Protein AF-0000000083249416 (afdb_homodimer)

Radius of gyration: 52.87 Å; Cα contacts (8 Å, |Δi|>4): 1505; chains: 2; bounding box: 86×155×95 Å

InterPro domains:
  IPR003594 Histidine kinase/HSP90-like ATPase domain [PF02518] (351-451)
  IPR003594 Histidine kinase/HSP90-like ATPase domain [SM00387] (350-454)
  IPR003661 Signal transduction histidine kinase, dimerisation/phosphoacceptor domain [PF00512] (237-303)
  IPR003661 Signal transduction histidine kinase, dimerisation/phosphoacceptor domain [SM00388] (237-303)
  IPR003661 Signal transduction histidine kinase, dimerisation/phosphoacceptor domain [cd00082] (237-299)
  IPR004358 Signal transduction histidine kinase-related protein, C-terminal [PR00344] (385-399)
  IPR004358 Signal transduction histidine kinase-related protein, C-terminal [PR00344] (403-413)
  IPR004358 Signal transduction histidine kinase-related protein, C-terminal [PR00344] (414-432)
  IPR005467 Histidine kinase domain [PS50109] (244-454)
  IPR036097 Signal transduction histidine kinase, dimerisation/phosphoacceptor domain superfamily [SSF47384] (221-303)
  IPR036890 Histidine kinase/HSP90-like ATPase superfamily [G3DSA:3.30.565.10] (310-455)
  IPR036890 Histidine kinase/HSP90-like ATPase superfamily [SSF55874] (311-450)
  IPR048590 CusS-like sensor domain [PF21085] (5-118)
  IPR050428 Two-component system sensor histidine kinase [PTHR45436] (6-453)

Foldseek 3Di:
DPVLVVLVVVLVVVLVVVLVVLVVVLVCCLCVPVVVVVLVVVLVLQVVLQVVLQPDDLDQLVSQVVVLVSCVVVPLVQKKKFGAFACLHTNHINPPCVPPLCNVVSSVVSNPPPVVPDQRDQDFDQTPVATWRWGWDAHSGGIMIITHHCVVSVVVSVVSVVVSVVVSVVSVVVSVVVSVVCCVQPVVLVVVLVVLVVCVVVVVLVPRDQRDHDDPSNVVSVVSNVVSVVSVVVVVLVVVLVVLLVVQLVVLVVLLVVLVVCVVVVVQDDPRNVVSVVSNVVSVVLNVVSVVLSVLLVCLVPPLPPWDWDKDFPVVLQVVLCVVCVVLCVVLQAEEAEEEDDRPPFIFTTRSVLLSLLSNLVQVVQSVFAPHYKYWYWDDDPQKIKTKIKGQGQEDDPVCQVVQLPFQDDDDPGRRSSSSVSSQSRLVSRVKHKHKDADPNGTIMIMIMGRTDDD/DPVLVVLVVVLVVVLVVVLVVLVVVLVCCLCVPVVVVVLVVVLVLQVVLQVVLQPDDLDQLVSQVVVLVSCVVVPLVAKKKFGAFAQLHTNHINPPCVPPLCNVVSSVVSNPPPVVPDQRDQDQDQTPVATWRWGWDAHNRGIMIITGHCVVSVVVSVVSVVVSVVVSVVSVVVSVVVSVVCCVQPVVLVVVLVVLVVCVVVVVLVPRDQRDHDDPSNVVSVVSNVVSVVSVVVVVLVVVLVVLLVVQLVVLVVLLVVLVVCVVVVVQDDPRNVVSVVSNVVSVVLNVVSVVLSVLLVCLVPPLPPWDWDKDFPVVLQVVLCVVCVVLCVVLQADEAEEEDDRPPFIFTTRSVLLSLLSNLVQVVQSVFAPHYKYWYWDDDPQKIKTKIKGQGQEDDPVCQVVQLPFQDADDVGRRSSSSVSSQSRLVSRVKHKHKDADPNGTIMIMIMGRTDHD

Secondary structure (DSSP, 8-state):
--HHHHHHHHHHHHHHHHHHHHHHHHHHIIIIIIIHHHHHHHHHHHHHHHHHHHHH-S-HHHHHHHHHHHHHHTT-TT-EEEEEETTS-EEEESS-TTT-TTHHHHHHHHSS-TTTS-TT--EEEEETTEEEEEEEEEETTEEEEEEEETHHHHHHHHHHHHHHHHHHHHHHHHHHHHHHHHIIIIIHHHHHHHHHHHHHHTT-GGG--PPP--HHHHHHHHHHHHHHHHHHHHHHHHHHHHHHHHHHHHHHHHHHHHHHHHHHTTSS-HHHHHHHHHHHHHHHHHHHHHHHHHHHHHHHHH-GGG---EEEEHHHHHHHHHHHHHHHHHHHT-EEEEEE--TTS-EEEE-HHHHHHHHHHHHHHHHHH-SSEEEEEEEEETTEEEEEEEESSS---GGGGGGTTSTT---TT---S-HHHHHHHHHHHTT-EEEEEE-TTSSEEEEEEEEBPP-/--HHHHHHHHHHHHHHHHHHHHHHHHHHIIIIIIIHHHHHHHHHHHHHHHHHHHHS-S-HHHHHHHHHHHHHHTT-TT-EEEEEETTS-EEEESS-TTT-TTHHHHHHHHSS-TTTS-TT--EEEEETTEEEEEEEEEETTEEEEEEEETHHHHHHHHHHHHHHHHHHHHHHHHHHHHHHHHIIIIIHHHHHHHHHHHHHHTT-GGG--PPP--HHHHHHHHHHHHHHHHHHHHHHHHHHHHHHHHHHHHHHHHHHHHHHHHHHTTSS-HHHHHHHHHHHHHHHHHHHHHHHHHHHHHHHHH-GGG---EEEEHHHHHHHHHHHHHHHHHHHT-EEEEEES-TTS-EEEE-HHHHHHHHHHHHHHHHHH-SSEEEEEEEEETTEEEEEEEESSS---GGGGGGTTSTT---TT---S-HHHHHHHHHHHTT-EEEEEE-TTSSEEEEEEEEB---

Sequence (910 aa):
MKLVHQINLAFGLALALILAITAVIVHYVLLDHFVGAQKDDLRTLSSAMSSTLRITSADTGAQAIEVKRYLASAGYSGVEAIVADSQGNIVSSTTPLGTSAAVPFVTELTRKPIYEFRASQAQIVDSAAGQYVVEVSPIPAGTLTLLSPMSKIRAIEQALLGRLVLILFAVGAVLYLLSLFMTRKLIQPLMLLREELRKVKGRQFMEVRLVKGGGEIGAVAQTVYEMAGELNRASVAQKQFFQNASHELKTPLMSIAGYAEGIRDGVFEGDSARKGLEIILDESGRLTRLVTEMTLLAKLDSEEDIFRPAPVGAAELLKETAERINPLLVRRGLTLHLQGEDETATIVKADPEKLLQALLNVAANAARYARGHIWLTARRENGELVLTVADDGPGFPEELLPSLFHRFVKGKDGESGLGLAIARAIVERGGGTIGAANRREGGALIAMRFQAAEEMKLVHQINLAFGLALALILAITAVIVHYVLLDHFVGAQKDDLRTLSSAMSSTLRITSADTGAQAIEVKRYLASAGYSGVEAIVADSQGNIVSSTTPLGTSAAVPFVTELTRKPIYEFRASQAQIVDSAAGQYVVEVSPIPAGTLTLLSPMSKIRAIEQALLGRLVLILFAVGAVLYLLSLFMTRKLIQPLMLLREELRKVKGRQFMEVRLVKGGGEIGAVAQTVYEMAGELNRASVAQKQFFQNASHELKTPLMSIAGYAEGIRDGVFEGDSARKGLEIILDESGRLTRLVTEMTLLAKLDSEEDIFRPAPVGAAELLKETAERINPLLVRRGLTLHLQGEDETATIVKADPEKLLQALLNVAANAARYARGHIWLTARRENGELVLTVADDGPGFPEELLPSLFHRFVKGKDGESGLGLAIARAIVERGGGTIGAANRREGGALIAMRFQAAEE

Structure (mmCIF, N/CA/C/O backbone):
data_AF-0000000083249416-model_v1
#
loop_
_entity.id
_entity.type
_entity.pdbx_description
1 polymer 'histidine kinase'
#
loop_
_atom_site.group_PDB
_atom_site.id
_atom_site.type_symbol
_atom_site.label_atom_id
_atom_site.label_alt_id
_atom_site.label_comp_id
_atom_site.label_asym_id
_atom_site.label_entity_id
_atom_site.label_seq_id
_atom_site.pdbx_PDB_ins_code
_atom_site.Cartn_x
_atom_site.Cartn_y
_atom_site.Cartn_z
_atom_site.occupancy
_atom_site.B_iso_or_equiv
_atom_site.auth_seq_id
_atom_site.auth_comp_id
_atom_site.auth_asym_id
_atom_site.auth_atom_id
_atom_site.pdbx_PDB_model_num
ATOM 1 N N . MET A 1 1 ? -10.953 16.656 19.734 1 51.47 1 MET A N 1
ATOM 2 C CA . MET A 1 1 ? -11.359 17.938 19.172 1 51.47 1 MET A CA 1
ATOM 3 C C . MET A 1 1 ? -10.648 18.203 17.859 1 51.47 1 MET A C 1
ATOM 5 O O . MET A 1 1 ? -9.477 17.859 17.688 1 51.47 1 MET A O 1
ATOM 9 N N . LYS A 1 2 ? -11.508 18.672 17.031 1 64.62 2 LYS A N 1
ATOM 10 C CA . LYS A 1 2 ? -11 18.969 15.695 1 64.62 2 LYS A CA 1
ATOM 11 C C . LYS A 1 2 ? -9.914 20.031 15.75 1 64.62 2 LYS A C 1
ATOM 13 O O . LYS A 1 2 ? -9.977 20.953 16.578 1 64.62 2 LYS A O 1
ATOM 18 N N . LEU A 1 3 ? -8.789 19.844 15.141 1 65.75 3 LEU A N 1
ATOM 19 C CA . LEU A 1 3 ? -7.641 20.734 15.109 1 65.75 3 LEU A CA 1
ATOM 20 C C . LEU A 1 3 ? -8.086 22.172 14.852 1 65.75 3 LEU A C 1
ATOM 22 O O . LEU A 1 3 ? -7.52 23.109 15.422 1 65.75 3 LEU A O 1
ATOM 26 N N . VAL A 1 4 ? -9.102 22.266 14.125 1 63.44 4 VAL A N 1
ATOM 27 C CA . VAL A 1 4 ? -9.625 23.594 13.836 1 63.44 4 VAL A CA 1
ATOM 28 C C . VAL A 1 4 ? -10.062 24.281 15.133 1 63.44 4 VAL A C 1
ATOM 30 O O . VAL A 1 4 ? -9.766 25.453 15.359 1 63.44 4 VAL A O 1
ATOM 33 N N . HIS A 1 5 ? -10.727 23.547 15.906 1 62 5 HIS A N 1
ATOM 34 C CA . HIS A 1 5 ? -11.203 24.125 17.156 1 62 5 HIS A CA 1
ATOM 35 C C . HIS A 1 5 ? -10.039 24.391 18.125 1 62 5 HIS A C 1
ATOM 37 O O . HIS A 1 5 ? -10.055 25.375 18.859 1 62 5 HIS A O 1
ATOM 43 N N . GLN A 1 6 ? -9.055 23.547 17.969 1 62.88 6 GLN A N 1
ATOM 44 C CA . GLN A 1 6 ? -7.891 23.75 18.828 1 62.88 6 GLN A CA 1
ATOM 45 C C . GLN A 1 6 ? -7.121 25 18.422 1 62.88 6 GLN A C 1
ATOM 47 O O . GLN A 1 6 ? -6.668 25.766 19.281 1 62.88 6 GLN A O 1
ATOM 52 N N . ILE A 1 7 ? -7.039 25.141 17.203 1 67.88 7 ILE A N 1
ATOM 53 C CA . ILE A 1 7 ? -6.355 26.328 16.688 1 67.88 7 ILE A CA 1
ATOM 54 C C . ILE A 1 7 ? -7.152 27.578 17.062 1 67.88 7 ILE A C 1
ATOM 56 O O . ILE A 1 7 ? -6.59 28.562 17.547 1 67.88 7 ILE A O 1
ATOM 60 N N . ASN A 1 8 ? -8.461 27.406 16.922 1 62.97 8 ASN A N 1
ATOM 61 C CA . ASN A 1 8 ? -9.312 28.531 17.297 1 62.97 8 ASN A CA 1
ATOM 62 C C . ASN A 1 8 ? -9.227 28.844 18.797 1 62.97 8 ASN A C 1
ATOM 64 O O . ASN A 1 8 ? -9.219 30 19.203 1 62.97 8 ASN A O 1
ATOM 68 N N . LEU A 1 9 ? -9.156 27.828 19.469 1 61.56 9 LEU A N 1
ATOM 69 C CA . LEU A 1 9 ? -9.039 28 20.922 1 61.56 9 LEU A CA 1
ATOM 70 C C . LEU A 1 9 ? -7.707 28.656 21.281 1 61.56 9 LEU A C 1
ATOM 72 O O . LEU A 1 9 ? -7.645 29.531 22.141 1 61.56 9 LEU A O 1
ATOM 76 N N . ALA A 1 10 ? -6.68 28.188 20.609 1 65.38 10 ALA A N 1
ATOM 77 C CA . ALA A 1 10 ? -5.363 28.766 20.859 1 65.38 10 ALA A CA 1
ATOM 78 C C . ALA A 1 10 ? -5.324 30.25 20.5 1 65.38 10 ALA A C 1
ATOM 80 O O . ALA A 1 10 ? -4.805 31.062 21.266 1 65.38 10 ALA A O 1
ATOM 81 N N . PHE A 1 11 ? -5.965 30.484 19.391 1 69.19 11 PHE A N 1
ATOM 82 C CA . PHE A 1 11 ? -5.992 31.875 18.969 1 69.19 11 PHE A CA 1
ATOM 83 C C . PHE A 1 11 ? -6.906 32.719 19.859 1 69.19 11 PHE A C 1
ATOM 85 O O . PHE A 1 11 ? -6.613 33.875 20.141 1 69.19 11 PHE A O 1
ATOM 92 N N . GLY A 1 12 ? -7.945 32.062 20.312 1 63 12 GLY A N 1
ATOM 93 C CA . GLY A 1 12 ? -8.82 32.719 21.25 1 63 12 GLY A CA 1
ATOM 94 C C . GLY A 1 12 ? -8.148 33.031 22.578 1 63 12 GLY A C 1
ATOM 95 O O . GLY A 1 12 ? -8.281 34.156 23.109 1 63 12 GLY A O 1
ATOM 96 N N . LEU A 1 13 ? -7.43 32.094 23 1 62.81 13 LEU A N 1
ATOM 97 C CA . LEU A 1 13 ? -6.711 32.281 24.25 1 62.81 13 LEU A CA 1
ATOM 98 C C . LEU A 1 13 ? -5.645 33.375 24.109 1 62.81 13 LEU A C 1
ATOM 100 O O . LEU A 1 13 ? -5.434 34.156 25.031 1 62.81 13 LEU A O 1
ATOM 104 N N . ALA A 1 14 ? -5.016 33.281 22.969 1 67.19 14 ALA A N 1
ATOM 105 C CA . ALA A 1 14 ? -4.02 34.312 22.719 1 67.19 14 ALA A CA 1
ATOM 106 C C . ALA A 1 14 ? -4.664 35.688 22.719 1 67.19 14 ALA A C 1
ATOM 108 O O . ALA A 1 14 ? -4.105 36.656 23.281 1 67.19 14 ALA A O 1
ATOM 109 N N . LEU A 1 15 ? -5.84 35.719 22.188 1 65.62 15 LEU A N 1
ATOM 110 C CA . LEU A 1 15 ? -6.582 36.969 22.156 1 65.62 15 LEU A CA 1
ATOM 111 C C . LEU A 1 15 ? -6.945 37.438 23.578 1 65.62 15 LEU A C 1
ATOM 113 O O . LEU A 1 15 ? -6.785 38.594 23.922 1 65.62 15 LEU A O 1
ATOM 117 N N . ALA A 1 16 ? -7.383 36.5 24.344 1 63.22 16 ALA A N 1
ATOM 118 C CA . ALA A 1 16 ? -7.781 36.812 25.703 1 63.22 16 ALA A CA 1
ATOM 119 C C . ALA A 1 16 ? -6.598 37.344 26.516 1 63.22 16 ALA A C 1
ATOM 121 O O . ALA A 1 16 ? -6.734 38.281 27.297 1 63.22 16 ALA A O 1
ATOM 122 N N . LEU A 1 17 ? -5.5 36.75 26.312 1 63.56 17 LEU A N 1
ATOM 123 C CA . LEU A 1 17 ? -4.305 37.156 27.047 1 63.56 17 LEU A CA 1
ATOM 124 C C . LEU A 1 17 ? -3.859 38.562 26.641 1 63.56 17 LEU A C 1
ATOM 126 O O . LEU A 1 17 ? -3.488 39.375 27.484 1 63.56 17 LEU A O 1
ATOM 130 N N . ILE A 1 18 ? -3.939 38.781 25.375 1 66.19 18 ILE A N 1
ATOM 131 C CA . ILE A 1 18 ? -3.562 40.094 24.875 1 66.19 18 ILE A CA 1
ATOM 132 C C . ILE A 1 18 ? -4.508 41.156 25.438 1 66.19 18 ILE A C 1
ATOM 134 O O . ILE A 1 18 ? -4.074 42.219 25.844 1 66.19 18 ILE A O 1
ATOM 138 N N . LEU A 1 19 ? -5.754 40.75 25.516 1 65.12 19 LEU A N 1
ATOM 139 C CA . LEU A 1 19 ? -6.754 41.656 26.047 1 65.12 19 LEU A CA 1
ATOM 140 C C . LEU A 1 19 ? -6.488 41.938 27.531 1 65.12 19 LEU A C 1
ATOM 142 O O . LEU A 1 19 ? -6.613 43.094 27.984 1 65.12 19 LEU A O 1
ATOM 146 N N . ALA A 1 20 ? -6.141 40.938 28.219 1 62.94 20 ALA A N 1
ATOM 147 C CA . ALA A 1 20 ? -5.883 41.094 29.656 1 62.94 20 ALA A CA 1
ATOM 148 C C . ALA A 1 20 ? -4.684 42 29.906 1 62.94 20 ALA A C 1
ATOM 150 O O . ALA A 1 20 ? -4.734 42.875 30.766 1 62.94 20 ALA A O 1
ATOM 151 N N . ILE A 1 21 ? -3.76 41.812 29.109 1 63.12 21 ILE A N 1
ATOM 152 C CA . ILE A 1 21 ? -2.545 42.625 29.281 1 63.12 21 ILE A CA 1
ATOM 153 C C . ILE A 1 21 ? -2.824 44.062 28.922 1 63.12 21 ILE A C 1
ATOM 155 O O . ILE A 1 21 ? -2.389 45 29.625 1 63.12 21 ILE A O 1
ATOM 159 N N . THR A 1 22 ? -3.6 44.219 27.844 1 63.12 22 THR A N 1
ATOM 160 C CA . THR A 1 22 ? -3.957 45.562 27.422 1 63.12 22 THR A CA 1
ATOM 161 C C . THR A 1 22 ? -4.781 46.281 28.5 1 63.12 22 THR A C 1
ATOM 163 O O . THR A 1 22 ? -4.57 47.438 28.781 1 63.12 22 THR A O 1
ATOM 166 N N . ALA A 1 23 ? -5.664 45.531 29.141 1 61.69 23 ALA A N 1
ATOM 167 C CA . ALA A 1 23 ? -6.523 46.094 30.188 1 61.69 23 ALA A CA 1
ATOM 168 C C . ALA A 1 23 ? -5.703 46.531 31.391 1 61.69 23 ALA A C 1
ATOM 170 O O . ALA A 1 23 ? -5.949 47.594 31.953 1 61.69 23 ALA A O 1
ATOM 171 N N . VAL A 1 24 ? -4.758 45.75 31.734 1 59.84 24 VAL A N 1
ATOM 172 C CA . VAL A 1 24 ? -3.936 46.062 32.906 1 59.84 24 VAL A CA 1
ATOM 173 C C . VAL A 1 24 ? -3.096 47.312 32.625 1 59.84 24 VAL A C 1
ATOM 175 O O . VAL A 1 24 ? -2.973 48.188 33.5 1 59.84 24 VAL A O 1
ATOM 178 N N . ILE A 1 25 ? -2.721 47.438 31.422 1 60.16 25 ILE A N 1
ATOM 179 C CA . ILE A 1 25 ? -1.861 48.562 31.062 1 60.16 25 ILE A CA 1
ATOM 180 C C . ILE A 1 25 ? -2.668 49.844 31.078 1 60.16 25 ILE A C 1
ATOM 182 O O . ILE A 1 25 ? -2.211 50.875 31.609 1 60.16 25 ILE A O 1
ATOM 186 N N . VAL A 1 26 ? -3.85 49.781 30.562 1 61.28 26 VAL A N 1
ATOM 187 C CA . VAL A 1 26 ? -4.723 50.969 30.531 1 61.28 26 VAL A CA 1
ATOM 188 C C . VAL A 1 26 ? -5.059 51.406 31.953 1 61.28 26 VAL A C 1
ATOM 190 O O . VAL A 1 26 ? -5.027 52.594 32.25 1 61.28 26 VAL A O 1
ATOM 193 N N . HIS A 1 27 ? -5.34 50.438 32.719 1 59.88 27 HIS A N 1
ATOM 194 C CA . HIS A 1 27 ? -5.695 50.719 34.125 1 59.88 27 HIS A CA 1
ATOM 195 C C . HIS A 1 27 ? -4.555 51.438 34.844 1 59.88 27 HIS A C 1
ATOM 197 O O . HIS A 1 27 ? -4.766 52.438 35.5 1 59.88 27 HIS A O 1
ATOM 203 N N . TYR A 1 28 ? -3.428 50.938 34.562 1 57.78 28 TYR A N 1
ATOM 204 C CA . TYR A 1 28 ? -2.285 51.469 35.281 1 57.78 28 TYR A CA 1
ATOM 205 C C . TYR A 1 28 ? -1.911 52.844 34.781 1 57.78 28 TYR A C 1
ATOM 207 O O . TYR A 1 28 ? -1.575 53.75 35.562 1 57.78 28 TYR A O 1
ATOM 215 N N . VAL A 1 29 ? -2.039 53.062 33.531 1 59.09 29 VAL A N 1
ATOM 216 C CA . VAL A 1 29 ? -1.666 54.344 32.969 1 59.09 29 VAL A CA 1
ATOM 217 C C . VAL A 1 29 ? -2.672 55.406 33.406 1 59.09 29 VAL A C 1
ATOM 219 O O . VAL A 1 29 ? -2.289 56.531 33.75 1 59.09 29 VAL A O 1
ATOM 222 N N . LEU A 1 30 ? -3.938 55.031 33.438 1 59.31 30 LEU A N 1
ATOM 223 C CA . LEU A 1 30 ? -4.984 56 33.75 1 59.31 30 LEU A CA 1
ATOM 224 C C . LEU A 1 30 ? -4.934 56.344 35.25 1 59.31 30 LEU A C 1
ATOM 226 O O . LEU A 1 30 ? -5.004 57.531 35.594 1 59.31 30 LEU A O 1
ATOM 230 N N . LEU A 1 31 ? -5.004 55.344 36 1 56.22 31 LEU A N 1
ATOM 231 C CA . LEU A 1 31 ? -5.137 55.594 37.438 1 56.22 31 LEU A CA 1
ATOM 232 C C . LEU A 1 31 ? -3.883 56.25 38 1 56.22 31 LEU A C 1
ATOM 234 O O . LEU A 1 31 ? -3.973 57.25 38.719 1 56.22 31 LEU A O 1
ATOM 238 N N . ASP A 1 32 ? -2.848 55.656 37.719 1 52.03 32 ASP A N 1
ATOM 239 C CA . ASP A 1 32 ? -1.634 56.094 38.375 1 52.03 32 ASP A CA 1
ATOM 240 C C . ASP A 1 32 ? -1.164 57.438 37.812 1 52.03 32 ASP A C 1
ATOM 242 O O . ASP A 1 32 ? -0.794 58.344 38.594 1 52.03 32 ASP A O 1
ATOM 246 N N . HIS A 1 33 ? -1.335 57.625 36.594 1 55.03 33 HIS A N 1
ATOM 247 C CA . HIS A 1 33 ? -0.659 58.812 36.031 1 55.03 33 HIS A CA 1
ATOM 248 C C . HIS A 1 33 ? -1.581 60 36 1 55.03 33 HIS A C 1
ATOM 250 O O . HIS A 1 33 ? -1.178 61.125 36.406 1 55.03 33 HIS A O 1
ATOM 256 N N . PHE A 1 34 ? -2.836 59.75 35.688 1 58.72 34 PHE A N 1
ATOM 257 C CA . PHE A 1 34 ? -3.699 60.906 35.531 1 58.72 34 PHE A CA 1
ATOM 258 C C . PHE A 1 34 ? -4.262 61.375 36.875 1 58.72 34 PHE A C 1
ATOM 260 O O . PHE A 1 34 ? -4.297 62.594 37.156 1 58.72 34 PHE A O 1
ATOM 267 N N . VAL A 1 35 ? -4.676 60.438 37.719 1 57.88 35 VAL A N 1
ATOM 268 C CA . VAL A 1 35 ? -5.215 60.781 39 1 57.88 35 VAL A CA 1
ATOM 269 C C . VAL A 1 35 ? -4.094 61.312 39.906 1 57.88 35 VAL A C 1
ATOM 271 O O . VAL A 1 35 ? -4.281 62.312 40.625 1 57.88 35 VAL A O 1
ATOM 274 N N . GLY A 1 36 ? -2.984 60.688 39.719 1 54.59 36 GLY A N 1
ATOM 275 C CA . GLY A 1 36 ? -1.853 61.125 40.5 1 54.59 36 GLY A CA 1
ATOM 276 C C . GLY A 1 36 ? -1.361 62.5 40.094 1 54.59 36 GLY A C 1
ATOM 277 O O . GLY A 1 36 ? -1.088 63.344 40.969 1 54.59 36 GLY A O 1
ATOM 278 N N . ALA A 1 37 ? -1.372 62.719 38.875 1 56.47 37 ALA A N 1
ATOM 279 C CA . ALA A 1 37 ? -0.939 64 38.375 1 56.47 37 ALA A CA 1
ATOM 280 C C . ALA A 1 37 ? -1.919 65.125 38.781 1 56.47 37 ALA A C 1
ATOM 282 O O . ALA A 1 37 ? -1.508 66.25 39.156 1 56.47 37 ALA A O 1
ATOM 283 N N . GLN A 1 38 ? -3.24 64.75 38.688 1 58.94 38 GLN A N 1
ATOM 284 C CA . GLN A 1 38 ? -4.25 65.75 39.062 1 58.94 38 GLN A CA 1
ATOM 285 C C . GLN A 1 38 ? -4.195 66.062 40.531 1 58.94 38 GLN A C 1
ATOM 287 O O . GLN A 1 38 ? -4.363 67.188 40.969 1 58.94 38 GLN A O 1
ATOM 292 N N . LYS A 1 39 ? -3.949 65.062 41.281 1 58.09 39 LYS A N 1
ATOM 293 C CA . LYS A 1 39 ? -3.83 65.25 42.719 1 58.09 39 LYS A CA 1
ATOM 294 C C . LYS A 1 39 ? -2.637 66.125 43.094 1 58.09 39 LYS A C 1
ATOM 296 O O . LYS A 1 39 ? -2.738 67 43.938 1 58.09 39 LYS A O 1
ATOM 301 N N . ASP A 1 40 ? -1.652 65.875 42.406 1 55.22 40 ASP A N 1
ATOM 302 C CA . ASP A 1 40 ? -0.443 66.625 42.688 1 55.22 40 ASP A CA 1
ATOM 303 C C . ASP A 1 40 ? -0.617 68.062 42.25 1 55.22 40 ASP A C 1
ATOM 305 O O . ASP A 1 40 ? -0.16 69 42.969 1 55.22 40 ASP A O 1
ATOM 309 N N . ASP A 1 41 ? -1.327 68.188 41.219 1 56.62 41 ASP A N 1
ATOM 310 C CA . ASP A 1 41 ? -1.612 69.562 40.75 1 56.62 41 ASP A CA 1
ATOM 311 C C . ASP A 1 41 ? -2.494 70.312 41.75 1 56.62 41 ASP A C 1
ATOM 313 O O . ASP A 1 41 ? -2.252 71.5 42.031 1 56.62 41 ASP A O 1
ATOM 317 N N . LEU A 1 42 ? -3.508 69.688 42.344 1 59.72 42 LEU A N 1
ATOM 318 C CA . LEU A 1 42 ? -4.414 70.312 43.312 1 59.72 42 LEU A CA 1
ATOM 319 C C . LEU A 1 42 ? -3.697 70.625 44.625 1 59.72 42 LEU A C 1
ATOM 321 O O . LEU A 1 42 ? -3.934 71.688 45.219 1 59.72 42 LEU A O 1
ATOM 325 N N . ARG A 1 43 ? -2.838 69.812 44.969 1 57.91 43 ARG A N 1
ATOM 326 C CA . ARG A 1 43 ? -2.08 70 46.188 1 57.91 4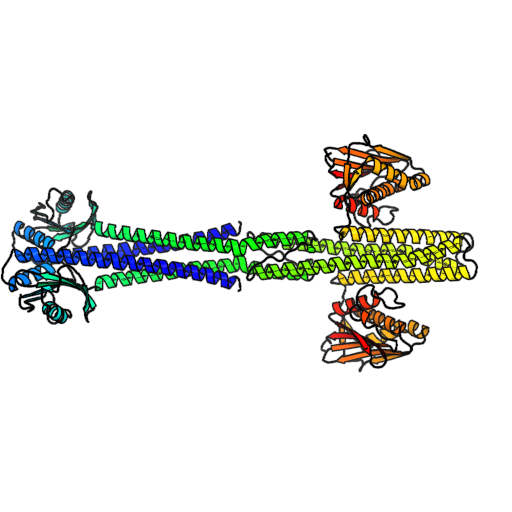3 ARG A CA 1
ATOM 327 C C . ARG A 1 43 ? -1.156 71.25 46.031 1 57.91 43 ARG A C 1
ATOM 329 O O . ARG A 1 43 ? -1.026 72.062 46.969 1 57.91 43 ARG A O 1
ATOM 336 N N . THR A 1 44 ? -0.593 71.312 44.969 1 54.12 44 THR A N 1
ATOM 337 C CA . THR A 1 44 ? 0.301 72.438 44.719 1 54.12 44 THR A CA 1
ATOM 338 C C . THR A 1 44 ? -0.48 73.75 44.656 1 54.12 44 THR A C 1
ATOM 340 O O . THR A 1 44 ? -0.047 74.75 45.219 1 54.12 44 THR A O 1
ATOM 343 N N . LEU A 1 45 ? -1.614 73.625 44.062 1 58.72 45 LEU A N 1
ATOM 344 C CA . LEU A 1 45 ? -2.465 74.812 43.969 1 58.72 45 LEU A CA 1
ATOM 345 C C . LEU A 1 45 ? -2.951 75.188 45.375 1 58.72 45 LEU A C 1
ATOM 347 O O . LEU A 1 45 ? -2.955 76.375 45.688 1 58.72 45 LEU A O 1
ATOM 351 N N . SER A 1 46 ? -3.346 74.312 46.156 1 58.53 46 SER A N 1
ATOM 352 C CA . SER A 1 46 ? -3.852 74.562 47.5 1 58.53 46 SER A CA 1
ATOM 353 C C . SER A 1 46 ? -2.773 75.188 48.375 1 58.53 46 SER A C 1
ATOM 355 O O . SER A 1 46 ? -3.039 76.125 49.125 1 58.53 46 SER A O 1
ATOM 357 N N . SER A 1 47 ? -1.617 74.75 48.25 1 57.47 47 SER A N 1
ATOM 358 C CA . SER A 1 47 ? -0.521 75.25 49.094 1 57.47 47 SER A CA 1
ATOM 359 C C . SER A 1 47 ? -0.137 76.625 48.688 1 57.47 47 SER A C 1
ATOM 361 O O . SER A 1 47 ? 0.138 77.5 49.562 1 57.47 47 SER A O 1
ATOM 363 N N . ALA A 1 48 ? -0.154 76.812 47.438 1 53.53 48 ALA A N 1
ATOM 364 C CA . ALA A 1 48 ? 0.172 78.188 46.938 1 53.53 48 ALA A CA 1
ATOM 365 C C . ALA A 1 48 ? -0.885 79.188 47.375 1 53.53 48 ALA A C 1
ATOM 367 O O . ALA A 1 48 ? -0.554 80.312 47.812 1 53.53 48 ALA A O 1
ATOM 368 N N . MET A 1 49 ? -2.066 78.688 47.312 1 56.78 49 MET A N 1
ATOM 369 C CA . MET A 1 49 ? -3.164 79.625 47.688 1 56.78 49 MET A CA 1
ATOM 370 C C . MET A 1 49 ? -3.182 79.875 49.188 1 56.78 49 MET A C 1
ATOM 372 O O . MET A 1 49 ? -3.396 81 49.625 1 56.78 49 MET A O 1
ATOM 376 N N . SER A 1 50 ? -2.92 78.812 49.875 1 58.72 50 SER A N 1
ATOM 377 C CA . SER A 1 50 ? -2.912 79 51.344 1 58.72 50 SER A CA 1
ATOM 378 C C . SER A 1 50 ? -1.792 79.875 51.781 1 58.72 50 SER A C 1
ATOM 380 O O . SER A 1 50 ? -1.979 80.688 52.719 1 58.72 50 SER A O 1
ATOM 382 N N . SER A 1 51 ? -0.713 79.875 51.125 1 53.94 51 SER A N 1
ATOM 383 C CA . SER A 1 51 ? 0.424 80.75 51.5 1 53.94 51 SER A CA 1
ATOM 384 C C . SER A 1 51 ? 0.172 82.188 51.188 1 53.94 51 SER A C 1
ATOM 386 O O . SER A 1 51 ? 0.556 83.062 51.938 1 53.94 51 SER A O 1
ATOM 388 N N . THR A 1 52 ? -0.467 82.375 50.094 1 53.03 52 THR A N 1
ATOM 389 C CA . THR A 1 52 ? -0.769 83.75 49.688 1 53.03 52 THR A CA 1
ATOM 390 C C . THR A 1 52 ? -1.829 84.375 50.594 1 53.03 52 THR A C 1
ATOM 392 O O . THR A 1 52 ? -1.757 85.562 50.906 1 53.03 52 THR A O 1
ATOM 395 N N . LEU A 1 53 ? -2.742 83.5 50.938 1 55.66 53 LEU A N 1
ATOM 396 C CA . LEU A 1 53 ? -3.83 84 51.781 1 55.66 53 LEU A CA 1
ATOM 397 C C . LEU A 1 53 ? -3.342 84.312 53.188 1 55.66 53 LEU A C 1
ATOM 399 O O . LEU A 1 53 ? -3.92 85.125 53.906 1 55.66 53 LEU A O 1
ATOM 403 N N . ARG A 1 54 ? -2.338 83.688 53.594 1 56.09 54 ARG A N 1
ATOM 404 C CA . ARG A 1 54 ? -1.783 83.875 54.938 1 56.09 54 ARG A CA 1
ATOM 405 C C . ARG A 1 54 ? -1.127 85.25 55.031 1 56.09 54 ARG A C 1
ATOM 407 O O . ARG A 1 54 ? -1.1 85.812 56.125 1 56.09 54 ARG A O 1
ATOM 414 N N . ILE A 1 55 ? -0.678 85.812 53.969 1 49.16 55 ILE A N 1
ATOM 415 C CA . ILE A 1 55 ? 0.051 87.062 54.031 1 49.16 55 ILE A CA 1
ATOM 416 C C . ILE A 1 55 ? -0.927 88.25 53.906 1 49.16 55 ILE A C 1
ATOM 418 O O . ILE A 1 55 ? -0.655 89.375 54.375 1 49.16 55 ILE A O 1
ATOM 422 N N . THR A 1 56 ? -1.986 88 53.125 1 47.62 56 THR A N 1
ATOM 423 C CA . THR A 1 56 ? -2.777 89.25 52.844 1 47.62 56 THR A CA 1
ATOM 424 C C . THR A 1 56 ? -3.664 89.562 54.031 1 47.62 56 THR A C 1
ATOM 426 O O . THR A 1 56 ? -3.688 90.688 54.5 1 47.62 56 THR A O 1
ATOM 429 N N . SER A 1 57 ? -5.008 89.5 54.094 1 52.34 57 SER A N 1
ATOM 430 C CA . SER A 1 57 ? -5.891 90.125 55.094 1 52.34 57 SER A CA 1
ATOM 431 C C . SER A 1 57 ? -6.527 89.062 55.969 1 52.34 57 SER A C 1
ATOM 433 O O . SER A 1 57 ? -6.676 87.875 55.562 1 52.34 57 SER A O 1
ATOM 435 N N . ALA A 1 58 ? -6.547 89.312 57.188 1 55.72 58 ALA A N 1
ATOM 436 C CA . ALA A 1 58 ? -7.227 88.562 58.281 1 55.72 58 ALA A CA 1
ATOM 437 C C . ALA A 1 58 ? -8.719 88.438 57.969 1 55.72 58 ALA A C 1
ATOM 439 O O . ALA A 1 58 ? -9.438 87.75 58.688 1 55.72 58 ALA A O 1
ATOM 440 N N . ASP A 1 59 ? -9.344 89.062 57 1 53.78 59 ASP A N 1
ATOM 441 C CA . ASP A 1 59 ? -10.789 89.125 56.75 1 53.78 59 ASP A CA 1
ATOM 442 C C . ASP A 1 59 ? -11.172 88 55.719 1 53.78 59 ASP A C 1
ATOM 444 O O . ASP A 1 59 ? -10.602 87.938 54.625 1 53.78 59 ASP A O 1
ATOM 448 N N . THR A 1 60 ? -12.055 87.062 56 1 54.81 60 THR A N 1
ATOM 449 C CA . THR A 1 60 ? -12.508 85.938 55.25 1 54.81 60 THR A CA 1
ATOM 450 C C . THR A 1 60 ? -13.047 86.375 53.875 1 54.81 60 THR A C 1
ATOM 452 O O . THR A 1 60 ? -12.883 85.625 52.875 1 54.81 60 THR A O 1
ATOM 455 N N . GLY A 1 61 ? -13.75 87.375 53.938 1 54.25 61 GLY A N 1
ATOM 456 C CA . GLY A 1 61 ? -14.312 87.875 52.688 1 54.25 61 GLY A CA 1
ATOM 457 C C . GLY A 1 61 ? -13.25 88.25 51.656 1 54.25 61 GLY A C 1
ATOM 458 O O . GLY A 1 61 ? -13.375 87.938 50.5 1 54.25 61 GLY A O 1
ATOM 459 N N . ALA A 1 62 ? -12.281 88.938 52.094 1 56.53 62 ALA A N 1
ATOM 460 C CA . ALA A 1 62 ? -11.18 89.375 51.219 1 56.53 62 ALA A CA 1
ATOM 461 C C . ALA A 1 62 ? -10.383 88.125 50.719 1 56.53 62 ALA A C 1
ATOM 463 O O . ALA A 1 62 ? -9.953 88.125 49.562 1 56.53 62 ALA A O 1
ATOM 464 N N . GLN A 1 63 ? -10.352 87.188 51.562 1 56.56 63 GLN A N 1
ATOM 465 C CA . GLN A 1 63 ? -9.633 86 51.188 1 56.56 63 GLN A CA 1
ATOM 466 C C . GLN A 1 63 ? -10.383 85.25 50.062 1 56.56 63 GLN A C 1
ATOM 468 O O . GLN A 1 63 ? -9.766 84.688 49.156 1 56.56 63 GLN A O 1
ATOM 473 N N . ALA A 1 64 ? -11.672 85.25 50.219 1 55.94 64 ALA A N 1
ATOM 474 C CA . ALA A 1 64 ? -12.508 84.562 49.219 1 55.94 64 ALA A CA 1
ATOM 475 C C . ALA A 1 64 ? -12.328 85.25 47.844 1 55.94 64 ALA A C 1
ATOM 477 O O . ALA A 1 64 ? -12.273 84.562 46.812 1 55.94 64 ALA A O 1
ATOM 478 N N . ILE A 1 65 ? -12.297 86.5 47.875 1 54.78 65 ILE A N 1
ATOM 479 C CA . ILE A 1 65 ? -12.117 87.25 46.625 1 54.78 65 ILE A CA 1
ATOM 480 C C . ILE A 1 65 ? -10.742 86.938 46.031 1 54.78 65 ILE A C 1
ATOM 482 O O . ILE A 1 65 ? -10.609 86.75 44.812 1 54.78 65 ILE A O 1
ATOM 486 N N . GLU A 1 66 ? -9.891 86.75 46.938 1 54.09 66 GLU A N 1
ATOM 487 C CA . GLU A 1 66 ? -8.531 86.5 46.469 1 54.09 66 GLU A CA 1
ATOM 488 C C . GLU A 1 66 ? -8.398 85.125 45.906 1 54.09 66 GLU A C 1
ATOM 490 O O . GLU A 1 66 ? -7.703 84.875 44.906 1 54.09 66 GLU A O 1
ATOM 495 N N . VAL A 1 67 ? -9.188 84.188 46.594 1 55.78 67 VAL A N 1
ATOM 496 C CA . VAL A 1 67 ? -9.203 82.812 46.125 1 55.78 67 VAL A CA 1
ATOM 497 C C . VAL A 1 67 ? -9.859 82.75 44.75 1 55.78 67 VAL A C 1
ATOM 499 O O . VAL A 1 67 ? -9.352 82.062 43.844 1 55.78 67 VAL A O 1
ATOM 502 N N . LYS A 1 68 ? -10.984 83.438 44.688 1 52.53 68 LYS A N 1
ATOM 503 C CA . LYS A 1 68 ? -11.68 83.438 43.406 1 52.53 68 LYS A CA 1
ATOM 504 C C . LYS A 1 68 ? -10.805 84.062 42.312 1 52.53 68 LYS A C 1
ATOM 506 O O . LYS A 1 68 ? -10.789 83.562 41.156 1 52.53 68 LYS A O 1
ATOM 511 N N . ARG A 1 69 ? -10.172 85.062 42.719 1 50.97 69 ARG A N 1
ATOM 512 C CA . ARG A 1 69 ? -9.273 85.75 41.781 1 50.97 69 ARG A CA 1
ATOM 513 C C . ARG A 1 69 ? -8.109 84.812 41.406 1 50.97 69 ARG A C 1
ATOM 515 O O . ARG A 1 69 ? -7.703 84.812 40.25 1 50.97 69 ARG A O 1
ATOM 522 N N . TYR A 1 70 ? -7.789 84.125 42.531 1 48.47 70 TYR A N 1
ATOM 523 C CA . TYR A 1 70 ? -6.676 83.25 42.281 1 48.47 70 TYR A CA 1
ATOM 524 C C . TYR A 1 70 ? -7.078 82.125 41.344 1 48.47 70 TYR A C 1
ATOM 526 O O . TYR A 1 70 ? -6.332 81.75 40.438 1 48.47 70 TYR A O 1
ATOM 534 N N . LEU A 1 71 ? -8.281 81.625 41.656 1 53.44 71 LEU A N 1
ATOM 535 C CA . LEU A 1 71 ? -8.773 80.5 40.844 1 53.44 71 LEU A CA 1
ATOM 536 C C . LEU A 1 71 ? -9.109 80.938 39.438 1 53.44 71 LEU A C 1
ATOM 538 O O . LEU A 1 71 ? -8.859 80.25 38.469 1 53.44 71 LEU A O 1
ATOM 542 N N . ALA A 1 72 ? -9.82 82.062 39.406 1 49.91 72 ALA A N 1
ATOM 543 C CA . ALA A 1 72 ? -10.172 82.625 38.094 1 49.91 72 ALA A CA 1
ATOM 544 C C . ALA A 1 72 ? -8.922 82.938 37.281 1 49.91 72 ALA A C 1
ATOM 546 O O . ALA A 1 72 ? -8.914 82.75 36.062 1 49.91 72 ALA A O 1
ATOM 547 N N . SER A 1 73 ? -7.906 83.438 37.969 1 45.09 73 SER A N 1
ATOM 548 C CA . SER A 1 73 ? -6.676 83.812 37.312 1 45.09 73 SER A CA 1
ATOM 549 C C . SER A 1 73 ? -5.797 82.625 36.969 1 45.09 73 SER A C 1
ATOM 551 O O . SER A 1 73 ? -5.113 82.625 35.938 1 45.09 73 SER A O 1
ATOM 553 N N . ALA A 1 74 ? -5.797 81.688 37.875 1 44.5 74 ALA A N 1
ATOM 554 C CA . ALA A 1 74 ? -4.926 80.562 37.719 1 44.5 74 ALA A CA 1
ATOM 555 C C . ALA A 1 74 ? -5.441 79.625 36.625 1 44.5 74 ALA A C 1
ATOM 557 O O . ALA A 1 74 ? -4.77 78.625 36.281 1 44.5 74 ALA A O 1
ATOM 558 N N . GLY A 1 75 ? -6.52 80.125 35.906 1 44.78 75 GLY A N 1
ATOM 559 C CA . GLY A 1 75 ? -7.004 79.375 34.75 1 44.78 75 GLY A CA 1
ATOM 560 C C . GLY A 1 75 ? -7.332 77.938 35.094 1 44.78 75 GLY A C 1
ATOM 561 O O . GLY A 1 75 ? -7.27 77.062 34.219 1 44.78 75 GLY A O 1
ATOM 562 N N . TYR A 1 76 ? -7.262 77.5 36.281 1 44.28 76 TYR A N 1
ATOM 563 C CA . TYR A 1 76 ? -7.711 76.188 36.688 1 44.28 76 TYR A CA 1
ATOM 564 C C . TYR A 1 76 ? -9.172 75.938 36.312 1 44.28 76 TYR A C 1
ATOM 566 O O . TYR A 1 76 ? -10.062 76.125 37.156 1 44.28 76 TYR A O 1
ATOM 574 N N . SER A 1 77 ? -9.211 76.062 35 1 47.16 77 SER A N 1
ATOM 575 C CA . SER A 1 77 ? -10.523 75.812 34.438 1 47.16 77 SER A CA 1
ATOM 576 C C . SER A 1 77 ? -11.062 74.438 34.938 1 47.16 77 SER A C 1
ATOM 578 O O . SER A 1 77 ? -10.375 73.438 34.844 1 47.16 77 SER A O 1
ATOM 580 N N . GLY A 1 78 ? -11.938 74.562 35.844 1 55.72 78 GLY A N 1
ATOM 581 C CA . GLY A 1 78 ? -12.719 73.438 36.344 1 55.72 78 GLY A CA 1
ATOM 582 C C . GLY A 1 78 ? -12.492 73.125 37.812 1 55.72 78 GLY A C 1
ATOM 583 O O . GLY A 1 78 ? -13.172 72.312 38.406 1 55.72 78 GLY A O 1
ATOM 584 N N . VAL A 1 79 ? -11.359 73.812 38.375 1 60.56 79 VAL A N 1
ATOM 585 C CA . VAL A 1 79 ? -11.203 73.688 39.812 1 60.56 79 VAL A CA 1
ATOM 586 C C . VAL A 1 79 ? -12.07 74.688 40.562 1 60.56 79 VAL A C 1
ATOM 588 O O . VAL A 1 79 ? -12.078 75.875 40.219 1 60.56 79 VAL A O 1
ATOM 591 N N . GLU A 1 80 ? -12.828 74.25 41.281 1 62.31 80 GLU A N 1
ATOM 592 C CA . GLU A 1 80 ? -13.672 75.062 42.125 1 62.31 80 GLU A CA 1
ATOM 593 C C . GLU A 1 80 ? -13.07 75.25 43.5 1 62.31 80 GLU A C 1
ATOM 595 O O . GLU A 1 80 ? -12.484 74.312 44.062 1 62.31 80 GLU A O 1
ATOM 600 N N . ALA A 1 81 ? -13.008 76.5 43.938 1 64.75 81 ALA A N 1
ATOM 601 C CA . ALA A 1 81 ? -12.5 76.812 45.281 1 64.75 81 ALA A CA 1
ATOM 602 C C . ALA A 1 81 ? -13.617 77.25 46.188 1 64.75 81 ALA A C 1
ATOM 604 O O . ALA A 1 81 ? -14.445 78.062 45.812 1 64.75 81 ALA A O 1
ATOM 605 N N . ILE A 1 82 ? -13.758 76.75 47.312 1 65.06 82 ILE A N 1
ATOM 606 C CA . ILE A 1 82 ? -14.711 77.125 48.344 1 65.06 82 ILE A CA 1
ATOM 607 C C . ILE A 1 82 ? -13.953 77.562 49.594 1 65.06 82 ILE A C 1
ATOM 609 O O . ILE A 1 82 ? -13.094 76.812 50.094 1 65.06 82 ILE A O 1
ATOM 613 N N . VAL A 1 83 ? -14.164 78.875 49.969 1 67.06 83 VAL A N 1
ATOM 614 C CA . VAL A 1 83 ? -13.57 79.375 51.188 1 67.06 83 VAL A CA 1
ATOM 615 C C . VAL A 1 83 ? -14.625 79.375 52.281 1 67.06 83 VAL A C 1
ATOM 617 O O . VAL A 1 83 ? -15.703 79.938 52.125 1 67.06 83 VAL A O 1
ATOM 620 N N . ALA A 1 84 ? -14.406 78.688 53.25 1 64.81 84 ALA A N 1
ATOM 621 C CA . ALA A 1 84 ? -15.305 78.688 54.406 1 64.81 84 ALA A CA 1
ATOM 622 C C . ALA A 1 84 ? -14.648 79.312 55.625 1 64.81 84 ALA A C 1
ATOM 624 O O . ALA A 1 84 ? -13.422 79.25 55.781 1 64.81 84 ALA A O 1
ATOM 625 N N . ASP A 1 85 ? -15.5 80.062 56.438 1 64.19 85 ASP A N 1
ATOM 626 C CA . ASP A 1 85 ? -15 80.625 57.656 1 64.19 85 ASP A CA 1
ATOM 627 C C . ASP A 1 85 ? -14.797 79.625 58.75 1 64.19 85 ASP A C 1
ATOM 629 O O . ASP A 1 85 ? -15.047 78.438 58.531 1 64.19 85 ASP A O 1
ATOM 633 N N . SER A 1 86 ? -14.195 80.062 59.906 1 63.16 86 SER A N 1
ATOM 634 C CA . SER A 1 86 ? -13.867 79.188 61.031 1 63.16 86 SER A CA 1
ATOM 635 C C . SER A 1 86 ? -15.102 78.5 61.562 1 63.16 86 SER A C 1
ATOM 637 O O . SER A 1 86 ? -15 77.438 62.188 1 63.16 86 SER A O 1
ATOM 639 N N . GLN A 1 87 ? -16.312 79.062 61.312 1 59.19 87 GLN A N 1
ATOM 640 C CA . GLN A 1 87 ? -17.547 78.438 61.781 1 59.19 87 GLN A CA 1
ATOM 641 C C . GLN A 1 87 ? -18.156 77.5 60.719 1 59.19 87 GLN A C 1
ATOM 643 O O . GLN A 1 87 ? -19.203 76.875 60.969 1 59.19 87 GLN A O 1
ATOM 648 N N . GLY A 1 88 ? -17.516 77.312 59.531 1 62.09 88 GLY A N 1
ATOM 649 C CA . GLY A 1 88 ? -18 76.375 58.5 1 62.09 88 GLY A CA 1
ATOM 650 C C . GLY A 1 88 ? -18.891 77.062 57.5 1 62.09 88 GLY A C 1
ATOM 651 O O . GLY A 1 88 ? -19.453 76.438 56.594 1 62.09 88 GLY A O 1
ATOM 652 N N . ASN A 1 89 ? -19.203 78.312 57.656 1 63.19 89 ASN A N 1
ATOM 653 C CA . ASN A 1 89 ? -20.047 79 56.719 1 63.19 89 ASN A CA 1
ATOM 654 C C . ASN A 1 89 ? -19.281 79.375 55.438 1 63.19 89 ASN A C 1
ATOM 656 O O . ASN A 1 89 ? -18.141 79.812 55.531 1 63.19 89 ASN A O 1
ATOM 660 N N . ILE A 1 90 ? -19.875 79.062 54.281 1 65.25 90 ILE A N 1
ATOM 661 C CA . ILE A 1 90 ? -19.25 79.375 53 1 65.25 90 ILE A CA 1
ATOM 662 C C . ILE A 1 90 ? -19.219 80.875 52.75 1 65.25 90 ILE A C 1
ATOM 664 O O . ILE A 1 90 ? -20.266 81.562 52.75 1 65.25 90 ILE A O 1
ATOM 668 N N . VAL A 1 91 ? -18.062 81.438 52.75 1 62.31 91 VAL A N 1
ATOM 669 C CA . VAL A 1 91 ? -17.906 82.875 52.562 1 62.31 91 VAL A CA 1
ATOM 670 C C . VAL A 1 91 ? -17.797 83.25 51.094 1 62.31 91 VAL A C 1
ATOM 672 O O . VAL A 1 91 ? -18.359 84.25 50.625 1 62.31 91 VAL A O 1
ATOM 675 N N . SER A 1 92 ? -17.047 82.375 50.312 1 60 92 SER A N 1
ATOM 676 C CA . SER A 1 92 ? -16.875 82.688 48.875 1 60 92 SER A CA 1
ATOM 677 C C . SER A 1 92 ? -16.641 81.375 48.094 1 60 92 SER A C 1
ATOM 679 O O . SER A 1 92 ? -16.062 80.438 48.594 1 60 92 SER A O 1
ATOM 681 N N . SER A 1 93 ? -17.328 81.25 47.094 1 60.06 93 SER A N 1
ATOM 682 C CA . S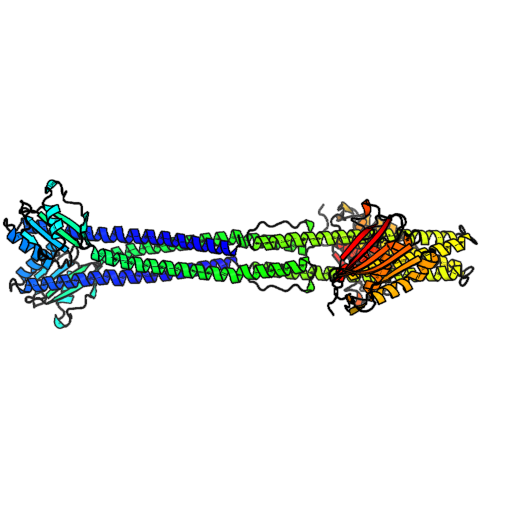ER A 1 93 ? -17.156 80.125 46.156 1 60.06 93 SER A CA 1
ATOM 683 C C . SER A 1 93 ? -16.922 80.688 44.75 1 60.06 93 SER A C 1
ATOM 685 O O . SER A 1 93 ? -17.453 81.688 44.344 1 60.06 93 SER A O 1
ATOM 687 N N . THR A 1 94 ? -15.836 80.188 44.094 1 58.41 94 THR A N 1
ATOM 688 C CA . THR A 1 94 ? -15.586 80.625 42.719 1 58.41 94 THR A CA 1
ATOM 689 C C . THR A 1 94 ? -16.781 80.25 41.844 1 58.41 94 THR A C 1
ATOM 691 O O . THR A 1 94 ? -16.953 80.812 40.75 1 58.41 94 THR A O 1
ATOM 694 N N . THR A 1 95 ? -17.531 79.188 42 1 52.22 95 THR A N 1
ATOM 695 C CA . THR A 1 95 ? -18.766 78.875 41.25 1 52.22 95 THR A CA 1
ATOM 696 C C . THR A 1 95 ? -19.984 79.375 42.031 1 52.22 95 THR A C 1
ATOM 698 O O . THR A 1 95 ? -20 79.375 43.281 1 52.22 95 THR A O 1
ATOM 701 N N . PRO A 1 96 ? -20.859 80.25 41.344 1 45.84 96 PRO A N 1
ATOM 702 C CA . PRO A 1 96 ? -22.078 80.75 42.062 1 45.84 96 PRO A CA 1
ATOM 703 C C . PRO A 1 96 ? -22.703 79.625 42.906 1 45.84 96 PRO A C 1
ATOM 705 O O . PRO A 1 96 ? -22.734 78.5 42.531 1 45.84 96 PRO A O 1
ATOM 708 N N . LEU A 1 97 ? -22.75 79.812 44.188 1 45.25 97 LEU A N 1
ATOM 709 C CA . LEU A 1 97 ? -23.297 78.938 45.25 1 45.25 97 LEU A CA 1
ATOM 710 C C . LEU A 1 97 ? -24.5 78.125 44.719 1 45.25 97 LEU A C 1
ATOM 712 O O . LEU A 1 97 ? -24.766 77 45.188 1 45.25 97 LEU A O 1
ATOM 716 N N . GLY A 1 98 ? -25.359 78.75 44.062 1 44.09 98 GLY A N 1
ATOM 717 C CA . GLY A 1 98 ? -26.609 78.062 43.656 1 44.09 98 GLY A CA 1
ATOM 718 C C . GLY A 1 98 ? -26.375 76.875 42.719 1 44.09 98 GLY A C 1
ATOM 719 O O . GLY A 1 98 ? -27.219 76 42.656 1 44.09 98 GLY A O 1
ATOM 720 N N . THR A 1 99 ? -25.562 76.938 41.75 1 44.94 99 THR A N 1
ATOM 721 C CA . THR A 1 99 ? -25.5 75.938 40.719 1 44.94 99 THR A CA 1
ATOM 722 C C . THR A 1 99 ? -24.391 74.938 41 1 44.94 99 THR A C 1
ATOM 724 O O . THR A 1 99 ? -24.203 73.938 40.281 1 44.94 99 THR A O 1
ATOM 727 N N . SER A 1 100 ? -23.469 75.25 41.812 1 47.06 100 SER A N 1
ATOM 728 C CA . SER A 1 100 ? -22.406 74.25 42.031 1 47.06 100 SER A CA 1
ATOM 729 C C . SER A 1 100 ? -22.891 73.062 42.844 1 47.06 100 SER A C 1
ATOM 731 O O . SER A 1 100 ? -23.391 73.25 43.969 1 47.06 100 SER A O 1
ATOM 733 N N . ALA A 1 101 ? -23.359 72.188 42.281 1 47.88 101 ALA A N 1
ATOM 734 C CA . ALA A 1 101 ? -23.766 70.938 42.906 1 47.88 101 ALA A CA 1
ATOM 735 C C . ALA A 1 101 ? -22.766 70.5 44 1 47.88 101 ALA A C 1
ATOM 737 O O . ALA A 1 101 ? -23.031 69.562 44.781 1 47.88 101 ALA A O 1
ATOM 738 N N . ALA A 1 102 ? -21.641 71.125 44.094 1 52.31 102 ALA A N 1
ATOM 739 C CA . ALA A 1 102 ? -20.656 70.75 45.094 1 52.31 102 ALA A CA 1
ATOM 740 C C . ALA A 1 102 ? -20.938 71.375 46.438 1 52.31 102 ALA A C 1
ATOM 742 O O . ALA A 1 102 ? -20.375 71 47.469 1 52.31 102 ALA A O 1
ATOM 743 N N . VAL A 1 103 ? -21.828 72.312 46.5 1 53.03 103 VAL A N 1
ATOM 744 C CA . VAL A 1 103 ? -22.047 73.125 47.688 1 53.03 103 VAL A CA 1
ATOM 745 C C . VAL A 1 103 ? -22.594 72.25 48.812 1 53.03 103 VAL A C 1
ATOM 747 O O . VAL A 1 103 ? -22.141 72.375 49.969 1 53.03 103 VAL A O 1
ATOM 750 N N . PRO A 1 104 ? -23.625 71.5 48.469 1 53.34 104 PRO A N 1
ATOM 751 C CA . PRO A 1 104 ? -24.062 70.75 49.625 1 53.34 104 PRO A CA 1
ATOM 752 C C . PRO A 1 104 ? -22.969 69.875 50.219 1 53.34 104 PRO A C 1
ATOM 754 O O . PRO A 1 104 ? -22.906 69.688 51.438 1 53.34 104 PRO A O 1
ATOM 757 N N . PHE A 1 105 ? -22.141 69.438 49.438 1 50.97 105 PHE A N 1
ATOM 758 C CA . PHE A 1 105 ? -21.094 68.5 49.875 1 50.97 105 PHE A CA 1
ATOM 759 C C . PHE A 1 105 ? -20.016 69.25 50.656 1 50.97 105 PHE A C 1
ATOM 761 O O . PHE A 1 105 ? -19.5 68.75 51.656 1 50.97 105 PHE A O 1
ATOM 768 N N . VAL A 1 106 ? -19.672 70.312 50.188 1 54.31 106 VAL A N 1
ATOM 769 C CA . VAL A 1 106 ? -18.688 71.125 50.906 1 54.31 106 VAL A CA 1
ATOM 770 C C . VAL A 1 106 ? -19.219 71.5 52.281 1 54.31 106 VAL A C 1
ATOM 772 O O . VAL A 1 106 ? -18.469 71.562 53.25 1 54.31 106 VAL A O 1
ATOM 775 N N . THR A 1 107 ? -20.484 71.812 52.219 1 54.97 107 THR A N 1
ATOM 776 C CA . THR A 1 107 ? -21.062 72.125 53.531 1 54.97 107 THR A CA 1
ATOM 777 C C . THR A 1 107 ? -20.969 70.938 54.469 1 54.97 107 THR A C 1
ATOM 779 O O .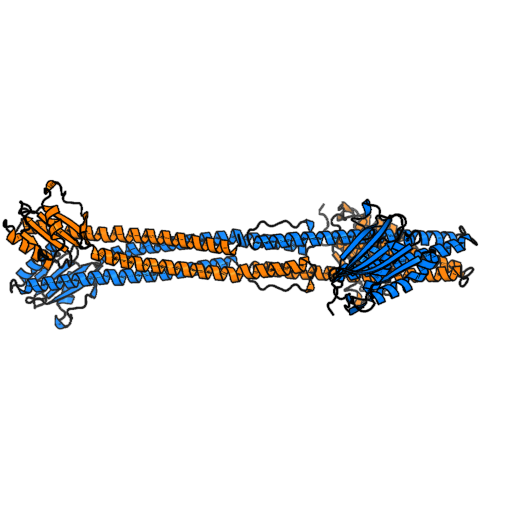 THR A 1 107 ? -20.734 71.125 55.656 1 54.97 107 THR A O 1
ATOM 782 N N . GLU A 1 108 ? -21.172 69.75 53.938 1 56.44 108 GLU A N 1
ATOM 783 C CA . GLU A 1 108 ? -21.062 68.562 54.781 1 56.44 108 GLU A CA 1
ATOM 784 C C . GLU A 1 108 ? -19.609 68.312 55.156 1 56.44 108 GLU A C 1
ATOM 786 O O . GLU A 1 108 ? -19.328 67.875 56.281 1 56.44 108 GLU A O 1
ATOM 791 N N . LEU A 1 109 ? -18.719 68.625 54.25 1 52.72 109 LEU A N 1
ATOM 792 C CA . LEU A 1 109 ? -17.297 68.438 54.5 1 52.72 109 LEU A CA 1
ATOM 793 C C . LEU A 1 109 ? -16.766 69.438 55.469 1 52.72 109 LEU A C 1
ATOM 795 O O . LEU A 1 109 ? -15.898 69.188 56.281 1 52.72 109 LEU A O 1
ATOM 799 N N . THR A 1 110 ? -17.297 70.688 55.25 1 49.59 110 THR A N 1
ATOM 800 C CA . THR A 1 110 ? -16.844 71.812 56.062 1 49.59 110 THR A CA 1
ATOM 801 C C . THR A 1 110 ? -17.422 71.688 57.5 1 49.59 110 THR A C 1
ATOM 803 O O . THR A 1 110 ? -16.938 72.312 58.406 1 49.59 110 THR A O 1
ATOM 806 N N . ARG A 1 111 ? -18.609 71.125 57.625 1 51.19 111 ARG A N 1
ATOM 807 C CA . ARG A 1 111 ? -19.141 70.938 58.969 1 51.19 111 ARG A CA 1
ATOM 808 C C . ARG A 1 111 ? -18.328 69.938 59.781 1 51.19 111 ARG A C 1
ATOM 810 O O . ARG A 1 111 ? -18.5 69.812 61 1 51.19 111 ARG A O 1
ATOM 817 N N . LYS A 1 112 ? -17.656 69 59.094 1 51.34 112 LYS A N 1
ATOM 818 C CA . LYS A 1 112 ? -16.828 68.062 59.875 1 51.34 112 LYS A CA 1
ATOM 819 C C . LYS A 1 112 ? -15.586 68.812 60.406 1 51.34 112 LYS A C 1
ATOM 821 O O . LYS A 1 112 ? -15.055 69.688 59.781 1 51.34 112 LYS A O 1
ATOM 826 N N . PRO A 1 113 ? -15.352 68.75 61.812 1 44.62 113 PRO A N 1
ATOM 827 C CA . PRO A 1 113 ? -14.227 69.438 62.438 1 44.62 113 PRO A CA 1
ATOM 828 C C . PRO A 1 113 ? -12.953 69.375 61.594 1 44.62 113 PRO A C 1
ATOM 830 O O . PRO A 1 113 ? -12.703 68.312 60.938 1 44.62 113 PRO A O 1
ATOM 833 N N . ILE A 1 114 ? -12.32 70.5 61.312 1 41.34 114 ILE A N 1
ATOM 834 C CA . ILE A 1 114 ? -11.102 70.75 60.562 1 41.34 114 ILE A CA 1
ATOM 835 C C . ILE A 1 114 ? -10.094 69.625 60.844 1 41.34 114 ILE A C 1
ATOM 837 O O . ILE A 1 114 ? -9.273 69.25 60 1 41.34 114 ILE A O 1
ATOM 841 N N . TYR A 1 115 ? -10.031 69.188 62.094 1 40.91 115 TYR A N 1
ATOM 842 C CA . TYR A 1 115 ? -9.062 68.188 62.562 1 40.91 115 TYR A CA 1
ATOM 843 C C . TYR A 1 115 ? -9.227 66.875 61.875 1 40.91 115 TYR A C 1
ATOM 845 O O . TYR A 1 115 ? -8.289 66.062 61.781 1 40.91 115 TYR A O 1
ATOM 853 N N . GLU A 1 116 ? -10.375 66.562 61.625 1 44.66 116 GLU A N 1
ATOM 854 C CA . GLU A 1 116 ? -10.539 65.25 61.031 1 44.66 116 GLU A CA 1
ATOM 855 C C . GLU A 1 116 ? -10.133 65.25 59.562 1 44.66 116 GLU A C 1
ATOM 857 O O . GLU A 1 116 ? -9.977 64.188 58.938 1 44.66 116 GLU A O 1
ATOM 862 N N . PHE A 1 117 ? -10.289 66.312 59 1 40.44 117 PHE A N 1
ATOM 863 C CA . PHE A 1 117 ? -9.805 66.375 57.625 1 40.44 117 PHE A CA 1
ATOM 864 C C . PHE A 1 117 ? -8.281 66.438 57.594 1 40.44 117 PHE A C 1
ATOM 866 O O . PHE A 1 117 ? -7.711 67.5 57.906 1 40.44 117 PHE A O 1
ATOM 873 N N . ARG A 1 118 ? -7.672 65.625 58.062 1 42.31 118 ARG A N 1
ATOM 874 C CA . ARG A 1 118 ? -6.234 65.562 57.812 1 42.31 118 ARG A CA 1
ATOM 875 C C . ARG A 1 118 ? -5.891 66.125 56.438 1 42.31 118 ARG A C 1
ATOM 877 O O . ARG A 1 118 ? -6.562 65.812 55.438 1 42.31 118 ARG A O 1
ATOM 884 N N . ALA A 1 119 ? -5.148 67.25 56.406 1 40.53 119 ALA A N 1
ATOM 885 C CA . ALA A 1 119 ? -4.613 68.062 55.344 1 40.53 119 ALA A CA 1
ATOM 886 C C . ALA A 1 119 ? -4.586 67.312 54.031 1 40.53 119 ALA A C 1
ATOM 888 O O . ALA A 1 119 ? -4.887 67.875 52.969 1 40.53 119 ALA A O 1
ATOM 889 N N . SER A 1 120 ? -3.807 66.25 53.844 1 40.12 120 SER A N 1
ATOM 890 C CA . SER A 1 120 ? -3.025 65.688 52.719 1 40.12 120 SER A CA 1
ATOM 891 C C . SER A 1 120 ? -3.871 64.812 51.844 1 40.12 120 SER A C 1
ATOM 893 O O . SER A 1 120 ? -3.393 64.312 50.812 1 40.12 120 SER A O 1
ATOM 895 N N . GLN A 1 121 ? -5.121 64.375 52.188 1 42.53 121 GLN A N 1
ATOM 896 C CA . GLN A 1 121 ? -5.523 63.25 51.312 1 42.53 121 GLN A CA 1
ATOM 897 C C . GLN A 1 121 ? -6.555 63.688 50.281 1 42.53 121 GLN A C 1
ATOM 899 O O . GLN A 1 121 ? -7.66 64.062 50.656 1 42.53 121 GLN A O 1
ATOM 904 N N . ALA A 1 122 ? -6.148 64.188 49.219 1 50.12 122 ALA A N 1
ATOM 905 C CA . ALA A 1 122 ? -6.996 64.312 48.031 1 50.12 122 ALA A CA 1
ATOM 906 C C . ALA A 1 122 ? -7.941 63.125 47.875 1 50.12 122 ALA A C 1
ATOM 908 O O . ALA A 1 122 ? -7.5 62 47.875 1 50.12 122 ALA A O 1
ATOM 909 N N . GLN A 1 123 ? -9.219 63.188 48.344 1 55.06 123 GLN A N 1
ATOM 910 C CA . GLN A 1 123 ? -10.219 62.125 48.219 1 55.06 123 GLN A CA 1
ATOM 911 C C . GLN A 1 123 ? -11.102 62.344 47 1 55.06 123 GLN A C 1
ATOM 913 O O . GLN A 1 123 ? -11.289 63.469 46.531 1 55.06 123 GLN A O 1
ATOM 918 N N . ILE A 1 124 ? -11.219 61.281 46.281 1 55.78 124 ILE A N 1
ATOM 919 C CA . ILE A 1 124 ? -12.219 61.25 45.219 1 55.78 124 ILE A CA 1
ATOM 920 C C . ILE A 1 124 ? -13.617 61.281 45.812 1 55.78 124 ILE A C 1
ATOM 922 O O . ILE A 1 124 ? -13.945 60.469 46.688 1 55.78 124 ILE A O 1
ATOM 926 N N . VAL A 1 125 ? -14.305 62.312 45.75 1 54.94 125 VAL A N 1
ATOM 927 C CA . VAL A 1 125 ? -15.656 62.438 46.281 1 54.94 125 VAL A CA 1
ATOM 928 C C . VAL A 1 125 ? -16.672 62.344 45.156 1 54.94 125 VAL A C 1
ATOM 930 O O . VAL A 1 125 ? -16.484 62.969 44.094 1 54.94 125 VAL A O 1
ATOM 933 N N . ASP A 1 126 ? -17.594 61.406 45.25 1 57.16 126 ASP A N 1
ATOM 934 C CA . ASP A 1 126 ? -18.703 61.25 44.312 1 57.16 126 ASP A CA 1
ATOM 935 C C . ASP A 1 126 ? -19.812 62.25 44.594 1 57.16 126 ASP A C 1
ATOM 937 O O . ASP A 1 126 ? -20.25 62.406 45.719 1 57.16 126 ASP A O 1
ATOM 941 N N . SER A 1 127 ? -19.922 63.312 43.844 1 52.94 127 SER A N 1
ATOM 942 C CA . SER A 1 127 ? -21.047 64.25 43.969 1 52.94 127 SER A CA 1
ATOM 943 C C . SER A 1 127 ? -22.062 64 42.875 1 52.94 127 SER A C 1
ATOM 945 O O . SER A 1 127 ? -21.797 63.281 41.906 1 52.94 127 SER A O 1
ATOM 947 N N . ALA A 1 128 ? -23.406 64.312 43.094 1 54.53 128 ALA A N 1
ATOM 948 C CA . ALA A 1 128 ? -24.469 64.188 42.094 1 54.53 128 ALA A CA 1
ATOM 949 C C . ALA A 1 128 ? -23.984 64.75 40.75 1 54.53 128 ALA A C 1
ATOM 951 O O . ALA A 1 128 ? -24.453 64.25 39.688 1 54.53 128 ALA A O 1
ATOM 952 N N . ALA A 1 129 ? -23.062 65.688 40.719 1 53.38 129 ALA A N 1
ATOM 953 C CA . ALA A 1 129 ? -22.641 66.312 39.5 1 53.38 129 ALA A CA 1
ATOM 954 C C . ALA A 1 129 ? -21.406 65.625 38.906 1 53.38 129 ALA A C 1
ATOM 956 O O . ALA A 1 129 ? -20.953 66 37.812 1 53.38 129 ALA A O 1
ATOM 957 N N . GLY A 1 130 ? -20.906 64.688 39.625 1 60 130 GLY A N 1
ATOM 958 C CA . GLY A 1 130 ? -19.781 63.906 39.094 1 60 130 GLY A CA 1
ATOM 959 C C . GLY A 1 130 ? -18.703 63.656 40.156 1 60 130 GLY A C 1
ATOM 960 O O . GLY A 1 130 ? -18.875 63.969 41.312 1 60 130 GLY A O 1
ATOM 961 N N . GLN A 1 131 ? -17.75 62.938 39.844 1 64.44 131 GLN A N 1
ATOM 962 C CA . GLN A 1 131 ? -16.656 62.625 40.75 1 64.44 131 GLN A CA 1
ATOM 963 C C . GLN A 1 131 ? -15.625 63.75 40.781 1 64.44 131 GLN A C 1
ATOM 965 O O . GLN A 1 131 ? -15.273 64.312 39.719 1 64.44 131 GLN A O 1
ATOM 970 N N . TYR A 1 132 ? -15.398 64.375 41.938 1 63.41 132 TYR A N 1
ATOM 971 C CA . TYR A 1 132 ? -14.461 65.5 42.125 1 63.41 132 TYR A CA 1
ATOM 972 C C . TYR A 1 132 ? -13.281 65.062 42.969 1 63.41 132 TYR A C 1
ATOM 974 O O . TYR A 1 132 ? -13.438 64.25 43.906 1 63.41 132 TYR A O 1
ATOM 982 N N . VAL A 1 133 ? -12.125 65.438 42.625 1 67.44 133 VAL A N 1
ATOM 983 C CA . VAL A 1 133 ? -10.969 65.375 43.5 1 67.44 133 VAL A CA 1
ATOM 984 C C . VAL A 1 133 ? -10.969 66.625 44.406 1 67.44 133 VAL A C 1
ATOM 986 O O . VAL A 1 133 ? -11.086 67.75 43.938 1 67.44 133 VAL A O 1
ATOM 989 N N . VAL A 1 134 ? -11.07 66.375 45.688 1 64.44 134 VAL A N 1
ATOM 990 C CA . VAL A 1 134 ? -11.211 67.5 46.625 1 64.44 134 VAL A CA 1
ATOM 991 C C . VAL A 1 134 ? -9.945 67.625 47.469 1 64.44 134 VAL A C 1
ATOM 993 O O . VAL A 1 134 ? -9.367 66.625 47.875 1 64.44 134 VAL A O 1
ATOM 996 N N . GLU A 1 135 ? -9.414 68.75 47.562 1 65 135 GLU A N 1
ATOM 997 C CA . GLU A 1 135 ? -8.312 69.125 48.469 1 65 135 GLU A CA 1
ATOM 998 C C . GLU A 1 135 ? -8.711 70.188 49.438 1 65 135 GLU A C 1
ATOM 1000 O O . GLU A 1 135 ? -9.18 71.25 49.031 1 65 135 GLU A O 1
ATOM 1005 N N . VAL A 1 136 ? -8.688 69.938 50.719 1 64.62 136 VAL A N 1
ATOM 1006 C CA . VAL A 1 136 ? -9.055 70.875 51.781 1 64.62 136 VAL A CA 1
ATOM 1007 C C . VAL A 1 136 ? -7.801 71.375 52.5 1 64.62 136 VAL A C 1
ATOM 1009 O O . VAL A 1 136 ? -6.98 70.562 52.938 1 64.62 136 VAL A O 1
ATOM 1012 N N . SER A 1 137 ? -7.535 72.625 52.5 1 64.81 137 SER A N 1
ATOM 1013 C CA . SER A 1 137 ? -6.398 73.25 53.188 1 64.81 137 SER A CA 1
ATOM 1014 C C . SER A 1 137 ? -6.852 74.25 54.188 1 64.81 137 SER A C 1
ATOM 1016 O O . SER A 1 137 ? -7.746 75.062 53.906 1 64.81 137 SER A O 1
ATOM 1018 N N . PRO A 1 138 ? -6.34 74.25 55.375 1 64.44 138 PRO A N 1
ATOM 1019 C CA . PRO A 1 138 ? -6.691 75.25 56.375 1 64.44 138 PRO A CA 1
ATOM 1020 C C . PRO A 1 138 ? -6.082 76.625 56.094 1 64.44 138 PRO A C 1
ATOM 1022 O O . PRO A 1 138 ? -4.945 76.688 55.625 1 64.44 138 PRO A O 1
ATOM 1025 N N . ILE A 1 139 ? -6.844 77.625 56.156 1 62.19 139 ILE A N 1
ATOM 1026 C CA . ILE A 1 139 ? -6.395 79 56.062 1 62.19 139 ILE A CA 1
ATOM 1027 C C . ILE A 1 139 ? -6.707 79.75 57.344 1 62.19 139 ILE A C 1
ATOM 1029 O O . ILE A 1 139 ? -7.523 79.312 58.156 1 62.19 139 ILE A O 1
ATOM 1033 N N . PRO A 1 140 ? -5.914 80.812 57.656 1 61.56 140 PRO A N 1
ATOM 1034 C CA . PRO A 1 140 ? -6.121 81.5 58.938 1 61.56 140 PRO A CA 1
ATOM 1035 C C . PRO A 1 140 ? -7.586 81.875 59.156 1 61.56 140 PRO A C 1
ATOM 1037 O O . PRO A 1 140 ? -8.078 81.75 60.281 1 61.56 140 PRO A O 1
ATOM 1040 N N . ALA A 1 141 ? -8.289 82.312 58.188 1 61.09 141 ALA A N 1
ATOM 1041 C CA . ALA A 1 141 ? -9.664 82.75 58.375 1 61.09 141 ALA A CA 1
ATOM 1042 C C . ALA A 1 141 ? -10.664 81.625 58.156 1 61.09 141 ALA A C 1
ATOM 1044 O O . ALA A 1 141 ? -11.867 81.812 58.375 1 61.09 141 ALA A O 1
ATOM 1045 N N . GLY A 1 142 ? -10.172 80.312 57.875 1 63.25 142 GLY A N 1
ATOM 1046 C CA . GLY A 1 142 ? -11.086 79.25 57.656 1 63.25 142 GLY A CA 1
ATOM 1047 C C . GLY A 1 142 ? -10.469 78.062 56.906 1 63.25 142 GLY A C 1
ATOM 1048 O O . GLY A 1 142 ? -9.375 77.625 57.219 1 63.25 142 GLY A O 1
ATOM 1049 N N . THR A 1 143 ? -11.289 77.625 56.062 1 69.12 143 THR A N 1
ATOM 1050 C CA . THR A 1 143 ? -10.812 76.5 55.281 1 69.12 143 THR A CA 1
ATOM 1051 C C . THR A 1 143 ? -10.938 76.75 53.781 1 69.12 143 THR A C 1
ATOM 1053 O O . THR A 1 143 ? -11.883 77.438 53.344 1 69.12 143 THR A O 1
ATOM 1056 N N . LEU A 1 144 ? -9.906 76.375 53.062 1 69 144 LEU A N 1
ATOM 1057 C CA . LEU A 1 144 ? -9.906 76.438 51.625 1 69 144 LEU A CA 1
ATOM 1058 C C . LEU A 1 144 ? -10.086 75.062 51 1 69 144 LEU A C 1
ATOM 1060 O O . LEU A 1 144 ? -9.289 74.125 51.281 1 69 144 LEU A O 1
ATOM 1064 N N . THR A 1 145 ? -11.25 74.875 50.312 1 68 145 THR A N 1
ATOM 1065 C CA . THR A 1 145 ? -11.531 73.562 49.625 1 68 145 THR A CA 1
ATOM 1066 C C . THR A 1 145 ? -11.453 73.75 48.125 1 68 145 THR A C 1
ATOM 1068 O O . THR A 1 145 ? -12.156 74.562 47.531 1 68 145 THR A O 1
ATOM 1071 N N . LEU A 1 146 ? -10.477 73 47.594 1 67.81 146 LEU A N 1
ATOM 1072 C CA . LEU A 1 146 ? -10.344 73 46.156 1 67.81 146 LEU A CA 1
ATOM 1073 C C . LEU A 1 146 ? -10.961 71.75 45.562 1 67.81 146 LEU A C 1
ATOM 1075 O O . LEU A 1 146 ? -10.758 70.625 46.094 1 67.81 146 LEU A O 1
ATOM 1079 N N . LEU A 1 147 ? -11.859 71.938 44.562 1 64.94 147 LEU A N 1
ATOM 1080 C CA . LEU A 1 147 ? -12.523 70.812 43.875 1 64.94 147 LEU A CA 1
ATOM 1081 C C . LEU A 1 147 ? -12.172 70.812 42.375 1 64.94 147 LEU A C 1
ATOM 1083 O O . LEU A 1 147 ? -12.164 71.875 41.75 1 64.94 147 LEU A O 1
ATOM 1087 N N . SER A 1 148 ? -11.641 69.688 41.938 1 65.44 148 SER A N 1
ATOM 1088 C CA . SER A 1 148 ? -11.391 69.5 40.531 1 65.44 148 SER A CA 1
ATOM 1089 C C . SER A 1 148 ? -12.25 68.375 39.969 1 65.44 148 SER A C 1
ATOM 1091 O O . SER A 1 148 ? -12.227 67.25 40.469 1 65.44 148 SER A O 1
ATOM 1093 N N . PRO A 1 149 ? -13.141 68.75 38.969 1 58.91 149 PRO A N 1
ATOM 1094 C CA . PRO A 1 149 ? -13.977 67.688 38.375 1 58.91 149 PRO A CA 1
ATOM 1095 C C . PRO A 1 149 ? -13.156 66.625 37.656 1 58.91 149 PRO A C 1
ATOM 1097 O O . PRO A 1 149 ? -12.117 66.938 37.062 1 58.91 149 PRO A O 1
ATOM 1100 N N . MET A 1 150 ? -13.523 65.438 37.969 1 59.53 150 MET A N 1
ATOM 1101 C CA . MET A 1 150 ? -12.875 64.312 37.344 1 59.53 150 MET A CA 1
ATOM 1102 C C . MET A 1 150 ? -13.312 64.188 35.875 1 59.53 150 MET A C 1
ATOM 1104 O O . MET A 1 150 ? -13 63.156 35.219 1 59.53 150 MET A O 1
ATOM 1108 N N . SER A 1 151 ? -14.023 65.125 35.469 1 60.09 151 SER A N 1
ATOM 1109 C CA . SER A 1 151 ? -14.492 65.062 34.094 1 60.09 151 SER A CA 1
ATOM 1110 C C . SER A 1 151 ? -13.328 65 33.094 1 60.09 151 SER A C 1
ATOM 1112 O O . SER A 1 151 ? -13.391 64.25 32.094 1 60.09 151 SER A O 1
ATOM 1114 N N . LYS A 1 152 ? -12.219 65.688 33.469 1 58.69 152 LYS A N 1
ATOM 1115 C CA . LYS A 1 152 ? -11.062 65.625 32.594 1 58.69 152 LYS A CA 1
ATOM 1116 C C . LYS A 1 152 ? -10.477 64.188 32.594 1 58.69 152 LYS A C 1
ATOM 1118 O O . LYS A 1 152 ? -10.07 63.688 31.531 1 58.69 152 LYS A O 1
ATOM 1123 N N . ILE A 1 153 ? -10.648 63.656 33.719 1 59.38 153 ILE A N 1
ATOM 1124 C CA . ILE A 1 153 ? -10.117 62.312 33.844 1 59.38 153 ILE A CA 1
ATOM 1125 C C . ILE A 1 153 ? -11.008 61.344 33.062 1 59.38 153 ILE A C 1
ATOM 1127 O O . ILE A 1 153 ? -10.508 60.406 32.438 1 59.38 153 ILE A O 1
ATOM 1131 N N . ARG A 1 154 ? -12.242 61.594 33.188 1 60.31 154 ARG A N 1
ATOM 1132 C CA . ARG A 1 154 ? -13.164 60.75 32.469 1 60.31 154 ARG A CA 1
ATOM 1133 C C . ARG A 1 154 ? -12.938 60.844 30.953 1 60.31 154 ARG A C 1
ATOM 1135 O O . ARG A 1 154 ? -13.047 59.844 30.25 1 60.31 154 ARG A O 1
ATOM 1142 N N . ALA A 1 155 ? -12.586 62.094 30.609 1 58.75 155 ALA A N 1
ATOM 1143 C CA . ALA A 1 155 ? -12.305 62.25 29.188 1 58.75 155 ALA A CA 1
ATOM 1144 C C . ALA A 1 155 ? -11.078 61.438 28.766 1 58.75 155 ALA A C 1
ATOM 1146 O O . ALA A 1 155 ? -11.062 60.844 27.703 1 58.75 155 ALA A O 1
ATOM 1147 N N . ILE A 1 156 ? -10.172 61.344 29.641 1 59.62 156 ILE A N 1
ATOM 1148 C CA . ILE A 1 156 ? -8.953 60.594 29.359 1 59.62 156 ILE A CA 1
ATOM 1149 C C . ILE A 1 156 ? -9.273 59.094 29.375 1 59.62 156 ILE A C 1
ATOM 1151 O O . ILE A 1 156 ? -8.781 58.344 28.516 1 59.62 156 ILE A O 1
ATOM 1155 N N . GLU A 1 157 ? -10.156 58.812 30.234 1 60.78 157 GLU A N 1
ATOM 1156 C CA . GLU A 1 157 ? -10.578 57.406 30.328 1 60.78 157 GLU A CA 1
ATOM 1157 C C . GLU A 1 157 ? -11.266 56.938 29.047 1 60.78 157 GLU A C 1
ATOM 1159 O O . GLU A 1 157 ? -10.984 55.875 28.531 1 60.78 157 GLU A O 1
ATOM 1164 N N . GLN A 1 158 ? -12.188 57.719 28.641 1 61 158 GLN A N 1
ATOM 1165 C CA . GLN A 1 158 ? -12.93 57.344 27.453 1 61 158 GLN A CA 1
ATOM 1166 C C . GLN A 1 158 ? -12.016 57.25 26.234 1 61 158 GLN A C 1
ATOM 1168 O O . GLN A 1 158 ? -12.188 56.375 25.375 1 61 158 GLN A O 1
ATOM 1173 N N . ALA A 1 159 ? -11.055 58.125 26.297 1 58.94 159 ALA A N 1
ATOM 1174 C CA . ALA A 1 159 ? -10.094 58.094 25.188 1 58.94 159 ALA A CA 1
ATOM 1175 C C . ALA A 1 159 ? -9.266 56.812 25.234 1 58.94 159 ALA A C 1
ATOM 1177 O O . ALA A 1 159 ? -9.008 56.188 24.203 1 58.94 159 ALA A O 1
ATOM 1178 N N . LEU A 1 160 ? -9 56.438 26.422 1 61.12 160 LEU A N 1
ATOM 1179 C CA . LEU A 1 160 ? -8.211 55.219 26.578 1 61.12 160 LEU A CA 1
ATOM 1180 C C . LEU A 1 160 ? -9.039 54 26.219 1 61.12 160 LEU A C 1
ATOM 1182 O O . LEU A 1 160 ? -8.523 53.062 25.594 1 61.12 160 LEU A O 1
ATOM 1186 N N . LEU A 1 161 ? -10.289 54.062 26.625 1 65.25 161 LEU A N 1
ATOM 1187 C CA . LEU A 1 161 ? -11.164 52.938 26.297 1 65.25 161 LEU A CA 1
ATOM 1188 C C . LEU A 1 161 ? -11.289 52.781 24.797 1 65.25 161 LEU A C 1
ATOM 1190 O O . LEU A 1 161 ? -11.289 51.656 24.297 1 65.25 161 LEU A O 1
ATOM 1194 N N . GLY A 1 162 ? -11.422 53.938 24.172 1 60.72 162 GLY A N 1
ATOM 1195 C CA . GLY A 1 162 ? -11.5 53.844 22.719 1 60.72 162 GLY A CA 1
ATOM 1196 C C . GLY A 1 162 ? -10.273 53.219 22.094 1 60.72 162 GLY A C 1
ATOM 1197 O O . GLY A 1 162 ? -10.391 52.375 21.188 1 60.72 162 GLY A O 1
ATOM 1198 N N . ARG A 1 163 ? -9.219 53.438 22.688 1 60.78 163 ARG A N 1
ATOM 1199 C CA . ARG A 1 163 ? -7.969 52.875 22.172 1 60.78 163 ARG A CA 1
ATOM 1200 C C . ARG A 1 163 ? -7.867 51.406 22.469 1 60.78 163 ARG A C 1
ATOM 1202 O O . ARG A 1 163 ? -7.414 50.625 21.641 1 60.78 163 ARG A O 1
ATOM 1209 N N . LEU A 1 164 ? -8.328 51.062 23.609 1 65.12 164 LEU A N 1
ATOM 1210 C CA . LEU A 1 164 ? -8.297 49.656 24 1 65.12 164 LEU A CA 1
ATOM 1211 C C . LEU A 1 164 ? -9.195 48.844 23.094 1 65.12 164 LEU A C 1
ATOM 1213 O O . LEU A 1 164 ? -8.836 47.719 22.703 1 65.12 164 LEU A O 1
ATOM 1217 N N . VAL A 1 165 ? -10.328 49.375 22.797 1 67.88 165 VAL A N 1
ATOM 1218 C CA . VAL A 1 165 ? -11.258 48.688 21.922 1 67.88 165 VAL A CA 1
ATOM 1219 C C . VAL A 1 165 ? -10.625 48.5 20.547 1 67.88 165 VAL A C 1
ATOM 1221 O O . VAL A 1 165 ? -10.766 47.469 19.922 1 67.88 165 VAL A O 1
ATOM 1224 N N . LEU A 1 166 ? -9.852 49.469 20.156 1 66.12 166 LEU A N 1
ATOM 1225 C CA . LEU A 1 166 ? -9.195 49.406 18.859 1 66.12 166 LEU A CA 1
ATOM 1226 C C . LEU A 1 166 ? -8.125 48.312 18.844 1 66.12 166 LEU A C 1
ATOM 1228 O O . LEU A 1 166 ? -8.008 47.562 17.859 1 66.12 166 LEU A O 1
ATOM 1232 N N . ILE A 1 167 ? -7.449 48.25 19.938 1 65.69 167 ILE A N 1
ATOM 1233 C CA . ILE A 1 167 ? -6.414 47.219 20.047 1 65.69 167 ILE A CA 1
ATOM 1234 C C . ILE A 1 167 ? -7.051 45.844 20.031 1 65.69 167 ILE A C 1
ATOM 1236 O O . ILE A 1 167 ? -6.559 44.938 19.359 1 65.69 167 ILE A O 1
ATOM 1240 N N . LEU A 1 168 ? -8.172 45.688 20.688 1 67.56 168 LEU A N 1
ATOM 1241 C CA . LEU A 1 168 ? -8.875 44.406 20.75 1 67.56 168 LEU A CA 1
ATOM 1242 C C . LEU A 1 168 ? -9.359 43.969 19.375 1 67.56 168 LEU A C 1
ATOM 1244 O O . LEU A 1 168 ? -9.242 42.812 19 1 67.56 168 LEU A O 1
ATOM 1248 N N . PHE A 1 169 ? -9.82 44.906 18.672 1 68.31 169 PHE A N 1
ATOM 1249 C CA . PHE A 1 169 ? -10.305 44.594 17.328 1 68.31 169 PHE A CA 1
ATOM 1250 C C . PHE A 1 169 ? -9.156 44.219 16.391 1 68.31 169 PHE A C 1
ATOM 1252 O O . PHE A 1 169 ? -9.273 43.312 15.578 1 68.31 169 PHE A O 1
ATOM 1259 N N . ALA A 1 170 ? -8.047 44.906 16.641 1 65.94 170 ALA A N 1
ATOM 1260 C CA . ALA A 1 170 ? -6.891 44.656 15.781 1 65.94 170 ALA A CA 1
ATOM 1261 C C . ALA A 1 170 ? -6.328 43.25 16.031 1 65.94 170 ALA A C 1
ATOM 1263 O O . ALA A 1 170 ? -6.055 42.531 15.086 1 65.94 170 ALA A O 1
ATOM 1264 N N . VAL A 1 171 ? -6.188 42.969 17.312 1 68.12 171 VAL A N 1
ATOM 1265 C CA . VAL A 1 171 ? -5.648 41.656 17.656 1 68.12 171 VAL A CA 1
ATOM 1266 C C . VAL A 1 171 ? -6.613 40.562 17.203 1 68.12 171 VAL A C 1
ATOM 1268 O O . VAL A 1 171 ? -6.191 39.531 16.688 1 68.12 171 VAL A O 1
ATOM 1271 N N . GLY A 1 172 ? -7.91 40.781 17.453 1 68.75 172 GLY A N 1
ATOM 1272 C CA . GLY A 1 172 ? -8.914 39.844 17 1 68.75 172 GLY A CA 1
ATOM 1273 C C . GLY A 1 172 ? -8.875 39.594 15.508 1 68.75 172 GLY A C 1
ATOM 1274 O O . GLY A 1 172 ? -8.992 38.469 15.055 1 68.75 172 GLY A O 1
ATOM 1275 N N . ALA A 1 173 ? -8.68 40.625 14.75 1 68.94 173 ALA A N 1
ATOM 1276 C CA . ALA A 1 173 ? -8.617 40.531 13.297 1 68.94 173 ALA A CA 1
ATOM 1277 C C . ALA A 1 173 ? -7.406 39.719 12.852 1 68.94 173 ALA A C 1
ATOM 1279 O O . ALA A 1 173 ? -7.512 38.875 11.961 1 68.94 173 ALA A O 1
ATOM 1280 N N . VAL A 1 174 ? -6.309 39.938 13.555 1 68.88 174 VAL A N 1
ATOM 1281 C CA . VAL A 1 174 ? -5.078 39.25 13.203 1 68.88 174 VAL A CA 1
ATOM 1282 C C . VAL A 1 174 ? -5.227 37.75 13.492 1 68.88 174 VAL A C 1
ATOM 1284 O O . VAL A 1 174 ? -4.855 36.906 12.672 1 68.88 174 VAL A O 1
ATOM 1287 N N . LEU A 1 175 ? -5.816 37.5 14.641 1 69.75 175 LEU A N 1
ATOM 1288 C CA . LEU A 1 175 ? -5.992 36.125 15.031 1 69.75 175 LEU A CA 1
ATOM 1289 C C . LEU A 1 175 ? -6.969 35.406 14.094 1 69.75 175 LEU A C 1
ATOM 1291 O O . LEU A 1 175 ? -6.785 34.219 13.766 1 69.75 175 LEU A O 1
ATOM 1295 N N . TYR A 1 176 ? -7.922 36.094 13.68 1 69.75 176 TYR A N 1
ATOM 1296 C CA . TYR A 1 176 ? -8.891 35.531 12.742 1 69.75 176 TYR A CA 1
ATOM 1297 C C . TYR A 1 176 ? -8.242 35.25 11.398 1 69.75 176 TYR A C 1
ATOM 1299 O O . TYR A 1 176 ? -8.461 34.156 10.82 1 69.75 176 TYR A O 1
ATOM 1307 N N . LEU A 1 177 ? -7.5 36.156 10.984 1 69.75 177 LEU A N 1
ATOM 1308 C CA . LEU A 1 177 ? -6.816 36 9.703 1 69.75 177 LEU A CA 1
ATOM 1309 C C . LEU A 1 177 ? -5.84 34.812 9.773 1 69.75 177 LEU A C 1
ATOM 1311 O O . LEU A 1 177 ? -5.742 34.031 8.828 1 69.75 177 LEU A O 1
ATOM 1315 N N . LEU A 1 178 ? -5.191 34.75 10.898 1 71.69 178 LEU A N 1
ATOM 1316 C CA . LEU A 1 178 ? -4.254 33.625 11.078 1 71.69 178 LEU A CA 1
ATOM 1317 C C . LEU A 1 178 ? -4.988 32.312 11.094 1 71.69 178 LEU A C 1
ATOM 1319 O O . LEU A 1 178 ? -4.504 31.312 10.539 1 71.69 178 LEU A O 1
ATOM 1323 N N . SER A 1 179 ? -6.094 32.312 11.695 1 69.94 179 SER A N 1
ATOM 1324 C CA . SER A 1 179 ? -6.91 31.094 11.75 1 69.94 179 SER A CA 1
ATOM 1325 C C . SER A 1 179 ? -7.359 30.656 10.359 1 69.94 179 SER A C 1
ATOM 1327 O O . SER A 1 179 ? -7.328 29.469 10.031 1 69.94 179 SER A O 1
ATOM 1329 N N . LEU A 1 180 ? -7.703 31.609 9.562 1 71 180 LEU A N 1
ATOM 1330 C CA . LEU A 1 180 ? -8.133 31.312 8.203 1 71 180 LEU A CA 1
ATOM 1331 C C . LEU A 1 180 ? -6.977 30.781 7.367 1 71 180 LEU A C 1
ATOM 1333 O O . LEU A 1 180 ? -7.141 29.844 6.586 1 71 180 LEU A O 1
ATOM 1337 N N . PHE A 1 181 ? -5.945 31.359 7.617 1 72.56 181 PHE A N 1
ATOM 1338 C CA . PHE A 1 181 ? -4.738 30.953 6.906 1 72.56 181 PHE 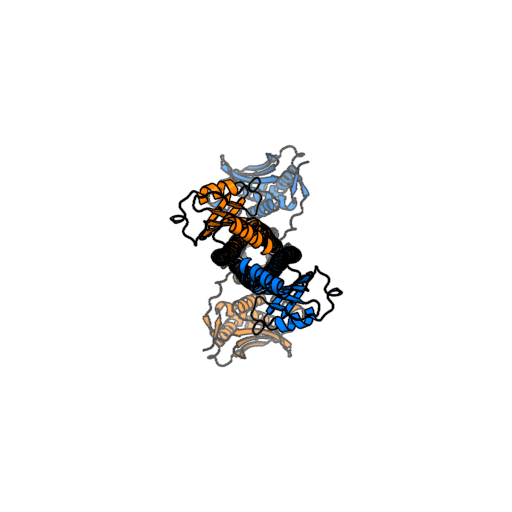A CA 1
ATOM 1339 C C . PHE A 1 181 ? -4.352 29.531 7.27 1 72.56 181 PHE A C 1
ATOM 1341 O O . PHE A 1 181 ? -4.078 28.703 6.387 1 72.56 181 PHE A O 1
ATOM 1348 N N . MET A 1 182 ? -4.383 29.297 8.516 1 73.81 182 MET A N 1
ATOM 1349 C CA . MET A 1 182 ? -4.016 27.969 8.992 1 73.81 182 MET A CA 1
ATOM 1350 C C . MET A 1 182 ? -4.984 26.906 8.477 1 73.81 182 MET A C 1
ATOM 1352 O O . MET A 1 182 ? -4.574 25.812 8.094 1 73.81 182 MET A O 1
ATOM 1356 N N . THR A 1 183 ? -6.184 27.203 8.5 1 72.5 183 THR A N 1
ATOM 1357 C CA . THR A 1 183 ? -7.195 26.266 8.039 1 72.5 183 THR A CA 1
ATOM 1358 C C . THR A 1 183 ? -7.008 25.953 6.555 1 72.5 183 THR A C 1
ATOM 1360 O O . THR A 1 183 ? -7.023 24.781 6.148 1 72.5 183 THR A O 1
ATOM 1363 N N . ARG A 1 184 ? -6.73 26.891 5.797 1 75.94 184 ARG A N 1
ATOM 1364 C CA . ARG A 1 184 ? -6.641 26.734 4.348 1 75.94 184 ARG A CA 1
ATOM 1365 C C . ARG A 1 184 ? -5.32 26.078 3.955 1 75.94 184 ARG A C 1
ATOM 1367 O O . ARG A 1 184 ? -5.281 25.234 3.049 1 75.94 184 ARG A O 1
ATOM 1374 N N . LYS A 1 185 ? -4.32 26.453 4.668 1 77.44 185 LYS A N 1
ATOM 1375 C CA . LYS A 1 185 ? -3.002 26 4.23 1 77.44 185 LYS A CA 1
ATOM 1376 C C . LYS A 1 185 ? -2.611 24.688 4.91 1 77.44 185 LYS A C 1
ATOM 1378 O O . LYS A 1 185 ? -1.788 23.938 4.387 1 77.44 185 LYS A O 1
ATOM 1383 N N . LEU A 1 186 ? -3.307 24.422 5.988 1 78.5 186 LEU A N 1
ATOM 1384 C CA . LEU A 1 186 ? -2.889 23.25 6.73 1 78.5 186 LEU A CA 1
ATOM 1385 C C . LEU A 1 186 ? -4.016 22.219 6.797 1 78.5 186 LEU A C 1
ATOM 1387 O O . LEU A 1 186 ? -3.842 21.062 6.383 1 78.5 186 LEU A O 1
ATOM 1391 N N . ILE A 1 187 ? -5.121 22.656 7.203 1 77.25 187 ILE A N 1
ATOM 1392 C CA . ILE A 1 187 ? -6.207 21.734 7.5 1 77.25 187 ILE A CA 1
ATOM 1393 C C . ILE A 1 187 ? -6.777 21.172 6.203 1 77.25 187 ILE A C 1
ATOM 1395 O O . ILE A 1 187 ? -6.992 19.969 6.078 1 77.25 187 ILE A O 1
ATOM 1399 N N . GLN A 1 188 ? -6.945 22 5.27 1 83.5 188 GLN A N 1
ATOM 1400 C CA . GLN A 1 188 ? -7.602 21.578 4.039 1 83.5 188 GLN A CA 1
ATOM 1401 C C . GLN A 1 188 ? -6.75 20.562 3.285 1 83.5 188 GLN A C 1
ATOM 1403 O O . GLN A 1 188 ? -7.242 19.5 2.896 1 83.5 188 GLN A O 1
ATOM 1408 N N . PRO A 1 189 ? -5.516 20.891 3.104 1 87.31 189 PRO A N 1
ATOM 1409 C CA . PRO A 1 189 ? -4.695 19.891 2.42 1 87.31 189 PRO A CA 1
ATOM 1410 C C . PRO A 1 189 ? -4.605 18.562 3.191 1 87.31 189 PRO A C 1
ATOM 1412 O O . PRO A 1 189 ? -4.516 17.5 2.584 1 87.31 189 PRO A O 1
ATOM 1415 N N . LEU A 1 190 ? -4.668 18.641 4.41 1 86.06 190 LEU A N 1
ATOM 1416 C CA . LEU A 1 190 ? -4.594 17.438 5.23 1 86.06 190 LEU A CA 1
ATOM 1417 C C . LEU A 1 190 ? -5.824 16.562 5.023 1 86.06 190 LEU A C 1
ATOM 1419 O O . LEU A 1 190 ? -5.719 15.328 4.969 1 86.06 190 LEU A O 1
ATOM 1423 N N . MET A 1 191 ? -6.891 17.188 4.914 1 86.75 191 MET A N 1
ATOM 1424 C CA . MET A 1 191 ? -8.125 16.438 4.699 1 86.75 191 MET A CA 1
ATOM 1425 C C . MET A 1 191 ? -8.133 15.789 3.318 1 86.75 191 MET A C 1
ATOM 1427 O O . MET A 1 191 ? -8.602 14.664 3.158 1 86.75 191 MET A O 1
ATOM 1431 N N . LEU A 1 192 ? -7.602 16.516 2.443 1 91.25 192 LEU A N 1
ATOM 1432 C CA . LEU A 1 192 ? -7.488 15.938 1.104 1 91.25 192 LEU A CA 1
ATOM 1433 C C . LEU A 1 192 ? -6.543 14.742 1.104 1 91.25 192 LEU A C 1
ATOM 1435 O O . LEU A 1 192 ? -6.793 13.75 0.417 1 91.25 192 LEU A O 1
ATOM 1439 N N . LEU A 1 193 ? -5.527 14.883 1.818 1 91.81 193 LEU A N 1
ATOM 1440 C CA . LEU A 1 193 ? -4.57 13.789 1.933 1 91.81 193 LEU A CA 1
ATOM 1441 C C . LEU A 1 193 ? -5.23 12.547 2.52 1 91.81 193 LEU A C 1
ATOM 1443 O O . LEU A 1 193 ? -4.953 11.43 2.082 1 91.81 193 LEU A O 1
ATOM 1447 N N . ARG A 1 194 ? -6.051 12.773 3.449 1 91.69 194 ARG A N 1
ATOM 1448 C CA . ARG A 1 194 ? -6.773 11.656 4.055 1 91.69 194 ARG A CA 1
ATOM 1449 C C . ARG A 1 194 ? -7.605 10.914 3.016 1 91.69 194 ARG A C 1
ATOM 1451 O O . ARG A 1 194 ? -7.652 9.68 3.018 1 91.69 194 ARG A O 1
ATOM 1458 N N . GLU A 1 195 ? -8.156 11.609 2.211 1 93.12 195 GLU A N 1
ATOM 1459 C CA . GLU A 1 195 ? -8.977 11.008 1.165 1 93.12 195 GLU A CA 1
ATOM 1460 C C . GLU A 1 195 ? -8.125 10.18 0.205 1 93.12 195 GLU A C 1
ATOM 1462 O O . GLU A 1 195 ? -8.516 9.094 -0.207 1 93.12 195 GLU A O 1
ATOM 1467 N N . GLU A 1 196 ? -7.02 10.703 -0.125 1 94.56 196 GLU A N 1
ATOM 1468 C CA . GLU A 1 196 ? -6.109 9.969 -1.003 1 94.56 196 GLU A CA 1
ATOM 1469 C C . GLU A 1 196 ? -5.617 8.688 -0.34 1 94.56 196 GLU A C 1
ATOM 1471 O O . GLU A 1 196 ? -5.465 7.656 -1.002 1 94.56 196 GLU A O 1
ATOM 1476 N N . LEU A 1 197 ? -5.426 8.734 0.877 1 94.25 197 LEU A N 1
ATOM 1477 C CA . LEU A 1 197 ? -4.965 7.57 1.622 1 94.25 197 LEU A CA 1
ATOM 1478 C C . LEU A 1 197 ? -6.043 6.496 1.666 1 94.25 197 LEU A C 1
ATOM 1480 O O . LEU A 1 197 ? -5.734 5.301 1.671 1 94.25 197 LEU A O 1
ATOM 1484 N N . ARG A 1 198 ? -7.176 6.965 1.676 1 91.88 198 ARG A N 1
ATOM 1485 C CA . ARG A 1 198 ? -8.281 6.008 1.667 1 91.88 198 ARG A CA 1
ATOM 1486 C C . ARG A 1 198 ? -8.32 5.238 0.351 1 91.88 198 ARG A C 1
ATOM 1488 O O . ARG A 1 198 ? -8.641 4.047 0.333 1 91.88 198 ARG A O 1
ATOM 1495 N N . LYS A 1 199 ? -7.98 5.906 -0.693 1 91.44 199 LYS A N 1
ATOM 1496 C CA . LYS A 1 199 ? -7.895 5.227 -1.983 1 91.44 199 LYS A CA 1
ATOM 1497 C C . LYS A 1 199 ? -6.82 4.141 -1.964 1 91.44 199 LYS A C 1
ATOM 1499 O O . LYS A 1 199 ? -7.016 3.061 -2.525 1 91.44 199 LYS A O 1
ATOM 1504 N N . VAL A 1 200 ? -5.754 4.445 -1.353 1 91.88 200 VAL A N 1
ATOM 1505 C CA . VAL A 1 200 ? -4.676 3.469 -1.249 1 91.88 200 VAL A CA 1
ATOM 1506 C C . VAL A 1 200 ? -5.129 2.281 -0.402 1 91.88 200 VAL A C 1
ATOM 1508 O O . VAL A 1 200 ? -4.844 1.129 -0.734 1 91.88 200 VAL A O 1
ATOM 1511 N N . LYS A 1 201 ? -5.848 2.645 0.636 1 89.19 201 LYS A N 1
ATOM 1512 C CA . LYS A 1 201 ? -6.387 1.597 1.497 1 89.19 201 LYS A CA 1
ATOM 1513 C C . LYS A 1 201 ? -7.285 0.646 0.709 1 89.19 201 LYS A C 1
ATOM 1515 O O . LYS A 1 201 ? -7.25 -0.568 0.923 1 89.19 201 LYS A O 1
ATOM 1520 N N . GLY A 1 202 ? -7.941 1.167 -0.205 1 85.06 202 GLY A N 1
ATOM 1521 C CA . GLY A 1 202 ? -8.812 0.376 -1.056 1 85.06 202 GLY A CA 1
ATOM 1522 C C . GLY A 1 202 ? -8.109 -0.203 -2.266 1 85.06 202 GLY A C 1
ATOM 1523 O O . GLY A 1 202 ? -8.75 -0.693 -3.193 1 85.06 202 GLY A O 1
ATOM 1524 N N . ARG A 1 203 ? -6.871 -0.062 -2.383 1 85.19 203 ARG A N 1
ATOM 1525 C CA . ARG A 1 203 ? -5.992 -0.598 -3.414 1 85.19 203 ARG A CA 1
ATOM 1526 C C . ARG A 1 203 ? -6.27 0.057 -4.766 1 8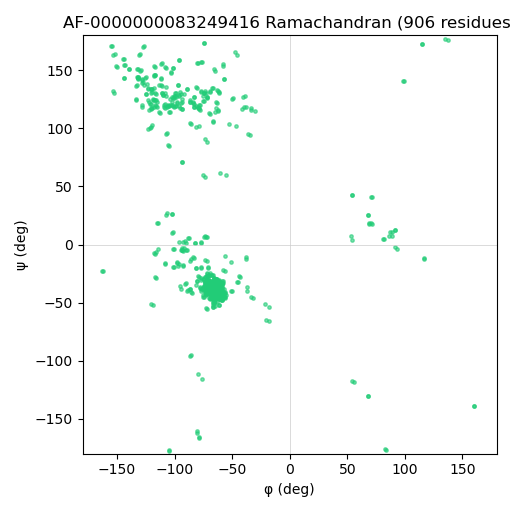5.19 203 ARG A C 1
ATOM 1528 O O . ARG A 1 203 ? -6.168 -0.592 -5.809 1 85.19 203 ARG A O 1
ATOM 1535 N N . GLN A 1 204 ? -6.773 1.206 -4.656 1 87.75 204 GLN A N 1
ATOM 1536 C CA . GLN A 1 204 ? -6.93 2.02 -5.855 1 87.75 204 GLN A CA 1
ATOM 1537 C C . GLN A 1 204 ? -5.727 2.941 -6.055 1 87.75 204 GLN A C 1
ATOM 1539 O O . GLN A 1 204 ? -5.863 4.164 -6 1 87.75 204 GLN A O 1
ATOM 1544 N N . PHE A 1 205 ? -4.656 2.363 -6.395 1 91.5 205 PHE A N 1
ATOM 1545 C CA . PHE A 1 205 ? -3.377 3.061 -6.434 1 91.5 205 PHE A CA 1
ATOM 1546 C C . PHE A 1 205 ? -3.33 4.047 -7.598 1 91.5 205 PHE A C 1
ATOM 1548 O O . PHE A 1 205 ? -2.801 5.148 -7.457 1 91.5 205 PHE A O 1
ATOM 1555 N N . MET A 1 206 ? -3.982 3.758 -8.672 1 88.62 206 MET A N 1
ATOM 1556 C CA . MET A 1 206 ? -3.916 4.555 -9.891 1 88.62 206 MET A CA 1
ATOM 1557 C C . MET A 1 206 ? -4.762 5.82 -9.758 1 88.62 206 MET A C 1
ATOM 1559 O O . MET A 1 206 ? -4.543 6.793 -10.484 1 88.62 206 MET A O 1
ATOM 1563 N N . GLU A 1 207 ? -5.672 5.816 -8.828 1 90.75 207 GLU A N 1
ATOM 1564 C CA . GLU A 1 207 ? -6.594 6.938 -8.672 1 90.75 207 GLU A CA 1
ATOM 1565 C C . GLU A 1 207 ? -6.023 7.988 -7.723 1 90.75 207 GLU A C 1
ATOM 1567 O O . GLU A 1 207 ? -6.574 9.086 -7.598 1 90.75 207 GLU A O 1
ATOM 1572 N N . VAL A 1 208 ? -4.922 7.688 -7.156 1 94.5 208 VAL A N 1
ATOM 1573 C CA . VAL A 1 208 ? -4.34 8.602 -6.18 1 94.5 208 VAL A CA 1
ATOM 1574 C C . VAL A 1 208 ? -3.738 9.805 -6.891 1 94.5 208 VAL A C 1
ATOM 1576 O O . VAL A 1 208 ? -3.002 9.656 -7.867 1 94.5 208 VAL A O 1
ATOM 1579 N N . ARG A 1 209 ? -4.102 10.984 -6.383 1 95.25 209 ARG A N 1
ATOM 1580 C CA . ARG A 1 209 ? -3.607 12.227 -6.965 1 95.25 209 ARG A CA 1
ATOM 1581 C C . ARG A 1 209 ? -2.65 12.93 -6.012 1 95.25 209 ARG A C 1
ATOM 1583 O O . ARG A 1 209 ? -2.701 12.719 -4.797 1 95.25 209 ARG A O 1
ATOM 1590 N N . LEU A 1 210 ? -1.811 13.742 -6.637 1 94 210 LEU A N 1
ATOM 1591 C CA . LEU A 1 210 ? -0.878 14.523 -5.84 1 94 210 LEU A CA 1
ATOM 1592 C C . LEU A 1 210 ? -1.577 15.734 -5.219 1 94 210 LEU A C 1
ATOM 1594 O O . LEU A 1 210 ? -2.148 16.562 -5.93 1 94 210 LEU A O 1
ATOM 1598 N N . VAL A 1 211 ? -1.557 15.781 -3.883 1 91.5 211 VAL A N 1
ATOM 1599 C CA . VAL A 1 211 ? -2.137 16.906 -3.17 1 91.5 211 VAL A CA 1
ATOM 1600 C C . VAL A 1 211 ? -1.129 18.062 -3.109 1 91.5 211 VAL A C 1
ATOM 1602 O O . VAL A 1 211 ? 0.016 17.859 -2.695 1 91.5 211 VAL A O 1
ATOM 1605 N N . LYS A 1 212 ? -1.637 19.188 -3.553 1 87.94 212 LYS A N 1
ATOM 1606 C CA . LYS A 1 212 ? -0.766 20.359 -3.531 1 87.94 212 LYS A CA 1
ATOM 1607 C C . LYS A 1 212 ? -0.705 20.969 -2.135 1 87.94 212 LYS A C 1
ATOM 1609 O O . LYS A 1 212 ? -1.739 21.203 -1.505 1 87.94 212 LYS A O 1
ATOM 1614 N N . GLY A 1 213 ? 0.41 20.938 -1.661 1 78.44 213 GLY A N 1
ATOM 1615 C CA . GLY A 1 213 ? 0.653 21.578 -0.378 1 78.44 213 GLY A CA 1
ATOM 1616 C C . GLY A 1 213 ? 2.07 22.094 -0.23 1 78.44 213 GLY A C 1
ATOM 1617 O O . GLY A 1 213 ? 2.961 21.703 -0.988 1 78.44 213 GLY A O 1
ATOM 1618 N N . GLY A 1 214 ? 2.158 23.062 0.553 1 73.19 214 GLY A N 1
ATOM 1619 C CA . GLY A 1 214 ? 3.488 23.609 0.783 1 73.19 214 GLY A CA 1
ATOM 1620 C C . GLY A 1 214 ? 4.148 23.047 2.033 1 73.19 214 GLY A C 1
ATOM 1621 O O . GLY A 1 214 ? 3.494 22.406 2.854 1 73.19 214 GLY A O 1
ATOM 1622 N N . GLY A 1 215 ? 5.449 23.109 2.123 1 78.44 215 GLY A N 1
ATOM 1623 C CA . GLY A 1 215 ? 6.211 22.766 3.314 1 78.44 215 GLY A CA 1
ATOM 1624 C C . GLY A 1 215 ? 6.16 21.281 3.645 1 78.44 215 GLY A C 1
ATOM 1625 O O . GLY A 1 215 ? 6.375 20.438 2.77 1 78.44 215 GLY A O 1
ATOM 1626 N N . GLU A 1 216 ? 5.844 21.062 4.926 1 81.56 216 GLU A N 1
ATOM 1627 C CA . GLU A 1 216 ? 5.859 19.688 5.43 1 81.56 216 GLU A CA 1
ATOM 1628 C C . GLU A 1 216 ? 4.672 18.891 4.906 1 81.56 216 GLU A C 1
ATOM 1630 O O . GLU A 1 216 ? 4.793 17.703 4.621 1 81.56 216 GLU A O 1
ATOM 1635 N N . ILE A 1 217 ? 3.59 19.547 4.719 1 83.75 217 ILE A N 1
ATOM 1636 C CA . ILE A 1 217 ? 2.41 18.859 4.191 1 83.75 217 ILE A CA 1
ATOM 1637 C C . ILE A 1 217 ? 2.664 18.438 2.748 1 83.75 217 ILE A C 1
ATOM 1639 O O . ILE A 1 217 ? 2.27 17.344 2.342 1 83.75 217 ILE A O 1
ATOM 1643 N N . GLY A 1 218 ? 3.273 19.312 2.078 1 86.75 218 GLY A N 1
ATOM 1644 C CA . GLY A 1 218 ? 3.639 18.984 0.712 1 86.75 218 GLY A CA 1
ATOM 1645 C C . GLY A 1 218 ? 4.555 17.766 0.622 1 86.75 218 GLY A C 1
ATOM 1646 O O . GLY A 1 218 ? 4.391 16.922 -0.26 1 86.75 218 GLY A O 1
ATOM 1647 N N . ALA A 1 219 ? 5.434 17.734 1.522 1 87.31 219 ALA A N 1
ATOM 1648 C CA . ALA A 1 219 ? 6.363 16.609 1.56 1 87.31 219 ALA A CA 1
ATOM 1649 C C . ALA A 1 219 ? 5.629 15.297 1.843 1 87.31 219 ALA A C 1
ATOM 1651 O O . ALA A 1 219 ? 5.922 14.266 1.231 1 87.31 219 ALA A O 1
ATOM 1652 N N . VAL A 1 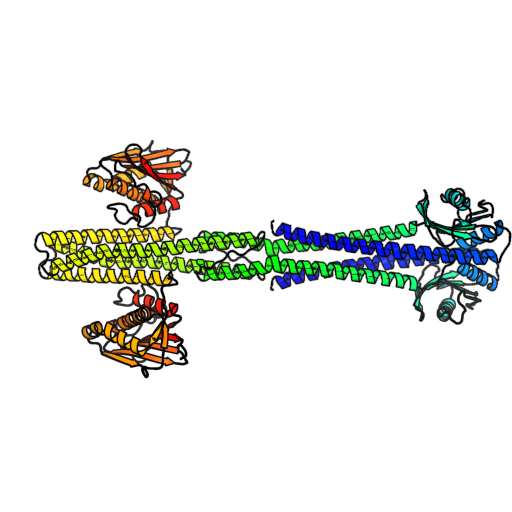220 ? 4.754 15.336 2.732 1 90.88 220 VAL A N 1
ATOM 1653 C CA . VAL A 1 220 ? 3.963 14.156 3.049 1 90.88 220 VAL A CA 1
ATOM 1654 C C . VAL A 1 220 ? 3.111 13.766 1.844 1 90.88 220 VAL A C 1
ATOM 1656 O O . VAL A 1 220 ? 3.021 12.586 1.492 1 90.88 220 VAL A O 1
ATOM 1659 N N . ALA A 1 221 ? 2.562 14.789 1.264 1 92.25 221 ALA A N 1
ATOM 1660 C CA . ALA A 1 221 ? 1.735 14.555 0.083 1 92.25 221 ALA A CA 1
ATOM 1661 C C . ALA A 1 221 ? 2.543 13.891 -1.027 1 92.25 221 ALA A C 1
ATOM 1663 O O . ALA A 1 221 ? 2.061 12.961 -1.683 1 92.25 221 ALA A O 1
ATOM 1664 N N . GLN A 1 222 ? 3.686 14.336 -1.166 1 92.25 222 GLN A N 1
ATOM 1665 C CA . GLN A 1 222 ? 4.566 13.75 -2.172 1 92.25 222 GLN A CA 1
ATOM 1666 C C . GLN A 1 222 ? 4.895 12.297 -1.84 1 92.25 222 GLN A C 1
ATOM 1668 O O . GLN A 1 222 ? 4.93 11.445 -2.73 1 92.25 222 GLN A O 1
ATOM 1673 N N . THR A 1 223 ? 5.113 12.039 -0.664 1 92.69 223 THR A N 1
ATOM 1674 C CA . THR A 1 223 ? 5.422 10.68 -0.228 1 92.69 223 THR A CA 1
ATOM 1675 C C . THR A 1 223 ? 4.242 9.75 -0.479 1 92.69 223 THR A C 1
ATOM 1677 O O . THR A 1 223 ? 4.422 8.617 -0.925 1 92.69 223 THR A O 1
ATOM 1680 N N . VAL A 1 224 ? 3.102 10.227 -0.236 1 94.69 224 VAL A N 1
ATOM 1681 C CA . VAL A 1 224 ? 1.9 9.438 -0.481 1 94.69 224 VAL A CA 1
ATOM 1682 C C . VAL A 1 224 ? 1.778 9.133 -1.972 1 94.69 224 VAL A C 1
ATOM 1684 O O . VAL A 1 224 ? 1.493 7.996 -2.357 1 94.69 224 VAL A O 1
ATOM 1687 N N . TYR A 1 225 ? 2.07 10.094 -2.695 1 94.94 225 TYR A N 1
ATOM 1688 C CA . TYR A 1 225 ? 1.979 9.93 -4.141 1 94.94 225 TYR A CA 1
ATOM 1689 C C . TYR A 1 225 ? 2.998 8.914 -4.641 1 94.94 225 TYR A C 1
ATOM 1691 O O . TYR A 1 225 ? 2.666 8.031 -5.438 1 94.94 225 TYR A O 1
ATOM 1699 N N . GLU A 1 226 ? 4.141 9.016 -4.215 1 93.81 226 GLU A N 1
ATOM 1700 C CA . GLU A 1 226 ? 5.195 8.078 -4.59 1 93.81 226 GLU A CA 1
ATOM 1701 C C . GLU A 1 226 ? 4.879 6.664 -4.105 1 93.81 226 GLU A C 1
ATOM 1703 O O . GLU A 1 226 ? 5.125 5.688 -4.816 1 93.81 226 GLU A O 1
ATOM 1708 N N . MET A 1 227 ? 4.414 6.578 -2.936 1 93.56 227 MET A N 1
ATOM 1709 C CA . MET A 1 227 ? 4.023 5.293 -2.361 1 93.56 227 MET A CA 1
ATOM 1710 C C . MET A 1 227 ? 2.947 4.621 -3.209 1 93.56 227 MET A C 1
ATOM 1712 O O . MET A 1 227 ? 3.045 3.434 -3.516 1 93.56 227 MET A O 1
ATOM 1716 N N . ALA A 1 228 ? 1.973 5.352 -3.572 1 93.56 228 ALA A N 1
ATOM 1717 C CA . ALA A 1 228 ? 0.909 4.82 -4.422 1 93.56 228 ALA A CA 1
ATOM 1718 C C . ALA A 1 228 ? 1.466 4.316 -5.75 1 93.56 228 ALA A C 1
ATOM 1720 O O . ALA A 1 228 ? 1.063 3.258 -6.238 1 93.56 228 ALA A O 1
ATOM 1721 N N . GLY A 1 229 ? 2.344 5.066 -6.223 1 92.44 229 GLY A N 1
ATOM 1722 C CA . GLY A 1 229 ? 2.992 4.656 -7.457 1 92.44 229 GLY A CA 1
ATOM 1723 C C . GLY A 1 229 ? 3.766 3.359 -7.324 1 92.44 229 GLY A C 1
ATOM 1724 O O . GLY A 1 229 ? 3.672 2.48 -8.18 1 92.44 229 GLY A O 1
ATOM 1725 N N . GLU A 1 230 ? 4.441 3.205 -6.324 1 90.38 230 GLU A N 1
ATOM 1726 C CA . GLU A 1 230 ? 5.223 2 -6.062 1 90.38 230 GLU A CA 1
ATOM 1727 C C . GLU A 1 230 ? 4.316 0.791 -5.848 1 90.38 230 GLU A C 1
ATOM 1729 O O . GLU A 1 230 ? 4.59 -0.295 -6.367 1 90.38 230 GLU A O 1
ATOM 1734 N N . LEU A 1 231 ? 3.328 1 -5.133 1 89.62 231 LEU A N 1
ATOM 1735 C CA . LEU A 1 231 ? 2.389 -0.084 -4.867 1 89.62 231 LEU A CA 1
ATOM 1736 C C . LEU A 1 231 ? 1.656 -0.496 -6.137 1 89.62 231 LEU A C 1
ATOM 1738 O O . LEU A 1 231 ? 1.395 -1.682 -6.352 1 89.62 231 LEU A O 1
ATOM 1742 N N . ASN A 1 232 ? 1.394 0.465 -6.957 1 89.56 232 ASN A N 1
ATOM 1743 C CA . ASN A 1 232 ? 0.779 0.159 -8.242 1 89.56 232 ASN A CA 1
ATOM 1744 C C . ASN A 1 232 ? 1.709 -0.666 -9.133 1 89.56 232 ASN A C 1
ATOM 1746 O O . ASN A 1 232 ? 1.284 -1.649 -9.734 1 89.56 232 ASN A O 1
ATOM 1750 N N . ARG A 1 233 ? 2.9 -0.283 -9.211 1 87.69 233 ARG A N 1
ATOM 1751 C CA . ARG A 1 233 ? 3.881 -1.026 -9.992 1 87.69 233 ARG A CA 1
ATOM 1752 C C . ARG A 1 233 ? 4.016 -2.459 -9.492 1 87.69 233 ARG A C 1
ATOM 1754 O O . ARG A 1 233 ? 4.086 -3.398 -10.281 1 87.69 233 ARG A O 1
ATOM 1761 N N . ALA A 1 234 ? 4.062 -2.59 -8.227 1 84.94 234 ALA A N 1
ATOM 1762 C CA . ALA A 1 234 ? 4.156 -3.922 -7.637 1 84.94 234 ALA A CA 1
ATOM 1763 C C . ALA A 1 234 ? 2.926 -4.758 -7.973 1 84.94 234 ALA A C 1
ATOM 1765 O O . ALA A 1 234 ? 3.039 -5.949 -8.266 1 84.94 234 ALA A O 1
ATOM 1766 N N . SER A 1 235 ? 1.8 -4.129 -7.922 1 84.62 235 SER A N 1
ATOM 1767 C CA . SER A 1 235 ? 0.552 -4.82 -8.234 1 84.62 235 SER A CA 1
ATOM 1768 C C . SER A 1 235 ? 0.514 -5.262 -9.695 1 84.62 235 SER A C 1
ATOM 1770 O O . SER A 1 235 ? 0.131 -6.395 -9.992 1 84.62 235 SER A O 1
ATOM 1772 N N . VAL A 1 236 ? 0.938 -4.469 -10.57 1 84.38 236 VAL A N 1
ATOM 1773 C CA . VAL A 1 236 ? 0.96 -4.773 -12 1 84.38 236 VAL A CA 1
ATOM 1774 C C . VAL A 1 236 ? 1.966 -5.891 -12.273 1 84.38 236 VAL A C 1
ATOM 1776 O O . VAL A 1 236 ? 1.681 -6.82 -13.031 1 84.38 236 VAL A O 1
ATOM 1779 N N . ALA A 1 237 ? 3.076 -5.785 -11.664 1 82.94 237 ALA A N 1
ATOM 1780 C CA . ALA A 1 237 ? 4.102 -6.812 -11.812 1 82.94 237 ALA A CA 1
ATOM 1781 C C . ALA A 1 237 ? 3.59 -8.172 -11.344 1 82.94 237 ALA A C 1
ATOM 1783 O O . ALA A 1 237 ? 3.871 -9.195 -11.961 1 82.94 237 ALA A O 1
ATOM 1784 N N . GLN A 1 238 ? 2.939 -8.125 -10.281 1 82.62 238 GLN A N 1
ATOM 1785 C CA . GLN A 1 238 ? 2.375 -9.359 -9.75 1 82.62 238 GLN A CA 1
ATOM 1786 C C . GLN A 1 238 ? 1.349 -9.953 -10.711 1 82.62 238 GLN A C 1
ATOM 1788 O O . GLN A 1 238 ? 1.323 -11.172 -10.93 1 82.62 238 GLN A O 1
ATOM 1793 N N . LYS A 1 239 ? 0.569 -9.164 -11.266 1 81.44 239 LYS A N 1
ATOM 1794 C CA . LYS A 1 239 ? -0.423 -9.602 -12.242 1 81.44 239 LYS A CA 1
ATOM 1795 C C . LYS A 1 239 ? 0.246 -10.227 -13.461 1 81.44 239 LYS A C 1
ATOM 1797 O O . LYS A 1 239 ? -0.156 -11.297 -13.922 1 81.44 239 LYS A O 1
ATOM 1802 N N . GLN A 1 240 ? 1.201 -9.578 -13.898 1 83.5 240 GLN A N 1
ATOM 1803 C CA . GLN A 1 240 ? 1.934 -10.078 -15.062 1 83.5 240 GLN A CA 1
ATOM 1804 C C . GLN A 1 240 ? 2.633 -11.398 -14.742 1 83.5 240 GLN A C 1
ATOM 1806 O O . GLN A 1 240 ? 2.689 -12.297 -15.578 1 83.5 240 GLN A O 1
ATOM 1811 N N . PHE A 1 241 ? 3.102 -11.469 -13.555 1 84 241 PHE A N 1
ATOM 1812 C CA . PHE A 1 241 ? 3.748 -12.695 -13.094 1 84 241 PHE A CA 1
ATOM 1813 C C . PHE A 1 241 ? 2.779 -13.867 -13.141 1 84 241 PHE A C 1
ATOM 1815 O O . PHE A 1 241 ? 3.109 -14.93 -13.672 1 84 241 PHE A O 1
ATOM 1822 N N . PHE A 1 242 ? 1.602 -13.633 -12.703 1 80.88 242 PHE A N 1
ATOM 1823 C CA . PHE A 1 242 ? 0.603 -14.695 -12.656 1 80.88 242 PHE A CA 1
ATOM 1824 C C . PHE A 1 242 ? 0.165 -15.086 -14.062 1 80.88 242 PHE A C 1
ATOM 1826 O O . PHE A 1 242 ? -0.039 -16.266 -14.352 1 80.88 242 PHE A O 1
ATOM 1833 N N . GLN A 1 243 ? 0.019 -14.188 -14.914 1 83.94 243 GLN A N 1
ATOM 1834 C CA . GLN A 1 243 ? -0.396 -14.453 -16.281 1 83.94 243 GLN A CA 1
ATOM 1835 C C . GLN A 1 243 ? 0.664 -15.25 -17.031 1 83.94 243 GLN A C 1
ATOM 1837 O O . GLN A 1 243 ? 0.345 -16.234 -17.719 1 83.94 243 GLN A O 1
ATOM 1842 N N . ASN A 1 244 ? 1.85 -14.836 -16.812 1 86.69 244 ASN A N 1
ATOM 1843 C CA . ASN A 1 244 ? 2.943 -15.555 -17.453 1 86.69 244 ASN A CA 1
ATOM 1844 C C . ASN A 1 244 ? 3.107 -16.953 -16.891 1 86.69 244 ASN A C 1
ATOM 1846 O O . ASN A 1 244 ? 3.344 -17.906 -17.641 1 86.69 244 ASN A O 1
ATOM 1850 N N . ALA A 1 245 ? 3.002 -17.047 -15.586 1 86.75 245 ALA A N 1
ATOM 1851 C CA . ALA A 1 245 ? 3.086 -18.359 -14.93 1 86.75 245 ALA A CA 1
ATOM 1852 C C . ALA A 1 245 ? 2.037 -19.312 -15.484 1 86.75 245 ALA A C 1
ATOM 1854 O O . ALA A 1 245 ? 2.348 -20.469 -15.805 1 86.75 245 ALA A O 1
ATOM 1855 N N . SER A 1 246 ? 0.828 -18.828 -15.625 1 87.81 246 SER A N 1
ATOM 1856 C CA . SER A 1 246 ? -0.258 -19.641 -16.156 1 87.81 246 SER A CA 1
ATOM 1857 C C . SER A 1 246 ? 0.052 -20.125 -17.578 1 87.81 246 SER A C 1
ATOM 1859 O O . SER A 1 246 ? -0.153 -21.297 -17.891 1 87.81 246 SER A O 1
ATOM 1861 N N . HIS A 1 247 ? 0.514 -19.25 -18.375 1 87.19 247 HIS A N 1
ATOM 1862 C CA . HIS A 1 247 ? 0.854 -19.594 -19.75 1 87.19 247 HIS A CA 1
ATOM 1863 C C . HIS A 1 247 ? 1.971 -20.625 -19.812 1 87.19 247 HIS A C 1
ATOM 1865 O O . HIS A 1 247 ? 1.875 -21.609 -20.547 1 87.19 247 HIS A O 1
ATOM 1871 N N . GLU A 1 248 ? 2.98 -20.469 -18.969 1 89.25 248 GLU A N 1
ATOM 1872 C CA . GLU A 1 248 ? 4.137 -21.359 -18.969 1 89.25 248 GLU A CA 1
ATOM 1873 C C . GLU A 1 248 ? 3.771 -22.734 -18.406 1 89.25 248 GLU A C 1
ATOM 1875 O O . GLU A 1 248 ? 4.344 -23.75 -18.812 1 89.25 248 GLU A O 1
ATOM 1880 N N . LEU A 1 249 ? 2.814 -22.781 -17.578 1 91.31 249 LEU A N 1
ATOM 1881 C CA . LEU A 1 249 ? 2.387 -24.047 -17 1 91.31 249 LEU A CA 1
ATOM 1882 C C . LEU A 1 249 ? 1.476 -24.812 -17.969 1 91.31 249 LEU A C 1
ATOM 1884 O O . LEU A 1 249 ? 1.551 -26.031 -18.062 1 91.31 249 LEU A O 1
ATOM 1888 N N . LYS A 1 250 ? 0.715 -24.109 -18.766 1 90.75 250 LYS A N 1
ATOM 1889 C CA . LYS A 1 250 ? -0.283 -24.734 -19.641 1 90.75 250 LYS A CA 1
ATOM 1890 C C . LYS A 1 250 ? 0.377 -25.438 -20.812 1 90.75 250 LYS A C 1
ATOM 1892 O O . LYS A 1 250 ? -0.086 -26.5 -21.25 1 90.75 250 LYS A O 1
ATOM 1897 N N . THR A 1 251 ? 1.448 -24.938 -21.25 1 90.56 251 THR A N 1
ATOM 1898 C CA . THR A 1 251 ? 2.104 -25.469 -22.438 1 90.56 251 THR A CA 1
ATOM 1899 C C . THR A 1 251 ? 2.631 -26.875 -22.172 1 90.56 251 THR A C 1
ATOM 1901 O O . THR A 1 251 ? 2.279 -27.828 -22.875 1 90.56 251 THR A O 1
ATOM 1904 N N . PRO A 1 252 ? 3.432 -27.078 -21.125 1 93.31 252 PRO A N 1
ATOM 1905 C CA . PRO A 1 252 ? 3.867 -28.453 -20.844 1 93.31 252 PRO A CA 1
ATOM 1906 C C . PRO A 1 252 ? 2.709 -29.375 -20.484 1 93.31 252 PRO A C 1
ATOM 1908 O O . PRO A 1 252 ? 2.748 -30.578 -20.797 1 93.31 252 PRO A O 1
ATOM 1911 N N . LEU A 1 253 ? 1.718 -28.875 -19.922 1 94.5 253 LEU A N 1
ATOM 1912 C CA . LEU A 1 253 ? 0.563 -29.688 -19.562 1 94.5 253 LEU A CA 1
ATOM 1913 C C . LEU A 1 253 ? -0.143 -30.219 -20.812 1 94.5 253 LEU A C 1
ATOM 1915 O O . LEU A 1 253 ? -0.578 -31.359 -20.844 1 94.5 253 LEU A O 1
ATOM 1919 N N . MET A 1 254 ? -0.239 -29.359 -21.797 1 93.69 254 MET A N 1
ATOM 1920 C CA . MET A 1 254 ? -0.833 -29.766 -23.078 1 93.69 254 MET A CA 1
ATOM 1921 C C . MET A 1 254 ? -0.012 -30.875 -23.734 1 93.69 254 MET A C 1
ATOM 1923 O O . MET A 1 254 ? -0.569 -31.812 -24.297 1 93.69 254 MET A O 1
ATOM 1927 N N . SER A 1 255 ? 1.259 -30.734 -23.594 1 95.19 255 SER A N 1
ATOM 1928 C CA . SER A 1 255 ? 2.152 -31.766 -24.125 1 95.19 255 SER A CA 1
ATOM 1929 C C . SER A 1 255 ? 1.96 -33.094 -23.406 1 95.19 255 SER A C 1
ATOM 1931 O O . SER A 1 255 ? 1.846 -34.125 -24.031 1 95.19 255 SER A O 1
ATOM 1933 N N . ILE A 1 256 ? 1.885 -33 -22.141 1 96.12 256 ILE A N 1
ATOM 1934 C CA . ILE A 1 256 ? 1.689 -34.219 -21.328 1 96.12 256 ILE A CA 1
ATOM 1935 C C . ILE A 1 256 ? 0.37 -34.875 -21.703 1 96.12 256 ILE A C 1
ATOM 1937 O O . ILE A 1 256 ? 0.333 -36.094 -21.969 1 96.12 256 ILE A O 1
ATOM 1941 N N . ALA A 1 257 ? -0.683 -34.125 -21.797 1 95.69 257 ALA A N 1
ATOM 1942 C CA . ALA A 1 257 ? -2 -34.656 -22.141 1 95.69 257 ALA A CA 1
ATOM 1943 C C . ALA A 1 257 ? -2.012 -35.219 -23.547 1 95.69 257 ALA A C 1
ATOM 1945 O O . ALA A 1 257 ? -2.568 -36.281 -23.781 1 95.69 257 ALA A O 1
ATOM 1946 N N . GLY A 1 258 ? -1.388 -34.562 -24.438 1 95.44 258 GLY A N 1
ATOM 1947 C CA . GLY A 1 258 ? -1.349 -35 -25.812 1 95.44 258 GLY A CA 1
ATOM 1948 C C . GLY A 1 258 ? -0.645 -36.344 -26 1 95.44 258 GLY A C 1
ATOM 1949 O O . GLY A 1 258 ? -1.162 -37.219 -26.672 1 95.44 258 GLY A O 1
ATOM 1950 N N . TYR A 1 259 ? 0.476 -36.469 -25.375 1 96 259 TYR A N 1
ATOM 1951 C CA . TYR A 1 259 ? 1.237 -37.688 -25.5 1 96 259 TYR A CA 1
ATOM 1952 C C . TYR A 1 259 ? 0.554 -38.844 -24.766 1 96 259 TYR A C 1
ATOM 1954 O O . TYR A 1 259 ? 0.531 -39.969 -25.234 1 96 259 TYR A O 1
ATOM 1962 N N . ALA A 1 260 ? 0.051 -38.5 -23.609 1 95.94 260 ALA A N 1
ATOM 1963 C CA . ALA A 1 260 ? -0.661 -39.531 -22.859 1 95.94 260 ALA A CA 1
ATOM 1964 C C . ALA A 1 260 ? -1.863 -40.062 -23.625 1 95.94 260 ALA A C 1
ATOM 1966 O O . ALA A 1 260 ? -2.08 -41.281 -23.719 1 95.94 260 ALA A O 1
ATOM 1967 N N . GLU A 1 261 ? -2.609 -39.156 -24.219 1 95.56 261 GLU A N 1
ATOM 1968 C CA . GLU A 1 261 ? -3.762 -39.531 -25.047 1 95.56 261 GLU A CA 1
ATOM 1969 C C . GLU A 1 261 ? -3.336 -40.344 -26.266 1 95.56 261 GLU A C 1
ATOM 1971 O O . GLU A 1 261 ? -3.975 -41.312 -26.625 1 95.56 261 GLU A O 1
ATOM 1976 N N . GLY A 1 262 ? -2.291 -39.906 -26.906 1 95.25 262 GLY A N 1
ATOM 1977 C CA . GLY A 1 262 ? -1.77 -40.594 -28.078 1 95.25 262 GLY A CA 1
ATOM 1978 C C . GLY A 1 262 ? -1.326 -42.031 -27.781 1 95.25 262 GLY A C 1
ATOM 1979 O O . GLY A 1 262 ? -1.551 -42.938 -28.594 1 95.25 262 GLY A O 1
ATOM 1980 N N . ILE A 1 263 ? -0.764 -42.25 -26.641 1 94.94 263 ILE A N 1
ATOM 1981 C CA . ILE A 1 263 ? -0.306 -43.594 -26.266 1 94.94 263 ILE A CA 1
ATOM 1982 C C . ILE A 1 263 ? -1.503 -44.438 -25.891 1 94.94 263 ILE A C 1
ATOM 1984 O O . ILE A 1 263 ? -1.605 -45.594 -26.312 1 94.94 263 ILE A O 1
ATOM 1988 N N . ARG A 1 264 ? -2.395 -43.906 -25.125 1 93.06 264 ARG A N 1
ATOM 1989 C CA . ARG A 1 264 ? -3.584 -44.594 -24.672 1 93.06 264 ARG A CA 1
ATOM 1990 C C . ARG A 1 264 ? -4.43 -45.062 -25.859 1 93.06 264 ARG A C 1
ATOM 1992 O O . ARG A 1 264 ? -4.941 -46.188 -25.859 1 93.06 264 ARG A O 1
ATOM 1999 N N . ASP A 1 265 ? -4.48 -44.25 -26.938 1 93.75 265 ASP A N 1
ATOM 2000 C CA . ASP A 1 265 ? -5.355 -44.5 -28.062 1 93.75 265 ASP A CA 1
ATOM 2001 C C . ASP A 1 265 ? -4.629 -45.281 -29.156 1 93.75 265 ASP A C 1
ATOM 2003 O O . ASP A 1 265 ? -5.203 -45.594 -30.203 1 93.75 265 ASP A O 1
ATOM 2007 N N . GLY A 1 266 ? -3.355 -45.562 -29 1 92.06 266 GLY A N 1
ATOM 2008 C CA . GLY A 1 266 ? -2.604 -46.406 -29.906 1 92.06 266 GLY A CA 1
ATOM 2009 C C . GLY A 1 266 ? -2.008 -45.656 -31.078 1 92.06 266 GLY A C 1
ATOM 2010 O O . GLY A 1 266 ? -1.601 -46.25 -32.062 1 92.06 266 GLY A O 1
ATOM 2011 N N . VAL A 1 267 ? -2.061 -44.406 -30.984 1 93.19 267 VAL A N 1
ATOM 2012 C CA . VAL A 1 267 ? -1.435 -43.594 -32 1 93.19 267 VAL A CA 1
ATOM 2013 C C . VAL A 1 267 ? 0.083 -43.75 -31.938 1 93.19 267 VAL A C 1
ATOM 2015 O O . VAL A 1 267 ? 0.75 -43.844 -32.969 1 93.19 267 VAL A O 1
ATOM 2018 N N . PHE A 1 268 ? 0.609 -43.688 -30.719 1 92 268 PHE A N 1
ATOM 2019 C CA . PHE A 1 268 ? 2.018 -43.969 -30.469 1 92 268 PHE A CA 1
ATOM 2020 C C . PHE A 1 268 ? 2.189 -45.375 -29.875 1 92 268 PHE A C 1
ATOM 2022 O O . PHE A 1 268 ? 1.671 -45.656 -28.781 1 92 268 PHE A O 1
ATOM 2029 N N . GLU A 1 269 ? 2.939 -46.188 -30.609 1 90.75 269 GLU A N 1
ATOM 2030 C CA . GLU A 1 269 ? 3.162 -47.562 -30.141 1 90.75 269 GLU A CA 1
ATOM 2031 C C . GLU A 1 269 ? 4.645 -47.906 -30.172 1 90.75 269 GLU A C 1
ATOM 2033 O O . GLU A 1 269 ? 5.449 -47.188 -30.781 1 90.75 269 GLU A O 1
ATOM 2038 N N . GLY A 1 270 ? 5.004 -48.969 -29.469 1 90.31 270 GLY A N 1
ATOM 2039 C CA . GLY A 1 270 ? 6.383 -49.406 -29.453 1 90.31 270 GLY A CA 1
ATOM 2040 C C . GLY A 1 270 ? 7.371 -48.344 -29.047 1 90.31 270 GLY A C 1
ATOM 2041 O O . GLY A 1 270 ? 7.199 -47.688 -28.016 1 90.31 270 GLY A O 1
ATOM 2042 N N . ASP A 1 271 ? 8.273 -48 -29.969 1 92.06 271 ASP A N 1
ATOM 2043 C CA . ASP A 1 271 ? 9.328 -47.062 -29.688 1 92.06 271 ASP A CA 1
ATOM 2044 C C . ASP A 1 271 ? 8.773 -45.625 -29.578 1 92.06 271 ASP A C 1
ATOM 2046 O O . ASP A 1 271 ? 9.266 -44.812 -28.797 1 92.06 271 ASP A O 1
ATOM 2050 N N . SER A 1 272 ? 7.762 -45.375 -30.328 1 93.81 272 SER A N 1
ATOM 2051 C CA . SER A 1 272 ? 7.141 -44.062 -30.281 1 93.81 272 SER A CA 1
ATOM 2052 C C . SER A 1 272 ? 6.445 -43.844 -28.938 1 93.81 272 SER A C 1
ATOM 2054 O O . SER A 1 272 ? 6.434 -42.719 -28.422 1 93.81 272 SER A O 1
ATOM 2056 N N . ALA A 1 273 ? 5.844 -44.875 -28.406 1 93.88 273 ALA A N 1
ATOM 2057 C CA . ALA A 1 273 ? 5.223 -44.781 -27.094 1 93.88 273 ALA A CA 1
ATOM 2058 C C . ALA A 1 273 ? 6.266 -44.531 -26.016 1 93.88 273 ALA A C 1
ATOM 2060 O O . ALA A 1 273 ? 6.047 -43.719 -25.094 1 93.88 273 ALA A O 1
ATOM 2061 N N . ARG A 1 274 ? 7.355 -45.219 -26.141 1 93.94 274 ARG A N 1
ATOM 2062 C CA . ARG A 1 274 ? 8.43 -45.031 -25.172 1 93.94 274 ARG A CA 1
ATOM 2063 C C . ARG A 1 274 ? 8.969 -43.594 -25.219 1 93.94 274 ARG A C 1
ATOM 2065 O O . ARG A 1 274 ? 9.211 -43 -24.172 1 93.94 274 ARG A O 1
ATOM 2072 N N . LYS A 1 275 ? 9.117 -43.062 -26.375 1 95.06 275 LYS A N 1
ATOM 2073 C CA . LYS A 1 275 ? 9.555 -41.688 -26.516 1 95.06 275 LYS A CA 1
ATOM 2074 C C . LYS A 1 275 ? 8.539 -40.719 -25.938 1 95.06 275 LYS A C 1
ATOM 2076 O O . LYS A 1 275 ? 8.906 -39.719 -25.328 1 95.06 275 LYS A O 1
ATOM 2081 N N . GLY A 1 276 ? 7.293 -41.031 -26.188 1 95.5 276 GLY A N 1
ATOM 2082 C CA . GLY A 1 276 ? 6.242 -40.219 -25.609 1 95.5 276 GLY A CA 1
ATOM 2083 C C . GLY A 1 276 ? 6.277 -40.156 -24.094 1 95.5 276 GLY A C 1
ATOM 2084 O O . GLY A 1 276 ? 6.09 -39.094 -23.484 1 95.5 276 GLY A O 1
ATOM 2085 N N . LEU A 1 277 ? 6.512 -41.312 -23.531 1 95.75 277 LEU A N 1
ATOM 2086 C CA . LEU A 1 277 ? 6.605 -41.406 -22.078 1 95.75 277 LEU A CA 1
ATOM 2087 C C . LEU A 1 277 ? 7.801 -40.594 -21.562 1 95.75 277 LEU A C 1
ATOM 2089 O O . LEU A 1 277 ? 7.723 -39.969 -20.516 1 95.75 277 LEU A O 1
ATOM 2093 N N . GLU A 1 278 ? 8.836 -40.625 -22.266 1 95.62 278 GLU A N 1
ATOM 2094 C CA . GLU A 1 278 ? 10 -39.844 -21.906 1 95.62 278 GLU A CA 1
ATOM 2095 C C . GLU A 1 278 ? 9.688 -38.344 -21.938 1 95.62 278 GLU A C 1
ATOM 2097 O O . GLU A 1 278 ? 10.133 -37.594 -21.078 1 95.62 278 GLU A O 1
ATOM 2102 N N . ILE A 1 279 ? 8.945 -37.969 -22.938 1 95.75 279 ILE A N 1
ATOM 2103 C CA . ILE A 1 279 ? 8.555 -36.562 -23.062 1 95.75 279 ILE A CA 1
ATOM 2104 C C . ILE A 1 279 ? 7.672 -36.188 -21.875 1 95.75 279 ILE A C 1
ATOM 2106 O O . ILE A 1 279 ? 7.852 -35.094 -21.297 1 95.75 279 ILE A O 1
ATOM 2110 N N . ILE A 1 280 ? 6.727 -37 -21.516 1 96.31 280 ILE A N 1
ATOM 2111 C CA . ILE A 1 280 ? 5.855 -36.75 -20.375 1 96.31 280 ILE A CA 1
ATOM 2112 C C . ILE A 1 280 ? 6.695 -36.562 -19.109 1 96.31 280 ILE A C 1
ATOM 2114 O O . ILE A 1 280 ? 6.461 -35.656 -18.328 1 96.31 280 ILE A O 1
ATOM 2118 N N . LEU A 1 281 ? 7.645 -37.438 -18.953 1 95.81 281 LEU A N 1
ATOM 2119 C CA . LEU A 1 281 ? 8.516 -37.375 -17.781 1 95.81 281 LEU A CA 1
ATOM 2120 C C . LEU A 1 281 ? 9.336 -36.094 -17.797 1 95.81 281 LEU A C 1
ATOM 2122 O O . LEU A 1 281 ? 9.453 -35.406 -16.781 1 95.81 281 LEU A O 1
ATOM 2126 N N . ASP A 1 282 ? 9.836 -35.75 -18.922 1 94.62 282 ASP A N 1
ATOM 2127 C CA . ASP A 1 282 ? 10.617 -34.531 -19.062 1 94.62 282 ASP A CA 1
ATOM 2128 C C . ASP A 1 282 ? 9.766 -33.281 -18.766 1 94.62 282 ASP A C 1
ATOM 2130 O O . ASP A 1 282 ? 10.188 -32.406 -18.016 1 94.62 282 ASP A O 1
ATOM 2134 N N . GLU A 1 283 ? 8.586 -33.312 -19.344 1 95.19 283 GLU A N 1
ATOM 2135 C CA . GLU A 1 283 ? 7.68 -32.188 -19.141 1 95.19 283 GLU A CA 1
ATOM 2136 C C . GLU A 1 283 ? 7.238 -32.094 -17.672 1 95.19 283 GLU A C 1
ATOM 2138 O O . GLU A 1 283 ? 7.078 -30.984 -17.141 1 95.19 283 GLU A O 1
ATOM 2143 N N . SER A 1 284 ? 7.004 -33.156 -17.062 1 95.19 284 SER A N 1
ATOM 2144 C CA . SER A 1 284 ? 6.648 -33.156 -15.648 1 95.19 284 SER A CA 1
ATOM 2145 C C . SER A 1 284 ? 7.777 -32.594 -14.789 1 95.19 284 SER A C 1
ATOM 2147 O O . SER A 1 284 ? 7.531 -31.844 -13.859 1 95.19 284 SER A O 1
ATOM 2149 N N . GLY A 1 285 ? 8.953 -33.031 -15.078 1 93.19 285 GLY A N 1
ATOM 2150 C CA . GLY A 1 285 ? 10.109 -32.469 -14.391 1 93.19 285 GLY A CA 1
ATOM 2151 C C . GLY A 1 285 ? 10.258 -30.984 -14.586 1 93.19 285 GLY A C 1
ATOM 2152 O O . GLY A 1 285 ? 10.539 -30.25 -13.633 1 93.19 285 GLY A O 1
ATOM 2153 N N . ARG A 1 286 ? 10.008 -30.562 -15.773 1 91.81 286 ARG A N 1
ATOM 2154 C CA . ARG A 1 286 ? 10.055 -29.141 -16.094 1 91.81 286 ARG A CA 1
ATOM 2155 C C . ARG A 1 286 ? 9.016 -28.375 -15.289 1 91.81 286 ARG A C 1
ATOM 2157 O O . ARG A 1 286 ? 9.32 -27.328 -14.719 1 91.81 286 ARG A O 1
ATOM 2164 N N . LEU A 1 287 ? 7.824 -28.875 -15.227 1 94.12 287 LEU A N 1
ATOM 2165 C CA . LEU A 1 287 ? 6.742 -28.234 -14.484 1 94.12 287 LEU A CA 1
ATOM 2166 C C . LEU A 1 287 ? 7.066 -28.156 -13 1 94.12 287 LEU A C 1
ATOM 2168 O O . LEU A 1 287 ? 6.809 -27.141 -12.352 1 94.12 287 LEU A O 1
ATOM 2172 N N . THR A 1 288 ? 7.602 -29.219 -12.5 1 92.94 288 THR A N 1
ATOM 2173 C CA . THR A 1 288 ? 7.961 -29.25 -11.086 1 92.94 288 THR A CA 1
ATOM 2174 C C . THR A 1 288 ? 8.992 -28.172 -10.766 1 92.94 288 THR A C 1
ATOM 2176 O O . THR A 1 288 ? 8.875 -27.469 -9.758 1 92.94 288 THR A O 1
ATOM 2179 N N . ARG A 1 289 ? 9.938 -28.062 -11.633 1 90.75 289 ARG A N 1
ATOM 2180 C CA . ARG A 1 289 ? 10.961 -27.031 -11.453 1 90.75 289 ARG A CA 1
ATOM 2181 C C . ARG A 1 289 ? 10.352 -25.641 -11.531 1 90.75 289 ARG A C 1
ATOM 2183 O O . ARG A 1 289 ? 10.672 -24.766 -10.727 1 90.75 289 ARG A O 1
ATOM 2190 N N . LEU A 1 290 ? 9.516 -25.438 -12.484 1 91.44 290 LEU A N 1
ATOM 2191 C CA . LEU A 1 290 ? 8.852 -24.141 -12.664 1 91.44 290 LEU A CA 1
ATOM 2192 C C . LEU A 1 290 ? 8.062 -23.766 -11.414 1 91.44 290 LEU A C 1
ATOM 2194 O O . LEU A 1 290 ? 8.164 -22.625 -10.93 1 91.44 290 LEU A O 1
ATOM 2198 N N . VAL A 1 291 ? 7.305 -24.656 -10.906 1 91.44 291 VAL A N 1
ATOM 2199 C CA . VAL A 1 291 ? 6.488 -24.406 -9.727 1 91.44 291 VAL A CA 1
ATOM 2200 C C . VAL A 1 291 ? 7.391 -24.078 -8.531 1 91.44 291 VAL A C 1
ATOM 2202 O O . VAL A 1 291 ? 7.109 -23.156 -7.77 1 91.44 291 VAL A O 1
ATOM 2205 N N . THR A 1 292 ? 8.43 -24.828 -8.422 1 89.94 292 THR A N 1
ATOM 2206 C CA . THR A 1 292 ? 9.375 -24.609 -7.332 1 89.94 292 THR A CA 1
ATOM 2207 C C . THR A 1 292 ? 10.008 -23.234 -7.43 1 89.94 292 THR A C 1
ATOM 2209 O O . THR A 1 292 ? 10.117 -22.516 -6.426 1 89.94 292 THR A O 1
ATOM 2212 N N . GLU A 1 293 ? 10.383 -22.891 -8.609 1 90.5 293 GLU A N 1
ATOM 2213 C CA . GLU A 1 293 ? 11.008 -21.578 -8.836 1 90.5 293 GLU A CA 1
ATOM 2214 C C . GLU A 1 293 ? 10.031 -20.453 -8.562 1 90.5 293 GLU A C 1
ATOM 2216 O O . GLU A 1 293 ? 10.398 -19.422 -7.973 1 90.5 293 GLU A O 1
ATOM 2221 N N . MET A 1 294 ? 8.867 -20.594 -8.969 1 89.38 294 MET A N 1
ATOM 2222 C CA . MET A 1 294 ? 7.844 -19.578 -8.727 1 89.38 294 MET A CA 1
ATOM 2223 C C . MET A 1 294 ? 7.602 -19.391 -7.234 1 89.38 294 MET A C 1
ATOM 2225 O O . MET A 1 294 ? 7.469 -18.25 -6.762 1 89.38 294 MET A O 1
ATOM 2229 N N . THR A 1 295 ? 7.555 -20.453 -6.551 1 86.81 295 THR A N 1
ATOM 2230 C CA . THR A 1 295 ? 7.348 -20.406 -5.105 1 86.81 295 THR A CA 1
ATOM 2231 C C . THR A 1 295 ? 8.516 -19.719 -4.414 1 86.81 295 THR A C 1
ATOM 2233 O O . THR A 1 295 ? 8.312 -18.891 -3.523 1 86.81 295 THR A O 1
ATOM 2236 N N . LEU A 1 296 ? 9.625 -20.078 -4.879 1 88.12 296 LEU A N 1
ATOM 2237 C CA . LEU A 1 296 ? 10.805 -19.453 -4.301 1 88.12 296 LEU A CA 1
ATOM 2238 C C . LEU A 1 296 ? 10.797 -17.953 -4.523 1 88.12 296 LEU A C 1
ATOM 2240 O O . LEU A 1 296 ? 11.078 -17.172 -3.605 1 88.12 296 LEU A O 1
ATOM 2244 N N . LEU A 1 297 ? 10.445 -17.531 -5.699 1 87.88 297 LEU A N 1
ATOM 2245 C CA . LEU A 1 297 ? 10.398 -16.109 -6.02 1 87.88 297 LEU A CA 1
ATOM 2246 C C . LEU A 1 297 ? 9.352 -15.391 -5.164 1 87.88 297 LEU A C 1
ATOM 2248 O O . LEU A 1 297 ? 9.602 -14.289 -4.668 1 87.88 297 LEU A O 1
ATOM 2252 N N . ALA A 1 298 ? 8.242 -16.031 -5.016 1 81.94 298 ALA A N 1
ATOM 2253 C CA . ALA A 1 298 ? 7.188 -15.453 -4.188 1 81.94 298 ALA A CA 1
ATOM 2254 C C . ALA A 1 298 ? 7.652 -15.289 -2.742 1 81.94 298 ALA A C 1
ATOM 2256 O O . ALA A 1 298 ? 7.375 -14.266 -2.109 1 81.94 298 ALA A O 1
ATOM 2257 N N . LYS A 1 299 ? 8.375 -16.234 -2.295 1 83.56 299 LYS A N 1
ATOM 2258 C CA . LYS A 1 299 ? 8.883 -16.188 -0.928 1 83.56 299 LYS A CA 1
ATOM 2259 C C . LYS A 1 299 ? 9.945 -15.102 -0.771 1 83.56 299 LYS A C 1
ATOM 2261 O O . LYS A 1 299 ? 9.961 -14.391 0.232 1 83.56 299 LYS A O 1
ATOM 2266 N N . LEU A 1 300 ? 10.75 -15 -1.738 1 85.06 300 LEU A N 1
ATOM 2267 C CA . LEU A 1 300 ? 11.828 -14.008 -1.697 1 85.06 300 LEU A CA 1
ATOM 2268 C C . LEU A 1 300 ? 11.258 -12.594 -1.711 1 85.06 300 LEU A C 1
ATOM 2270 O O . LEU A 1 300 ? 11.836 -11.68 -1.108 1 85.06 300 LEU A O 1
ATOM 2274 N N . ASP A 1 301 ? 10.109 -12.422 -2.303 1 76.88 301 ASP A N 1
ATOM 2275 C CA . ASP A 1 301 ? 9.477 -11.109 -2.406 1 76.88 301 ASP A CA 1
ATOM 2276 C C . ASP A 1 301 ? 8.773 -10.734 -1.101 1 76.88 301 ASP A C 1
ATOM 2278 O O . ASP A 1 301 ? 8.672 -9.555 -0.764 1 76.88 301 ASP A O 1
ATOM 2282 N N . SER A 1 302 ? 8.352 -11.719 -0.365 1 72.25 302 SER A N 1
ATOM 2283 C CA . SER A 1 302 ? 7.414 -11.383 0.703 1 72.25 302 SER A CA 1
ATOM 2284 C C . SER A 1 302 ? 8.016 -11.68 2.074 1 72.25 302 SER A C 1
ATOM 2286 O O . SER A 1 302 ? 7.613 -11.078 3.074 1 72.25 302 SER A O 1
ATOM 2288 N N . GLU A 1 303 ? 8.898 -12.633 2.135 1 74.56 303 GLU A N 1
ATOM 2289 C CA . GLU A 1 303 ? 9.367 -13.07 3.443 1 74.56 303 GLU A CA 1
ATOM 2290 C C . GLU A 1 303 ? 10.648 -12.344 3.848 1 74.56 303 GLU A C 1
ATOM 2292 O O . GLU A 1 303 ? 11.695 -12.523 3.223 1 74.56 303 GLU A O 1
ATOM 2297 N N . GLU A 1 304 ? 10.461 -11.68 4.832 1 69.19 304 GLU A N 1
ATOM 2298 C CA . GLU A 1 304 ? 11.602 -10.906 5.305 1 69.19 304 GLU A CA 1
ATOM 2299 C C . GLU A 1 304 ? 12.641 -11.812 5.965 1 69.19 304 GLU A C 1
ATOM 2301 O O . GLU A 1 304 ? 13.844 -11.547 5.891 1 69.19 304 GLU A O 1
ATOM 2306 N N . ASP A 1 305 ? 12.172 -12.898 6.512 1 74.31 305 ASP A N 1
ATOM 2307 C CA . ASP A 1 305 ? 13.07 -13.719 7.312 1 74.31 305 ASP A CA 1
ATOM 2308 C C . ASP A 1 305 ? 13.531 -14.945 6.527 1 74.31 305 ASP A C 1
ATOM 2310 O O . ASP A 1 305 ? 13.992 -15.93 7.117 1 74.31 305 ASP A O 1
ATOM 2314 N N . ILE A 1 306 ? 13.523 -14.773 5.305 1 79.69 306 ILE A N 1
ATOM 2315 C CA . ILE A 1 306 ? 13.883 -15.938 4.504 1 79.69 306 ILE A CA 1
ATOM 2316 C C . ILE A 1 306 ? 15.406 -16.062 4.441 1 79.69 306 ILE A C 1
ATOM 2318 O O . ILE A 1 306 ? 15.938 -17.156 4.203 1 79.69 306 ILE A O 1
ATOM 2322 N N . PHE A 1 307 ? 16.109 -14.977 4.711 1 85.31 307 PHE A N 1
ATOM 2323 C CA . PHE A 1 307 ? 17.562 -14.977 4.605 1 85.31 307 PHE A CA 1
ATOM 2324 C C . PHE A 1 307 ? 18.203 -15.195 5.973 1 85.31 307 PHE A C 1
ATOM 2326 O O . PHE A 1 307 ? 17.844 -14.539 6.949 1 85.31 307 PHE A O 1
ATOM 2333 N N . ARG A 1 308 ? 19.047 -16.25 6.109 1 87.88 308 ARG A N 1
ATOM 2334 C CA . ARG A 1 308 ? 19.859 -16.531 7.289 1 87.88 308 ARG A CA 1
ATOM 2335 C C . ARG A 1 308 ? 21.328 -16.25 7.012 1 87.88 308 ARG A C 1
ATOM 2337 O O . ARG A 1 308 ? 22.062 -17.125 6.57 1 87.88 308 ARG A O 1
ATOM 2344 N N . PRO A 1 309 ? 21.734 -14.961 7.414 1 88 309 PRO A N 1
ATOM 2345 C CA . PRO A 1 309 ? 23.109 -14.547 7.078 1 88 309 PRO A CA 1
ATOM 2346 C C . PRO A 1 309 ? 24.156 -15.32 7.867 1 88 309 PRO A C 1
ATOM 2348 O O . PRO A 1 309 ? 23.969 -15.602 9.055 1 88 309 PRO A O 1
ATOM 2351 N N . ALA A 1 310 ? 25.109 -15.797 7.215 1 89.81 310 ALA A N 1
ATOM 2352 C CA . ALA A 1 310 ? 26.266 -16.484 7.766 1 89.81 310 ALA A CA 1
ATOM 2353 C C . ALA A 1 310 ? 27.531 -16.156 6.969 1 89.81 310 ALA A C 1
ATOM 2355 O O . ALA A 1 310 ? 27.438 -15.672 5.84 1 89.81 310 ALA A O 1
ATOM 2356 N N . PRO A 1 311 ? 28.656 -16.281 7.652 1 88.94 311 PRO A N 1
ATOM 2357 C CA . PRO A 1 311 ? 29.891 -16.094 6.887 1 88.94 311 PRO A CA 1
ATOM 2358 C C . PRO A 1 311 ? 30.078 -17.141 5.797 1 88.94 311 PRO A C 1
ATOM 2360 O O . PRO A 1 311 ? 29.984 -18.344 6.07 1 88.94 311 PRO A O 1
ATOM 2363 N N . VAL A 1 312 ? 30.188 -16.688 4.621 1 88.69 312 VAL A N 1
ATOM 2364 C CA . VAL A 1 312 ? 30.359 -17.578 3.479 1 88.69 312 VAL A CA 1
ATOM 2365 C C . VAL A 1 312 ? 31.703 -17.312 2.805 1 88.69 312 VAL A C 1
ATOM 2367 O O . VAL A 1 312 ? 32 -16.156 2.463 1 88.69 312 VAL A O 1
ATOM 2370 N N . GLY A 1 313 ? 32.5 -18.328 2.684 1 88 313 GLY A N 1
ATOM 2371 C CA . GLY A 1 313 ? 33.75 -18.219 1.948 1 88 313 GLY A CA 1
ATOM 2372 C C . GLY A 1 313 ? 33.562 -18.328 0.446 1 88 313 GLY A C 1
ATOM 2373 O O . GLY A 1 313 ? 32.906 -19.234 -0.036 1 88 313 GLY A O 1
ATOM 2374 N N . ALA A 1 314 ? 34.219 -17.438 -0.247 1 89.06 314 ALA A N 1
ATOM 2375 C CA . ALA A 1 314 ? 34.062 -17.391 -1.697 1 89.06 314 ALA A CA 1
ATOM 2376 C C . ALA A 1 314 ? 34.625 -18.656 -2.35 1 89.06 314 ALA A C 1
ATOM 2378 O O . ALA A 1 314 ? 34 -19.203 -3.264 1 89.06 314 ALA A O 1
ATOM 2379 N N . ALA A 1 315 ? 35.688 -19.125 -1.87 1 88.06 315 ALA A N 1
ATOM 2380 C CA . ALA A 1 315 ? 36.312 -20.312 -2.447 1 88.06 315 ALA A CA 1
ATOM 2381 C C . ALA A 1 315 ? 35.469 -21.547 -2.248 1 88.06 315 ALA A C 1
ATOM 2383 O O . ALA A 1 315 ? 35.312 -22.359 -3.166 1 88.06 315 ALA A O 1
ATOM 2384 N N . GLU A 1 316 ? 34.938 -21.672 -1.105 1 89.06 316 GLU A N 1
ATOM 2385 C CA . GLU A 1 316 ? 34.094 -22.812 -0.804 1 89.06 316 GLU A CA 1
ATOM 2386 C C . GLU A 1 316 ? 32.812 -22.781 -1.642 1 89.06 316 GLU A C 1
ATOM 2388 O O . GLU A 1 316 ? 32.344 -23.812 -2.113 1 89.06 316 GLU A O 1
ATOM 2393 N N . LEU A 1 317 ? 32.344 -21.609 -1.817 1 92.31 317 LEU A N 1
ATOM 2394 C CA . LEU A 1 317 ? 31.141 -21.422 -2.615 1 92.31 317 LEU A CA 1
ATOM 2395 C C . LEU A 1 317 ? 31.391 -21.812 -4.07 1 92.31 317 LEU A C 1
ATOM 2397 O O . LEU A 1 317 ? 30.562 -22.5 -4.68 1 92.31 317 LEU A O 1
ATOM 2401 N N . LEU A 1 318 ? 32.5 -21.5 -4.578 1 92.94 318 LEU A N 1
ATOM 2402 C CA . LEU A 1 318 ? 32.812 -21.812 -5.961 1 92.94 318 LEU A CA 1
ATOM 2403 C C . LEU A 1 318 ? 33 -23.312 -6.145 1 92.94 318 LEU A C 1
ATOM 2405 O O . LEU A 1 318 ? 32.531 -23.891 -7.133 1 92.94 318 LEU A O 1
ATOM 2409 N N . LYS A 1 319 ? 33.625 -23.875 -5.207 1 92 319 LYS A N 1
ATOM 2410 C CA . LYS A 1 319 ? 33.844 -25.328 -5.27 1 92 319 LYS A CA 1
ATOM 2411 C C . LYS A 1 319 ? 32.531 -26.094 -5.23 1 92 319 LYS A C 1
ATOM 2413 O O . LYS A 1 319 ? 32.344 -27.031 -6.008 1 92 319 LYS A O 1
ATOM 2418 N N . GLU A 1 320 ? 31.75 -25.656 -4.363 1 94.56 320 GLU A N 1
ATOM 2419 C CA . GLU A 1 320 ? 30.453 -26.312 -4.242 1 94.56 320 GLU A CA 1
ATOM 2420 C C . GLU A 1 320 ? 29.641 -26.141 -5.516 1 94.56 320 GLU A C 1
ATOM 2422 O O . GLU A 1 320 ? 28.969 -27.078 -5.957 1 94.56 320 GLU A O 1
ATOM 2427 N N . THR A 1 321 ? 29.703 -24.984 -6.082 1 95.81 321 THR A N 1
ATOM 2428 C CA . THR A 1 321 ? 29 -24.719 -7.328 1 95.81 321 THR A CA 1
ATOM 2429 C C . THR A 1 321 ? 29.516 -25.609 -8.445 1 95.81 321 THR A C 1
ATOM 2431 O O . THR A 1 321 ? 28.734 -26.219 -9.188 1 95.81 321 THR A O 1
ATOM 2434 N N . ALA A 1 322 ? 30.75 -25.75 -8.5 1 95.12 322 ALA A N 1
ATOM 2435 C CA . ALA A 1 322 ? 31.375 -26.578 -9.516 1 95.12 322 ALA A CA 1
ATOM 2436 C C . ALA A 1 322 ? 30.953 -28.047 -9.375 1 95.12 322 ALA A C 1
ATOM 2438 O O . ALA A 1 322 ? 30.672 -28.703 -10.367 1 95.12 322 ALA A O 1
ATOM 2439 N N . GLU A 1 323 ? 30.906 -28.453 -8.172 1 95.81 323 GLU A N 1
ATOM 2440 C CA . GLU A 1 323 ? 30.516 -29.844 -7.898 1 95.81 323 GLU A CA 1
ATOM 2441 C C . GLU A 1 323 ? 29.078 -30.109 -8.305 1 95.81 323 GLU A C 1
ATOM 2443 O O . GLU A 1 323 ? 28.766 -31.125 -8.922 1 95.81 323 GLU A O 1
ATOM 2448 N N . ARG A 1 324 ? 28.281 -29.156 -8.047 1 95.75 324 ARG A N 1
ATOM 2449 C CA . ARG A 1 324 ? 26.844 -29.344 -8.273 1 95.75 324 ARG A CA 1
ATOM 2450 C C . ARG A 1 324 ? 26.516 -29.234 -9.758 1 95.75 324 ARG A C 1
ATOM 2452 O O . ARG A 1 324 ? 25.594 -29.891 -10.242 1 95.75 324 ARG A O 1
ATOM 2459 N N . ILE A 1 325 ? 27.266 -28.453 -10.492 1 95.94 325 ILE A N 1
ATOM 2460 C CA . ILE A 1 325 ? 26.938 -28.219 -11.891 1 95.94 325 ILE A CA 1
ATOM 2461 C C . ILE A 1 325 ? 27.688 -29.219 -12.781 1 95.94 325 ILE A C 1
ATOM 2463 O O . ILE A 1 325 ? 27.391 -29.344 -13.969 1 95.94 325 ILE A O 1
ATOM 2467 N N . ASN A 1 326 ? 28.531 -30 -12.25 1 95.25 326 ASN A N 1
ATOM 2468 C CA . ASN A 1 326 ? 29.438 -30.875 -12.984 1 95.25 326 ASN A CA 1
ATOM 2469 C C . ASN A 1 326 ? 28.672 -31.859 -13.867 1 95.25 326 ASN A C 1
ATOM 2471 O O . ASN A 1 326 ? 29.031 -32.062 -15.031 1 95.25 326 ASN A O 1
ATOM 2475 N N . PRO A 1 327 ? 27.656 -32.469 -13.336 1 94.69 327 PRO A N 1
ATOM 2476 C CA . PRO A 1 327 ? 26.938 -33.406 -14.195 1 94.69 327 PRO A CA 1
ATOM 2477 C C . PRO A 1 327 ? 26.422 -32.75 -15.477 1 94.69 327 PRO A C 1
ATOM 2479 O O . PRO A 1 327 ? 26.453 -33.375 -16.547 1 94.69 327 PRO A O 1
ATOM 2482 N N . LEU A 1 328 ? 26.016 -31.641 -15.344 1 93.56 328 LEU A N 1
ATOM 2483 C CA . LEU A 1 328 ? 25.516 -30.906 -16.516 1 93.56 328 LEU A CA 1
ATOM 2484 C C . LEU A 1 328 ? 26.656 -30.578 -17.469 1 93.56 328 LEU A C 1
ATOM 2486 O O . LEU A 1 328 ? 26.484 -30.641 -18.688 1 93.56 328 LEU A O 1
ATOM 2490 N N . LEU A 1 329 ? 27.797 -30.266 -16.984 1 95.25 329 LEU A N 1
ATOM 2491 C CA . LEU A 1 329 ? 28.969 -29.922 -17.781 1 95.25 329 LEU A CA 1
ATOM 2492 C C . LEU A 1 329 ? 29.453 -31.125 -18.594 1 95.25 329 LEU A C 1
ATOM 2494 O O . LEU A 1 329 ? 29.75 -31 -19.781 1 95.25 329 LEU A O 1
ATOM 2498 N N . VAL A 1 330 ? 29.422 -32.188 -17.938 1 95.25 330 VAL A N 1
ATOM 2499 C CA . VAL A 1 330 ? 29.875 -33.438 -18.562 1 95.25 330 VAL A CA 1
ATOM 2500 C C . VAL A 1 330 ? 28.922 -33.812 -19.688 1 95.25 330 VAL A C 1
ATOM 2502 O O . VAL A 1 330 ? 29.344 -34.156 -20.797 1 95.25 330 VAL A O 1
ATOM 2505 N N . ARG A 1 331 ? 27.719 -33.656 -19.391 1 93.81 331 ARG A N 1
ATOM 2506 C CA . ARG A 1 331 ? 26.688 -34.031 -20.375 1 93.81 331 ARG A CA 1
ATOM 2507 C C . ARG A 1 331 ? 26.781 -33.125 -21.609 1 93.81 331 ARG A C 1
ATOM 2509 O O . ARG A 1 331 ? 26.531 -33.594 -22.734 1 93.81 331 ARG A O 1
ATOM 2516 N N . ARG A 1 332 ? 27.188 -31.984 -21.453 1 94.56 332 ARG A N 1
ATOM 2517 C CA . ARG A 1 332 ? 27.188 -31.031 -22.562 1 94.56 332 ARG A CA 1
ATOM 2518 C C . ARG A 1 332 ? 28.594 -30.891 -23.156 1 94.56 332 ARG A C 1
ATOM 2520 O O . ARG A 1 332 ? 28.797 -30.109 -24.094 1 94.56 332 ARG A O 1
ATOM 2527 N N . GLY A 1 333 ? 29.516 -31.562 -22.531 1 96.31 333 GLY A N 1
ATOM 2528 C CA . GLY A 1 333 ? 30.891 -31.5 -23.031 1 96.31 333 GLY A CA 1
ATOM 2529 C C . GLY A 1 333 ? 31.547 -30.156 -22.797 1 96.31 333 GLY A C 1
ATOM 2530 O O . GLY A 1 333 ? 32.25 -29.641 -23.672 1 96.31 333 GLY A O 1
ATOM 2531 N N . LEU A 1 334 ? 31.328 -29.578 -21.641 1 97.38 334 LEU A N 1
ATOM 2532 C CA . LEU A 1 334 ? 31.844 -28.25 -21.328 1 97.38 334 LEU A CA 1
ATOM 2533 C C . LEU A 1 334 ? 33 -28.344 -20.312 1 97.38 334 LEU A C 1
ATOM 2535 O O . LEU A 1 334 ? 33.031 -29.266 -19.5 1 97.38 334 LEU A O 1
ATOM 2539 N N . THR A 1 335 ? 33.906 -27.391 -20.359 1 97.12 335 THR A N 1
ATOM 2540 C CA . THR A 1 335 ? 35 -27.297 -19.406 1 97.12 335 THR A CA 1
ATOM 2541 C C . THR A 1 335 ? 34.812 -26.094 -18.484 1 97.12 335 THR A C 1
ATOM 2543 O O . THR A 1 335 ? 34.562 -24.984 -18.953 1 97.12 335 THR A O 1
ATOM 2546 N N . LEU A 1 336 ? 34.906 -26.359 -17.219 1 96.88 336 LEU A N 1
ATOM 2547 C CA . LEU A 1 336 ? 34.75 -25.312 -16.219 1 96.88 336 LEU A CA 1
ATOM 2548 C C . LEU A 1 336 ? 36.125 -24.859 -15.68 1 96.88 336 LEU A C 1
ATOM 2550 O O . LEU A 1 336 ? 36.938 -25.703 -15.289 1 96.88 336 LEU A O 1
ATOM 2554 N N . HIS A 1 337 ? 36.344 -23.562 -15.75 1 95.25 337 HIS A N 1
ATOM 2555 C CA . HIS A 1 337 ? 37.562 -22.969 -15.195 1 95.25 337 HIS A CA 1
ATOM 2556 C C . HIS A 1 337 ? 37.25 -22.203 -13.906 1 95.25 337 HIS A C 1
ATOM 2558 O O . HIS A 1 337 ? 36.469 -21.266 -13.906 1 95.25 337 HIS A O 1
ATOM 2564 N N . LEU A 1 338 ? 37.875 -22.688 -12.852 1 92.75 338 LEU A N 1
ATOM 2565 C CA . LEU A 1 338 ? 37.688 -22.031 -11.562 1 92.75 338 LEU A CA 1
ATOM 2566 C C . LEU A 1 338 ? 38.875 -21.141 -11.234 1 92.75 338 LEU A C 1
ATOM 2568 O O . LEU A 1 338 ? 40.031 -21.578 -11.328 1 92.75 338 LEU A O 1
ATOM 2572 N N . GLN A 1 339 ? 38.594 -19.938 -11.102 1 85 339 GLN A N 1
ATOM 2573 C CA . GLN A 1 339 ? 39.656 -19.016 -10.672 1 85 339 GLN A CA 1
ATOM 2574 C C . GLN A 1 339 ? 39.281 -18.328 -9.359 1 85 339 GLN A C 1
ATOM 2576 O O . GLN A 1 339 ? 38.25 -17.641 -9.281 1 85 339 GLN A O 1
ATOM 2581 N N . GLY A 1 340 ? 39.75 -18.703 -8.32 1 74.5 340 GLY A N 1
ATOM 2582 C CA . GLY A 1 340 ? 39.5 -18.094 -7.031 1 74.5 340 GLY A CA 1
ATOM 2583 C C . GLY A 1 340 ? 40.75 -17.578 -6.34 1 74.5 340 GLY A C 1
ATOM 2584 O O . GLY A 1 340 ? 41.844 -18.078 -6.578 1 74.5 340 GLY A O 1
ATOM 2585 N N . GLU A 1 341 ? 40.875 -16.266 -6.094 1 61.53 341 GLU A N 1
ATOM 2586 C CA . GLU A 1 341 ? 42.031 -15.82 -5.324 1 61.53 341 GLU A CA 1
ATOM 2587 C C . GLU A 1 341 ? 42.219 -16.672 -4.074 1 61.53 341 GLU A C 1
ATOM 2589 O O . GLU A 1 341 ? 41.281 -17.375 -3.646 1 61.53 341 GLU A O 1
ATOM 2594 N N . ASP A 1 342 ? 43.375 -16.656 -3.322 1 55.88 342 ASP A N 1
ATOM 2595 C CA . ASP A 1 342 ? 43.75 -17.375 -2.104 1 55.88 342 ASP A CA 1
ATOM 2596 C C . ASP A 1 342 ? 42.562 -17.5 -1.146 1 55.88 342 ASP A C 1
ATOM 2598 O O . ASP A 1 342 ? 41.719 -16.594 -1.076 1 55.88 342 ASP A O 1
ATOM 2602 N N . GLU A 1 343 ? 42.125 -18.828 -0.829 1 53.25 343 GLU A N 1
ATOM 2603 C CA . GLU A 1 343 ? 41.062 -19.359 0.012 1 53.25 343 GLU A CA 1
ATOM 2604 C C . GLU A 1 343 ? 40.625 -18.344 1.066 1 53.25 343 GLU A C 1
ATOM 2606 O O . GLU A 1 343 ? 39.469 -18.297 1.453 1 53.25 343 GLU A O 1
ATOM 2611 N N . THR A 1 344 ? 41.656 -17.812 1.792 1 52.56 344 THR A N 1
ATOM 2612 C CA . THR A 1 344 ? 41.531 -17.328 3.16 1 52.56 344 THR A CA 1
ATOM 2613 C C . THR A 1 344 ? 40.75 -16.016 3.197 1 52.56 344 THR A C 1
ATOM 2615 O O . THR A 1 344 ? 40.188 -15.648 4.234 1 52.56 344 THR A O 1
ATOM 2618 N N . ALA A 1 345 ? 40.594 -15.016 2.119 1 57.44 345 ALA A N 1
ATOM 2619 C CA . ALA A 1 345 ? 40.531 -13.625 2.57 1 57.44 345 ALA A CA 1
ATOM 2620 C C . ALA A 1 345 ? 39.156 -13.016 2.242 1 57.44 345 ALA A C 1
ATOM 2622 O O . ALA A 1 345 ? 38.844 -11.914 2.686 1 57.44 345 ALA A O 1
ATOM 2623 N N . THR A 1 346 ? 38.156 -13.828 1.416 1 76.38 346 THR A N 1
ATOM 2624 C CA . THR A 1 346 ? 37.031 -12.93 1.21 1 76.38 346 THR A CA 1
ATOM 2625 C C . THR A 1 346 ? 35.75 -13.547 1.725 1 76.38 346 THR A C 1
ATOM 2627 O O . THR A 1 346 ? 35.312 -14.602 1.243 1 76.38 346 THR A O 1
ATOM 2630 N N . ILE A 1 347 ? 35.406 -13.164 2.838 1 83.06 347 ILE A N 1
ATOM 2631 C CA . ILE A 1 347 ? 34.188 -13.602 3.498 1 83.06 347 ILE A CA 1
ATOM 2632 C C . ILE A 1 347 ? 33.094 -12.555 3.312 1 83.06 347 ILE A C 1
ATOM 2634 O O . ILE A 1 347 ? 33.344 -11.352 3.402 1 83.06 347 ILE A O 1
ATOM 2638 N N . VAL A 1 348 ? 32.031 -13.148 2.904 1 85.69 348 VAL A N 1
ATOM 2639 C CA . VAL A 1 348 ? 30.875 -12.266 2.822 1 85.69 348 VAL A CA 1
ATOM 2640 C C . VAL A 1 348 ? 29.781 -12.75 3.768 1 85.69 348 VAL A C 1
ATOM 2642 O O . VAL A 1 348 ? 29.672 -13.953 4.027 1 85.69 348 VAL A O 1
ATOM 2645 N N . LYS A 1 349 ? 29.109 -11.836 4.285 1 87.75 349 LYS A N 1
ATOM 2646 C CA . LYS A 1 349 ? 27.953 -12.195 5.098 1 87.75 349 LYS A CA 1
ATOM 2647 C C . LYS A 1 349 ? 26.703 -12.367 4.227 1 87.75 349 LYS A C 1
ATOM 2649 O O . LYS A 1 349 ? 26.188 -11.398 3.678 1 87.75 349 LYS A O 1
ATOM 2654 N N . ALA A 1 350 ? 26.328 -13.641 4.004 1 88.69 350 ALA A N 1
ATOM 2655 C CA . ALA A 1 350 ? 25.172 -13.953 3.174 1 88.69 350 ALA A CA 1
ATOM 2656 C C . ALA A 1 350 ? 24.594 -15.32 3.543 1 88.69 350 ALA A C 1
ATOM 2658 O O . ALA A 1 350 ? 25.109 -16 4.43 1 88.69 350 ALA A O 1
ATOM 2659 N N . ASP A 1 351 ? 23.453 -15.664 3.012 1 92.44 351 ASP A N 1
ATOM 2660 C CA . ASP A 1 351 ? 22.875 -17 3.137 1 92.44 351 ASP A CA 1
ATOM 2661 C C . ASP A 1 351 ? 23.547 -17.969 2.17 1 92.44 351 ASP A C 1
ATOM 2663 O O . ASP A 1 351 ? 23.406 -17.844 0.953 1 92.44 351 ASP A O 1
ATOM 2667 N N . PRO A 1 352 ? 24.203 -18.953 2.709 1 92.56 352 PRO A N 1
ATOM 2668 C CA . PRO A 1 352 ? 25 -19.812 1.843 1 92.56 352 PRO A CA 1
ATOM 2669 C C . PRO A 1 352 ? 24.156 -20.594 0.845 1 92.56 352 PRO A C 1
ATOM 2671 O O . PRO A 1 352 ? 24.531 -20.734 -0.323 1 92.56 352 PRO A O 1
ATOM 2674 N N . GLU A 1 353 ? 23.047 -21.078 1.261 1 93.81 353 GLU A N 1
ATOM 2675 C CA . GLU A 1 353 ? 22.203 -21.891 0.391 1 93.81 353 GLU A CA 1
ATOM 2676 C C . GLU A 1 353 ? 21.594 -21.047 -0.726 1 93.81 353 GLU A C 1
ATOM 2678 O O . GLU A 1 353 ? 21.516 -21.484 -1.875 1 93.81 353 GLU A O 1
ATOM 2683 N N . LYS A 1 354 ? 21.188 -19.891 -0.329 1 94.25 354 LYS A N 1
ATOM 2684 C CA . LYS A 1 354 ? 20.594 -19 -1.323 1 94.25 354 LYS A CA 1
ATOM 2685 C C . LYS A 1 354 ? 21.625 -18.516 -2.324 1 94.25 354 LYS A C 1
ATOM 2687 O O . LYS A 1 354 ? 21.359 -18.438 -3.523 1 94.25 354 LYS A O 1
ATOM 2692 N N . LEU A 1 355 ? 22.734 -18.172 -1.799 1 94.25 355 LEU A N 1
ATOM 2693 C CA . LEU A 1 355 ? 23.797 -17.688 -2.686 1 94.25 355 LEU A CA 1
ATOM 2694 C C . LEU A 1 355 ? 24.25 -18.781 -3.637 1 94.25 355 LEU A C 1
ATOM 2696 O O . LEU A 1 355 ? 24.516 -18.531 -4.812 1 94.25 355 LEU A O 1
ATOM 2700 N N . LEU A 1 356 ? 24.344 -19.984 -3.092 1 95.56 356 LEU A N 1
ATOM 2701 C CA . LEU A 1 356 ? 24.656 -21.125 -3.941 1 95.56 356 LEU A CA 1
ATOM 2702 C C . LEU A 1 356 ? 23.625 -21.281 -5.047 1 95.56 356 LEU A C 1
ATOM 2704 O O . LEU A 1 356 ? 23.969 -21.516 -6.207 1 95.56 356 LEU A O 1
ATOM 2708 N N . GLN A 1 357 ? 22.422 -21.109 -4.723 1 94.81 357 GLN A N 1
ATOM 2709 C CA . GLN A 1 357 ? 21.328 -21.203 -5.691 1 94.81 357 GLN A CA 1
ATOM 2710 C C . GLN A 1 357 ? 21.453 -20.141 -6.773 1 94.81 357 GLN A C 1
ATOM 2712 O O . GLN A 1 357 ? 21.25 -20.406 -7.953 1 94.81 357 GLN A O 1
ATOM 2717 N N . ALA A 1 358 ? 21.797 -18.953 -6.316 1 96.25 358 ALA A N 1
ATOM 2718 C CA . ALA A 1 358 ? 21.984 -17.875 -7.277 1 96.25 358 ALA A CA 1
ATOM 2719 C C . ALA A 1 358 ? 23.109 -18.203 -8.258 1 96.25 358 ALA A C 1
ATOM 2721 O O . ALA A 1 358 ? 22.938 -18.062 -9.469 1 96.25 358 ALA A O 1
ATOM 2722 N N . LEU A 1 359 ? 24.109 -18.703 -7.738 1 96.44 359 LEU A N 1
ATOM 2723 C CA . LEU A 1 359 ? 25.266 -19.031 -8.562 1 96.44 359 LEU A CA 1
ATOM 2724 C C . LEU A 1 359 ? 24.953 -20.188 -9.516 1 96.44 359 LEU A C 1
ATOM 2726 O O . LEU A 1 359 ? 25.359 -20.172 -10.672 1 96.44 359 LEU A O 1
ATOM 2730 N N . LEU A 1 360 ? 24.266 -21.125 -9.023 1 96.69 360 LEU A N 1
ATOM 2731 C CA . LEU A 1 360 ? 23.891 -22.281 -9.852 1 96.69 360 LEU A CA 1
ATOM 2732 C C . LEU A 1 360 ? 22.984 -21.844 -11 1 96.69 360 LEU A C 1
ATOM 2734 O O . LEU A 1 360 ? 23.109 -22.359 -12.117 1 96.69 360 LEU A O 1
ATOM 2738 N N . ASN A 1 361 ? 22.109 -20.922 -10.758 1 95.81 361 ASN A N 1
ATOM 2739 C CA . ASN A 1 361 ? 21.234 -20.422 -11.805 1 95.81 361 ASN A CA 1
ATOM 2740 C C . ASN A 1 361 ? 22.016 -19.719 -12.914 1 95.81 361 ASN A C 1
ATOM 2742 O O . ASN A 1 361 ? 21.75 -19.922 -14.094 1 95.81 361 ASN A O 1
ATOM 2746 N N . VAL A 1 362 ? 22.984 -18.969 -12.453 1 97.25 362 VAL A N 1
ATOM 2747 C CA . VAL A 1 362 ? 23.797 -18.234 -13.414 1 97.25 362 VAL A CA 1
ATOM 2748 C C . VAL A 1 362 ? 24.719 -19.203 -14.164 1 97.25 362 VAL A C 1
ATOM 2750 O O . VAL A 1 362 ? 24.859 -19.094 -15.391 1 97.25 362 VAL A O 1
ATOM 2753 N N . ALA A 1 363 ? 25.25 -20.125 -13.445 1 97 363 ALA A N 1
ATOM 2754 C CA . ALA A 1 363 ? 26.125 -21.125 -14.062 1 97 363 ALA A CA 1
ATOM 2755 C C . ALA A 1 363 ? 25.344 -21.984 -15.055 1 97 363 ALA A C 1
ATOM 2757 O O . ALA A 1 363 ? 25.859 -22.344 -16.109 1 97 363 ALA A O 1
ATOM 2758 N N . ALA A 1 364 ? 24.156 -22.328 -14.664 1 94.62 364 ALA A N 1
ATOM 2759 C CA . ALA A 1 364 ? 23.312 -23.125 -15.555 1 94.62 364 ALA A CA 1
ATOM 2760 C C . ALA A 1 364 ? 23 -22.359 -16.844 1 94.62 364 ALA A C 1
ATOM 2762 O O . ALA A 1 364 ? 22.938 -22.969 -17.922 1 94.62 364 ALA A O 1
ATOM 2763 N N . ASN A 1 365 ? 22.828 -21.125 -16.688 1 94.5 365 ASN A N 1
ATOM 2764 C CA . ASN A 1 365 ? 22.609 -20.281 -17.859 1 94.5 365 ASN A CA 1
ATOM 2765 C C . ASN A 1 365 ? 23.844 -20.281 -18.766 1 94.5 365 ASN A C 1
ATOM 2767 O O . ASN A 1 365 ? 23.719 -20.422 -19.984 1 94.5 365 ASN A O 1
ATOM 2771 N N . ALA A 1 366 ? 24.953 -20.156 -18.188 1 95.94 366 ALA A N 1
ATOM 2772 C CA . ALA A 1 366 ? 26.203 -20.203 -18.938 1 95.94 366 ALA A CA 1
ATOM 2773 C C . ALA A 1 366 ? 26.375 -21.547 -19.641 1 95.94 366 ALA A C 1
ATOM 2775 O O . ALA A 1 366 ? 26.766 -21.594 -20.797 1 95.94 366 ALA A O 1
ATOM 2776 N N . ALA A 1 367 ? 26.047 -22.594 -18.953 1 95.31 367 ALA A N 1
ATOM 2777 C CA . ALA A 1 367 ? 26.203 -23.938 -19.5 1 95.31 367 ALA A CA 1
ATOM 2778 C C . ALA A 1 367 ? 25.266 -24.156 -20.703 1 95.31 367 ALA A C 1
ATOM 2780 O O . ALA A 1 367 ? 25.594 -24.906 -21.625 1 95.31 367 ALA A O 1
ATOM 2781 N N . ARG A 1 368 ? 24.188 -23.469 -20.641 1 92.75 368 ARG A N 1
ATOM 2782 C CA . ARG A 1 368 ? 23.188 -23.625 -21.688 1 92.75 368 ARG A CA 1
ATOM 2783 C C . ARG A 1 368 ? 23.656 -22.984 -23 1 92.75 368 ARG A C 1
ATOM 2785 O O . ARG A 1 368 ? 23.375 -23.516 -24.078 1 92.75 368 ARG A O 1
ATOM 2792 N N . TYR A 1 369 ? 24.422 -21.984 -22.922 1 93.81 369 TYR A N 1
ATOM 2793 C CA . TYR A 1 369 ? 24.688 -21.234 -24.125 1 93.81 369 TYR A CA 1
ATOM 2794 C C . TYR A 1 369 ? 26.172 -21.281 -24.484 1 93.81 369 TYR A C 1
ATOM 2796 O O . TYR A 1 369 ? 26.578 -20.938 -25.594 1 93.81 369 TYR A O 1
ATOM 2804 N N . ALA A 1 370 ? 26.969 -21.828 -23.625 1 95.56 370 ALA A N 1
ATOM 2805 C CA . ALA A 1 370 ? 28.406 -21.891 -23.844 1 95.56 370 ALA A CA 1
ATOM 2806 C C . ALA A 1 370 ? 28.75 -22.781 -25.031 1 95.56 370 ALA A C 1
ATOM 2808 O O . ALA A 1 370 ? 28.031 -23.734 -25.312 1 95.56 370 ALA A O 1
ATOM 2809 N N . ARG A 1 371 ? 29.828 -22.516 -25.703 1 95.06 371 ARG A N 1
ATOM 2810 C CA . ARG A 1 371 ? 30.344 -23.359 -26.781 1 95.06 371 ARG A CA 1
ATOM 2811 C C . ARG A 1 371 ? 31.25 -24.453 -26.219 1 95.06 371 ARG A C 1
ATOM 2813 O O . ARG A 1 371 ? 31.188 -25.594 -26.672 1 95.06 371 ARG A O 1
ATOM 2820 N N . GLY A 1 372 ? 31.984 -24.078 -25.266 1 96.12 372 GLY A N 1
ATOM 2821 C CA . GLY A 1 372 ? 32.906 -25.094 -24.734 1 96.12 372 GLY A CA 1
ATOM 2822 C C . GLY A 1 372 ? 33.438 -24.75 -23.375 1 96.12 372 GLY A C 1
ATOM 2823 O O . GLY A 1 372 ? 33.906 -25.641 -22.641 1 96.12 372 GLY A O 1
ATOM 2824 N N . HIS A 1 373 ? 33.438 -23.5 -23.016 1 96.81 373 HIS A N 1
ATOM 2825 C CA . HIS A 1 373 ? 34.156 -23.094 -21.812 1 96.81 373 HIS A CA 1
ATOM 2826 C C . HIS A 1 373 ? 33.281 -22.188 -20.938 1 96.81 373 HIS A C 1
ATOM 2828 O O . HIS A 1 373 ? 32.531 -21.359 -21.453 1 96.81 373 HIS A O 1
ATOM 2834 N N . ILE A 1 374 ? 33.406 -22.328 -19.672 1 97.5 374 ILE A N 1
ATOM 2835 C CA . ILE A 1 374 ? 32.781 -21.484 -18.656 1 97.5 374 ILE A CA 1
ATOM 2836 C C . ILE A 1 374 ? 33.812 -21.094 -17.594 1 97.5 374 ILE A C 1
ATOM 2838 O O . ILE A 1 374 ? 34.625 -21.922 -17.188 1 97.5 374 ILE A O 1
ATOM 2842 N N . TRP A 1 375 ? 33.812 -19.844 -17.203 1 96.25 375 TRP A N 1
ATOM 2843 C CA . TRP A 1 375 ? 34.719 -19.344 -16.188 1 96.25 375 TRP A CA 1
ATOM 2844 C C . TRP A 1 375 ? 33.969 -18.875 -14.953 1 96.25 375 TRP A C 1
ATOM 2846 O O . TRP A 1 375 ? 33.062 -18.031 -15.055 1 96.25 375 TRP A O 1
ATOM 2856 N N . LEU A 1 376 ? 34.281 -19.422 -13.828 1 95.69 376 LEU A N 1
ATOM 2857 C CA . LEU A 1 376 ? 33.812 -18.969 -12.523 1 95.69 376 LEU A CA 1
ATOM 2858 C C . LEU A 1 376 ? 34.938 -18.312 -11.727 1 95.69 376 LEU A C 1
ATOM 2860 O O . LEU A 1 376 ? 35.969 -18.953 -11.453 1 95.69 376 LEU A O 1
ATOM 2864 N N . THR A 1 377 ? 34.688 -17.047 -11.391 1 93.19 377 THR A N 1
ATOM 2865 C CA . THR A 1 377 ? 35.781 -16.328 -10.727 1 93.19 377 THR A CA 1
ATOM 2866 C C . THR A 1 377 ? 35.25 -15.609 -9.484 1 93.19 377 THR A C 1
ATOM 2868 O O . THR A 1 377 ? 34.125 -15.148 -9.453 1 93.19 377 THR A O 1
ATOM 2871 N N . ALA A 1 378 ? 36.062 -15.586 -8.445 1 92.19 378 ALA A N 1
ATOM 2872 C CA . ALA A 1 378 ? 35.875 -14.766 -7.25 1 92.19 378 ALA A CA 1
ATOM 2873 C C . ALA A 1 378 ? 37.062 -13.859 -7.004 1 92.19 378 ALA A C 1
ATOM 2875 O O . ALA A 1 378 ? 38.188 -14.328 -6.906 1 92.19 378 ALA A O 1
ATOM 2876 N N . ARG A 1 379 ? 36.75 -12.594 -6.953 1 88.12 379 ARG A N 1
ATOM 2877 C CA . ARG A 1 379 ? 37.844 -11.648 -6.723 1 88.12 379 ARG A CA 1
ATOM 2878 C C . ARG A 1 379 ? 37.406 -10.539 -5.762 1 88.12 379 ARG A C 1
ATOM 2880 O O . ARG A 1 379 ? 36.219 -10.219 -5.664 1 88.12 379 ARG A O 1
ATOM 2887 N N . ARG A 1 380 ? 38.375 -10.039 -5.066 1 87.69 380 ARG A N 1
ATOM 2888 C CA . ARG A 1 380 ? 38.156 -8.859 -4.238 1 87.69 380 ARG A CA 1
ATOM 2889 C C . ARG A 1 380 ? 38.562 -7.59 -4.98 1 87.69 380 ARG A C 1
ATOM 2891 O O . ARG A 1 380 ? 39.656 -7.496 -5.504 1 87.69 380 ARG A O 1
ATOM 2898 N N . GLU A 1 381 ? 37.562 -6.832 -5.141 1 84.56 381 GLU A N 1
ATOM 2899 C CA . GLU A 1 381 ? 37.812 -5.555 -5.801 1 84.56 381 GLU A CA 1
ATOM 2900 C C . GLU A 1 381 ? 37.25 -4.391 -4.977 1 84.56 381 GLU A C 1
ATOM 2902 O O . GLU A 1 381 ? 36.062 -4.324 -4.711 1 84.56 381 GLU A O 1
ATOM 2907 N N . ASN A 1 382 ? 38.156 -3.523 -4.574 1 84.56 382 ASN A N 1
ATOM 2908 C CA . ASN A 1 382 ? 37.75 -2.301 -3.887 1 84.56 382 ASN A CA 1
ATOM 2909 C C . ASN A 1 382 ? 36.875 -2.598 -2.672 1 84.56 382 ASN A C 1
ATOM 2911 O O . ASN A 1 382 ? 35.812 -1.993 -2.5 1 84.56 382 ASN A O 1
ATOM 2915 N N . GLY A 1 383 ? 37.25 -3.631 -1.881 1 83 383 GLY A N 1
ATOM 2916 C CA . GLY A 1 383 ? 36.531 -3.932 -0.65 1 83 383 GLY A CA 1
ATOM 2917 C C . GLY A 1 383 ? 35.25 -4.738 -0.876 1 83 383 GLY A C 1
ATOM 2918 O O . GLY A 1 383 ? 34.5 -5.016 0.068 1 83 383 GLY A O 1
ATOM 2919 N N . GLU A 1 384 ? 35.062 -5.109 -2.145 1 89.75 384 GLU A N 1
ATOM 2920 C CA . GLU A 1 384 ? 33.906 -5.906 -2.479 1 89.75 384 GLU A CA 1
ATOM 2921 C C . GLU A 1 384 ? 34.312 -7.277 -3.023 1 89.75 384 GLU A C 1
ATOM 2923 O O . GLU A 1 384 ? 35.375 -7.43 -3.619 1 89.75 384 GLU A O 1
ATOM 2928 N N . LEU A 1 385 ? 33.5 -8.148 -2.689 1 90.56 385 LEU A N 1
ATOM 2929 C CA . LEU A 1 385 ? 33.625 -9.453 -3.34 1 90.56 385 LEU A CA 1
ATOM 2930 C C . LEU A 1 385 ? 32.844 -9.469 -4.66 1 90.56 385 LEU A C 1
ATOM 2932 O O . LEU A 1 385 ? 31.656 -9.141 -4.703 1 90.56 385 LEU A O 1
ATOM 2936 N N . VAL A 1 386 ? 33.562 -9.812 -5.742 1 93.44 386 VAL A N 1
ATOM 2937 C CA . VAL A 1 386 ? 32.969 -9.898 -7.062 1 93.44 386 VAL A CA 1
ATOM 2938 C C . VAL A 1 386 ? 32.969 -11.344 -7.555 1 93.44 386 VAL A C 1
ATOM 2940 O O . VAL A 1 386 ? 34.031 -11.93 -7.727 1 93.44 386 VAL A O 1
ATOM 2943 N N . LEU A 1 387 ? 31.797 -11.898 -7.695 1 94.25 387 LEU A N 1
ATOM 2944 C CA . LEU A 1 387 ? 31.625 -13.219 -8.297 1 94.25 387 LEU A CA 1
ATOM 2945 C C . LEU A 1 387 ? 31.203 -13.094 -9.758 1 94.25 387 LEU A C 1
ATOM 2947 O O . LEU A 1 387 ? 30.219 -12.414 -10.062 1 94.25 387 LEU A O 1
ATOM 2951 N N . THR A 1 388 ? 31.938 -13.773 -10.625 1 95.62 388 THR A N 1
ATOM 2952 C CA . THR A 1 388 ? 31.594 -13.648 -12.031 1 95.62 388 THR A CA 1
ATOM 2953 C C . THR A 1 388 ? 31.438 -15.023 -12.68 1 95.62 388 THR A C 1
ATOM 2955 O O . THR A 1 388 ? 32.156 -15.969 -12.312 1 95.62 388 THR A O 1
ATOM 2958 N N . VAL A 1 389 ? 30.484 -15.141 -13.562 1 97.69 389 VAL A N 1
ATOM 2959 C CA . VAL A 1 389 ? 30.297 -16.297 -14.438 1 97.69 389 VAL A CA 1
ATOM 2960 C C . VAL A 1 389 ? 30.359 -15.852 -15.898 1 97.69 389 VAL A C 1
ATOM 2962 O O . VAL A 1 389 ? 29.578 -15 -16.328 1 97.69 389 VAL A O 1
ATOM 2965 N N . ALA A 1 390 ? 31.297 -16.438 -16.609 1 97.38 390 ALA A N 1
ATOM 2966 C CA . ALA A 1 390 ? 31.469 -16.078 -18.016 1 97.38 390 ALA A CA 1
ATOM 2967 C C . ALA A 1 390 ? 31.422 -17.328 -18.906 1 97.38 390 ALA A C 1
ATOM 2969 O O . ALA A 1 390 ? 31.812 -18.406 -18.469 1 97.38 390 ALA A O 1
ATOM 2970 N N . ASP A 1 391 ? 30.844 -17.172 -20.062 1 97.38 391 ASP A N 1
ATOM 2971 C CA . ASP A 1 391 ? 30.812 -18.266 -21.031 1 97.38 391 ASP A CA 1
ATOM 2972 C C . ASP A 1 391 ? 31.359 -17.797 -22.375 1 97.38 391 ASP A C 1
ATOM 2974 O O . ASP A 1 391 ? 31.656 -16.625 -22.562 1 97.38 391 ASP A O 1
ATOM 2978 N N . ASP A 1 392 ? 31.578 -18.734 -23.312 1 96.31 392 ASP A N 1
ATOM 2979 C CA . ASP A 1 392 ? 32.094 -18.406 -24.641 1 96.31 392 ASP A CA 1
ATOM 2980 C C . ASP A 1 392 ? 31 -18.531 -25.703 1 96.31 392 ASP A C 1
ATOM 2982 O O . ASP A 1 392 ? 31.297 -18.844 -26.859 1 96.31 392 ASP A O 1
ATOM 2986 N N . GLY A 1 393 ? 29.828 -18.375 -25.266 1 95.06 393 GLY A N 1
ATOM 2987 C CA . GLY A 1 393 ? 28.703 -18.5 -26.188 1 95.06 393 GLY A CA 1
ATOM 2988 C C . GLY A 1 393 ? 28.469 -17.234 -27.016 1 95.06 393 GLY A C 1
ATOM 2989 O O . GLY A 1 393 ? 29.406 -16.469 -27.234 1 95.06 393 GLY A O 1
ATOM 2990 N N . PRO A 1 394 ? 27.266 -17.094 -27.578 1 93.31 394 PRO A N 1
ATOM 2991 C CA . PRO A 1 394 ? 26.938 -15.961 -28.438 1 93.31 394 PRO A CA 1
ATOM 2992 C C . PRO A 1 394 ? 26.75 -14.664 -27.672 1 93.31 394 PRO A C 1
ATOM 2994 O O . PRO A 1 394 ? 26.75 -13.578 -28.25 1 93.31 394 PRO A O 1
ATOM 2997 N N . GLY A 1 395 ? 26.641 -14.789 -26.375 1 94.25 395 GLY A N 1
ATOM 2998 C CA . GLY A 1 395 ? 26.328 -13.617 -25.562 1 94.25 395 GLY A CA 1
ATOM 2999 C C . GLY A 1 395 ? 24.844 -13.305 -25.516 1 94.25 395 GLY A C 1
ATOM 3000 O O . GLY A 1 395 ? 24.031 -14.094 -25.969 1 94.25 395 GLY A O 1
ATOM 3001 N N . PHE A 1 396 ? 24.531 -12.156 -24.828 1 94.19 396 PHE A N 1
ATOM 3002 C CA . PHE A 1 396 ? 23.156 -11.727 -24.703 1 94.19 396 PHE A CA 1
ATOM 3003 C C . PHE A 1 396 ? 22.766 -10.812 -25.875 1 94.19 396 PHE A C 1
ATOM 3005 O O . PHE A 1 396 ? 23.547 -9.93 -26.25 1 94.19 396 PHE A O 1
ATOM 3012 N N . PRO A 1 397 ? 21.594 -11.07 -26.469 1 91.94 397 PRO A N 1
ATOM 3013 C CA . PRO A 1 397 ? 21.094 -10.055 -27.406 1 91.94 397 PRO A CA 1
ATOM 3014 C C . PRO A 1 397 ? 20.938 -8.68 -26.75 1 91.94 397 PRO A C 1
ATOM 3016 O O . PRO A 1 397 ? 20.484 -8.586 -25.609 1 91.94 397 PRO A O 1
ATOM 3019 N N . GLU A 1 398 ? 21.219 -7.684 -27.422 1 90.56 398 GLU A N 1
ATOM 3020 C CA . GLU A 1 398 ? 21.219 -6.332 -26.875 1 90.56 398 GLU A CA 1
ATOM 3021 C C . GLU A 1 398 ? 19.828 -5.922 -26.406 1 90.56 398 GLU A C 1
ATOM 3023 O O . GLU A 1 398 ? 19.703 -5.234 -25.391 1 90.56 398 GLU A O 1
ATOM 3028 N N . GLU A 1 399 ? 18.859 -6.387 -27.047 1 91.12 399 GLU A N 1
ATOM 3029 C CA . GLU A 1 399 ? 17.484 -6.02 -26.75 1 91.12 399 GLU A CA 1
ATOM 3030 C C . GLU A 1 399 ? 17.031 -6.629 -25.422 1 91.12 399 GLU A C 1
ATOM 3032 O O . GLU A 1 399 ? 16.125 -6.105 -24.766 1 91.12 399 GLU A O 1
ATOM 3037 N N . LEU A 1 400 ? 17.719 -7.66 -24.984 1 91.5 400 LEU A N 1
ATOM 3038 C CA . LEU A 1 400 ? 17.281 -8.375 -23.797 1 91.5 400 LEU A CA 1
ATOM 3039 C C . LEU A 1 400 ? 18.047 -7.902 -22.562 1 91.5 400 LEU A C 1
ATOM 3041 O O . LEU A 1 400 ? 17.609 -8.133 -21.422 1 91.5 400 LEU A O 1
ATOM 3045 N N . LEU A 1 401 ? 19.078 -7.242 -22.703 1 92.81 401 LEU A N 1
ATOM 3046 C CA . LEU A 1 401 ? 20.016 -6.914 -21.625 1 92.81 401 LEU A CA 1
ATOM 3047 C C . LEU A 1 401 ? 19.312 -6.094 -20.547 1 92.81 401 LEU A C 1
ATOM 3049 O O . LEU A 1 401 ? 19.438 -6.395 -19.359 1 92.81 401 LEU A O 1
ATOM 3053 N N . PRO A 1 402 ? 18.484 -5.172 -21 1 90.75 402 PRO A N 1
ATOM 3054 C CA . PRO A 1 402 ? 17.859 -4.355 -19.953 1 90.75 402 PRO A CA 1
ATOM 3055 C C . PRO A 1 402 ? 16.859 -5.141 -19.109 1 90.75 402 PRO A C 1
ATOM 3057 O O . PRO A 1 402 ? 16.625 -4.789 -17.953 1 90.75 402 PRO A O 1
ATOM 3060 N N . SER A 1 403 ? 16.312 -6.191 -19.656 1 91.75 403 SER A N 1
ATOM 3061 C CA . SER A 1 403 ? 15.266 -6.941 -18.969 1 91.75 403 SER A CA 1
ATOM 3062 C C . SER A 1 403 ? 15.727 -8.359 -18.641 1 91.75 403 SER A C 1
ATOM 3064 O O . SER A 1 403 ? 14.914 -9.211 -18.297 1 91.75 403 SER A O 1
ATOM 3066 N N . LEU A 1 404 ? 16.953 -8.547 -18.656 1 93.19 404 LEU A N 1
ATOM 3067 C CA . LEU A 1 404 ? 17.531 -9.891 -18.594 1 93.19 404 LEU A CA 1
ATOM 3068 C C . LEU A 1 404 ? 17.141 -10.57 -17.281 1 93.19 404 LEU A C 1
ATOM 3070 O O . LEU A 1 404 ? 16.906 -11.781 -17.25 1 93.19 404 LEU A O 1
ATOM 3074 N N . PHE A 1 405 ? 17.016 -9.727 -16.25 1 94.25 405 PHE A N 1
ATOM 3075 C CA . PHE A 1 405 ? 16.812 -10.289 -14.922 1 94.25 405 PHE A CA 1
ATOM 3076 C C . PHE A 1 405 ? 15.336 -10.195 -14.516 1 94.25 405 PHE A C 1
ATOM 3078 O O . PHE A 1 405 ? 14.984 -10.484 -13.367 1 94.25 405 PHE A O 1
ATOM 3085 N N . HIS A 1 406 ? 14.508 -9.844 -15.484 1 90 406 HIS A N 1
ATOM 3086 C CA . HIS A 1 406 ? 13.078 -9.82 -15.211 1 90 406 HIS A CA 1
ATOM 3087 C C . HIS A 1 406 ? 12.477 -11.219 -15.289 1 90 406 HIS A C 1
ATOM 3089 O O . HIS A 1 406 ? 13.023 -12.094 -15.953 1 90 406 HIS A O 1
ATOM 3095 N N . ARG A 1 407 ? 11.344 -11.344 -14.586 1 88.94 407 ARG A N 1
ATOM 3096 C CA . ARG A 1 407 ? 10.68 -12.633 -14.555 1 88.94 407 ARG A CA 1
ATOM 3097 C C . ARG A 1 407 ? 10.125 -13 -15.93 1 88.94 407 ARG A C 1
ATOM 3099 O O . ARG A 1 407 ? 9.578 -12.141 -16.625 1 88.94 407 ARG A O 1
ATOM 3106 N N . PHE A 1 408 ? 10.336 -14.219 -16.344 1 88.62 408 PHE A N 1
ATOM 3107 C CA . PHE A 1 408 ? 9.781 -14.852 -17.547 1 88.62 408 PHE A CA 1
ATOM 3108 C C . PHE A 1 408 ? 10.375 -14.234 -18.797 1 88.62 408 PHE A C 1
ATOM 3110 O O . PHE A 1 408 ? 9.75 -14.273 -19.875 1 88.62 408 PHE A O 1
ATOM 3117 N N . VAL A 1 409 ? 11.523 -13.539 -18.594 1 87.88 409 VAL A N 1
ATOM 3118 C CA . VAL A 1 409 ? 12.281 -13.109 -19.766 1 87.88 409 VAL A CA 1
ATOM 3119 C C . VAL A 1 409 ? 13.234 -14.219 -20.203 1 87.88 409 VAL A C 1
ATOM 3121 O O . VAL A 1 409 ? 14.031 -14.711 -19.391 1 87.88 409 VAL A O 1
ATOM 3124 N N . LYS A 1 410 ? 13.055 -14.586 -21.406 1 86 410 LYS A N 1
ATOM 3125 C CA . LYS A 1 410 ? 13.906 -15.68 -21.875 1 86 410 LYS A CA 1
ATOM 3126 C C . LYS A 1 410 ? 14.297 -15.492 -23.328 1 86 410 LYS A C 1
ATOM 3128 O O . LYS A 1 410 ? 13.578 -14.836 -24.094 1 86 410 LYS A O 1
ATOM 3133 N N . GLY A 1 411 ? 15.562 -15.898 -23.594 1 81.38 411 GLY A N 1
ATOM 3134 C CA . GLY A 1 411 ? 16.031 -15.898 -24.969 1 81.38 411 GLY A CA 1
ATOM 3135 C C . GLY A 1 411 ? 15.539 -17.094 -25.766 1 81.38 411 GLY A C 1
ATOM 3136 O O . GLY A 1 411 ? 14.695 -17.859 -25.281 1 81.38 411 GLY A O 1
ATOM 3137 N N . LYS A 1 412 ? 16.234 -17.234 -26.922 1 78.5 412 LYS A N 1
ATOM 3138 C CA . LYS A 1 412 ? 15.945 -18.391 -27.766 1 78.5 412 LYS A CA 1
ATOM 3139 C C . LYS A 1 412 ? 16.312 -19.703 -27.062 1 78.5 412 LYS A C 1
ATOM 3141 O O . LYS A 1 412 ? 17.391 -19.812 -26.484 1 78.5 412 LYS A O 1
ATOM 3146 N N . ASP A 1 413 ? 15.422 -20.547 -26.734 1 78.5 413 ASP A N 1
ATOM 3147 C CA . ASP A 1 413 ? 15.617 -21.859 -26.109 1 78.5 413 ASP A CA 1
ATOM 3148 C C . ASP A 1 413 ? 15.625 -21.766 -24.594 1 78.5 413 ASP A C 1
ATOM 3150 O O . ASP A 1 413 ? 16.125 -22.656 -23.906 1 78.5 413 ASP A O 1
ATOM 3154 N N . GLY A 1 414 ? 15.312 -20.625 -24.203 1 81.81 414 GLY A N 1
ATOM 3155 C CA . GLY A 1 414 ? 15.234 -20.453 -22.766 1 81.81 414 GLY A CA 1
ATOM 3156 C C . GLY A 1 414 ? 14.242 -21.406 -22.109 1 81.81 414 GLY A C 1
ATOM 3157 O O . GLY A 1 414 ? 13.328 -21.906 -22.766 1 81.81 414 GLY A O 1
ATOM 3158 N N . GLU A 1 415 ? 14.477 -21.688 -20.875 1 81.12 415 GLU A N 1
ATOM 3159 C CA . GLU A 1 415 ? 13.609 -22.594 -20.141 1 81.12 415 GLU A CA 1
ATOM 3160 C C . GLU A 1 415 ? 12.414 -21.859 -19.547 1 81.12 415 GLU A C 1
ATOM 3162 O O . GLU A 1 415 ? 11.445 -21.547 -20.25 1 81.12 415 GLU A O 1
ATOM 3167 N N . SER A 1 416 ? 12.469 -21.438 -18.297 1 82.31 416 SER A N 1
ATOM 3168 C CA . SER A 1 416 ? 11.328 -20.828 -17.625 1 82.31 416 SER A CA 1
ATOM 3169 C C . SER A 1 416 ? 11.461 -19.312 -17.578 1 82.31 416 SER A C 1
ATOM 3171 O O . SER A 1 416 ? 10.469 -18.609 -17.406 1 82.31 416 SER A O 1
ATOM 3173 N N . GLY A 1 417 ? 12.688 -18.812 -17.766 1 89.5 417 GLY A N 1
ATOM 3174 C CA . GLY A 1 417 ? 12.922 -17.391 -17.609 1 89.5 417 GLY A CA 1
ATOM 3175 C C . GLY A 1 417 ? 12.844 -16.922 -16.172 1 89.5 417 GLY A C 1
ATOM 3176 O O . GLY A 1 417 ? 12.672 -15.727 -15.914 1 89.5 417 GLY A O 1
ATOM 3177 N N . LEU A 1 418 ? 12.969 -17.891 -15.25 1 93.38 418 LEU A N 1
ATOM 3178 C CA . LEU A 1 418 ? 12.867 -17.531 -13.836 1 93.38 418 LEU A CA 1
ATOM 3179 C C . LEU A 1 418 ? 14.227 -17.625 -13.156 1 93.38 418 LEU A C 1
ATOM 3181 O O . LEU A 1 418 ? 14.422 -17.047 -12.086 1 93.38 418 LEU A O 1
ATOM 3185 N N . GLY A 1 419 ? 15.188 -18.297 -13.773 1 94.06 419 GLY A N 1
ATOM 3186 C CA . GLY A 1 419 ? 16.469 -18.547 -13.148 1 94.06 419 GLY A CA 1
ATOM 3187 C C . GLY A 1 419 ? 17.234 -17.281 -12.805 1 94.06 419 GLY A C 1
ATOM 3188 O O . GLY A 1 419 ? 17.656 -17.094 -11.664 1 94.06 419 GLY A O 1
ATOM 3189 N N . LEU A 1 420 ? 17.375 -16.406 -13.812 1 95.5 420 LEU A N 1
ATOM 3190 C CA . LEU A 1 420 ? 18.156 -15.188 -13.594 1 95.5 420 LEU A CA 1
ATOM 3191 C C . LEU A 1 420 ? 17.406 -14.219 -12.688 1 95.5 420 LEU A C 1
ATOM 3193 O O . LEU A 1 420 ? 18.016 -13.453 -11.945 1 95.5 420 LEU A O 1
ATOM 3197 N N . ALA A 1 421 ? 16.109 -14.281 -12.766 1 94.62 421 ALA A N 1
ATOM 3198 C CA . ALA A 1 421 ? 15.305 -13.461 -11.867 1 94.62 421 ALA A CA 1
ATOM 3199 C C . ALA A 1 421 ? 15.508 -13.875 -10.414 1 94.62 421 ALA A C 1
ATOM 3201 O O . ALA A 1 421 ? 15.594 -13.031 -9.523 1 94.62 421 ALA A O 1
ATOM 3202 N N . ILE A 1 422 ? 15.57 -15.164 -10.203 1 95.31 422 ILE A N 1
ATOM 3203 C CA . ILE A 1 422 ? 15.812 -15.695 -8.867 1 95.31 422 ILE A CA 1
ATOM 3204 C C . ILE A 1 422 ? 17.203 -15.273 -8.383 1 95.31 422 ILE A C 1
ATOM 3206 O O . ILE A 1 422 ? 17.359 -14.844 -7.242 1 95.31 422 ILE A O 1
ATOM 3210 N N . ALA A 1 423 ? 18.141 -15.344 -9.289 1 97 423 ALA A N 1
ATOM 3211 C CA . ALA A 1 423 ? 19.484 -14.922 -8.938 1 97 423 ALA A CA 1
ATOM 3212 C C . ALA A 1 423 ? 19.516 -13.461 -8.508 1 97 423 ALA A C 1
ATOM 3214 O O . ALA A 1 423 ? 20.109 -13.117 -7.48 1 97 423 ALA A O 1
ATOM 3215 N N . ARG A 1 424 ? 18.875 -12.68 -9.266 1 96.19 424 ARG A N 1
ATOM 3216 C CA . ARG A 1 424 ? 18.812 -11.258 -8.93 1 96.19 424 ARG A CA 1
ATOM 3217 C C . ARG A 1 424 ? 18.156 -11.039 -7.574 1 96.19 424 ARG A C 1
ATOM 3219 O O . ARG A 1 424 ? 18.672 -10.297 -6.738 1 96.19 424 ARG A O 1
ATOM 3226 N N . ALA A 1 425 ? 17.047 -11.68 -7.344 1 92.88 425 ALA A N 1
ATOM 3227 C CA . ALA A 1 425 ? 16.312 -11.523 -6.09 1 92.88 425 ALA A CA 1
ATOM 3228 C C . ALA A 1 425 ? 17.188 -11.914 -4.895 1 92.88 425 ALA A C 1
ATOM 3230 O O . ALA A 1 425 ? 17.203 -11.219 -3.881 1 92.88 425 ALA A O 1
ATOM 3231 N N . ILE A 1 426 ? 17.875 -12.984 -5.047 1 94.25 426 ILE A N 1
ATOM 3232 C CA . ILE A 1 426 ? 18.719 -13.484 -3.971 1 94.25 426 ILE A CA 1
ATOM 3233 C C . ILE A 1 426 ? 19.859 -12.5 -3.695 1 94.25 426 ILE A C 1
ATOM 3235 O O . ILE A 1 426 ? 20.109 -12.133 -2.545 1 94.25 426 ILE A O 1
ATOM 3239 N N . VAL A 1 427 ? 20.484 -12.008 -4.723 1 95 427 VAL A N 1
ATOM 3240 C CA . VAL A 1 427 ? 21.641 -11.133 -4.594 1 95 427 VAL A CA 1
ATOM 3241 C C . VAL A 1 427 ? 21.219 -9.797 -3.984 1 95 427 VAL A C 1
ATOM 3243 O O . VAL A 1 427 ? 21.844 -9.312 -3.037 1 95 427 VAL A O 1
ATOM 3246 N N . GLU A 1 428 ? 20.219 -9.297 -4.469 1 91.88 428 GLU A N 1
ATOM 3247 C CA . GLU A 1 428 ? 19.75 -8 -3.984 1 91.88 428 GLU A CA 1
ATOM 3248 C C . GLU A 1 428 ? 19.266 -8.094 -2.541 1 91.88 428 GLU A C 1
ATOM 3250 O O . GLU A 1 428 ? 19.531 -7.195 -1.734 1 91.88 428 GLU A O 1
ATOM 3255 N N . ARG A 1 429 ? 18.578 -9.102 -2.232 1 87.38 429 ARG A N 1
ATOM 3256 C CA . ARG A 1 429 ? 18.125 -9.297 -0.862 1 87.38 429 ARG A CA 1
ATOM 3257 C C . ARG A 1 429 ? 19.312 -9.492 0.087 1 87.38 429 ARG A C 1
ATOM 3259 O O . ARG A 1 429 ? 19.219 -9.141 1.268 1 87.38 429 ARG A O 1
ATOM 3266 N N . GLY A 1 430 ? 20.297 -10.008 -0.424 1 87.31 430 GLY A N 1
ATOM 3267 C CA . GLY A 1 430 ? 21.5 -10.203 0.364 1 87.31 430 GLY A CA 1
ATOM 3268 C C . GLY A 1 430 ? 22.359 -8.953 0.455 1 87.31 430 GLY A C 1
ATOM 3269 O O . GLY A 1 430 ? 23.453 -8.984 1.021 1 87.31 430 GLY A O 1
ATOM 3270 N N . GLY A 1 431 ? 21.906 -7.914 -0.138 1 87.75 431 GLY A N 1
ATOM 3271 C CA . GLY A 1 431 ? 22.609 -6.645 -0.061 1 87.75 431 GLY A CA 1
ATOM 3272 C C . GLY A 1 431 ? 23.609 -6.449 -1.187 1 87.75 431 GLY A C 1
ATOM 3273 O O . GLY A 1 431 ? 24.453 -5.551 -1.124 1 87.75 431 GLY A O 1
ATOM 3274 N N . GLY A 1 432 ? 23.516 -7.289 -2.156 1 93.56 432 GLY A N 1
ATOM 3275 C CA . GLY A 1 432 ? 24.422 -7.188 -3.285 1 93.56 432 GLY A CA 1
ATOM 3276 C C . GLY A 1 432 ? 23.781 -6.609 -4.527 1 93.56 432 GLY A C 1
ATOM 3277 O O . GLY A 1 432 ? 22.656 -6.109 -4.473 1 93.56 432 GLY A O 1
ATOM 3278 N N . THR A 1 433 ? 24.672 -6.59 -5.602 1 96 433 THR A N 1
ATOM 3279 C CA . THR A 1 433 ? 24.188 -6.164 -6.91 1 96 433 THR A CA 1
ATOM 3280 C C . THR A 1 433 ? 24.578 -7.18 -7.984 1 96 433 THR A C 1
ATOM 3282 O O . THR A 1 433 ? 25.562 -7.898 -7.844 1 96 433 THR A O 1
ATOM 3285 N N . ILE A 1 434 ? 23.703 -7.227 -8.953 1 97.12 434 ILE A N 1
ATOM 3286 C CA . ILE A 1 434 ? 23.953 -8.164 -10.047 1 97.12 434 ILE A CA 1
ATOM 3287 C C . ILE A 1 434 ? 23.875 -7.43 -11.383 1 97.12 434 ILE A C 1
ATOM 3289 O O . ILE A 1 434 ? 23.031 -6.547 -11.562 1 97.12 434 ILE A O 1
ATOM 3293 N N . GLY A 1 435 ? 24.75 -7.75 -12.281 1 96.81 435 GLY A N 1
ATOM 3294 C CA . GLY A 1 435 ? 24.781 -7.156 -13.609 1 96.81 435 GLY A CA 1
ATOM 3295 C C . GLY A 1 435 ? 25.203 -8.133 -14.688 1 96.81 435 GLY A C 1
ATOM 3296 O O . GLY A 1 435 ? 25.766 -9.195 -14.391 1 96.81 435 GLY A O 1
ATOM 3297 N N . ALA A 1 436 ? 24.844 -7.789 -15.945 1 97.06 436 ALA A N 1
ATOM 3298 C CA . ALA A 1 436 ? 25.172 -8.625 -17.094 1 97.06 436 ALA A CA 1
ATOM 3299 C C . ALA A 1 436 ? 25.781 -7.797 -18.219 1 97.06 436 ALA A C 1
ATOM 3301 O O . ALA A 1 436 ? 25.438 -6.629 -18.406 1 97.06 436 ALA A O 1
ATOM 3302 N N . ALA A 1 437 ? 26.719 -8.414 -18.891 1 96 437 ALA A N 1
ATOM 3303 C CA . ALA A 1 437 ? 27.359 -7.801 -20.047 1 96 437 ALA A CA 1
ATOM 3304 C C . ALA A 1 437 ? 27.891 -8.859 -21.016 1 96 437 ALA A C 1
ATOM 3306 O O . ALA A 1 437 ? 27.922 -10.047 -20.672 1 96 437 ALA A O 1
ATOM 3307 N N . ASN A 1 438 ? 28.156 -8.383 -22.203 1 96.56 438 ASN A N 1
ATOM 3308 C CA . ASN A 1 438 ? 28.828 -9.25 -23.172 1 96.56 438 ASN A CA 1
ATOM 3309 C C . ASN A 1 438 ? 30.344 -8.992 -23.188 1 96.56 438 ASN A C 1
ATOM 3311 O O . ASN A 1 438 ? 30.781 -7.848 -23.094 1 96.56 438 ASN A O 1
ATOM 3315 N N . ARG A 1 439 ? 30.953 -10.055 -23.234 1 93.06 439 ARG A N 1
ATOM 3316 C CA . ARG A 1 439 ? 32.406 -9.938 -23.297 1 93.06 439 ARG A CA 1
ATOM 3317 C C . ARG A 1 439 ? 32.875 -9.523 -24.688 1 93.06 439 ARG A C 1
ATOM 3319 O O . ARG A 1 439 ? 32.188 -9.781 -25.672 1 93.06 439 ARG A O 1
ATOM 3326 N N . ARG A 1 440 ? 34.125 -8.914 -24.719 1 88.44 440 ARG A N 1
ATOM 3327 C CA . ARG A 1 440 ? 34.688 -8.445 -25.984 1 88.44 440 ARG A CA 1
ATOM 3328 C C . ARG A 1 440 ? 35 -9.617 -26.906 1 88.44 440 ARG A C 1
ATOM 3330 O O . ARG A 1 440 ? 34.812 -9.531 -28.109 1 88.44 440 ARG A O 1
ATOM 3337 N N . GLU A 1 441 ? 35.531 -10.656 -26.328 1 87.62 441 GLU A N 1
ATOM 3338 C CA . GLU A 1 441 ? 35.938 -11.836 -27.094 1 87.62 441 GLU A CA 1
ATOM 3339 C C . GLU A 1 441 ? 34.719 -12.688 -27.469 1 87.62 441 GLU A C 1
ATOM 3341 O O . GLU A 1 441 ? 34.844 -13.703 -28.156 1 87.62 441 GLU A O 1
ATOM 3346 N N . GLY A 1 442 ? 33.531 -12.289 -27.109 1 88.5 442 GLY A N 1
ATOM 3347 C CA . GLY A 1 442 ? 32.344 -13.094 -27.312 1 88.5 442 GLY A CA 1
ATOM 3348 C C . GLY A 1 442 ? 31.922 -13.852 -26.078 1 88.5 442 GLY A C 1
ATOM 3349 O O . GLY A 1 442 ? 32.75 -14.312 -25.297 1 88.5 442 GLY A O 1
ATOM 3350 N N . GLY A 1 443 ? 30.656 -13.922 -25.859 1 95.44 443 GLY A N 1
ATOM 3351 C CA . GLY A 1 443 ? 30.141 -14.641 -24.703 1 95.44 443 GLY A CA 1
ATOM 3352 C C . GLY A 1 443 ? 29.438 -13.75 -23.703 1 95.44 443 GLY A C 1
ATOM 3353 O O . GLY A 1 443 ? 29.438 -12.523 -23.844 1 95.44 443 GLY A O 1
ATOM 3354 N N . ALA A 1 444 ? 28.844 -14.328 -22.75 1 96.69 444 ALA A N 1
ATOM 3355 C CA . ALA A 1 444 ? 28.094 -13.617 -21.734 1 96.69 444 ALA A CA 1
ATOM 3356 C C . ALA A 1 444 ? 28.875 -13.531 -20.422 1 96.69 444 ALA A C 1
ATOM 3358 O O . ALA A 1 444 ? 29.688 -14.414 -20.125 1 96.69 444 ALA A O 1
ATOM 3359 N N . LEU A 1 445 ? 28.656 -12.469 -19.734 1 97.81 445 LEU A N 1
ATOM 3360 C CA . LEU A 1 445 ? 29.266 -12.25 -18.438 1 97.81 445 LEU A CA 1
ATOM 3361 C C . LEU A 1 445 ? 28.219 -11.758 -17.438 1 97.81 445 LEU A C 1
ATOM 3363 O O . LEU A 1 445 ? 27.531 -10.773 -17.688 1 97.81 445 LEU A O 1
ATOM 3367 N N . ILE A 1 446 ? 28.141 -12.477 -16.359 1 98.12 446 ILE A N 1
ATOM 3368 C CA . ILE A 1 446 ? 27.281 -12.039 -15.25 1 98.12 446 ILE A CA 1
ATOM 3369 C C . ILE A 1 446 ? 28.125 -11.859 -13.992 1 98.12 446 ILE A C 1
ATOM 3371 O O . ILE A 1 446 ? 28.891 -12.742 -13.617 1 98.12 446 ILE A O 1
ATOM 3375 N N . ALA A 1 447 ? 27.938 -10.703 -13.367 1 97.5 447 ALA A N 1
ATOM 3376 C CA . ALA A 1 447 ? 28.719 -10.375 -12.188 1 97.5 447 ALA A CA 1
ATOM 3377 C C . ALA A 1 447 ? 27.812 -10.078 -10.992 1 97.5 447 ALA A C 1
ATOM 3379 O O . ALA A 1 447 ? 26.812 -9.383 -11.125 1 97.5 447 ALA A O 1
ATOM 3380 N N . MET A 1 448 ? 28.172 -10.648 -9.844 1 96.56 448 MET A N 1
ATOM 3381 C CA . MET A 1 448 ? 27.531 -10.375 -8.562 1 96.56 448 MET A CA 1
ATOM 3382 C C . MET A 1 448 ? 28.516 -9.742 -7.586 1 96.56 448 MET A C 1
ATOM 3384 O O . MET A 1 448 ? 29.609 -10.258 -7.391 1 96.56 448 MET A O 1
ATOM 3388 N N . ARG A 1 449 ? 28.062 -8.648 -6.992 1 95 449 ARG A N 1
ATOM 3389 C CA . ARG A 1 449 ? 28.953 -7.91 -6.098 1 95 449 ARG A CA 1
ATOM 3390 C C . ARG A 1 449 ? 28.359 -7.84 -4.688 1 95 449 ARG A C 1
ATOM 3392 O O . ARG A 1 449 ? 27.156 -7.625 -4.52 1 95 449 ARG A O 1
ATOM 3399 N N . PHE A 1 450 ? 29.25 -8.133 -3.719 1 92.75 450 PHE A N 1
ATOM 3400 C CA . PHE A 1 450 ? 28.875 -8.047 -2.312 1 92.75 450 PHE A CA 1
ATOM 3401 C C . PHE A 1 450 ? 29.922 -7.273 -1.521 1 92.75 450 PHE A C 1
ATOM 3403 O O . PHE A 1 450 ? 31.109 -7.316 -1.848 1 92.75 450 PHE A O 1
ATOM 3410 N N . GLN A 1 451 ? 29.359 -6.637 -0.439 1 88.56 451 GLN A N 1
ATOM 3411 C CA . GLN A 1 451 ? 30.312 -6.004 0.465 1 88.56 451 GLN A CA 1
ATOM 3412 C C . GLN A 1 451 ? 31.094 -7.051 1.258 1 88.56 451 GLN A C 1
ATOM 3414 O O . GLN A 1 451 ? 30.5 -7.969 1.833 1 88.56 451 GLN A O 1
ATOM 3419 N N . ALA A 1 452 ? 32.375 -6.883 1.148 1 82.69 452 ALA A N 1
ATOM 3420 C CA . ALA A 1 452 ? 33.219 -7.848 1.846 1 82.69 452 ALA A CA 1
ATOM 3421 C C . ALA A 1 452 ? 33.219 -7.586 3.35 1 82.69 452 ALA A C 1
ATOM 3423 O O . ALA A 1 452 ? 33.156 -6.434 3.785 1 82.69 452 ALA A O 1
ATOM 3424 N N . ALA A 1 453 ? 32.844 -8.633 4.09 1 73.38 453 ALA A N 1
ATOM 3425 C CA . ALA A 1 453 ? 32.906 -8.469 5.539 1 73.38 453 ALA A CA 1
ATOM 3426 C C . ALA A 1 453 ? 34.344 -8.219 6.004 1 73.38 453 ALA A C 1
ATOM 3428 O O . ALA A 1 453 ? 35.281 -8.75 5.422 1 73.38 453 ALA A O 1
ATOM 3429 N N . GLU A 1 454 ? 34.625 -7.086 6.555 1 57.03 454 GLU A N 1
ATOM 3430 C CA . GLU A 1 454 ? 35.938 -6.859 7.16 1 57.03 454 GLU A CA 1
ATOM 3431 C C . GLU A 1 454 ? 36.312 -7.992 8.109 1 57.03 454 GLU A C 1
ATOM 3433 O O . GLU A 1 454 ? 35.438 -8.57 8.773 1 57.03 454 GLU A O 1
ATOM 3438 N N . GLU A 1 455 ? 37.438 -8.688 8 1 46.84 455 GLU A N 1
ATOM 3439 C CA . GLU A 1 455 ? 38.031 -9.516 9.062 1 46.84 455 GLU A CA 1
ATOM 3440 C C . GLU A 1 455 ? 37.875 -8.836 10.422 1 46.84 455 GLU A C 1
ATOM 3442 O O . GLU A 1 455 ? 38 -7.613 10.531 1 46.84 455 GLU A O 1
ATOM 3447 N N . MET B 1 1 ? 9.234 26.609 1.266 1 51.12 1 MET B N 1
ATOM 3448 C CA . MET B 1 1 ? 9.539 26.984 2.641 1 51.12 1 MET B CA 1
ATOM 3449 C C . MET B 1 1 ? 8.852 26.047 3.631 1 51.12 1 MET B C 1
ATOM 3451 O O . MET B 1 1 ? 7.719 25.625 3.396 1 51.12 1 MET B O 1
ATOM 3455 N N . LYS B 1 2 ? 9.672 25.766 4.516 1 64.62 2 LYS B N 1
ATOM 3456 C CA . LYS B 1 2 ? 9.18 24.859 5.555 1 64.62 2 LYS B CA 1
ATOM 3457 C C . LYS B 1 2 ? 8.008 25.469 6.312 1 64.62 2 LYS B C 1
ATOM 3459 O O . LYS B 1 2 ? 7.973 26.688 6.527 1 64.62 2 LYS B O 1
ATOM 3464 N N . LEU B 1 3 ? 6.934 24.781 6.504 1 65.5 3 LEU B N 1
ATOM 3465 C CA . LEU B 1 3 ? 5.723 25.219 7.184 1 65.5 3 LEU B CA 1
ATOM 3466 C C . LEU B 1 3 ? 6.059 25.938 8.484 1 65.5 3 LEU B C 1
ATOM 3468 O O . LEU B 1 3 ? 5.402 26.922 8.844 1 65.5 3 LEU B O 1
ATOM 3472 N N . VAL B 1 4 ? 7.094 25.5 9.055 1 63.34 4 VAL B N 1
ATOM 3473 C CA . VAL B 1 4 ? 7.52 26.125 10.297 1 63.34 4 VAL B CA 1
ATOM 3474 C C . VAL B 1 4 ? 7.859 27.594 10.039 1 63.34 4 VAL B C 1
ATOM 3476 O O . VAL B 1 4 ? 7.461 28.469 10.812 1 63.34 4 VAL B O 1
ATOM 3479 N N . HIS B 1 5 ? 8.547 27.797 9.016 1 61.94 5 HIS B N 1
ATOM 3480 C CA . HIS B 1 5 ? 8.93 29.172 8.703 1 61.94 5 HIS B CA 1
ATOM 3481 C C . HIS B 1 5 ? 7.719 30 8.273 1 61.94 5 HIS B C 1
ATOM 3483 O O . HIS B 1 5 ? 7.625 31.188 8.594 1 61.94 5 HIS B O 1
ATOM 3489 N N . GLN B 1 6 ? 6.809 29.297 7.652 1 62.78 6 GLN B N 1
ATOM 3490 C CA . GLN B 1 6 ? 5.605 30.016 7.23 1 62.78 6 GLN B CA 1
ATOM 3491 C C . GLN B 1 6 ? 4.754 30.406 8.438 1 62.78 6 GLN B C 1
ATOM 3493 O O . GLN B 1 6 ? 4.211 31.516 8.477 1 62.78 6 GLN B O 1
ATOM 3498 N N . ILE B 1 7 ? 4.699 29.516 9.305 1 67.69 7 ILE B N 1
ATOM 3499 C CA . ILE B 1 7 ? 3.941 29.797 10.516 1 67.69 7 ILE B CA 1
ATOM 3500 C C . ILE B 1 7 ? 4.625 30.922 11.305 1 67.69 7 ILE B C 1
ATOM 3502 O O . ILE B 1 7 ? 3.967 31.859 11.758 1 67.69 7 ILE B O 1
ATOM 3506 N N . ASN B 1 8 ? 5.945 30.797 11.32 1 62.72 8 ASN B N 1
ATOM 3507 C CA . ASN B 1 8 ? 6.691 31.859 12.008 1 62.72 8 ASN B CA 1
ATOM 3508 C C . ASN B 1 8 ? 6.531 33.188 11.312 1 62.72 8 ASN B C 1
ATOM 3510 O O . ASN B 1 8 ? 6.422 34.25 11.977 1 62.72 8 ASN B O 1
ATOM 3514 N N . LEU B 1 9 ? 6.52 33.125 10.086 1 61.47 9 LEU B N 1
ATOM 3515 C CA . LEU B 1 9 ? 6.336 34.344 9.336 1 61.47 9 LEU B CA 1
ATOM 3516 C C . LEU B 1 9 ? 4.945 34.938 9.562 1 61.47 9 LEU B C 1
ATOM 3518 O O . LEU B 1 9 ? 4.785 36.125 9.703 1 61.47 9 LEU B O 1
ATOM 3522 N N . ALA B 1 10 ? 3.984 34.031 9.578 1 65.12 10 ALA B N 1
ATOM 3523 C CA . ALA B 1 10 ? 2.617 34.5 9.805 1 65.12 10 ALA B CA 1
ATOM 3524 C C . ALA B 1 10 ? 2.473 35.125 11.195 1 65.12 10 ALA B C 1
ATOM 3526 O O . ALA B 1 10 ? 1.863 36.188 11.344 1 65.12 10 ALA B O 1
ATOM 3527 N N . PHE B 1 11 ? 3.123 34.438 12.094 1 68.94 11 PHE B N 1
ATOM 3528 C CA . PHE B 1 11 ? 3.055 34.969 13.453 1 68.94 11 PHE B CA 1
ATOM 3529 C C . PHE B 1 11 ? 3.865 36.25 13.586 1 68.94 11 PHE B C 1
ATOM 3531 O O . PHE B 1 11 ? 3.471 37.156 14.305 1 68.94 11 PHE B O 1
ATOM 3538 N N . GLY B 1 12 ? 4.945 36.281 12.836 1 62.78 12 GLY B N 1
ATOM 3539 C CA . GLY B 1 12 ? 5.73 37.5 12.82 1 62.78 12 GLY B CA 1
ATOM 3540 C C . GLY B 1 12 ? 4.984 38.688 12.227 1 62.78 12 GLY B C 1
ATOM 3541 O O . GLY B 1 12 ? 5.016 39.781 12.773 1 62.78 12 GLY B O 1
ATOM 3542 N N . LEU B 1 13 ? 4.336 38.375 11.195 1 62.62 13 LEU B N 1
ATOM 3543 C CA . LEU B 1 13 ? 3.562 39.438 10.531 1 62.62 13 LEU B CA 1
ATOM 3544 C C . LEU B 1 13 ? 2.414 39.906 11.422 1 62.62 13 LEU B C 1
ATOM 3546 O O . LEU B 1 13 ? 2.109 41.094 11.469 1 62.62 13 LEU B O 1
ATOM 3550 N N . ALA B 1 14 ? 1.838 38.906 12.023 1 67.06 14 ALA B N 1
ATOM 3551 C CA . ALA B 1 14 ? 0.771 39.25 12.953 1 67.06 14 ALA B CA 1
ATOM 3552 C C . ALA B 1 14 ? 1.296 40.156 14.062 1 67.06 14 ALA B C 1
ATOM 3554 O O . ALA B 1 14 ? 0.643 41.125 14.445 1 67.06 14 ALA B O 1
ATOM 3555 N N . LEU B 1 15 ? 2.49 39.844 14.469 1 65.38 15 LEU B N 1
ATOM 3556 C CA . LEU B 1 15 ? 3.127 40.656 15.5 1 65.38 15 LEU B CA 1
ATOM 3557 C C . LEU B 1 15 ? 3.406 42.062 15 1 65.38 15 LEU B C 1
ATOM 3559 O O . LEU B 1 15 ? 3.141 43.031 15.695 1 65.38 15 LEU B O 1
ATOM 3563 N N . ALA B 1 16 ? 3.891 42.125 13.812 1 63 16 ALA B N 1
ATOM 3564 C CA . ALA B 1 16 ? 4.219 43.438 13.234 1 63 16 ALA B CA 1
ATOM 3565 C C . ALA B 1 16 ? 2.969 44.281 13.086 1 63 16 ALA B C 1
ATOM 3567 O O . ALA B 1 16 ? 3.006 45.5 13.352 1 63 16 ALA B O 1
ATOM 3568 N N . LEU B 1 17 ? 1.93 43.688 12.719 1 63.34 17 LEU B N 1
ATOM 3569 C CA . LEU B 1 17 ? 0.685 44.406 12.523 1 63.34 17 LEU B CA 1
ATOM 3570 C C . LEU B 1 17 ? 0.138 44.938 13.859 1 63.34 17 LEU B C 1
ATOM 3572 O O . LEU B 1 17 ? -0.323 46.062 13.953 1 63.34 17 LEU B O 1
ATOM 3576 N N . ILE B 1 18 ? 0.24 44.094 14.805 1 66.06 18 ILE B N 1
ATOM 3577 C CA . ILE B 1 18 ? -0.226 44.469 16.141 1 66.06 18 ILE B CA 1
ATOM 3578 C C . ILE B 1 18 ? 0.613 45.625 16.656 1 66.06 18 ILE B C 1
ATOM 3580 O O . ILE B 1 18 ? 0.077 46.562 17.234 1 66.06 18 ILE B O 1
ATOM 3584 N N . LEU B 1 19 ? 1.887 45.531 16.359 1 65 19 LEU B N 1
ATOM 3585 C CA . LEU B 1 19 ? 2.793 46.594 16.781 1 65 19 LEU B CA 1
ATOM 3586 C C . LEU B 1 19 ? 2.459 47.906 16.078 1 65 19 LEU B C 1
ATOM 3588 O O . LEU B 1 19 ? 2.477 48.969 16.703 1 65 19 LEU B O 1
ATOM 3592 N N . ALA B 1 20 ? 2.172 47.781 14.836 1 62.59 20 ALA B N 1
ATOM 3593 C CA . ALA B 1 20 ? 1.864 49 14.062 1 62.59 20 ALA B CA 1
ATOM 3594 C C . ALA B 1 20 ? 0.588 49.656 14.57 1 62.59 20 ALA B C 1
ATOM 3596 O O . ALA B 1 20 ? 0.541 50.875 14.734 1 62.59 20 ALA B O 1
ATOM 3597 N N . ILE B 1 21 ? -0.293 48.875 14.891 1 62.97 21 ILE B N 1
ATOM 3598 C CA . ILE B 1 21 ? -1.573 49.406 15.344 1 62.97 21 ILE B CA 1
ATOM 3599 C C . ILE B 1 21 ? -1.407 50.031 16.719 1 62.97 21 ILE B C 1
ATOM 3601 O O . ILE B 1 21 ? -1.94 51.094 16.984 1 62.97 21 ILE B O 1
ATOM 3605 N N . THR B 1 22 ? -0.613 49.344 17.531 1 62.81 22 THR B N 1
ATOM 3606 C CA . THR B 1 22 ? -0.358 49.844 18.875 1 62.81 22 THR B CA 1
ATOM 3607 C C . THR B 1 22 ? 0.371 51.188 18.797 1 62.81 22 THR B C 1
ATOM 3609 O O . THR B 1 22 ? 0.056 52.125 19.547 1 62.81 22 THR B O 1
ATOM 3612 N N . ALA B 1 23 ? 1.297 51.312 17.875 1 61.59 23 ALA B N 1
ATOM 3613 C CA . ALA B 1 23 ? 2.072 52.531 17.703 1 61.59 23 ALA B CA 1
ATOM 3614 C C . ALA B 1 23 ? 1.18 53.688 17.281 1 61.59 23 ALA B C 1
ATOM 3616 O O . ALA B 1 23 ? 1.32 54.812 17.781 1 61.59 23 ALA B O 1
ATOM 3617 N N . VAL B 1 24 ? 0.305 53.406 16.422 1 59.78 24 VAL B N 1
ATOM 3618 C CA . VAL B 1 24 ? -0.572 54.469 15.898 1 59.78 24 VAL B CA 1
ATOM 3619 C C . VAL B 1 24 ? -1.508 54.938 17 1 59.78 24 VAL B C 1
ATOM 3621 O O . VAL B 1 24 ? -1.728 56.156 17.156 1 59.78 24 VAL B O 1
ATOM 3624 N N . ILE B 1 25 ? -1.859 54.062 17.812 1 60 25 ILE B N 1
ATOM 3625 C CA . ILE B 1 25 ? -2.801 54.406 18.875 1 60 25 ILE B CA 1
ATOM 3626 C C . ILE B 1 25 ? -2.109 55.25 19.938 1 60 25 ILE B C 1
ATOM 3628 O O . ILE B 1 25 ? -2.664 56.281 20.375 1 60 25 ILE B O 1
ATOM 3632 N N . VAL B 1 26 ? -0.903 54.906 20.25 1 61.22 26 VAL B N 1
ATOM 3633 C CA . VAL B 1 26 ? -0.133 55.625 21.25 1 61.22 26 VAL B CA 1
ATOM 3634 C C . VAL B 1 26 ? 0.123 57.062 20.734 1 61.22 26 VAL B C 1
ATOM 3636 O O . VAL B 1 26 ? -0.015 58.031 21.484 1 61.22 26 VAL B O 1
ATOM 3639 N N . HIS B 1 27 ? 0.459 57.094 19.516 1 59.62 27 HIS B N 1
ATOM 3640 C CA . HIS B 1 27 ? 0.749 58.406 18.906 1 59.62 27 HIS B CA 1
ATOM 3641 C C . HIS B 1 27 ? -0.47 59.312 18.969 1 59.62 27 HIS B C 1
ATOM 3643 O O . HIS B 1 27 ? -0.364 60.469 19.359 1 59.62 27 HIS B O 1
ATOM 3649 N N . TYR B 1 28 ? -1.546 58.719 18.703 1 57.66 28 TYR B N 1
ATOM 3650 C CA . TYR B 1 28 ? -2.75 59.531 18.625 1 57.66 28 TYR B CA 1
ATOM 3651 C C . TYR B 1 28 ? -3.221 59.938 20.016 1 57.66 28 TYR B C 1
ATOM 3653 O O . TYR B 1 28 ? -3.65 61.094 20.219 1 57.66 28 TYR B O 1
ATOM 3661 N N . VAL B 1 29 ? -3.068 59.094 20.938 1 58.91 29 VAL B N 1
ATOM 3662 C CA . VAL B 1 29 ? -3.529 59.406 22.297 1 58.91 29 VAL B CA 1
ATOM 3663 C C . VAL B 1 29 ? -2.631 60.469 22.922 1 58.91 29 VAL B C 1
ATOM 3665 O O . VAL B 1 29 ? -3.115 61.375 23.578 1 58.91 29 VAL B O 1
ATOM 3668 N N . LEU B 1 30 ? -1.34 60.375 22.656 1 58.94 30 LEU B N 1
ATOM 3669 C CA . LEU B 1 30 ? -0.388 61.281 23.25 1 58.94 30 LEU B CA 1
ATOM 3670 C C . LEU B 1 30 ? -0.516 62.688 22.641 1 58.94 30 LEU B C 1
ATOM 3672 O O . LEU B 1 30 ? -0.553 63.688 23.344 1 58.94 30 LEU B O 1
ATOM 3676 N N . LEU B 1 31 ? -0.395 62.688 21.391 1 55.91 31 LEU B N 1
ATOM 3677 C CA . LEU B 1 31 ? -0.332 63.969 20.719 1 55.91 31 LEU B CA 1
ATOM 3678 C C . LEU B 1 31 ? -1.652 64.75 20.859 1 55.91 31 LEU B C 1
ATOM 3680 O O . LEU B 1 31 ? -1.666 65.938 21.188 1 55.91 31 LEU B O 1
ATOM 3684 N N . ASP B 1 32 ? -2.631 64.062 20.5 1 51.97 32 ASP B N 1
ATOM 3685 C CA . ASP B 1 32 ? -3.898 64.75 20.406 1 51.97 32 ASP B CA 1
ATOM 3686 C C . ASP B 1 32 ? -4.445 65.125 21.781 1 51.97 32 ASP B C 1
ATOM 3688 O O . ASP B 1 32 ? -4.91 66.25 22.016 1 51.97 32 ASP B O 1
ATOM 3692 N N . HIS B 1 33 ? -4.246 64.25 22.719 1 54.5 33 HIS B N 1
ATOM 3693 C CA . HIS B 1 33 ? -4.984 64.5 23.953 1 54.5 33 HIS B CA 1
ATOM 3694 C C . HIS B 1 33 ? -4.16 65.25 24.969 1 54.5 33 HIS B C 1
ATOM 3696 O O . HIS B 1 33 ? -4.66 66.25 25.578 1 54.5 33 HIS B O 1
ATOM 3702 N N . PHE B 1 34 ? -2.875 64.938 24.984 1 58.62 34 PHE B N 1
ATOM 3703 C CA . PHE B 1 34 ? -2.096 65.625 26.047 1 58.62 34 PHE B CA 1
ATOM 3704 C C . PHE B 1 34 ? -1.619 67 25.609 1 58.62 34 PHE B C 1
ATOM 3706 O O . PHE B 1 34 ? -1.683 67.938 26.391 1 58.62 34 PHE B O 1
ATOM 3713 N N . VAL B 1 35 ? -1.172 67.125 24.375 1 57.5 35 VAL B N 1
ATOM 3714 C CA . VAL B 1 35 ? -0.709 68.375 23.875 1 57.5 35 VAL B CA 1
ATOM 3715 C C . VAL B 1 35 ? -1.896 69.312 23.688 1 57.5 35 VAL B C 1
ATOM 3717 O O . VAL B 1 35 ? -1.81 70.5 24.031 1 57.5 35 VAL B O 1
ATOM 3720 N N . GLY B 1 36 ? -2.945 68.688 23.281 1 54.47 36 GLY B N 1
ATOM 3721 C CA . GLY B 1 36 ? -4.137 69.5 23.094 1 54.47 36 GLY B CA 1
ATOM 3722 C C . GLY B 1 36 ? -4.715 70 24.406 1 54.47 36 GLY B C 1
ATOM 3723 O O . GLY B 1 36 ? -5.078 71.188 24.531 1 54.47 36 GLY B O 1
ATOM 3724 N N . ALA B 1 37 ? -4.676 69.188 25.359 1 56.12 37 ALA B N 1
ATOM 3725 C CA . ALA B 1 37 ? -5.191 69.562 26.672 1 56.12 37 ALA B CA 1
ATOM 3726 C C . ALA B 1 37 ? -4.312 70.625 27.328 1 56.12 37 ALA B C 1
ATOM 3728 O O . ALA B 1 37 ? -4.816 71.562 27.938 1 56.12 37 ALA B O 1
ATOM 3729 N N . GLN B 1 38 ? -2.955 70.438 27.141 1 58.53 38 GLN B N 1
ATOM 3730 C CA . GLN B 1 38 ? -2.041 71.375 27.734 1 58.53 38 GLN B CA 1
ATOM 3731 C C . GLN B 1 38 ? -2.17 72.75 27.047 1 58.53 38 GLN B C 1
ATOM 3733 O O . GLN B 1 38 ? -2.104 73.812 27.703 1 58.53 38 GLN B O 1
ATOM 3738 N N . LYS B 1 39 ? -2.369 72.688 25.797 1 57.72 39 LYS B N 1
ATOM 3739 C CA . LYS B 1 39 ? -2.549 73.938 25.047 1 57.72 39 LYS B CA 1
ATOM 3740 C C . LYS B 1 39 ? -3.818 74.688 25.484 1 57.72 39 LYS B C 1
ATOM 3742 O O . LYS B 1 39 ? -3.812 75.875 25.656 1 57.72 39 LYS B O 1
ATOM 3747 N N . ASP B 1 40 ? -4.754 73.875 25.641 1 54.84 40 ASP B N 1
ATOM 3748 C CA . ASP B 1 40 ? -6.027 74.5 26.031 1 54.84 40 ASP B CA 1
ATOM 3749 C C . ASP B 1 40 ? -5.953 75.062 27.438 1 54.84 40 ASP B C 1
ATOM 3751 O O . ASP B 1 40 ? -6.5 76.125 27.703 1 54.84 40 ASP B O 1
ATOM 3755 N N . ASP B 1 41 ? -5.223 74.375 28.219 1 56.5 41 ASP B N 1
ATOM 3756 C CA . ASP B 1 41 ? -5.027 74.875 29.578 1 56.5 41 ASP B CA 1
ATOM 3757 C C . ASP B 1 41 ? -4.238 76.188 29.594 1 56.5 41 ASP B C 1
ATOM 3759 O O . ASP B 1 41 ? -4.586 77.125 30.328 1 56.5 41 ASP B O 1
ATOM 3763 N N . LEU B 1 42 ? -3.201 76.375 28.797 1 59.62 42 LEU B N 1
ATOM 3764 C CA . LEU B 1 42 ? -2.379 77.562 28.75 1 59.62 42 LEU B CA 1
ATOM 3765 C C . LEU B 1 42 ? -3.16 78.75 28.156 1 59.62 42 LEU B C 1
ATOM 3767 O O . LEU B 1 42 ? -3.027 79.875 28.625 1 59.62 42 LEU B O 1
ATOM 3771 N N . ARG B 1 43 ? -3.953 78.438 27.25 1 57.62 43 ARG B N 1
ATOM 3772 C CA . ARG B 1 43 ? -4.766 79.5 26.656 1 57.62 43 ARG B CA 1
ATOM 3773 C C . ARG B 1 43 ? -5.777 80 27.656 1 57.62 43 ARG B C 1
ATOM 3775 O O . ARG B 1 43 ? -6 81.25 27.703 1 57.62 43 ARG B O 1
ATOM 3782 N N . THR B 1 44 ? -6.312 79.188 28.359 1 53.72 44 THR B N 1
ATOM 3783 C CA . THR B 1 44 ? -7.285 79.625 29.359 1 53.72 44 THR B CA 1
ATOM 3784 C C . THR B 1 44 ? -6.605 80.438 30.453 1 53.72 44 THR B C 1
ATOM 3786 O O . THR B 1 44 ? -7.133 81.438 30.891 1 53.72 44 THR B O 1
ATOM 3789 N N . LEU B 1 45 ? -5.445 79.938 30.781 1 58.59 45 LEU B N 1
ATOM 3790 C CA . LEU B 1 45 ? -4.688 80.688 31.797 1 58.59 45 LEU B CA 1
ATOM 3791 C C . LEU B 1 45 ? -4.277 82.062 31.297 1 58.59 45 LEU B C 1
ATOM 3793 O O . LEU B 1 45 ? -4.375 83.062 32.031 1 58.59 45 LEU B O 1
ATOM 3797 N N . SER B 1 46 ? -3.828 82.125 30.109 1 58.09 46 SER B N 1
ATOM 3798 C CA . SER B 1 46 ? -3.385 83.375 29.516 1 58.09 46 SER B CA 1
ATOM 3799 C C . SER B 1 46 ? -4.535 84.375 29.406 1 58.09 46 SER B C 1
ATOM 3801 O O . SER B 1 46 ? -4.363 85.562 29.703 1 58.09 46 SER B O 1
ATOM 3803 N N . SER B 1 47 ? -5.652 83.938 29.078 1 57.22 47 SER B N 1
ATOM 3804 C CA . SER B 1 47 ? -6.809 84.812 28.922 1 57.22 47 SER B CA 1
ATOM 3805 C C . SER B 1 47 ? -7.293 85.312 30.281 1 57.22 47 SER B C 1
ATOM 3807 O O . SER B 1 47 ? -7.66 86.5 30.391 1 57.22 47 SER B O 1
ATOM 3809 N N . ALA B 1 48 ? -7.254 84.438 31.203 1 53 48 ALA B N 1
ATOM 3810 C CA . ALA B 1 48 ? -7.668 84.875 32.562 1 53 48 ALA B CA 1
ATOM 3811 C C . ALA B 1 48 ? -6.707 85.875 33.125 1 53 48 ALA B C 1
ATOM 3813 O O . ALA B 1 48 ? -7.137 86.875 33.719 1 53 48 ALA B O 1
ATOM 3814 N N . MET B 1 49 ? -5.492 85.625 32.844 1 56.59 49 MET B N 1
ATOM 3815 C CA . MET B 1 49 ? -4.477 86.562 33.375 1 56.59 49 MET B CA 1
ATOM 3816 C C . MET B 1 49 ? -4.52 87.938 32.688 1 56.59 49 MET B C 1
ATOM 3818 O O . MET B 1 49 ? -4.406 88.938 33.312 1 56.59 49 MET B O 1
ATOM 3822 N N . SER B 1 50 ? -4.719 87.812 31.422 1 58.5 50 SER B N 1
ATOM 3823 C CA . SER B 1 50 ? -4.777 89.062 30.641 1 58.5 50 SER B CA 1
ATOM 3824 C C . SER B 1 50 ? -5.977 89.875 31.047 1 58.5 50 SER B C 1
ATOM 3826 O O . SER B 1 50 ? -5.879 91.125 31.125 1 58.5 50 SER B O 1
ATOM 3828 N N . SER B 1 51 ? -7.02 89.312 31.406 1 53.53 51 SER B N 1
ATOM 3829 C CA . SER B 1 51 ? -8.234 90 31.781 1 53.53 51 SER B CA 1
ATOM 3830 C C . SER B 1 51 ? -8.086 90.625 33.156 1 53.53 51 SER B C 1
ATOM 3832 O O . SER B 1 51 ? -8.57 91.75 33.375 1 53.53 51 SER B O 1
ATOM 3834 N N . THR B 1 52 ? -7.453 89.938 34.031 1 52.72 52 THR B N 1
ATOM 3835 C CA . THR B 1 52 ? -7.254 90.5 35.375 1 52.72 52 THR B CA 1
ATOM 3836 C C . THR B 1 52 ? -6.27 91.625 35.344 1 52.72 52 THR B C 1
ATOM 3838 O O . THR B 1 52 ? -6.441 92.625 36.094 1 52.72 52 THR B O 1
ATOM 3841 N N . LEU B 1 53 ? -5.285 91.5 34.531 1 55.19 53 LEU B N 1
ATOM 3842 C CA . LEU B 1 53 ? -4.262 92.5 34.469 1 55.19 53 LEU B CA 1
ATOM 3843 C C . LEU B 1 53 ? -4.801 93.75 33.812 1 55.19 53 LEU B C 1
ATOM 3845 O O . LEU B 1 53 ? -4.309 94.875 34.031 1 55.19 53 LEU B O 1
ATOM 3849 N N . ARG B 1 54 ? -5.746 93.625 33.031 1 56.62 54 ARG B N 1
ATOM 3850 C CA . ARG B 1 54 ? -6.348 94.75 32.344 1 56.62 54 ARG B CA 1
ATOM 3851 C C . ARG B 1 54 ? -7.113 95.625 33.344 1 56.62 54 ARG B C 1
ATOM 3853 O O . ARG B 1 54 ? -7.203 96.875 33.156 1 56.62 54 ARG B O 1
ATOM 3860 N N . ILE B 1 55 ? -7.602 95.125 34.438 1 48.84 55 ILE B N 1
ATOM 3861 C CA . ILE B 1 55 ? -8.43 95.875 35.344 1 48.84 55 ILE B CA 1
ATOM 3862 C C . ILE B 1 55 ? -7.551 96.562 36.406 1 48.84 55 ILE B C 1
ATOM 3864 O O . ILE B 1 55 ? -7.914 97.625 36.938 1 48.84 55 ILE B O 1
ATOM 3868 N N . THR B 1 56 ? -6.441 95.875 36.781 1 47.53 56 THR B N 1
ATOM 3869 C CA . THR B 1 56 ? -5.742 96.438 37.906 1 47.53 56 THR B CA 1
ATOM 3870 C C . THR B 1 56 ? -4.922 97.688 37.5 1 47.53 56 THR B C 1
ATOM 3872 O O . THR B 1 56 ? -5.02 98.75 38.125 1 47.53 56 THR B O 1
ATOM 3875 N N . SER B 1 57 ? -3.566 97.75 37.562 1 52.12 57 SER B N 1
ATOM 3876 C CA . SER B 1 57 ? -2.779 99 37.469 1 52.12 57 SER B CA 1
ATOM 3877 C C . SER B 1 57 ? -2.059 99.125 36.156 1 52.12 57 SER B C 1
ATOM 3879 O O . SER B 1 57 ? -1.773 98.062 35.5 1 52.12 57 SER B O 1
ATOM 3881 N N . ALA B 1 58 ? -2.088 100.188 35.594 1 55.53 58 ALA B N 1
ATOM 3882 C CA . ALA B 1 58 ? -1.378 100.688 34.406 1 55.53 58 ALA B CA 1
ATOM 3883 C C . ALA B 1 58 ? 0.127 100.438 34.531 1 55.53 58 ALA B C 1
ATOM 3885 O O . ALA B 1 58 ? 0.883 100.688 33.594 1 55.53 58 ALA B O 1
ATOM 3886 N N . ASP B 1 59 ? 0.736 100.125 35.656 1 53.03 59 ASP B N 1
ATOM 3887 C CA . ASP B 1 59 ? 2.176 100.062 35.875 1 53.03 59 ASP B CA 1
ATOM 3888 C C . ASP B 1 59 ? 2.68 98.625 35.656 1 53.03 59 ASP B C 1
ATOM 3890 O O . ASP B 1 59 ? 2.148 97.688 36.25 1 53.03 59 ASP B O 1
ATOM 3894 N N . THR B 1 60 ? 3.604 98.375 34.781 1 54.09 60 THR B N 1
ATOM 3895 C CA . THR B 1 60 ? 4.176 97.062 34.344 1 54.09 60 THR B CA 1
ATOM 3896 C C . THR B 1 60 ? 4.715 96.312 35.531 1 54.09 60 THR B C 1
ATOM 3898 O O . THR B 1 60 ? 4.637 95.062 35.562 1 54.09 60 THR B O 1
ATOM 3901 N N . GLY B 1 61 ? 5.328 96.938 36.344 1 53.81 61 GLY B N 1
ATOM 3902 C CA . GLY B 1 61 ? 5.879 96.312 37.5 1 53.81 61 GLY B CA 1
ATOM 3903 C C . GLY B 1 61 ? 4.824 95.625 38.375 1 53.81 61 GLY B C 1
ATOM 3904 O O . GLY B 1 61 ? 5.004 94.5 38.844 1 53.81 61 GLY B O 1
ATOM 3905 N N . ALA B 1 62 ? 3.777 96.312 38.625 1 56.19 62 ALA B N 1
ATOM 3906 C CA . ALA B 1 62 ? 2.664 95.812 39.438 1 56.19 62 ALA B CA 1
ATOM 3907 C C . ALA B 1 62 ? 1.984 94.625 38.75 1 56.19 62 ALA B C 1
ATOM 3909 O O . ALA B 1 62 ? 1.578 93.688 39.406 1 56.19 62 ALA B O 1
ATOM 3910 N N . GLN B 1 63 ? 2.016 94.688 37.469 1 56.5 63 GLN B N 1
ATOM 3911 C CA . GLN B 1 63 ? 1.407 93.625 36.719 1 56.5 63 GLN B CA 1
ATOM 3912 C C . GLN B 1 63 ? 2.236 92.375 36.812 1 56.5 63 GLN B C 1
ATOM 3914 O O . GLN B 1 63 ? 1.686 91.25 36.906 1 56.5 63 GLN B O 1
ATOM 3919 N N . ALA B 1 64 ? 3.516 92.562 36.781 1 55.03 64 ALA B N 1
ATOM 3920 C CA . ALA B 1 64 ? 4.426 91.438 36.906 1 55.03 64 ALA B CA 1
ATOM 3921 C C . ALA B 1 64 ? 4.23 90.688 38.25 1 55.03 64 ALA B C 1
ATOM 3923 O O . ALA B 1 64 ? 4.258 89.5 38.312 1 55.03 64 ALA B O 1
ATOM 3924 N N . ILE B 1 65 ? 4.109 91.5 39.219 1 54.19 65 ILE B N 1
ATOM 3925 C CA . ILE B 1 65 ? 3.904 90.938 40.562 1 54.19 65 ILE B CA 1
ATOM 3926 C C . ILE B 1 65 ? 2.572 90.188 40.594 1 54.19 65 ILE B C 1
ATOM 3928 O O . ILE B 1 65 ? 2.479 89.125 41.188 1 54.19 65 ILE B O 1
ATOM 3932 N N . GLU B 1 66 ? 1.697 90.75 39.906 1 53.91 66 GLU B N 1
ATOM 3933 C CA . GLU B 1 66 ? 0.374 90.125 39.906 1 53.91 66 GLU B CA 1
ATOM 3934 C C . GLU B 1 66 ? 0.374 88.812 39.094 1 53.91 66 GLU B C 1
ATOM 3936 O O . GLU B 1 66 ? -0.28 87.875 39.5 1 53.91 66 GLU B O 1
ATOM 3941 N N . VAL B 1 67 ? 1.206 88.875 38 1 55.34 67 VAL B N 1
ATOM 3942 C CA . VAL B 1 67 ? 1.344 87.688 37.188 1 55.34 67 VAL B CA 1
ATOM 3943 C C . VAL B 1 67 ? 2.037 86.562 38 1 55.34 67 VAL B C 1
ATOM 3945 O O . VAL B 1 67 ? 1.608 85.438 38 1 55.34 67 VAL B O 1
ATOM 3948 N N . LYS B 1 68 ? 3.117 87 38.594 1 52.44 68 LYS B N 1
ATOM 3949 C CA . LYS B 1 68 ? 3.844 86.062 39.438 1 52.44 68 LYS B CA 1
ATOM 3950 C C . LYS B 1 68 ? 2.951 85.5 40.531 1 52.44 68 LYS B C 1
ATOM 3952 O O . LYS B 1 68 ? 3.006 84.312 40.844 1 52.44 68 LYS B O 1
ATOM 3957 N N . ARG B 1 69 ? 2.227 86.375 41.062 1 50.78 69 ARG B N 1
ATOM 3958 C CA . ARG B 1 69 ? 1.307 86 42.125 1 50.78 69 ARG B CA 1
ATOM 3959 C C . ARG B 1 69 ? 0.224 85.062 41.594 1 50.78 69 ARG B C 1
ATOM 3961 O O . ARG B 1 69 ? -0.157 84.062 42.25 1 50.78 69 ARG B O 1
ATOM 3968 N N . TYR B 1 70 ? -0.083 85.5 40.344 1 48.31 70 TYR B N 1
ATOM 3969 C CA . TYR B 1 70 ? -1.117 84.688 39.719 1 48.31 70 TYR B CA 1
ATOM 3970 C C . TYR B 1 70 ? -0.6 83.312 39.375 1 48.31 70 TYR B C 1
ATOM 3972 O O . TYR B 1 70 ? -1.29 82.312 39.625 1 48.31 70 TYR B O 1
ATOM 3980 N N . LEU B 1 71 ? 0.635 83.312 38.875 1 53.59 71 LEU B N 1
ATOM 3981 C CA . LEU B 1 71 ? 1.234 82.062 38.5 1 53.59 71 LEU B CA 1
ATOM 3982 C C . LEU B 1 71 ? 1.574 81.188 39.719 1 53.59 71 LEU B C 1
ATOM 3984 O O . LEU B 1 71 ? 1.407 80 39.719 1 53.59 71 LEU B O 1
ATOM 3988 N N . ALA B 1 72 ? 2.193 81.938 40.656 1 49.94 72 ALA B N 1
ATOM 3989 C CA . ALA B 1 72 ? 2.531 81.25 41.906 1 49.94 72 ALA B CA 1
ATOM 3990 C C . ALA B 1 72 ? 1.282 80.688 42.594 1 49.94 72 ALA B C 1
ATOM 3992 O O . ALA B 1 72 ? 1.317 79.562 43.156 1 49.94 72 ALA B O 1
ATOM 3993 N N . SER B 1 73 ? 0.213 81.438 42.531 1 45.06 73 SER B N 1
ATOM 3994 C CA . SER B 1 73 ? -1.03 81.062 43.219 1 45.06 73 SER B CA 1
ATOM 3995 C C . SER B 1 73 ? -1.81 80.062 42.406 1 45.06 73 SER B C 1
ATOM 3997 O O . SER B 1 73 ? -2.467 79.188 43 1 45.06 73 SER B O 1
ATOM 3999 N N . ALA B 1 74 ? -1.748 80.188 41.125 1 44.69 74 ALA B N 1
ATOM 4000 C CA . ALA B 1 74 ? -2.518 79.312 40.25 1 44.69 74 ALA B CA 1
ATOM 4001 C C . ALA B 1 74 ? -1.909 77.938 40.188 1 44.69 74 ALA B C 1
ATOM 4003 O O . ALA B 1 74 ? -2.496 77 39.594 1 44.69 74 ALA B O 1
ATOM 4004 N N . GLY B 1 75 ? -0.862 77.75 41.062 1 44.72 75 GLY B N 1
ATOM 4005 C CA . GLY B 1 75 ? -0.289 76.438 41.188 1 44.72 75 GLY B CA 1
ATOM 4006 C C . GLY B 1 75 ? 0.148 75.812 39.844 1 44.72 75 GLY B C 1
ATOM 4007 O O . GLY B 1 75 ? 0.172 74.625 39.688 1 44.72 75 GLY B O 1
ATOM 4008 N N . TYR B 1 76 ? 0.097 76.562 38.812 1 44.34 76 TYR B N 1
ATOM 4009 C CA . TYR B 1 76 ? 0.639 76.062 37.531 1 44.34 76 TYR B CA 1
ATOM 4010 C C . TYR B 1 76 ? 2.127 75.75 37.656 1 44.34 76 TYR B C 1
ATOM 4012 O O . TYR B 1 76 ? 2.969 76.625 37.344 1 44.34 76 TYR B O 1
ATOM 4020 N N . SER B 1 77 ? 2.186 74.812 38.562 1 47.25 77 SER B N 1
ATOM 4021 C CA . SER B 1 77 ? 3.537 74.25 38.75 1 47.25 77 SER B CA 1
ATOM 4022 C C . SER B 1 77 ? 4.172 73.938 37.406 1 47.25 77 SER B C 1
ATOM 4024 O O . SER B 1 77 ? 3.576 73.25 36.594 1 47.25 77 SER B O 1
ATOM 4026 N N . GLY B 1 78 ? 5.027 74.75 36.969 1 56.12 78 GLY B N 1
ATOM 4027 C CA . GLY B 1 78 ? 5.887 74.562 35.812 1 56.12 78 GLY B CA 1
ATOM 4028 C C . GLY B 1 78 ? 5.629 75.562 34.688 1 56.12 78 GLY B C 1
ATOM 4029 O O . GLY B 1 78 ? 6.359 75.562 33.688 1 56.12 78 GLY B O 1
ATOM 4030 N N . VAL B 1 79 ? 4.434 76.312 34.844 1 60.75 79 VAL B N 1
ATOM 4031 C CA . VAL B 1 79 ? 4.23 77.375 33.812 1 60.75 79 VAL B CA 1
ATOM 4032 C C . VAL B 1 79 ? 4.988 78.625 34.219 1 60.75 79 VAL B C 1
ATOM 4034 O O . VAL B 1 79 ? 4.914 79.062 35.375 1 60.75 79 VAL B O 1
ATOM 4037 N N . GLU B 1 80 ? 5.758 79 33.469 1 62.19 80 GLU B N 1
ATOM 4038 C CA . GLU B 1 80 ? 6.508 80.188 33.656 1 62.19 80 GLU B CA 1
ATOM 4039 C C . GLU B 1 80 ? 5.848 81.375 32.906 1 62.19 80 GLU B C 1
ATOM 4041 O O . GLU B 1 80 ? 5.32 81.188 31.812 1 62.19 80 GLU B O 1
ATOM 4046 N N . ALA B 1 81 ? 5.652 82.438 33.625 1 64.5 81 ALA B N 1
ATOM 4047 C CA . ALA B 1 81 ? 5.082 83.688 33.031 1 64.5 81 ALA B CA 1
ATOM 4048 C C . ALA B 1 81 ? 6.125 84.75 32.906 1 64.5 81 ALA B C 1
ATOM 4050 O O . ALA B 1 81 ? 6.895 85 33.844 1 64.5 81 ALA B O 1
ATOM 4051 N N . ILE B 1 82 ? 6.285 85.312 31.812 1 65 82 ILE B N 1
ATOM 4052 C CA . ILE B 1 82 ? 7.164 86.5 31.562 1 65 82 ILE B CA 1
ATOM 4053 C C . ILE B 1 82 ? 6.344 87.688 31.094 1 65 82 ILE B C 1
ATOM 4055 O O . ILE B 1 82 ? 5.531 87.562 30.172 1 65 82 ILE B O 1
ATOM 4059 N N . VAL B 1 83 ? 6.434 88.75 31.906 1 66.81 83 VAL B N 1
ATOM 4060 C CA . VAL B 1 83 ? 5.77 90 31.516 1 66.81 83 VAL B CA 1
ATOM 4061 C C . VAL B 1 83 ? 6.789 90.938 30.906 1 66.81 83 VAL B C 1
ATOM 4063 O O . VAL B 1 83 ? 7.824 91.25 31.516 1 66.81 83 VAL B O 1
ATOM 4066 N N . ALA B 1 84 ? 6.598 91.25 29.797 1 64.75 84 ALA B N 1
ATOM 4067 C CA . ALA B 1 84 ? 7.465 92.188 29.109 1 64.75 84 ALA B CA 1
ATOM 4068 C C . ALA B 1 84 ? 6.727 93.5 28.828 1 64.75 84 ALA B C 1
ATOM 4070 O O . ALA B 1 84 ? 5.504 93.5 28.656 1 64.75 84 ALA B O 1
ATOM 4071 N N . ASP B 1 85 ? 7.484 94.688 28.953 1 63.88 85 ASP B N 1
ATOM 4072 C CA . ASP B 1 85 ? 6.902 96 28.656 1 63.88 85 ASP B CA 1
ATOM 4073 C C . ASP B 1 85 ? 6.754 96.188 27.141 1 63.88 85 ASP B C 1
ATOM 4075 O O . ASP B 1 85 ? 7.098 95.312 26.359 1 63.88 85 ASP B O 1
ATOM 4079 N N . SER B 1 86 ? 6.094 97.312 26.797 1 63.06 86 SER B N 1
ATOM 4080 C CA . SER B 1 86 ? 5.801 97.688 25.391 1 63.06 86 SER B CA 1
ATOM 4081 C C . SER B 1 86 ? 7.078 97.75 24.562 1 63.06 86 SER B C 1
ATOM 4083 O O . SER B 1 86 ? 7.039 97.562 23.344 1 63.06 86 SER B O 1
ATOM 4085 N N . GLN B 1 87 ? 8.25 97.938 25.219 1 59.44 87 GLN B N 1
ATOM 4086 C CA . GLN B 1 87 ? 9.516 98.062 24.5 1 59.44 87 GLN B CA 1
ATOM 4087 C C . GLN B 1 87 ? 10.227 96.688 24.453 1 59.44 87 GLN B C 1
ATOM 4089 O O . GLN B 1 87 ? 11.297 96.562 23.859 1 59.44 87 GLN B O 1
ATOM 4094 N N . GLY B 1 88 ? 9.641 95.625 24.984 1 62.22 88 GLY B N 1
ATOM 4095 C CA . GLY B 1 88 ? 10.211 94.25 24.922 1 62.22 88 GLY B CA 1
ATOM 4096 C C . GLY B 1 88 ? 11.094 93.938 26.125 1 62.22 88 GLY B C 1
ATOM 4097 O O . GLY B 1 88 ? 11.727 92.875 26.172 1 62.22 88 GLY B O 1
ATOM 4098 N N . ASN B 1 89 ? 11.297 94.812 26.984 1 63.41 89 ASN B N 1
ATOM 4099 C CA . ASN B 1 89 ? 12.109 94.562 28.156 1 63.41 89 ASN B CA 1
ATOM 4100 C C . ASN B 1 89 ? 11.352 93.75 29.188 1 63.41 89 ASN B C 1
ATOM 4102 O O . ASN B 1 89 ? 10.18 94 29.469 1 63.41 89 ASN B O 1
ATOM 4106 N N . ILE B 1 90 ? 12 92.688 29.719 1 65.38 90 ILE B N 1
ATOM 4107 C CA . ILE B 1 90 ? 11.398 91.812 30.703 1 65.38 90 ILE B CA 1
ATOM 4108 C C . ILE B 1 90 ? 11.25 92.562 32.031 1 65.38 90 ILE B C 1
ATOM 4110 O O . ILE B 1 90 ? 12.242 93 32.625 1 65.38 90 ILE B O 1
ATOM 4114 N N . VAL B 1 91 ? 10.062 92.812 32.438 1 62.5 91 VAL B N 1
ATOM 4115 C CA . VAL B 1 91 ? 9.805 93.5 33.656 1 62.5 91 VAL B CA 1
ATOM 4116 C C . VAL B 1 91 ? 9.703 92.562 34.844 1 62.5 91 VAL B C 1
ATOM 4118 O O . VAL B 1 91 ? 10.203 92.875 35.938 1 62.5 91 VAL B O 1
ATOM 4121 N N . SER B 1 92 ? 9.031 91.375 34.625 1 59.78 92 SER B N 1
ATOM 4122 C CA . SER B 1 92 ? 8.875 90.438 35.719 1 59.78 92 SER B CA 1
ATOM 4123 C C . SER B 1 92 ? 8.758 89 35.188 1 59.78 92 SER B C 1
ATOM 4125 O O . SER B 1 92 ? 8.25 88.75 34.062 1 59.78 92 SER B O 1
ATOM 4127 N N . SER B 1 93 ? 9.477 88.188 35.719 1 60.19 93 SER B N 1
ATOM 4128 C CA . SER B 1 93 ? 9.422 86.75 35.375 1 60.19 93 SER B CA 1
ATOM 4129 C C . SER B 1 93 ? 9.188 85.938 36.625 1 60.19 93 SER B C 1
ATOM 4131 O O . SER B 1 93 ? 9.633 86.312 37.719 1 60.19 93 SER B O 1
ATOM 4133 N N . THR B 1 94 ? 8.164 85 36.625 1 58.91 94 THR B N 1
ATOM 4134 C CA . THR B 1 94 ? 7.918 84.125 37.75 1 58.91 94 THR B CA 1
ATOM 4135 C C . THR B 1 94 ? 9.156 83.312 38.062 1 58.91 94 THR B C 1
ATOM 4137 O O . THR B 1 94 ? 9.312 82.812 39.188 1 58.91 94 THR B O 1
ATOM 4140 N N . THR B 1 95 ? 10.023 82.875 37.219 1 52.53 95 THR B N 1
ATOM 4141 C CA . THR B 1 95 ? 11.289 82.188 37.5 1 52.53 95 THR B CA 1
ATOM 4142 C C . THR B 1 95 ? 12.438 83.25 37.469 1 52.53 95 THR B C 1
ATOM 4144 O O . THR B 1 95 ? 12.438 84.188 36.656 1 52.53 95 THR B O 1
ATOM 4147 N N . PRO B 1 96 ? 13.273 83.25 38.625 1 45.88 96 PRO B N 1
ATOM 4148 C CA . PRO B 1 96 ? 14.414 84.188 38.625 1 45.88 96 PRO B CA 1
ATOM 4149 C C . PRO B 1 96 ? 15.125 84.25 37.281 1 45.88 96 PRO B C 1
ATOM 4151 O O . PRO B 1 96 ? 15.266 83.25 36.594 1 45.88 96 PRO B O 1
ATOM 4154 N N . LEU B 1 97 ? 15.125 85.375 36.625 1 45.31 97 LEU B N 1
ATOM 4155 C CA . LEU B 1 97 ? 15.711 85.688 35.312 1 45.31 97 LEU B CA 1
ATOM 4156 C C . LEU B 1 97 ? 17 84.875 35.094 1 45.31 97 LEU B C 1
ATOM 4158 O O . LEU B 1 97 ? 17.359 84.625 33.969 1 45.31 97 LEU B O 1
ATOM 4162 N N . GLY B 1 98 ? 17.812 84.812 36.031 1 44.25 98 GLY B N 1
ATOM 4163 C CA . GLY B 1 98 ? 19.125 84.188 35.844 1 44.25 98 GLY B CA 1
ATOM 4164 C C . GLY B 1 98 ? 19.031 82.75 35.438 1 44.25 98 GLY B C 1
ATOM 4165 O O . GLY B 1 98 ? 19.953 82.188 34.781 1 44.25 98 GLY B O 1
ATOM 4166 N N . THR B 1 99 ? 18.25 81.938 36.062 1 45.34 99 THR B N 1
ATOM 4167 C CA . THR B 1 99 ? 18.312 80.5 35.844 1 45.34 99 THR B CA 1
ATOM 4168 C C . THR B 1 99 ? 17.266 80.062 34.812 1 45.34 99 THR B C 1
ATOM 4170 O O . THR B 1 99 ? 17.188 78.875 34.469 1 45.34 99 THR B O 1
ATOM 4173 N N . SER B 1 100 ? 16.328 80.812 34.531 1 46.78 100 SER B N 1
ATOM 4174 C CA . SER B 1 100 ? 15.328 80.312 33.562 1 46.78 100 SER B CA 1
ATOM 4175 C C . SER B 1 100 ? 15.898 80.312 32.156 1 46.78 100 SER B C 1
ATOM 4177 O O . SER B 1 100 ? 16.359 81.312 31.656 1 46.78 100 SER B O 1
ATOM 4179 N N . ALA B 1 101 ? 16.453 79.312 31.797 1 47.88 101 ALA B N 1
ATOM 4180 C CA . ALA B 1 101 ? 16.922 79.062 30.438 1 47.88 101 ALA B CA 1
ATOM 4181 C C . ALA B 1 101 ? 15.938 79.625 29.406 1 47.88 101 ALA B C 1
ATOM 4183 O O . ALA B 1 101 ? 16.25 79.688 28.219 1 47.88 101 ALA B O 1
ATOM 4184 N N . ALA B 1 102 ? 14.758 80 29.812 1 52.44 102 ALA B N 1
ATOM 4185 C CA . ALA B 1 102 ? 13.781 80.5 28.828 1 52.44 102 ALA B CA 1
ATOM 4186 C C . ALA B 1 102 ? 13.977 81.938 28.531 1 52.44 102 ALA B C 1
ATOM 4188 O O . ALA B 1 102 ? 13.406 82.5 27.578 1 52.44 102 ALA B O 1
ATOM 4189 N N . VAL B 1 103 ? 14.789 82.625 29.281 1 53.09 103 VAL B N 1
ATOM 4190 C CA . VAL B 1 103 ? 14.898 84.062 29.203 1 53.09 103 VAL B CA 1
ATOM 4191 C C . VAL B 1 103 ? 15.469 84.5 27.844 1 53.09 103 VAL B C 1
ATOM 4193 O O . VAL B 1 103 ? 14.977 85.438 27.203 1 53.09 103 VAL B O 1
ATOM 4196 N N . PRO B 1 104 ? 16.562 83.812 27.469 1 53.44 104 PRO B N 1
ATOM 4197 C CA . PRO B 1 104 ? 17.031 84.312 26.172 1 53.44 104 PRO B CA 1
ATOM 4198 C C . PRO B 1 104 ? 15.984 84.188 25.078 1 53.44 104 PRO B C 1
ATOM 4200 O O . PRO B 1 104 ? 15.898 85 24.172 1 53.44 104 PRO B O 1
ATOM 4203 N N . PHE B 1 105 ? 15.227 83.25 25.188 1 51.12 105 PHE B N 1
ATOM 4204 C CA . PHE B 1 105 ? 14.242 82.938 24.156 1 51.12 105 PHE B CA 1
ATOM 4205 C C . PHE B 1 105 ? 13.078 83.875 24.234 1 51.12 105 PHE B C 1
ATOM 4207 O O . PHE B 1 105 ? 12.578 84.375 23.203 1 51.12 105 PHE B O 1
ATOM 4214 N N . VAL B 1 106 ? 12.656 84.188 25.359 1 54.44 106 VAL B N 1
ATOM 4215 C CA . VAL B 1 106 ? 11.586 85.188 25.516 1 54.44 106 VAL B CA 1
ATOM 4216 C C . VAL B 1 106 ? 12.039 86.5 25 1 54.44 106 VAL B C 1
ATOM 4218 O O . VAL B 1 106 ? 11.25 87.25 24.406 1 54.44 106 VAL B O 1
ATOM 4221 N N . THR B 1 107 ? 13.266 86.75 25.312 1 55.03 107 THR B N 1
ATOM 4222 C CA . THR B 1 107 ? 13.781 88 24.797 1 55.03 107 THR B CA 1
ATOM 4223 C C . THR B 1 107 ? 13.742 88.062 23.281 1 55.03 107 THR B C 1
ATOM 4225 O O . THR B 1 107 ? 13.453 89.062 22.672 1 55.03 107 THR B O 1
ATOM 4228 N N . GLU B 1 108 ? 14.07 86.875 22.703 1 56.38 108 GLU B N 1
ATOM 4229 C CA . GLU B 1 108 ? 14.023 86.812 21.234 1 56.38 108 GLU B CA 1
ATOM 4230 C C . GLU B 1 108 ? 12.586 86.875 20.734 1 56.38 108 GLU B C 1
ATOM 4232 O O . GLU B 1 108 ? 12.305 87.438 19.688 1 56.38 108 GLU B O 1
ATOM 4237 N N . LEU B 1 109 ? 11.719 86.25 21.484 1 53.12 109 LEU B N 1
ATOM 4238 C CA . LEU B 1 109 ? 10.305 86.25 21.125 1 53.12 109 LEU B CA 1
ATOM 4239 C C . LEU B 1 109 ? 9.664 87.625 21.344 1 53.12 109 LEU B C 1
ATOM 4241 O O . LEU B 1 109 ? 8.789 88 20.578 1 53.12 109 LEU B O 1
ATOM 4245 N N . THR B 1 110 ? 10.07 88.188 22.484 1 50 110 THR B N 1
ATOM 4246 C CA . THR B 1 110 ? 9.508 89.5 22.828 1 50 110 THR B CA 1
ATOM 4247 C C . THR B 1 110 ? 10.039 90.625 21.906 1 50 110 THR B C 1
ATOM 4249 O O . THR B 1 110 ? 9.461 91.688 21.828 1 50 110 THR B O 1
ATOM 4252 N N . ARG B 1 111 ? 11.273 90.438 21.438 1 51.47 111 ARG B N 1
ATOM 4253 C CA . ARG B 1 111 ? 11.781 91.438 20.516 1 51.47 111 ARG B CA 1
ATOM 4254 C C . ARG B 1 111 ? 11.039 91.438 19.188 1 51.47 111 ARG B C 1
ATOM 4256 O O . ARG B 1 111 ? 11.188 92.312 18.359 1 51.47 111 ARG B O 1
ATOM 4263 N N . LYS B 1 112 ? 10.477 90.25 18.844 1 50.94 112 LYS B N 1
ATOM 4264 C CA . LYS B 1 112 ? 9.719 90.312 17.594 1 50.94 112 LYS B CA 1
ATOM 4265 C C . LYS B 1 112 ? 8.398 91 17.766 1 50.94 112 LYS B C 1
ATOM 4267 O O . LYS B 1 112 ? 7.797 91 18.844 1 50.94 112 LYS B O 1
ATOM 4272 N N . PRO B 1 113 ? 8.109 92.062 16.859 1 44.75 113 PRO B N 1
ATOM 4273 C CA . PRO B 1 113 ? 6.898 92.875 16.984 1 44.75 113 PRO B CA 1
ATOM 4274 C C . PRO B 1 113 ? 5.664 92.062 17.344 1 44.75 113 PRO B C 1
ATOM 4276 O O . PRO B 1 113 ? 5.535 90.875 16.922 1 44.75 113 PRO B O 1
ATOM 4279 N N . ILE B 1 114 ? 4.938 92.438 18.391 1 41.75 114 ILE B N 1
ATOM 4280 C CA . ILE B 1 114 ? 3.725 91.875 18.969 1 41.75 114 ILE B CA 1
ATOM 4281 C C . ILE B 1 114 ? 2.824 91.375 17.859 1 41.75 114 ILE B C 1
ATOM 4283 O O . ILE B 1 114 ? 2.076 90.375 18.078 1 41.75 114 ILE B O 1
ATOM 4287 N N . TYR B 1 115 ? 2.781 92.062 16.75 1 40.56 115 TYR B N 1
ATOM 4288 C CA . TYR B 1 115 ? 1.89 91.812 15.633 1 40.56 115 TYR B CA 1
ATOM 4289 C C . TYR B 1 115 ? 2.213 90.438 15.031 1 40.56 115 TYR B C 1
ATOM 4291 O O . TYR B 1 115 ? 1.357 89.812 14.391 1 40.56 115 TYR B O 1
ATOM 4299 N N . GLU B 1 116 ? 3.395 90.125 14.961 1 44.81 116 GLU B N 1
ATOM 4300 C CA . GLU B 1 116 ? 3.705 88.875 14.297 1 44.81 116 GLU B CA 1
ATOM 4301 C C . GLU B 1 116 ? 3.355 87.688 15.18 1 44.81 116 GLU B C 1
ATOM 4303 O O . GLU B 1 116 ? 3.328 86.562 14.719 1 44.81 116 GLU B O 1
ATOM 4308 N N . PHE B 1 117 ? 3.424 87.875 16.375 1 40.47 117 PHE B N 1
ATOM 4309 C CA . PHE B 1 117 ? 2.973 86.812 17.25 1 40.47 117 PHE B CA 1
ATOM 4310 C C . PHE B 1 117 ? 1.451 86.75 17.266 1 40.47 117 PHE B C 1
ATOM 4312 O O . PHE B 1 117 ? 0.783 87.562 17.891 1 40.47 117 PHE B O 1
ATOM 4319 N N . ARG B 1 118 ? 0.901 86.562 16.297 1 42.22 118 ARG B N 1
ATOM 4320 C CA . ARG B 1 118 ? -0.525 86.25 16.312 1 42.22 118 ARG B CA 1
ATOM 4321 C C . ARG B 1 118 ? -0.891 85.438 17.547 1 42.22 118 ARG B C 1
ATOM 4323 O O . ARG B 1 118 ? -0.175 84.5 17.922 1 42.22 118 ARG B O 1
ATOM 4330 N N . ALA B 1 119 ? -1.742 86 18.391 1 40.19 119 ALA B N 1
ATOM 4331 C CA . ALA B 1 119 ? -2.336 85.625 19.672 1 40.19 119 ALA B CA 1
ATOM 4332 C C . ALA B 1 119 ? -2.266 84.125 19.859 1 40.19 119 ALA B C 1
ATOM 4334 O O . ALA B 1 119 ? -2.004 83.625 20.969 1 40.19 119 ALA B O 1
ATOM 4335 N N . SER B 1 120 ? -2.943 83.312 19.047 1 39.97 120 SER B N 1
ATOM 4336 C CA . SER B 1 120 ? -3.65 82.062 19.234 1 39.97 120 SER B CA 1
ATOM 4337 C C . SER B 1 120 ? -2.703 80.875 19.109 1 39.97 120 SER B C 1
ATOM 4339 O O . SER B 1 120 ? -3.105 79.688 19.312 1 39.97 120 SER B O 1
ATOM 4341 N N . GLN B 1 121 ? -1.445 80.938 18.594 1 42.22 121 GLN B N 1
ATOM 4342 C CA . GLN B 1 121 ? -0.905 79.625 18.266 1 42.22 121 GLN B CA 1
ATOM 4343 C C . GLN B 1 121 ? 0.121 79.188 19.297 1 42.22 121 GLN B C 1
ATOM 4345 O O . GLN B 1 121 ? 1.183 79.75 19.438 1 42.22 121 GLN B O 1
ATOM 4350 N N . ALA B 1 122 ? -0.289 78.625 20.344 1 50 122 ALA B N 1
ATOM 4351 C CA . ALA B 1 122 ? 0.582 77.812 21.234 1 50 122 ALA B CA 1
ATOM 4352 C C . ALA B 1 122 ? 1.632 77.062 20.438 1 50 122 ALA B C 1
ATOM 4354 O O . ALA B 1 122 ? 1.296 76.312 19.516 1 50 122 ALA B O 1
ATOM 4355 N N . GLN B 1 123 ? 2.879 77.562 20.234 1 54.78 123 GLN B N 1
ATOM 4356 C CA . GLN B 1 123 ? 3.971 76.938 19.516 1 54.78 123 GLN B CA 1
ATOM 4357 C C . GLN B 1 123 ? 4.867 76.125 20.469 1 54.78 123 GLN B C 1
ATOM 4359 O O . GLN B 1 123 ? 4.973 76.5 21.641 1 54.78 123 GLN B O 1
ATOM 4364 N N . ILE B 1 124 ? 5.09 74.938 20.078 1 55.91 124 ILE B N 1
ATOM 4365 C CA . ILE B 1 124 ? 6.121 74.125 20.75 1 55.91 124 ILE B CA 1
ATOM 4366 C C . ILE B 1 124 ? 7.496 74.75 20.469 1 55.91 124 ILE B C 1
ATOM 4368 O O . ILE B 1 124 ? 7.863 74.938 19.312 1 55.91 124 ILE B O 1
ATOM 4372 N N . VAL B 1 125 ? 8.086 75.375 21.359 1 55.47 125 VAL B N 1
ATOM 4373 C CA . VAL B 1 125 ? 9.406 76 21.172 1 55.47 125 VAL B CA 1
ATOM 4374 C C . VAL B 1 125 ? 10.461 75.125 21.859 1 55.47 125 VAL B C 1
ATOM 4376 O O . VAL B 1 125 ? 10.266 74.688 22.984 1 55.47 125 VAL B O 1
ATOM 4379 N N . ASP B 1 126 ? 11.453 74.75 21.094 1 57.12 126 ASP B N 1
ATOM 4380 C CA . ASP B 1 126 ? 12.602 73.938 21.578 1 57.12 126 ASP B CA 1
ATOM 4381 C C . ASP B 1 126 ? 13.617 74.875 22.266 1 57.12 126 ASP B C 1
ATOM 4383 O O . ASP B 1 126 ? 13.984 75.938 21.719 1 57.12 126 ASP B O 1
ATOM 4387 N N . SER B 1 127 ? 13.641 74.938 23.547 1 52.94 127 SER B N 1
ATOM 4388 C CA . SER B 1 127 ? 14.688 75.688 24.25 1 52.94 127 SER B CA 1
ATOM 4389 C C . SER B 1 127 ? 15.766 74.75 24.797 1 52.94 127 SER B C 1
ATOM 4391 O O . SER B 1 127 ? 15.594 73.562 24.797 1 52.94 127 SER B O 1
ATOM 4393 N N . ALA B 1 128 ? 17.047 75.25 24.938 1 54.97 128 ALA B N 1
ATOM 4394 C CA . ALA B 1 128 ? 18.141 74.438 25.516 1 54.97 128 ALA B CA 1
ATOM 4395 C C . ALA B 1 128 ? 17.672 73.688 26.734 1 54.97 128 ALA B C 1
ATOM 4397 O O . ALA B 1 128 ? 18.203 72.562 27.016 1 54.97 128 ALA B O 1
ATOM 4398 N N . ALA B 1 129 ? 16.688 74.188 27.469 1 53.56 129 ALA B N 1
ATOM 4399 C CA . ALA B 1 129 ? 16.25 73.562 28.719 1 53.56 129 ALA B CA 1
ATOM 4400 C C . ALA B 1 129 ? 15.102 72.562 28.484 1 53.56 129 ALA B C 1
ATOM 4402 O O . ALA B 1 129 ? 14.648 71.875 29.406 1 53.56 129 ALA B O 1
ATOM 4403 N N . GLY B 1 130 ? 14.688 72.5 27.234 1 60.19 130 GLY B N 1
ATOM 4404 C CA . GLY B 1 130 ? 13.656 71.562 26.891 1 60.19 130 GLY B CA 1
ATOM 4405 C C . GLY B 1 130 ? 12.555 72.125 26.016 1 60.19 130 GLY B C 1
ATOM 4406 O O . GLY B 1 130 ? 12.664 73.25 25.562 1 60.19 130 GLY B O 1
ATOM 4407 N N . GLN B 1 131 ? 11.664 71.375 25.625 1 64.56 131 GLN B N 1
ATOM 4408 C CA . GLN B 1 131 ? 10.555 71.812 24.781 1 64.56 131 GLN B CA 1
ATOM 4409 C C . GLN B 1 131 ? 9.445 72.438 25.594 1 64.56 131 GLN B C 1
ATOM 4411 O O . GLN B 1 131 ? 9.086 71.938 26.672 1 64.56 131 GLN B O 1
ATOM 4416 N N . TYR B 1 132 ? 9.109 73.75 25.375 1 63.47 132 TYR B N 1
ATOM 4417 C CA . TYR B 1 132 ? 8.078 74.438 26.094 1 63.47 132 TYR B CA 1
ATOM 4418 C C . TYR B 1 132 ? 6.91 74.812 25.188 1 63.47 132 TYR B C 1
ATOM 4420 O O . TYR B 1 132 ? 7.102 75.062 24 1 63.47 132 TYR B O 1
ATOM 4428 N N . VAL B 1 133 ? 5.734 74.625 25.641 1 67.25 133 VAL B N 1
ATOM 4429 C CA . VAL B 1 133 ? 4.559 75.25 25.016 1 67.25 133 VAL B CA 1
ATOM 4430 C C . VAL B 1 133 ? 4.422 76.688 25.422 1 67.25 133 VAL B C 1
ATOM 4432 O O . VAL B 1 133 ? 4.461 77 26.625 1 67.25 133 VAL B O 1
ATOM 4435 N N . VAL B 1 134 ? 4.508 77.562 24.484 1 64.38 134 VAL B N 1
ATOM 4436 C CA . VAL B 1 134 ? 4.523 79 24.781 1 64.38 134 VAL B CA 1
ATOM 4437 C C . VAL B 1 134 ? 3.227 79.625 24.297 1 64.38 134 VAL B C 1
ATOM 4439 O O . VAL B 1 134 ? 2.723 79.312 23.219 1 64.38 134 VAL B O 1
ATOM 4442 N N . GLU B 1 135 ? 2.59 80.375 25.156 1 64.56 135 GLU B N 1
ATOM 4443 C CA . GLU B 1 135 ? 1.438 81.188 24.812 1 64.56 135 GLU B CA 1
ATOM 4444 C C . GLU B 1 135 ? 1.71 82.688 25.094 1 64.56 135 GLU B C 1
ATOM 4446 O O . GLU B 1 135 ? 2.1 83 26.203 1 64.56 135 GLU B O 1
ATOM 4451 N N . VAL B 1 136 ? 1.693 83.5 24.109 1 64.5 136 VAL B N 1
ATOM 4452 C CA . VAL B 1 136 ? 1.944 84.938 24.266 1 64.5 136 VAL B CA 1
ATOM 4453 C C . VAL B 1 136 ? 0.63 85.75 24.141 1 64.5 136 VAL B C 1
ATOM 4455 O O . VAL B 1 136 ? -0.135 85.5 23.203 1 64.5 136 VAL B O 1
ATOM 4458 N N . SER B 1 137 ? 0.266 86.438 25.141 1 64.69 137 SER B N 1
ATOM 4459 C CA . SER B 1 137 ? -0.939 87.312 25.125 1 64.69 137 SER B CA 1
ATOM 4460 C C . SER B 1 137 ? -0.605 88.75 25.344 1 64.69 137 SER B C 1
ATOM 4462 O O . SER B 1 137 ? 0.231 89.062 26.188 1 64.69 137 SER B O 1
ATOM 4464 N N . PRO B 1 138 ? -1.147 89.625 24.594 1 64.31 138 PRO B N 1
ATOM 4465 C CA . PRO B 1 138 ? -0.911 91.062 24.781 1 64.31 138 PRO B CA 1
ATOM 4466 C C . PRO B 1 138 ? -1.617 91.625 26.016 1 64.31 138 PRO B C 1
ATOM 4468 O O . PRO B 1 138 ? -2.744 91.25 26.328 1 64.31 138 PRO B O 1
ATOM 4471 N N . ILE B 1 139 ? -0.942 92.312 26.797 1 62.03 139 ILE B N 1
ATOM 4472 C CA . ILE B 1 139 ? -1.501 93.062 27.938 1 62.03 139 ILE B CA 1
ATOM 4473 C C . ILE B 1 139 ? -1.286 94.562 27.766 1 62.03 139 ILE B C 1
ATOM 4475 O O . ILE B 1 139 ? -0.455 95 26.953 1 62.03 139 ILE B O 1
ATOM 4479 N N . PRO B 1 140 ? -2.148 95.375 28.359 1 61.09 140 PRO B N 1
ATOM 4480 C CA . PRO B 1 140 ? -2.033 96.812 28.141 1 61.09 140 PRO B CA 1
ATOM 4481 C C . PRO B 1 140 ? -0.612 97.375 28.359 1 61.09 140 PRO B C 1
ATOM 4483 O O . PRO B 1 140 ? -0.145 98.188 27.625 1 61.09 140 PRO B O 1
ATOM 4486 N N . ALA B 1 141 ? 0.072 96.938 29.328 1 60.78 141 ALA B N 1
ATOM 4487 C CA . ALA B 1 141 ? 1.396 97.438 29.656 1 60.78 141 ALA B CA 1
ATOM 4488 C C . ALA B 1 141 ? 2.488 96.625 28.922 1 60.78 141 ALA B C 1
ATOM 4490 O O . ALA B 1 141 ? 3.666 97 29 1 60.78 141 ALA B O 1
ATOM 4491 N N . GLY B 1 142 ? 2.094 95.562 28.047 1 63.03 142 GLY B N 1
ATOM 4492 C CA . GLY B 1 142 ? 3.102 94.812 27.344 1 63.03 142 GLY B CA 1
ATOM 4493 C C . GLY B 1 142 ? 2.604 93.5 26.875 1 63.03 142 GLY B C 1
ATOM 4494 O O . GLY B 1 142 ? 1.545 93.375 26.25 1 63.03 142 GLY B O 1
ATOM 4495 N N . THR B 1 143 ? 3.482 92.625 27.047 1 68.81 143 THR B N 1
ATOM 4496 C CA . THR B 1 143 ? 3.123 91.25 26.625 1 68.81 143 THR B CA 1
ATOM 4497 C C . THR B 1 143 ? 3.275 90.25 27.766 1 68.81 143 THR B C 1
ATOM 4499 O O . THR B 1 143 ? 4.18 90.375 28.594 1 68.81 143 THR B O 1
ATOM 4502 N N . LEU B 1 144 ? 2.291 89.375 27.844 1 68.69 144 LEU B N 1
ATOM 4503 C CA . LEU B 1 144 ? 2.33 88.25 28.797 1 68.69 144 LEU B CA 1
ATOM 4504 C C . LEU B 1 144 ? 2.639 86.938 28.062 1 68.69 144 LEU B C 1
ATOM 4506 O O . LEU B 1 144 ? 1.913 86.562 27.156 1 68.69 144 LEU B O 1
ATOM 4510 N N . THR B 1 145 ? 3.832 86.375 28.375 1 67.81 145 THR B N 1
ATOM 4511 C CA . THR B 1 145 ? 4.242 85.062 27.797 1 67.81 145 THR B CA 1
ATOM 4512 C C . THR B 1 145 ? 4.195 84 28.859 1 67.81 145 THR B C 1
ATOM 4514 O O . THR B 1 145 ? 4.844 84.062 29.891 1 67.81 145 THR B O 1
ATOM 4517 N N . LEU B 1 146 ? 3.303 83.062 28.531 1 67.75 146 LEU B N 1
ATOM 4518 C CA . LEU B 1 146 ? 3.223 81.875 29.391 1 67.75 146 LEU B CA 1
ATOM 4519 C C . LEU B 1 146 ? 3.963 80.688 28.766 1 67.75 146 LEU B C 1
ATOM 4521 O O . LEU B 1 146 ? 3.838 80.438 27.562 1 67.75 146 LEU B O 1
ATOM 4525 N N . LEU B 1 147 ? 4.875 80.125 29.562 1 64.94 147 LEU B N 1
ATOM 4526 C CA . LEU B 1 147 ? 5.652 78.938 29.141 1 64.94 147 LEU B CA 1
ATOM 4527 C C . LEU B 1 147 ? 5.344 77.75 30.031 1 64.94 147 LEU B C 1
ATOM 4529 O O . LEU B 1 147 ? 5.27 77.875 31.25 1 64.94 147 LEU B O 1
ATOM 4533 N N . SER B 1 148 ? 4.938 76.688 29.375 1 65.25 148 SER B N 1
ATOM 4534 C CA . SER B 1 148 ? 4.75 75.438 30.078 1 65.25 148 SER B CA 1
ATOM 4535 C C . SER B 1 148 ? 5.719 74.375 29.562 1 65.25 148 SER B C 1
ATOM 4537 O O . SER B 1 148 ? 5.77 74.062 28.359 1 65.25 148 SER B O 1
ATOM 4539 N N . PRO B 1 149 ? 6.598 73.875 30.516 1 58.97 149 PRO B N 1
ATOM 4540 C CA . PRO B 1 149 ? 7.535 72.812 30.094 1 58.97 149 PRO B CA 1
ATOM 4541 C C . PRO B 1 149 ? 6.832 71.562 29.641 1 58.97 149 PRO B C 1
ATOM 4543 O O . PRO B 1 149 ? 5.789 71.188 30.188 1 58.97 149 PRO B O 1
ATOM 4546 N N . MET B 1 150 ? 7.293 71.125 28.516 1 59.41 150 MET B N 1
ATOM 4547 C CA . MET B 1 150 ? 6.77 69.875 27.953 1 59.41 150 MET B CA 1
ATOM 4548 C C . MET B 1 150 ? 7.258 68.688 28.766 1 59.41 150 MET B C 1
ATOM 4550 O O . MET B 1 150 ? 7.047 67.5 28.359 1 59.41 150 MET B O 1
ATOM 4554 N N . SER B 1 151 ? 7.895 69 29.812 1 60.16 151 SER B N 1
ATOM 4555 C CA . SER B 1 151 ? 8.406 67.875 30.625 1 60.16 151 SER B CA 1
ATOM 4556 C C . SER B 1 151 ? 7.277 67 31.109 1 60.16 151 SER B C 1
ATOM 4558 O O . SER B 1 151 ? 7.434 65.75 31.156 1 60.16 151 SER B O 1
ATOM 4560 N N . LYS B 1 152 ? 6.113 67.625 31.375 1 58.59 152 LYS B N 1
ATOM 4561 C CA . LYS B 1 152 ? 4.988 66.812 31.797 1 58.59 152 LYS B CA 1
ATOM 4562 C C . LYS B 1 152 ? 4.523 65.875 30.672 1 58.59 152 LYS B C 1
ATOM 4564 O O . LYS B 1 152 ? 4.195 64.75 30.891 1 58.59 152 LYS B O 1
ATOM 4569 N N . ILE B 1 153 ? 4.691 66.5 29.547 1 59.31 153 ILE B N 1
ATOM 4570 C CA . ILE B 1 153 ? 4.273 65.688 28.375 1 59.31 153 ILE B CA 1
ATOM 4571 C C . ILE B 1 153 ? 5.266 64.562 28.125 1 59.31 153 ILE B C 1
ATOM 4573 O O . ILE B 1 153 ? 4.867 63.438 27.781 1 59.31 153 ILE B O 1
ATOM 4577 N N . ARG B 1 154 ? 6.477 64.938 28.328 1 60.19 154 ARG B N 1
ATOM 4578 C CA . ARG B 1 154 ? 7.492 63.875 28.141 1 60.19 154 ARG B CA 1
ATOM 4579 C C . ARG B 1 154 ? 7.301 62.75 29.125 1 60.19 154 ARG B C 1
ATOM 4581 O O . ARG B 1 154 ? 7.516 61.594 28.797 1 60.19 154 ARG B O 1
ATOM 4588 N N . ALA B 1 155 ? 6.859 63.219 30.297 1 58.56 155 ALA B N 1
ATOM 4589 C CA . ALA B 1 155 ? 6.609 62.188 31.297 1 58.56 155 ALA B CA 1
ATOM 4590 C C . ALA B 1 155 ? 5.461 61.281 30.875 1 58.56 155 ALA B C 1
ATOM 4592 O O . ALA B 1 155 ? 5.531 60.062 31.047 1 58.56 155 ALA B O 1
ATOM 4593 N N . ILE B 1 156 ? 4.535 61.844 30.203 1 59.41 156 ILE B N 1
ATOM 4594 C CA . ILE B 1 156 ? 3.4 61.062 29.734 1 59.41 156 ILE B CA 1
ATOM 4595 C C . ILE B 1 156 ? 3.84 60.156 28.562 1 59.41 156 ILE B C 1
ATOM 4597 O O . ILE B 1 156 ? 3.436 59 28.484 1 59.41 156 ILE B O 1
ATOM 4601 N N . GLU B 1 157 ? 4.707 60.75 27.828 1 60.75 157 GLU B N 1
ATOM 4602 C CA . GLU B 1 157 ? 5.238 59.969 26.703 1 60.75 157 GLU B CA 1
ATOM 4603 C C . GLU B 1 157 ? 6.004 58.75 27.172 1 60.75 157 GLU B C 1
ATOM 4605 O O . GLU B 1 157 ? 5.828 57.656 26.625 1 60.75 157 GLU B O 1
ATOM 4610 N N . GLN B 1 158 ? 6.871 58.969 28.062 1 60.94 158 GLN B N 1
ATOM 4611 C CA . GLN B 1 158 ? 7.684 57.844 28.547 1 60.94 158 GLN B CA 1
ATOM 4612 C C . GLN B 1 158 ? 6.812 56.781 29.203 1 60.94 158 GLN B C 1
ATOM 4614 O O . GLN B 1 158 ? 7.078 55.594 29.047 1 60.94 158 GLN B O 1
ATOM 4619 N N . ALA B 1 159 ? 5.77 57.281 29.781 1 58.75 159 ALA B N 1
ATOM 4620 C CA . ALA B 1 159 ? 4.852 56.344 30.391 1 58.75 159 ALA B CA 1
ATOM 4621 C C . ALA B 1 159 ? 4.129 55.5 29.312 1 58.75 159 ALA B C 1
ATOM 4623 O O . ALA B 1 159 ? 3.953 54.312 29.469 1 58.75 159 ALA B O 1
ATOM 4624 N N . LEU B 1 160 ? 3.855 56.188 28.297 1 61.12 160 LEU B N 1
ATOM 4625 C CA . LEU B 1 160 ? 3.166 55.5 27.203 1 61.12 160 LEU B CA 1
ATOM 4626 C C . LEU B 1 160 ? 4.102 54.531 26.5 1 61.12 160 LEU B C 1
ATOM 4628 O O . LEU B 1 160 ? 3.688 53.438 26.125 1 61.12 160 LEU B O 1
ATOM 4632 N N . LEU B 1 161 ? 5.332 55 26.344 1 65.38 161 LEU B N 1
ATOM 4633 C CA . LEU B 1 161 ? 6.309 54.125 25.703 1 65.38 161 LEU B CA 1
ATOM 4634 C C . LEU B 1 161 ? 6.488 52.844 26.5 1 65.38 161 LEU B C 1
ATOM 4636 O O . LEU B 1 161 ? 6.594 51.75 25.922 1 65.38 161 LEU B O 1
ATOM 4640 N N . GLY B 1 162 ? 6.555 53.062 27.797 1 60.72 162 GLY B N 1
ATOM 4641 C CA . GLY B 1 162 ? 6.676 51.875 28.641 1 60.72 162 GLY B CA 1
ATOM 4642 C C . GLY B 1 162 ? 5.523 50.906 28.469 1 60.72 162 GLY B C 1
ATOM 4643 O O . GLY B 1 162 ? 5.734 49.688 28.375 1 60.72 162 GLY B O 1
ATOM 4644 N N . ARG B 1 163 ? 4.434 51.438 28.219 1 60.81 163 ARG B N 1
ATOM 4645 C CA . ARG B 1 163 ? 3.252 50.594 28.047 1 60.81 163 ARG B CA 1
ATOM 4646 C C . ARG B 1 163 ? 3.262 49.906 26.688 1 60.81 163 ARG B C 1
ATOM 4648 O O . ARG B 1 163 ? 2.896 48.75 26.562 1 60.81 163 ARG B O 1
ATOM 4655 N N . LEU B 1 164 ? 3.709 50.656 25.75 1 65.31 164 LEU B N 1
ATOM 4656 C CA . LEU B 1 164 ? 3.785 50.094 24.391 1 65.31 164 LEU B CA 1
ATOM 4657 C C . LEU B 1 164 ? 4.777 48.938 24.344 1 65.31 164 LEU B C 1
ATOM 4659 O O . LEU B 1 164 ? 4.516 47.906 23.703 1 65.31 164 LEU B O 1
ATOM 4663 N N . VAL B 1 165 ? 5.867 49.125 25.016 1 67.69 165 VAL B N 1
ATOM 4664 C CA . VAL B 1 165 ? 6.879 48.094 25.047 1 67.69 165 VAL B CA 1
ATOM 4665 C C . VAL B 1 165 ? 6.312 46.844 25.734 1 67.69 165 VAL B C 1
ATOM 4667 O O . VAL B 1 165 ? 6.551 45.719 25.281 1 67.69 165 VAL B O 1
ATOM 4670 N N . LEU B 1 166 ? 5.477 47.062 26.688 1 66.06 166 LEU B N 1
ATOM 4671 C CA . LEU B 1 166 ? 4.867 45.938 27.406 1 66.06 166 LEU B CA 1
ATOM 4672 C C . LEU B 1 166 ? 3.895 45.188 26.516 1 66.06 166 LEU B C 1
ATOM 4674 O O . LEU B 1 166 ? 3.859 43.969 26.531 1 66.06 166 LEU B O 1
ATOM 4678 N N . ILE B 1 167 ? 3.178 45.969 25.75 1 65.69 167 ILE B N 1
ATOM 4679 C CA . ILE B 1 167 ? 2.223 45.344 24.844 1 65.69 167 ILE B CA 1
ATOM 4680 C C . ILE B 1 167 ? 2.971 44.531 23.797 1 65.69 167 ILE B C 1
ATOM 4682 O O . ILE B 1 167 ? 2.576 43.406 23.469 1 65.69 167 ILE B O 1
ATOM 4686 N N . LEU B 1 168 ? 4.078 45.031 23.312 1 67.56 168 LEU B N 1
ATOM 4687 C CA . LEU B 1 168 ? 4.875 44.344 22.297 1 67.56 168 LEU B CA 1
ATOM 4688 C C . LEU B 1 168 ? 5.441 43.031 22.828 1 67.56 168 LEU B C 1
ATOM 4690 O O . LEU B 1 168 ? 5.43 42.031 22.141 1 67.56 168 LEU B O 1
ATOM 4694 N N . PHE B 1 169 ? 5.863 43.094 24 1 68.06 169 PHE B N 1
ATOM 4695 C CA . PHE B 1 169 ? 6.418 41.875 24.609 1 68.06 169 PHE B CA 1
ATOM 4696 C C . PHE B 1 169 ? 5.332 40.844 24.859 1 68.06 169 PHE B C 1
ATOM 4698 O O . PHE B 1 169 ? 5.547 39.656 24.641 1 68.06 169 PHE B O 1
ATOM 4705 N N . ALA B 1 170 ? 4.168 41.375 25.203 1 65.81 170 ALA B N 1
ATOM 4706 C CA . ALA B 1 170 ? 3.066 40.469 25.469 1 65.81 170 ALA B CA 1
ATOM 4707 C C . ALA B 1 170 ? 2.609 39.75 24.203 1 65.81 170 ALA B C 1
ATOM 4709 O O . ALA B 1 170 ? 2.426 38.531 24.188 1 65.81 170 ALA B O 1
ATOM 4710 N N . VAL B 1 171 ? 2.449 40.562 23.172 1 67.88 171 VAL B N 1
ATOM 4711 C CA . VAL B 1 171 ? 2.008 40 21.906 1 67.88 171 VAL B CA 1
ATOM 4712 C C . VAL B 1 171 ? 3.072 39.031 21.359 1 67.88 171 VAL B C 1
ATOM 4714 O O . VAL B 1 171 ? 2.75 37.969 20.859 1 67.88 171 VAL B O 1
ATOM 4717 N N . GLY B 1 172 ? 4.336 39.469 21.438 1 68.75 172 GLY B N 1
ATOM 4718 C CA . GLY B 1 172 ? 5.43 38.625 21.016 1 68.75 172 GLY B CA 1
ATOM 4719 C C . GLY B 1 172 ? 5.461 37.281 21.75 1 68.75 172 GLY B C 1
ATOM 4720 O O . GLY B 1 172 ? 5.68 36.25 21.141 1 68.75 172 GLY B O 1
ATOM 4721 N N . ALA B 1 173 ? 5.215 37.312 23.016 1 68.69 173 ALA B N 1
ATOM 4722 C CA . ALA B 1 173 ? 5.211 36.094 23.844 1 68.69 173 ALA B CA 1
ATOM 4723 C C . ALA B 1 173 ? 4.082 35.156 23.422 1 68.69 173 ALA B C 1
ATOM 4725 O O . ALA B 1 173 ? 4.281 33.938 23.312 1 68.69 173 ALA B O 1
ATOM 4726 N N . VAL B 1 174 ? 2.949 35.781 23.125 1 68.88 174 VAL B N 1
ATOM 4727 C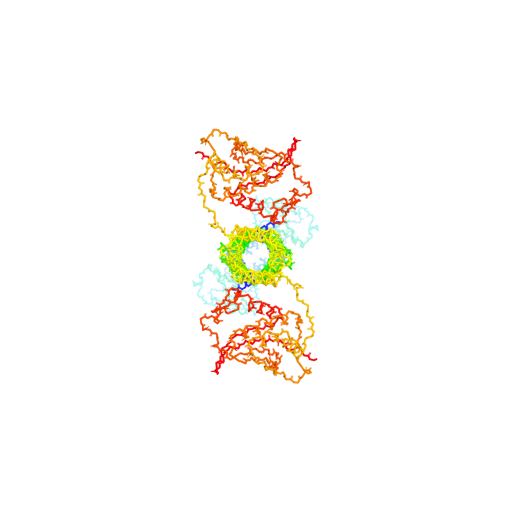 CA . VAL B 1 174 ? 1.791 34.969 22.734 1 68.88 174 VAL B CA 1
ATOM 4728 C C . VAL B 1 174 ? 2.045 34.281 21.391 1 68.88 174 VAL B C 1
ATOM 4730 O O . VAL B 1 174 ? 1.774 33.094 21.234 1 68.88 174 VAL B O 1
ATOM 4733 N N . LEU B 1 175 ? 2.605 35.062 20.516 1 69.62 175 LEU B N 1
ATOM 4734 C CA . LEU B 1 175 ? 2.879 34.531 19.188 1 69.62 175 LEU B CA 1
ATOM 4735 C C . LEU B 1 175 ? 3.939 33.438 19.266 1 69.62 175 LEU B C 1
ATOM 4737 O O . LEU B 1 175 ? 3.859 32.438 18.547 1 69.62 175 LEU B O 1
ATOM 4741 N N . TYR B 1 176 ? 4.855 33.625 20.094 1 69.94 176 TYR B N 1
ATOM 4742 C CA . TYR B 1 176 ? 5.902 32.625 20.266 1 69.94 176 TYR B CA 1
ATOM 4743 C C . TYR B 1 176 ? 5.328 31.328 20.844 1 69.94 176 TYR B C 1
ATOM 4745 O O . TYR B 1 176 ? 5.648 30.234 20.375 1 69.94 176 TYR B O 1
ATOM 4753 N N . LEU B 1 177 ? 4.531 31.531 21.797 1 69.62 177 LEU B N 1
ATOM 4754 C CA . LEU B 1 177 ? 3.912 30.359 22.438 1 69.62 177 LEU B CA 1
ATOM 4755 C C . LEU B 1 177 ? 3.029 29.609 21.438 1 69.62 177 LEU B C 1
ATOM 4757 O O . LEU B 1 177 ? 3.029 28.375 21.406 1 69.62 177 LEU B O 1
ATOM 4761 N N . LEU B 1 178 ? 2.338 30.406 20.656 1 71.75 178 LEU B N 1
ATOM 4762 C CA . LEU B 1 178 ? 1.486 29.797 19.641 1 71.75 178 LEU B CA 1
ATOM 4763 C C . LEU B 1 178 ? 2.322 29.031 18.609 1 71.75 178 LEU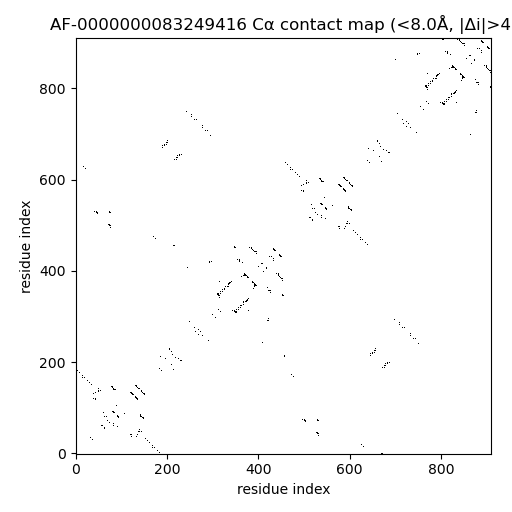 B C 1
ATOM 4765 O O . LEU B 1 178 ? 1.938 27.953 18.172 1 71.75 178 LEU B O 1
ATOM 4769 N N . SER B 1 179 ? 3.402 29.594 18.281 1 69.94 179 SER B N 1
ATOM 4770 C CA . SER B 1 179 ? 4.309 28.953 17.328 1 69.94 179 SER B CA 1
ATOM 4771 C C . SER B 1 179 ? 4.844 27.625 17.875 1 69.94 179 SER B C 1
ATOM 4773 O O . SER B 1 179 ? 4.914 26.641 17.156 1 69.94 179 SER B O 1
ATOM 4775 N N . LEU B 1 180 ? 5.137 27.609 19.125 1 70.81 180 LEU B N 1
ATOM 4776 C CA . LEU B 1 180 ? 5.645 26.406 19.766 1 70.81 180 LEU B CA 1
ATOM 4777 C C . LEU B 1 180 ? 4.562 25.328 19.828 1 70.81 180 LEU B C 1
ATOM 4779 O O . LEU B 1 180 ? 4.828 24.156 19.578 1 70.81 180 LEU B O 1
ATOM 4783 N N . PHE B 1 181 ? 3.48 25.812 20.094 1 72.5 181 PHE B N 1
ATOM 4784 C CA . PHE B 1 181 ? 2.338 24.906 20.172 1 72.5 181 PHE B CA 1
ATOM 4785 C C . PHE B 1 181 ? 2.053 24.266 18.812 1 72.5 181 PHE B C 1
ATOM 4787 O O . PHE B 1 181 ? 1.875 23.062 18.719 1 72.5 181 PHE B O 1
ATOM 4794 N N . MET B 1 182 ? 2.055 25.094 17.844 1 73.94 182 MET B N 1
ATOM 4795 C CA . MET B 1 182 ? 1.772 24.625 16.5 1 73.94 182 MET B CA 1
ATOM 4796 C C . MET B 1 182 ? 2.844 23.641 16.031 1 73.94 182 MET B C 1
ATOM 4798 O O . MET B 1 182 ? 2.533 22.625 15.398 1 73.94 182 MET B O 1
ATOM 4802 N N . THR B 1 183 ? 4.012 23.938 16.297 1 72.44 183 THR B N 1
ATOM 4803 C CA . THR B 1 183 ? 5.109 23.062 15.883 1 72.44 183 THR B CA 1
ATOM 4804 C C . THR B 1 183 ? 5.004 21.703 16.562 1 72.44 183 THR B C 1
ATOM 4806 O O . THR B 1 183 ? 5.121 20.672 15.906 1 72.44 183 THR B O 1
ATOM 4809 N N . ARG B 1 184 ? 4.688 21.672 17.766 1 75.94 184 ARG B N 1
ATOM 4810 C CA . ARG B 1 184 ? 4.664 20.438 18.531 1 75.94 184 ARG B CA 1
ATOM 4811 C C . ARG B 1 184 ? 3.418 19.625 18.219 1 75.94 184 ARG B C 1
ATOM 4813 O O . ARG B 1 184 ? 3.48 18.391 18.125 1 75.94 184 ARG B O 1
ATOM 4820 N N . LYS B 1 185 ? 2.367 20.328 18.016 1 77.38 185 LYS B N 1
ATOM 4821 C CA . LYS B 1 185 ? 1.104 19.609 17.891 1 77.38 185 LYS B CA 1
ATOM 4822 C C . LYS B 1 185 ? 0.791 19.297 16.438 1 77.38 185 LYS B C 1
ATOM 4824 O O . LYS B 1 185 ? 0.049 18.359 16.141 1 77.38 185 LYS B O 1
ATOM 4829 N N . LEU B 1 186 ? 1.463 20.016 15.586 1 78.31 186 LEU B N 1
ATOM 4830 C CA . LEU B 1 186 ? 1.109 19.828 14.188 1 78.31 186 LEU B CA 1
ATOM 4831 C C . LEU B 1 186 ? 2.309 19.344 13.383 1 78.31 186 LEU B C 1
ATOM 4833 O O . LEU B 1 186 ? 2.242 18.297 12.734 1 78.31 186 LEU B O 1
ATOM 4837 N N . ILE B 1 187 ? 3.359 20.031 13.516 1 77.19 187 ILE B N 1
ATOM 4838 C CA . ILE B 1 187 ? 4.504 19.766 12.648 1 77.19 187 ILE B CA 1
ATOM 4839 C C . ILE B 1 187 ? 5.168 18.453 13.039 1 77.19 187 ILE B C 1
ATOM 4841 O O . ILE B 1 187 ? 5.477 17.625 12.18 1 77.19 187 ILE B O 1
ATOM 4845 N N . GLN B 1 188 ? 5.305 18.25 14.266 1 83.5 188 GLN B N 1
ATOM 4846 C CA . GLN B 1 188 ? 6.035 17.062 14.727 1 83.5 188 GLN B CA 1
ATOM 4847 C C . GLN B 1 188 ? 5.293 15.781 14.367 1 83.5 188 GLN B C 1
ATOM 4849 O O . GLN B 1 188 ? 5.879 14.859 13.797 1 83.5 188 GLN B O 1
ATOM 4854 N N . PRO B 1 189 ? 4.047 15.758 14.695 1 87.38 189 PRO B N 1
ATOM 4855 C CA . PRO B 1 189 ? 3.33 14.539 14.305 1 87.38 189 PRO B CA 1
ATOM 4856 C C . PRO B 1 189 ? 3.316 14.32 12.797 1 87.38 189 PRO B C 1
ATOM 4858 O O . PRO B 1 189 ? 3.33 13.18 12.328 1 87.38 189 PRO B O 1
ATOM 4861 N N . LEU B 1 190 ? 3.326 15.32 12.094 1 86.06 190 LEU B N 1
ATOM 4862 C CA . LEU B 1 190 ? 3.316 15.211 10.641 1 86.06 190 LEU B CA 1
ATOM 4863 C C . LEU B 1 190 ? 4.617 14.602 10.133 1 86.06 190 LEU B C 1
ATOM 4865 O O . LEU B 1 190 ? 4.609 13.789 9.203 1 86.06 190 LEU B O 1
ATOM 4869 N N . MET B 1 191 ? 5.633 14.984 10.719 1 86.69 191 MET B N 1
ATOM 4870 C CA . MET B 1 191 ? 6.93 14.453 10.312 1 86.69 191 MET B CA 1
ATOM 4871 C C . MET B 1 191 ? 7.043 12.977 10.672 1 86.69 191 MET B C 1
ATOM 4873 O O . MET B 1 191 ? 7.605 12.188 9.906 1 86.69 191 MET B O 1
ATOM 4877 N N . LEU B 1 192 ? 6.5 12.688 11.758 1 91.25 192 LEU B N 1
ATOM 4878 C CA . LEU B 1 192 ? 6.48 11.281 12.141 1 91.25 192 LEU B CA 1
ATOM 4879 C C . LEU B 1 192 ? 5.629 10.469 11.172 1 91.25 192 LEU B C 1
ATOM 4881 O O . LEU B 1 192 ? 5.984 9.336 10.828 1 91.25 192 LEU B O 1
ATOM 4885 N N . LEU B 1 193 ? 4.586 11.039 10.805 1 91.88 193 LEU B N 1
ATOM 4886 C CA . LEU B 1 193 ? 3.711 10.375 9.844 1 91.88 193 LEU B CA 1
ATOM 4887 C C . LEU B 1 193 ? 4.445 10.117 8.531 1 91.88 193 LEU B C 1
ATOM 4889 O O . LEU B 1 193 ? 4.273 9.062 7.914 1 91.88 193 LEU B O 1
ATOM 4893 N N . ARG B 1 194 ? 5.207 11.055 8.148 1 91.62 194 ARG B N 1
ATOM 4894 C CA . ARG B 1 194 ? 5.988 10.891 6.926 1 91.62 194 ARG B CA 1
ATOM 4895 C C . ARG B 1 194 ? 6.914 9.688 7.02 1 91.62 194 ARG B C 1
ATOM 4897 O O . ARG B 1 194 ? 7.059 8.93 6.059 1 91.62 194 ARG B O 1
ATOM 4904 N N . GLU B 1 195 ? 7.441 9.523 8.102 1 93.12 195 GLU B N 1
ATOM 4905 C CA . GLU B 1 195 ? 8.344 8.391 8.305 1 93.12 195 GLU B CA 1
ATOM 4906 C C . GLU B 1 195 ? 7.59 7.066 8.227 1 93.12 195 GLU B C 1
ATOM 4908 O O . GLU B 1 195 ? 8.086 6.102 7.645 1 93.12 195 GLU B O 1
ATOM 4913 N N . GLU B 1 196 ? 6.469 7.051 8.789 1 94.62 196 GLU B N 1
ATOM 4914 C CA . GLU B 1 196 ? 5.652 5.84 8.734 1 94.62 196 GLU B CA 1
ATOM 4915 C C . GLU B 1 196 ? 5.234 5.527 7.297 1 94.62 196 GLU B C 1
ATOM 4917 O O . GLU B 1 196 ? 5.184 4.363 6.898 1 94.62 196 GLU B O 1
ATOM 4922 N N . LEU B 1 197 ? 4.992 6.496 6.57 1 94.31 197 LEU B N 1
ATOM 4923 C CA . LEU B 1 197 ? 4.594 6.32 5.18 1 94.31 197 LEU B CA 1
ATOM 4924 C C . LEU B 1 197 ? 5.75 5.773 4.348 1 94.31 197 LEU B C 1
ATOM 4926 O O . LEU B 1 197 ? 5.535 5.016 3.398 1 94.31 197 LEU B O 1
ATOM 4930 N N . ARG B 1 198 ? 6.855 6.148 4.75 1 91.94 198 ARG B N 1
ATOM 4931 C CA . ARG B 1 198 ? 8.023 5.637 4.043 1 91.94 198 ARG B CA 1
ATOM 4932 C C . ARG B 1 198 ? 8.18 4.133 4.262 1 91.94 198 ARG B C 1
ATOM 4934 O O . ARG B 1 198 ? 8.586 3.408 3.354 1 91.94 198 ARG B O 1
ATOM 4941 N N . LYS B 1 199 ? 7.824 3.699 5.418 1 91.44 199 LYS B N 1
ATOM 4942 C CA . LYS B 1 199 ? 7.84 2.264 5.688 1 91.44 199 LYS B CA 1
ATOM 4943 C C . LYS B 1 199 ? 6.855 1.524 4.789 1 91.44 199 LYS B C 1
ATOM 4945 O O . LYS B 1 199 ? 7.148 0.431 4.305 1 91.44 199 LYS B O 1
ATOM 4950 N N . VAL B 1 200 ? 5.746 2.119 4.609 1 92 200 VAL B N 1
ATOM 4951 C CA . VAL B 1 200 ? 4.738 1.512 3.744 1 92 200 VAL B CA 1
ATOM 4952 C C . VAL B 1 200 ? 5.25 1.476 2.305 1 92 200 VAL B C 1
ATOM 4954 O O . VAL B 1 200 ? 5.066 0.482 1.599 1 92 200 VAL B O 1
ATOM 4957 N N . LYS B 1 201 ? 5.895 2.564 1.968 1 89.25 201 LYS B N 1
ATOM 4958 C CA . LYS B 1 201 ? 6.48 2.631 0.632 1 89.25 201 LYS B CA 1
ATOM 4959 C C . LYS B 1 201 ? 7.477 1.496 0.411 1 89.25 201 LYS B C 1
ATOM 4961 O O . LYS B 1 201 ? 7.527 0.911 -0.673 1 89.25 201 LYS B O 1
ATOM 4966 N N . GLY B 1 202 ? 8.133 1.164 1.418 1 85.25 202 GLY B N 1
ATOM 4967 C CA . GLY B 1 202 ? 9.094 0.079 1.36 1 85.25 202 GLY B CA 1
ATOM 4968 C C . GLY B 1 202 ? 8.484 -1.281 1.634 1 85.25 202 GLY B C 1
ATOM 4969 O O . GLY B 1 202 ? 9.203 -2.26 1.849 1 85.25 202 GLY B O 1
ATOM 4970 N N . ARG B 1 203 ? 7.242 -1.385 1.769 1 85.5 203 ARG B N 1
ATOM 4971 C CA . ARG B 1 203 ? 6.445 -2.592 1.958 1 85.5 203 ARG B CA 1
ATOM 4972 C C . ARG B 1 203 ? 6.723 -3.223 3.318 1 85.5 203 ARG B C 1
ATOM 4974 O O . ARG B 1 203 ? 6.707 -4.449 3.455 1 85.5 203 ARG B O 1
ATOM 4981 N N . GLN B 1 204 ? 7.133 -2.389 4.172 1 87.81 204 GLN B N 1
ATOM 4982 C CA . GLN B 1 204 ? 7.27 -2.816 5.559 1 87.81 204 GLN B CA 1
ATOM 4983 C C . GLN B 1 204 ? 6.012 -2.5 6.359 1 87.81 204 GLN B C 1
ATOM 4985 O O . GLN B 1 204 ? 6.047 -1.694 7.289 1 87.81 204 GLN B O 1
ATOM 4990 N N . PHE B 1 205 ? 5 -3.205 6.082 1 91.62 205 PHE B N 1
ATOM 4991 C CA . PHE B 1 205 ? 3.67 -2.904 6.602 1 91.62 205 PHE B CA 1
ATOM 4992 C C . PHE B 1 205 ? 3.588 -3.209 8.094 1 91.62 205 PHE B C 1
ATOM 4994 O O . PHE B 1 205 ? 2.965 -2.463 8.852 1 91.62 205 PHE B O 1
ATOM 5001 N N . MET B 1 206 ? 4.297 -4.172 8.555 1 88.81 206 MET B N 1
ATOM 5002 C CA . MET B 1 206 ? 4.211 -4.637 9.938 1 88.81 206 MET B CA 1
ATOM 5003 C C . MET B 1 206 ? 4.949 -3.689 10.875 1 88.81 206 MET B C 1
ATOM 5005 O O . MET B 1 206 ? 4.684 -3.67 12.078 1 88.81 206 MET B O 1
ATOM 5009 N N . GLU B 1 207 ? 5.836 -2.9 10.336 1 90.88 207 GLU B N 1
ATOM 5010 C CA . GLU B 1 207 ? 6.66 -2.014 11.156 1 90.88 207 GLU B CA 1
ATOM 5011 C C . GLU B 1 207 ? 5.977 -0.665 11.367 1 90.88 207 GLU B C 1
ATOM 5013 O O . GLU B 1 207 ? 6.438 0.151 12.164 1 90.88 207 GLU B O 1
ATOM 5018 N N . VAL B 1 208 ? 4.875 -0.491 10.734 1 94.56 208 VAL B N 1
ATOM 5019 C CA . VAL B 1 208 ? 4.188 0.795 10.82 1 94.56 208 VAL B CA 1
ATOM 5020 C C . VAL B 1 208 ? 3.52 0.938 12.18 1 94.56 208 VAL B C 1
ATOM 5022 O O . VAL B 1 208 ? 2.83 0.024 12.641 1 94.56 208 VAL B O 1
ATOM 5025 N N . ARG B 1 209 ? 3.777 2.098 12.797 1 95.25 209 ARG B N 1
ATOM 5026 C CA . ARG B 1 209 ? 3.209 2.375 14.109 1 95.25 209 ARG B CA 1
ATOM 5027 C C . ARG B 1 209 ? 2.168 3.484 14.031 1 95.25 209 ARG B C 1
ATOM 5029 O O . ARG B 1 209 ? 2.191 4.305 13.117 1 95.25 209 ARG B O 1
ATOM 5036 N N . LEU B 1 210 ? 1.28 3.432 15.023 1 94.12 210 LEU B N 1
ATOM 5037 C CA . LEU B 1 210 ? 0.26 4.473 15.109 1 94.12 210 LEU B CA 1
ATOM 5038 C C . LEU B 1 210 ? 0.84 5.758 15.688 1 94.12 210 LEU B C 1
ATOM 5040 O O . LEU B 1 210 ? 1.372 5.754 16.797 1 94.12 210 LEU B O 1
ATOM 5044 N N . VAL B 1 211 ? 0.77 6.832 14.891 1 91.56 211 VAL B N 1
ATOM 5045 C CA . VAL B 1 211 ? 1.232 8.133 15.359 1 91.56 211 VAL B CA 1
ATOM 5046 C C . VAL B 1 211 ? 0.135 8.812 16.172 1 91.56 211 VAL B C 1
ATOM 5048 O O . VAL B 1 211 ? -1.005 8.93 15.719 1 91.56 211 VAL B O 1
ATOM 5051 N N . LYS B 1 212 ? 0.57 9.195 17.359 1 88.25 212 LYS B N 1
ATOM 5052 C CA . LYS B 1 212 ? -0.392 9.875 18.219 1 88.25 212 LYS B CA 1
ATOM 5053 C C . LYS B 1 212 ? -0.546 11.336 17.828 1 88.25 212 LYS B C 1
ATOM 5055 O O . LYS B 1 212 ? 0.446 12.047 17.656 1 88.25 212 LYS B O 1
ATOM 5060 N N . GLY B 1 213 ? -1.673 11.609 17.469 1 78.81 213 GLY B N 1
ATOM 5061 C CA . GLY B 1 213 ? -2.008 12.992 17.172 1 78.81 213 GLY B CA 1
ATOM 5062 C C . GLY B 1 213 ? -3.467 13.32 17.422 1 78.81 213 GLY B C 1
ATOM 5063 O O . GLY B 1 213 ? -4.301 12.422 17.547 1 78.81 213 GLY B O 1
ATOM 5064 N N . GLY B 1 214 ? -3.658 14.523 17.688 1 73.38 214 GLY B N 1
ATOM 5065 C CA . GLY B 1 214 ? -5.031 14.938 17.906 1 73.38 214 GLY B CA 1
ATOM 5066 C C . GLY B 1 214 ? -5.688 15.523 16.672 1 73.38 214 GLY B C 1
ATOM 5067 O O . GLY B 1 214 ? -5.016 15.805 15.68 1 73.38 214 GLY B O 1
ATOM 5068 N N . GLY B 1 215 ? -6.992 15.531 16.609 1 78.25 215 GLY B N 1
ATOM 5069 C CA . GLY B 1 215 ? -7.762 16.188 15.57 1 78.25 215 GLY B CA 1
ATOM 5070 C C . GLY B 1 215 ? -7.613 15.531 14.211 1 78.25 215 GLY B C 1
ATOM 5071 O O . GLY B 1 215 ? -7.727 14.305 14.094 1 78.25 215 GLY B O 1
ATOM 5072 N N . GLU B 1 216 ? -7.328 16.422 13.25 1 81.56 216 GLU B N 1
ATOM 5073 C CA . GLU B 1 216 ? -7.262 15.961 11.867 1 81.56 216 GLU B CA 1
ATOM 5074 C C . GLU B 1 216 ? -5.996 15.148 11.617 1 81.56 216 GLU B C 1
ATOM 5076 O O . GLU B 1 216 ? -6.016 14.18 10.859 1 81.56 216 GLU B O 1
ATOM 5081 N N . ILE B 1 217 ? -4.965 15.484 12.289 1 83.75 217 ILE B N 1
ATOM 5082 C CA . ILE B 1 217 ? -3.719 14.742 12.133 1 83.75 217 ILE B CA 1
ATOM 5083 C C . ILE B 1 217 ? -3.887 13.328 12.688 1 83.75 217 ILE B C 1
ATOM 5085 O O . ILE B 1 217 ? -3.395 12.359 12.102 1 83.75 217 ILE B O 1
ATOM 5089 N N . GLY B 1 218 ? -4.539 13.312 13.773 1 86.81 218 GLY B N 1
ATOM 5090 C CA . GLY B 1 218 ? -4.828 12.008 14.344 1 86.81 218 GLY B CA 1
ATOM 5091 C C . GLY B 1 218 ? -5.645 11.117 13.43 1 86.81 218 GLY B C 1
ATOM 5092 O O . GLY B 1 218 ? -5.383 9.914 13.32 1 86.81 218 GLY B O 1
ATOM 5093 N N . ALA B 1 219 ? -6.551 11.727 12.797 1 87.25 219 ALA B N 1
ATOM 5094 C CA . ALA B 1 219 ? -7.391 10.984 11.859 1 87.25 219 ALA B CA 1
ATOM 5095 C C . ALA B 1 219 ? -6.57 10.453 10.688 1 87.25 219 ALA B C 1
ATOM 5097 O O . ALA B 1 219 ? -6.762 9.32 10.25 1 87.25 219 ALA B O 1
ATOM 5098 N N . VAL B 1 220 ? -5.734 11.242 10.195 1 90.88 220 VAL B N 1
ATOM 5099 C CA . VAL B 1 220 ? -4.867 10.812 9.102 1 90.88 220 VAL B CA 1
ATOM 5100 C C . VAL B 1 220 ? -3.943 9.695 9.578 1 90.88 220 VAL B C 1
ATOM 5102 O O . VAL B 1 220 ? -3.75 8.703 8.883 1 90.88 220 VAL B O 1
ATOM 5105 N N . ALA B 1 221 ? -3.457 9.922 10.758 1 92.31 221 ALA B N 1
ATOM 5106 C CA . ALA B 1 221 ? -2.572 8.914 11.344 1 92.31 221 ALA B CA 1
ATOM 5107 C C . ALA B 1 221 ? -3.283 7.574 11.477 1 92.31 221 ALA B C 1
ATOM 5109 O O . ALA B 1 221 ? -2.709 6.523 11.18 1 92.31 221 ALA B O 1
ATOM 5110 N N . GLN B 1 222 ? -4.453 7.656 11.875 1 92.25 222 GLN B N 1
ATOM 5111 C CA . GLN B 1 222 ? -5.25 6.441 12.008 1 92.25 222 GLN B CA 1
ATOM 5112 C C . GLN B 1 222 ? -5.477 5.777 10.656 1 92.25 222 GLN B C 1
ATOM 5114 O O . GLN B 1 222 ? -5.41 4.551 10.539 1 92.25 222 GLN B O 1
ATOM 5119 N N . THR B 1 223 ? -5.715 6.523 9.703 1 92.75 223 THR B N 1
ATOM 5120 C CA . THR B 1 223 ? -5.934 6 8.359 1 92.75 223 THR B CA 1
ATOM 5121 C C . THR B 1 223 ? -4.676 5.32 7.836 1 92.75 223 THR B C 1
ATOM 5123 O O . THR B 1 223 ? -4.75 4.254 7.223 1 92.75 223 THR B O 1
ATOM 5126 N N . VAL B 1 224 ? -3.582 5.887 8.109 1 94.69 224 VAL B N 1
ATOM 5127 C CA . VAL B 1 224 ? -2.316 5.297 7.688 1 94.69 224 VAL B CA 1
ATOM 5128 C C . VAL B 1 224 ? -2.113 3.953 8.383 1 94.69 224 VAL B C 1
ATOM 5130 O O . VAL B 1 224 ? -1.728 2.969 7.746 1 94.69 224 VAL B O 1
ATOM 5133 N N . TYR B 1 225 ? -2.447 3.963 9.57 1 95.06 225 TYR B N 1
ATOM 5134 C CA . TYR B 1 225 ? -2.289 2.738 10.352 1 95.06 225 TYR B CA 1
ATOM 5135 C C . TYR B 1 225 ? -3.205 1.639 9.828 1 95.06 225 TYR B C 1
ATOM 5137 O O . TYR B 1 225 ? -2.775 0.497 9.648 1 95.06 225 TYR B O 1
ATOM 5145 N N . GLU B 1 226 ? -4.367 1.941 9.594 1 93.94 226 GLU B N 1
ATOM 5146 C CA . GLU B 1 226 ? -5.332 0.986 9.062 1 93.94 226 GLU B CA 1
ATOM 5147 C C . GLU B 1 226 ? -4.926 0.513 7.668 1 93.94 226 GLU B C 1
ATOM 5149 O O . GLU B 1 226 ? -5.066 -0.667 7.34 1 93.94 226 GLU B O 1
ATOM 5154 N N . MET B 1 227 ? -4.496 1.406 6.887 1 93.56 227 MET B N 1
ATOM 5155 C CA . MET B 1 227 ? -4.031 1.091 5.539 1 93.56 227 MET B CA 1
ATOM 5156 C C . MET B 1 227 ? -2.873 0.099 5.582 1 93.56 227 MET B C 1
ATOM 5158 O O . MET B 1 227 ? -2.865 -0.885 4.844 1 93.56 227 MET B O 1
ATOM 5162 N N . ALA B 1 228 ? -1.946 0.344 6.414 1 93.56 228 ALA B N 1
ATOM 5163 C CA . ALA B 1 228 ? -0.812 -0.563 6.566 1 93.56 228 ALA B CA 1
ATOM 5164 C C . ALA B 1 228 ? -1.276 -1.957 6.977 1 93.56 228 ALA B C 1
ATOM 5166 O O . ALA B 1 228 ? -0.774 -2.961 6.469 1 93.56 228 ALA B O 1
ATOM 5167 N N . GLY B 1 229 ? -2.189 -1.932 7.828 1 92.5 229 GLY B N 1
ATOM 5168 C CA . GLY B 1 229 ? -2.754 -3.203 8.25 1 92.5 229 GLY B CA 1
ATOM 5169 C C . GLY B 1 229 ? -3.43 -3.961 7.125 1 92.5 229 GLY B C 1
ATOM 5170 O O . GLY B 1 229 ? -3.238 -5.168 6.98 1 92.5 229 GLY B O 1
ATOM 5171 N N . GLU B 1 230 ? -4.133 -3.322 6.363 1 90.38 230 GLU B N 1
ATOM 5172 C CA . GLU B 1 230 ? -4.828 -3.926 5.227 1 90.38 230 GLU B CA 1
ATOM 5173 C C . GLU B 1 230 ? -3.84 -4.438 4.184 1 90.38 230 GLU B C 1
ATOM 5175 O O . GLU B 1 230 ? -4.008 -5.531 3.646 1 90.38 230 GLU B O 1
ATOM 5180 N N . LEU B 1 231 ? -2.9 -3.668 3.932 1 89.62 231 LEU B N 1
ATOM 5181 C CA . LEU B 1 231 ? -1.89 -4.055 2.953 1 89.62 231 LEU B CA 1
ATOM 5182 C C . LEU B 1 231 ? -1.082 -5.25 3.453 1 89.62 231 LEU B C 1
ATOM 5184 O O . LEU B 1 231 ? -0.723 -6.133 2.67 1 89.62 231 LEU B O 1
ATOM 5188 N N . ASN B 1 232 ? -0.861 -5.281 4.723 1 89.69 232 ASN B N 1
ATOM 5189 C CA . ASN B 1 232 ? -0.176 -6.43 5.309 1 89.69 232 ASN B CA 1
ATOM 5190 C C . ASN B 1 232 ? -1.006 -7.703 5.18 1 89.69 232 ASN B C 1
ATOM 5192 O O . ASN B 1 232 ? -0.483 -8.758 4.809 1 89.69 232 ASN B O 1
ATOM 5196 N N . ARG B 1 233 ? -2.213 -7.621 5.484 1 87.75 233 ARG B N 1
ATOM 5197 C CA . ARG B 1 233 ? -3.104 -8.766 5.355 1 87.75 233 ARG B CA 1
ATOM 5198 C C . ARG B 1 233 ? -3.143 -9.273 3.914 1 87.75 233 ARG B C 1
ATOM 5200 O O . ARG B 1 233 ? -3.109 -10.477 3.672 1 87.75 233 ARG B O 1
ATOM 5207 N N . ALA B 1 234 ? -3.227 -8.367 3.027 1 84.88 234 ALA B N 1
ATOM 5208 C CA . ALA B 1 234 ? -3.236 -8.742 1.614 1 84.88 234 ALA B CA 1
ATOM 5209 C C . ALA B 1 234 ? -1.933 -9.422 1.217 1 84.88 234 ALA B C 1
ATOM 5211 O O . ALA B 1 234 ? -1.94 -10.398 0.465 1 84.88 234 ALA B O 1
ATOM 5212 N N . SER B 1 235 ? -0.863 -8.898 1.716 1 84.62 235 SER B N 1
ATOM 5213 C CA . SER B 1 235 ? 0.446 -9.477 1.419 1 84.62 235 SER B CA 1
ATOM 5214 C C . SER B 1 235 ? 0.572 -10.883 1.985 1 84.62 235 SER B C 1
ATOM 5216 O O . SER B 1 235 ? 1.054 -11.789 1.305 1 84.62 235 SER B O 1
ATOM 5218 N N . VAL B 1 236 ? 0.121 -11.117 3.141 1 84.38 236 VAL B N 1
ATOM 5219 C CA . VAL B 1 236 ? 0.176 -12.422 3.789 1 84.38 236 VAL B CA 1
ATOM 5220 C C . VAL B 1 236 ? -0.727 -13.406 3.049 1 84.38 236 VAL B C 1
ATOM 5222 O O . VAL B 1 236 ? -0.342 -14.555 2.809 1 84.38 236 VAL B O 1
ATOM 5225 N N . ALA B 1 237 ? -1.86 -12.953 2.709 1 82.88 237 ALA B N 1
ATOM 5226 C CA . ALA B 1 237 ? -2.793 -13.789 1.961 1 82.88 237 ALA B CA 1
ATOM 5227 C C . ALA B 1 237 ? -2.193 -14.219 0.625 1 82.88 237 ALA B C 1
ATOM 5229 O O . ALA B 1 237 ? -2.367 -15.367 0.198 1 82.88 237 ALA B O 1
ATOM 5230 N N . GLN B 1 238 ? -1.594 -13.32 0.018 1 82.75 238 GLN B N 1
ATOM 5231 C CA . GLN B 1 238 ? -0.954 -13.625 -1.257 1 82.75 238 GLN B CA 1
ATOM 5232 C C . GLN B 1 238 ? 0.151 -14.664 -1.082 1 82.75 238 GLN B C 1
ATOM 5234 O O . GLN B 1 238 ? 0.277 -15.586 -1.892 1 82.75 238 GLN B O 1
ATOM 5239 N N . LYS B 1 239 ? 0.89 -14.539 -0.083 1 81.62 239 LYS B N 1
ATOM 5240 C CA . LYS B 1 239 ? 1.947 -15.5 0.224 1 81.62 239 LYS B CA 1
ATOM 5241 C C . LYS B 1 239 ? 1.372 -16.891 0.474 1 81.62 239 LYS B C 1
ATOM 5243 O O . LYS B 1 239 ? 1.872 -17.875 -0.065 1 81.62 239 LYS B O 1
ATOM 5248 N N . GLN B 1 240 ? 0.386 -16.906 1.211 1 83.5 240 GLN B N 1
ATOM 5249 C CA . GLN B 1 240 ? -0.261 -18.172 1.514 1 83.5 240 GLN B CA 1
ATOM 5250 C C . GLN B 1 240 ? -0.865 -18.797 0.258 1 83.5 240 GLN B C 1
ATOM 5252 O O . GLN B 1 240 ? -0.822 -20.016 0.081 1 83.5 240 GLN B O 1
ATOM 5257 N N . PHE B 1 241 ? -1.37 -17.953 -0.548 1 84.06 241 PHE B N 1
ATOM 5258 C CA . PHE B 1 241 ? -1.936 -18.406 -1.813 1 84.06 241 PHE B CA 1
ATOM 5259 C C . PHE B 1 241 ? -0.876 -19.109 -2.664 1 84.06 241 PHE B C 1
ATOM 5261 O O . PHE B 1 241 ? -1.103 -20.203 -3.174 1 84.06 241 PHE B O 1
ATOM 5268 N N . PHE B 1 242 ? 0.268 -18.516 -2.715 1 81.19 242 PHE B N 1
ATOM 5269 C CA . PHE B 1 242 ? 1.344 -19.062 -3.533 1 81.19 242 PHE B CA 1
ATOM 5270 C C . PHE B 1 242 ? 1.859 -20.375 -2.945 1 81.19 242 PHE B C 1
ATOM 5272 O O . PHE B 1 242 ? 2.168 -21.312 -3.684 1 81.19 242 PHE B O 1
ATOM 5279 N N . GLN B 1 243 ? 1.951 -20.469 -1.714 1 84.06 243 GLN B N 1
ATOM 5280 C CA . GLN B 1 243 ? 2.434 -21.672 -1.05 1 84.06 243 GLN B CA 1
ATOM 5281 C C . GLN B 1 243 ? 1.466 -22.828 -1.251 1 84.06 243 GLN B C 1
ATOM 5283 O O . GLN B 1 243 ? 1.884 -23.953 -1.57 1 84.06 243 GLN B O 1
ATOM 5288 N N . ASN B 1 244 ? 0.243 -22.5 -1.109 1 86.94 244 ASN B N 1
ATOM 5289 C CA . ASN B 1 244 ? -0.769 -23.531 -1.31 1 86.94 244 ASN B CA 1
ATOM 5290 C C . ASN B 1 244 ? -0.841 -23.969 -2.77 1 86.94 244 ASN B C 1
ATOM 5292 O O . ASN B 1 244 ? -0.976 -25.156 -3.057 1 86.94 244 ASN B O 1
ATOM 5296 N N . ALA B 1 245 ? -0.784 -23 -3.645 1 86.81 245 ALA B N 1
ATOM 5297 C CA . ALA B 1 245 ? -0.786 -23.297 -5.074 1 86.81 245 ALA B CA 1
ATOM 5298 C C . ALA B 1 245 ? 0.355 -24.25 -5.438 1 86.81 245 ALA B C 1
ATOM 5300 O O . ALA B 1 245 ? 0.149 -25.234 -6.145 1 86.81 245 ALA B O 1
ATOM 5301 N N . SER B 1 246 ? 1.535 -23.953 -4.926 1 88.12 246 SER B N 1
ATOM 5302 C CA . SER B 1 246 ? 2.701 -24.797 -5.188 1 88.12 246 SER B CA 1
ATOM 5303 C C . SER B 1 246 ? 2.48 -26.219 -4.695 1 88.12 246 SER B C 1
ATOM 5305 O O . SER B 1 246 ? 2.789 -27.188 -5.402 1 88.12 246 SER B O 1
ATOM 5307 N N . HIS B 1 247 ? 1.979 -26.344 -3.539 1 87.44 247 HIS B N 1
ATOM 5308 C CA . HIS B 1 247 ? 1.717 -27.656 -2.955 1 87.44 247 HIS B CA 1
ATOM 5309 C C . HIS B 1 247 ? 0.688 -28.422 -3.773 1 87.44 247 HIS B C 1
ATOM 5311 O O . HIS B 1 247 ? 0.888 -29.609 -4.078 1 87.44 247 HIS B O 1
ATOM 5317 N N . GLU B 1 248 ? -0.357 -27.75 -4.211 1 89.38 248 GLU B N 1
ATOM 5318 C CA . GLU B 1 248 ? -1.439 -28.391 -4.957 1 89.38 248 GLU B CA 1
ATOM 5319 C C . GLU B 1 248 ? -0.99 -28.766 -6.363 1 89.38 248 GLU B C 1
ATOM 5321 O O . GLU B 1 248 ? -1.465 -29.766 -6.922 1 89.38 248 GLU B O 1
ATOM 5326 N N . LEU B 1 249 ? -0.071 -28.078 -6.883 1 91.38 249 LEU B N 1
ATOM 5327 C CA . LEU B 1 249 ? 0.432 -28.375 -8.219 1 91.38 249 LEU B CA 1
ATOM 5328 C C . LEU B 1 249 ? 1.438 -29.531 -8.18 1 91.38 249 LEU B C 1
ATOM 5330 O O . LEU B 1 249 ? 1.464 -30.359 -9.078 1 91.38 249 LEU B O 1
ATOM 5334 N N . LYS B 1 250 ? 2.182 -29.672 -7.105 1 91 250 LYS B N 1
ATOM 5335 C CA . LYS B 1 250 ? 3.26 -30.656 -7.012 1 91 250 LYS B CA 1
ATOM 5336 C C . LYS B 1 250 ? 2.703 -32.062 -6.855 1 91 250 LYS B C 1
ATOM 5338 O O . LYS B 1 250 ? 3.266 -33.031 -7.395 1 91 250 LYS B O 1
ATOM 5343 N N . THR B 1 251 ? 1.605 -32.188 -6.223 1 90.75 251 THR B N 1
ATOM 5344 C CA . THR B 1 251 ? 1.04 -33.5 -5.934 1 90.75 251 THR B CA 1
ATOM 5345 C C . THR B 1 251 ? 0.617 -34.188 -7.219 1 90.75 251 THR B C 1
ATOM 5347 O O . THR B 1 251 ? 1.07 -35.312 -7.504 1 90.75 251 THR B O 1
ATOM 5350 N N . PRO B 1 252 ? -0.202 -33.562 -8.062 1 93.38 252 PRO B N 1
ATOM 5351 C CA . PRO B 1 252 ? -0.539 -34.219 -9.32 1 93.38 252 PRO B CA 1
ATOM 5352 C C . PRO B 1 252 ? 0.675 -34.438 -10.227 1 93.38 252 PRO B C 1
ATOM 5354 O O . PRO B 1 252 ? 0.742 -35.406 -10.969 1 93.38 252 PRO B O 1
ATOM 5357 N N . LEU B 1 253 ? 1.604 -33.625 -10.141 1 94.56 253 LEU B N 1
ATOM 5358 C CA . LEU B 1 253 ? 2.805 -33.75 -10.953 1 94.56 253 LEU B CA 1
ATOM 5359 C C . LEU B 1 253 ? 3.596 -35 -10.562 1 94.56 253 LEU B C 1
ATOM 5361 O O . LEU B 1 253 ? 4.121 -35.688 -11.422 1 94.56 253 LEU B O 1
ATOM 5365 N N . MET B 1 254 ? 3.654 -35.219 -9.273 1 93.88 254 MET B N 1
ATOM 5366 C CA . MET B 1 254 ? 4.328 -36.406 -8.781 1 93.88 254 MET B CA 1
ATOM 5367 C C . MET B 1 254 ? 3.619 -37.688 -9.266 1 93.88 254 MET B C 1
ATOM 5369 O O . MET B 1 254 ? 4.27 -38.656 -9.617 1 93.88 254 MET B O 1
ATOM 5373 N N . SER B 1 255 ? 2.348 -37.594 -9.297 1 95.25 255 SER B N 1
ATOM 5374 C CA . SER B 1 255 ? 1.559 -38.719 -9.797 1 95.25 255 SER B CA 1
ATOM 5375 C C . SER B 1 255 ? 1.827 -38.938 -11.281 1 95.25 255 SER B C 1
ATOM 5377 O O . SER B 1 255 ? 2.049 -40.094 -11.695 1 95.25 255 SER B O 1
ATOM 5379 N N . ILE B 1 256 ? 1.842 -37.906 -12 1 96.19 256 ILE B N 1
ATOM 5380 C CA . ILE B 1 256 ? 2.1 -38 -13.438 1 96.19 256 ILE B CA 1
ATOM 5381 C C . ILE B 1 256 ? 3.482 -38.594 -13.672 1 96.19 256 ILE B C 1
ATOM 5383 O O . ILE B 1 256 ? 3.625 -39.562 -14.445 1 96.19 256 ILE B O 1
ATOM 5387 N N . ALA B 1 257 ? 4.477 -38.125 -12.977 1 95.69 257 ALA B N 1
ATOM 5388 C CA . ALA B 1 257 ? 5.844 -38.625 -13.133 1 95.69 257 ALA B CA 1
ATOM 5389 C C . ALA B 1 257 ? 5.957 -40.062 -12.703 1 95.69 257 ALA B C 1
ATOM 5391 O O . ALA B 1 257 ? 6.609 -40.875 -13.375 1 95.69 257 ALA B O 1
ATOM 5392 N N . GLY B 1 258 ? 5.32 -40.406 -11.656 1 95.5 258 GLY B N 1
ATOM 5393 C CA . GLY B 1 258 ? 5.371 -41.75 -11.141 1 95.5 258 GLY B CA 1
ATOM 5394 C C . GLY B 1 258 ? 4.785 -42.781 -12.094 1 95.5 258 GLY B C 1
ATOM 5395 O O . GLY B 1 258 ? 5.402 -43.812 -12.359 1 95.5 258 GLY B O 1
ATOM 5396 N N . TYR B 1 259 ? 3.658 -42.469 -12.625 1 96 259 TYR B N 1
ATOM 5397 C CA . TYR B 1 259 ? 3.006 -43.406 -13.547 1 96 259 TYR B CA 1
ATOM 5398 C C . TYR B 1 259 ? 3.748 -43.469 -14.875 1 96 259 TYR B C 1
ATOM 5400 O O . TYR B 1 259 ? 3.879 -44.531 -15.469 1 96 259 TYR B O 1
ATOM 5408 N N . ALA B 1 260 ? 4.168 -42.312 -15.312 1 95.88 260 ALA B N 1
ATOM 5409 C CA . ALA B 1 260 ? 4.93 -42.312 -16.562 1 95.88 260 ALA B CA 1
ATOM 5410 C C . ALA B 1 260 ? 6.199 -43.156 -16.438 1 95.88 260 ALA B C 1
ATOM 5412 O O . ALA B 1 260 ? 6.52 -43.938 -17.328 1 95.88 260 ALA B O 1
ATOM 5413 N N . GLU B 1 261 ? 6.898 -43 -15.336 1 95.56 261 GLU B N 1
ATOM 5414 C CA . GLU B 1 261 ? 8.109 -43.75 -15.07 1 95.56 261 GLU B CA 1
ATOM 5415 C C . GLU B 1 261 ? 7.797 -45.25 -14.953 1 95.56 261 GLU B C 1
ATOM 5417 O O . GLU B 1 261 ? 8.531 -46.094 -15.484 1 95.56 261 GLU B O 1
ATOM 5422 N N . GLY B 1 262 ? 6.754 -45.562 -14.266 1 95.31 262 GLY B N 1
ATOM 5423 C CA . GLY B 1 262 ? 6.34 -46.969 -14.102 1 95.31 262 GLY B CA 1
ATOM 5424 C C . GLY B 1 262 ? 6 -47.656 -15.406 1 95.31 262 GLY B C 1
ATOM 5425 O O . GLY B 1 262 ? 6.332 -48.812 -15.609 1 95.31 262 GLY B O 1
ATOM 5426 N N . ILE B 1 263 ? 5.402 -46.938 -16.297 1 95 263 ILE B N 1
ATOM 5427 C CA . ILE B 1 263 ? 5.039 -47.5 -17.594 1 95 263 ILE B CA 1
ATOM 5428 C C . ILE B 1 263 ? 6.285 -47.656 -18.469 1 95 263 ILE B C 1
ATOM 5430 O O . ILE B 1 263 ? 6.5 -48.688 -19.109 1 95 263 ILE B O 1
ATOM 5434 N N . ARG B 1 264 ? 7.102 -46.625 -18.484 1 93.06 264 ARG B N 1
ATOM 5435 C CA . ARG B 1 264 ? 8.32 -46.625 -19.281 1 93.06 264 ARG B CA 1
ATOM 5436 C C . ARG B 1 264 ? 9.25 -47.75 -18.875 1 93.06 264 ARG B C 1
ATOM 5438 O O . ARG B 1 264 ? 9.852 -48.406 -19.734 1 93.06 264 ARG B O 1
ATOM 5445 N N . ASP B 1 265 ? 9.273 -48.094 -17.547 1 93.75 265 ASP B N 1
ATOM 5446 C CA . ASP B 1 265 ? 10.211 -49.062 -17.016 1 93.75 265 ASP B CA 1
ATOM 5447 C C . ASP B 1 265 ? 9.594 -50.469 -16.984 1 93.75 265 ASP B C 1
ATOM 5449 O O . ASP B 1 265 ? 10.234 -51.406 -16.547 1 93.75 265 ASP B O 1
ATOM 5453 N N . GLY B 1 266 ? 8.344 -50.594 -17.328 1 92.12 266 GLY B N 1
ATOM 5454 C CA . GLY B 1 266 ? 7.703 -51.906 -17.469 1 92.12 266 GLY B CA 1
ATOM 5455 C C . GLY B 1 266 ? 7.102 -52.406 -16.172 1 92.12 266 GLY B C 1
ATOM 5456 O O . GLY B 1 266 ? 6.785 -53.594 -16.047 1 92.12 266 GLY B O 1
ATOM 5457 N N . VAL B 1 267 ? 7.047 -51.562 -15.258 1 93.44 267 VAL B N 1
ATOM 5458 C CA . VAL B 1 267 ? 6.398 -51.906 -14 1 93.44 267 VAL B CA 1
ATOM 5459 C C . VAL B 1 267 ? 4.898 -52.062 -14.219 1 93.44 267 VAL B C 1
ATOM 5461 O O . VAL B 1 267 ? 4.281 -52.969 -13.664 1 93.44 267 VAL B O 1
ATOM 5464 N N . PHE B 1 268 ? 4.32 -51.125 -14.969 1 92.12 268 PHE B N 1
ATOM 5465 C CA . PHE B 1 268 ? 2.93 -51.219 -15.398 1 92.12 268 PHE B CA 1
ATOM 5466 C C . PHE B 1 268 ? 2.846 -51.625 -16.859 1 92.12 268 PHE B C 1
ATOM 5468 O O . PHE B 1 268 ? 3.35 -50.906 -17.734 1 92.12 268 PHE B O 1
ATOM 5475 N N . GLU B 1 269 ? 2.189 -52.75 -17.062 1 90.94 269 GLU B N 1
ATOM 5476 C CA . GLU B 1 269 ? 2.053 -53.25 -18.438 1 90.94 269 GLU B CA 1
ATOM 5477 C C . GLU B 1 269 ? 0.605 -53.625 -18.75 1 90.94 269 GLU B C 1
ATOM 5479 O O . GLU B 1 269 ? -0.223 -53.719 -17.844 1 90.94 269 GLU B O 1
ATOM 5484 N N . GLY B 1 270 ? 0.283 -53.75 -20.016 1 90.31 270 GLY B N 1
ATOM 5485 C CA . GLY B 1 270 ? -1.056 -54.125 -20.422 1 90.31 270 GLY B CA 1
ATOM 5486 C C . GLY B 1 270 ? -2.139 -53.219 -19.875 1 90.31 270 GLY B C 1
ATOM 5487 O O . GLY B 1 270 ? -2.061 -52 -20 1 90.31 270 GLY B O 1
ATOM 5488 N N . ASP B 1 271 ? -3.016 -53.812 -19.078 1 92.19 271 ASP B N 1
ATOM 5489 C CA . ASP B 1 271 ? -4.16 -53.094 -18.547 1 92.19 271 ASP B CA 1
ATOM 5490 C C . ASP B 1 271 ? -3.721 -52.094 -17.484 1 92.19 271 ASP B C 1
ATOM 5492 O O . ASP B 1 271 ? -4.305 -51 -17.359 1 92.19 271 ASP B O 1
ATOM 5496 N N . SER B 1 272 ? -2.699 -52.438 -16.797 1 93.88 272 SER B N 1
ATOM 5497 C CA . SER B 1 272 ? -2.188 -51.531 -15.766 1 93.88 272 SER B CA 1
ATOM 5498 C C . SER B 1 272 ? -1.566 -50.281 -16.391 1 93.88 272 SER B C 1
ATOM 5500 O O . SER B 1 272 ? -1.668 -49.188 -15.836 1 93.88 272 SER B O 1
ATOM 5502 N N . ALA B 1 273 ? -0.906 -50.469 -17.5 1 93.88 273 ALA B N 1
ATOM 5503 C CA . ALA B 1 273 ? -0.345 -49.312 -18.219 1 93.88 273 ALA B CA 1
ATOM 5504 C C . ALA B 1 273 ? -1.449 -48.406 -18.75 1 93.88 273 ALA B C 1
ATOM 5506 O O . ALA B 1 273 ? -1.334 -47.188 -18.672 1 93.88 273 ALA B O 1
ATOM 5507 N N . ARG B 1 274 ? -2.471 -49.031 -19.25 1 93.94 274 ARG B N 1
ATOM 5508 C CA . ARG B 1 274 ? -3.596 -48.25 -19.75 1 93.94 274 ARG B CA 1
ATOM 5509 C C . ARG B 1 274 ? -4.242 -47.438 -18.625 1 93.94 274 ARG B C 1
ATOM 5511 O O . ARG B 1 274 ? -4.582 -46.281 -18.812 1 93.94 274 ARG B O 1
ATOM 5518 N N . LYS B 1 275 ? -4.387 -48.031 -17.5 1 95.12 275 LYS B N 1
ATOM 5519 C CA . LYS B 1 275 ? -4.934 -47.312 -16.344 1 95.12 275 LYS B CA 1
ATOM 5520 C C . LYS B 1 275 ? -4.016 -46.188 -15.914 1 95.12 275 LYS B C 1
ATOM 5522 O O . LYS B 1 275 ? -4.488 -45.125 -15.523 1 95.12 275 LYS B O 1
ATOM 5527 N N . GLY B 1 276 ? -2.744 -46.469 -15.945 1 95.5 276 GLY B N 1
ATOM 5528 C CA . GLY B 1 276 ? -1.785 -45.438 -15.625 1 95.5 276 GLY B CA 1
ATOM 5529 C C . GLY B 1 276 ? -1.88 -44.219 -16.531 1 95.5 276 GLY B C 1
ATOM 5530 O O . GLY B 1 276 ? -1.803 -43.094 -16.078 1 95.5 276 GLY B O 1
ATOM 5531 N N . LEU B 1 277 ? -2.049 -44.5 -17.781 1 95.69 277 LEU B N 1
ATOM 5532 C CA . LEU B 1 277 ? -2.191 -43.438 -18.766 1 95.69 277 LEU B CA 1
ATOM 5533 C C . LEU B 1 277 ? -3.467 -42.625 -18.5 1 95.69 277 LEU B C 1
ATOM 5535 O O . LEU B 1 277 ? -3.48 -41.406 -18.656 1 95.69 277 LEU B O 1
ATOM 5539 N N . GLU B 1 278 ? -4.465 -43.281 -18.141 1 95.62 278 GLU B N 1
ATOM 5540 C CA . GLU B 1 278 ? -5.707 -42.594 -17.797 1 95.62 278 GLU B CA 1
ATOM 5541 C C . GLU B 1 278 ? -5.516 -41.688 -16.578 1 95.62 278 GLU B C 1
ATOM 5543 O O . GLU B 1 278 ? -6.051 -40.562 -16.547 1 95.62 278 GLU B O 1
ATOM 5548 N N . ILE B 1 279 ? -4.77 -42.156 -15.641 1 95.75 279 ILE B N 1
ATOM 5549 C CA . ILE B 1 279 ? -4.488 -41.375 -14.461 1 95.75 279 ILE B CA 1
ATOM 5550 C C . ILE B 1 279 ? -3.686 -40.125 -14.852 1 95.75 279 ILE B C 1
ATOM 5552 O O . ILE B 1 279 ? -3.973 -39.031 -14.391 1 95.75 279 ILE B O 1
ATOM 5556 N N . ILE B 1 280 ? -2.684 -40.281 -15.688 1 96.31 280 ILE B N 1
ATOM 5557 C CA . ILE B 1 280 ? -1.879 -39.156 -16.172 1 96.31 280 ILE B CA 1
ATOM 5558 C C . ILE B 1 280 ? -2.781 -38.125 -16.844 1 96.31 280 ILE B C 1
ATOM 5560 O O . ILE B 1 280 ? -2.648 -36.938 -16.609 1 96.31 280 ILE B O 1
ATOM 5564 N N . LEU B 1 281 ? -3.664 -38.625 -17.656 1 95.75 281 LEU B N 1
ATOM 5565 C CA . LEU B 1 281 ? -4.578 -37.75 -18.375 1 95.75 281 LEU B CA 1
ATOM 5566 C C . LEU B 1 281 ? -5.5 -37.031 -17.391 1 95.75 281 LEU B C 1
ATOM 5568 O O . LEU B 1 281 ? -5.711 -35.812 -17.5 1 95.75 281 LEU B O 1
ATOM 5572 N N . ASP B 1 282 ? -5.984 -37.719 -16.438 1 94.62 282 ASP B N 1
ATOM 5573 C CA . ASP B 1 282 ? -6.852 -37.125 -15.43 1 94.62 282 ASP B CA 1
ATOM 5574 C C . ASP B 1 282 ? -6.113 -36.062 -14.625 1 94.62 282 ASP B C 1
ATOM 5576 O O . ASP B 1 282 ? -6.629 -34.969 -14.406 1 94.62 282 ASP B O 1
ATOM 5580 N N . GLU B 1 283 ? -4.918 -36.438 -14.227 1 95.19 283 GLU B N 1
ATOM 5581 C CA . GLU B 1 283 ? -4.109 -35.5 -13.438 1 95.19 283 GLU B CA 1
ATOM 5582 C C . GLU B 1 283 ? -3.734 -34.281 -14.25 1 95.19 283 GLU B C 1
ATOM 5584 O O . GLU B 1 283 ? -3.686 -33.156 -13.719 1 95.19 283 GLU B O 1
ATOM 5589 N N . SER B 1 284 ? -3.436 -34.438 -15.469 1 95.19 284 SER B N 1
ATOM 5590 C CA . SER B 1 284 ? -3.137 -33.312 -16.344 1 95.19 284 SER B CA 1
ATOM 5591 C C . SER B 1 284 ? -4.336 -32.375 -16.484 1 95.19 284 SER B C 1
ATOM 5593 O O . SER B 1 284 ? -4.188 -31.156 -16.453 1 95.19 284 SER B O 1
ATOM 5595 N N . GLY B 1 285 ? -5.477 -32.969 -16.672 1 93.12 285 GLY B N 1
ATOM 5596 C CA . GLY B 1 285 ? -6.699 -32.188 -16.719 1 93.12 285 GLY B CA 1
ATOM 5597 C C . GLY B 1 285 ? -6.953 -31.406 -15.43 1 93.12 285 GLY B C 1
ATOM 5598 O O . GLY B 1 285 ? -7.332 -30.234 -15.469 1 93.12 285 GLY B O 1
ATOM 5599 N N . ARG B 1 286 ? -6.691 -32.062 -14.359 1 91.81 286 ARG B N 1
ATOM 5600 C CA . ARG B 1 286 ? -6.832 -31.438 -13.047 1 91.81 286 ARG B CA 1
ATOM 5601 C C . ARG B 1 286 ? -5.891 -30.25 -12.906 1 91.81 286 ARG B C 1
ATOM 5603 O O . ARG B 1 286 ? -6.297 -29.172 -12.453 1 91.81 286 ARG B O 1
ATOM 5610 N N . LEU B 1 287 ? -4.668 -30.406 -13.297 1 94.12 287 LEU B N 1
ATOM 5611 C CA . LEU B 1 287 ? -3.666 -29.344 -13.219 1 94.12 287 LEU B CA 1
ATOM 5612 C C . LEU B 1 287 ? -4.051 -28.172 -14.102 1 94.12 287 LEU B C 1
ATOM 5614 O O . LEU B 1 287 ? -3.9 -27.016 -13.703 1 94.12 287 LEU B O 1
ATOM 5618 N N . THR B 1 288 ? -4.516 -28.484 -15.258 1 92.88 288 THR B N 1
ATOM 5619 C CA . THR B 1 288 ? -4.926 -27.422 -16.172 1 92.88 288 THR B CA 1
ATOM 5620 C C . THR B 1 288 ? -6.051 -26.594 -15.57 1 92.88 288 THR B C 1
ATOM 5622 O O . THR B 1 288 ? -6.027 -25.359 -15.648 1 92.88 288 THR B O 1
ATOM 5625 N N . ARG B 1 289 ? -6.973 -27.266 -14.984 1 90.69 289 ARG B N 1
ATOM 5626 C CA . ARG B 1 289 ? -8.078 -26.578 -14.328 1 90.69 289 ARG B CA 1
ATOM 5627 C C . ARG B 1 289 ? -7.574 -25.719 -13.164 1 90.69 289 ARG B C 1
ATOM 5629 O O . ARG B 1 289 ? -7.996 -24.578 -13 1 90.69 289 ARG B O 1
ATOM 5636 N N . LEU B 1 290 ? -6.727 -26.266 -12.383 1 91.44 290 LEU B N 1
ATOM 5637 C CA . LEU B 1 290 ? -6.164 -25.562 -11.242 1 91.44 290 LEU B CA 1
ATOM 5638 C C . LEU B 1 290 ? -5.445 -24.281 -11.688 1 91.44 290 LEU B C 1
ATOM 5640 O O . LEU B 1 290 ? -5.66 -23.219 -11.117 1 91.44 290 LEU B O 1
ATOM 5644 N N . VAL B 1 291 ? -4.641 -24.391 -12.664 1 91.31 291 VAL B N 1
ATOM 5645 C CA . VAL B 1 291 ? -3.891 -23.25 -13.18 1 91.31 291 VAL B CA 1
ATOM 5646 C C . VAL B 1 291 ? -4.859 -22.188 -13.703 1 91.31 291 VAL B C 1
ATOM 5648 O O . VAL B 1 291 ? -4.676 -21 -13.445 1 91.31 291 VAL B O 1
ATOM 5651 N N . THR B 1 292 ? -5.84 -22.641 -14.398 1 89.75 292 THR B N 1
ATOM 5652 C CA . THR B 1 292 ? -6.836 -21.734 -14.945 1 89.75 292 THR B CA 1
ATOM 5653 C C . THR B 1 292 ? -7.574 -21 -13.828 1 89.75 292 THR B C 1
ATOM 5655 O O . THR B 1 292 ? -7.777 -19.781 -13.906 1 89.75 292 THR B O 1
ATOM 5658 N N . GLU B 1 293 ? -7.926 -21.734 -12.836 1 90.44 293 GLU B N 1
ATOM 5659 C CA . GLU B 1 293 ? -8.641 -21.156 -11.711 1 90.44 293 GLU B CA 1
ATOM 5660 C C . GLU B 1 293 ? -7.766 -20.156 -10.945 1 90.44 293 GLU B C 1
ATOM 5662 O O . GLU B 1 293 ? -8.234 -19.094 -10.539 1 90.44 293 GLU B O 1
ATOM 5667 N N . MET B 1 294 ? -6.594 -20.469 -10.766 1 89.25 294 MET B N 1
ATOM 5668 C CA . MET B 1 294 ? -5.66 -19.578 -10.086 1 89.25 294 MET B CA 1
ATOM 5669 C C . MET B 1 294 ? -5.484 -18.281 -10.859 1 89.25 294 MET B C 1
ATOM 5671 O O . MET B 1 294 ? -5.465 -17.203 -10.266 1 89.25 294 MET B O 1
ATOM 5675 N N . THR B 1 295 ? -5.375 -18.406 -12.133 1 86.38 295 THR B N 1
ATOM 5676 C CA . THR B 1 295 ? -5.223 -17.234 -12.984 1 86.38 295 THR B CA 1
ATOM 5677 C C . THR B 1 295 ? -6.465 -16.344 -12.914 1 86.38 295 THR B C 1
ATOM 5679 O O . THR B 1 295 ? -6.359 -15.125 -12.82 1 86.38 295 THR B O 1
ATOM 5682 N N . LEU B 1 296 ? -7.527 -17.016 -12.945 1 88.06 296 LEU B N 1
ATOM 5683 C CA . LEU B 1 296 ? -8.781 -16.266 -12.867 1 88.06 296 LEU B CA 1
ATOM 5684 C C . LEU B 1 296 ? -8.875 -15.516 -11.547 1 88.06 296 LEU B C 1
ATOM 5686 O O . LEU B 1 296 ? -9.25 -14.336 -11.531 1 88.06 296 LEU B O 1
ATOM 5690 N N . LEU B 1 297 ? -8.523 -16.141 -10.484 1 87.81 297 LEU B N 1
ATOM 5691 C CA . LEU B 1 297 ? -8.57 -15.516 -9.172 1 87.81 297 LEU B CA 1
ATOM 5692 C C . LEU B 1 297 ? -7.617 -14.32 -9.102 1 87.81 297 LEU B C 1
ATOM 5694 O O . LEU B 1 297 ? -7.969 -13.273 -8.562 1 87.81 297 LEU B O 1
ATOM 5698 N N . ALA B 1 298 ? -6.465 -14.516 -9.641 1 81.62 298 ALA B N 1
ATOM 5699 C CA . ALA B 1 298 ? -5.484 -13.43 -9.672 1 81.62 298 ALA B CA 1
ATOM 5700 C C . ALA B 1 298 ? -6.012 -12.234 -10.461 1 81.62 298 ALA B C 1
ATOM 5702 O O . ALA B 1 298 ? -5.836 -11.086 -10.047 1 81.62 298 ALA B O 1
ATOM 5703 N N . LYS B 1 299 ? -6.664 -12.523 -11.508 1 83.5 299 LYS B N 1
ATOM 5704 C CA . LYS B 1 299 ? -7.227 -11.469 -12.352 1 83.5 299 LYS B CA 1
ATOM 5705 C C . LYS B 1 299 ? -8.375 -10.75 -11.648 1 83.5 299 LYS B C 1
ATOM 5707 O O . LYS B 1 299 ? -8.484 -9.523 -11.711 1 83.5 299 LYS B O 1
ATOM 5712 N N . LEU B 1 300 ? -9.156 -11.5 -10.992 1 85 300 LEU B N 1
ATOM 5713 C CA . LEU B 1 300 ? -10.305 -10.938 -10.289 1 85 300 LEU B CA 1
ATOM 5714 C C . LEU B 1 300 ? -9.852 -10.023 -9.156 1 85 300 LEU B C 1
ATOM 5716 O O . LEU B 1 300 ? -10.516 -9.039 -8.844 1 85 300 LEU B O 1
ATOM 5720 N N . ASP B 1 301 ? -8.703 -10.297 -8.602 1 76.75 301 ASP B N 1
ATOM 5721 C CA . ASP B 1 301 ? -8.172 -9.516 -7.492 1 76.75 301 ASP B CA 1
ATOM 5722 C C . ASP B 1 301 ? -7.551 -8.211 -7.984 1 76.75 301 ASP B C 1
ATOM 5724 O O . ASP B 1 301 ? -7.551 -7.203 -7.27 1 76.75 301 ASP B O 1
ATOM 5728 N N . SER B 1 302 ? -7.074 -8.195 -9.195 1 72.06 302 SER B N 1
ATOM 5729 C CA . SER B 1 302 ? -6.203 -7.086 -9.562 1 72.06 302 SER B CA 1
ATOM 5730 C C . SER B 1 302 ? -6.82 -6.246 -10.68 1 72.06 302 SER B C 1
ATOM 5732 O O . SER B 1 302 ? -6.516 -5.059 -10.812 1 72.06 302 SER B O 1
ATOM 5734 N N . GLU B 1 303 ? -7.625 -6.863 -11.492 1 74.44 303 GLU B N 1
ATOM 5735 C CA . GLU B 1 303 ? -8.102 -6.152 -12.672 1 74.44 303 GLU B CA 1
ATOM 5736 C C . GLU B 1 303 ? -9.445 -5.48 -12.414 1 74.44 303 GLU B C 1
ATOM 5738 O O . GLU B 1 303 ? -10.453 -6.16 -12.195 1 74.44 303 GLU B O 1
ATOM 5743 N N . GLU B 1 304 ? -9.352 -4.281 -12.508 1 69.19 304 GLU B N 1
ATOM 5744 C CA . GLU B 1 304 ? -10.57 -3.518 -12.25 1 69.19 304 GLU B CA 1
ATOM 5745 C C . GLU B 1 304 ? -11.555 -3.646 -13.406 1 69.19 304 GLU B C 1
ATOM 5747 O O . GLU B 1 304 ? -12.773 -3.631 -13.195 1 69.19 304 GLU B O 1
ATOM 5752 N N . ASP B 1 305 ? -11.031 -3.865 -14.57 1 74.38 305 ASP B N 1
ATOM 5753 C CA . ASP B 1 305 ? -11.891 -3.824 -15.75 1 74.38 305 ASP B CA 1
ATOM 5754 C C . ASP B 1 305 ? -12.234 -5.23 -16.234 1 74.38 305 ASP B C 1
ATOM 5756 O O . ASP B 1 305 ? -12.641 -5.418 -17.375 1 74.38 305 ASP B O 1
ATOM 5760 N N . ILE B 1 306 ? -12.195 -6.078 -15.328 1 79.81 306 ILE B N 1
ATOM 5761 C CA . ILE B 1 306 ? -12.438 -7.453 -15.75 1 79.81 306 ILE B CA 1
ATOM 5762 C C . ILE B 1 306 ? -13.938 -7.703 -15.867 1 79.81 306 ILE B C 1
ATOM 5764 O O . ILE B 1 306 ? -14.367 -8.609 -16.578 1 79.81 306 ILE B O 1
ATOM 5768 N N . PHE B 1 307 ? -14.734 -6.863 -15.211 1 85.38 307 PHE B N 1
ATOM 5769 C CA . PHE B 1 307 ? -16.172 -7.062 -15.195 1 85.38 307 PHE B CA 1
ATOM 5770 C C . PHE B 1 307 ? -16.859 -6.184 -16.234 1 85.38 307 PHE B C 1
ATOM 5772 O O . PHE B 1 307 ? -16.578 -4.984 -16.312 1 85.38 307 PHE B O 1
ATOM 5779 N N . ARG B 1 308 ? -17.609 -6.793 -17.172 1 87.5 308 ARG B N 1
ATOM 5780 C CA . ARG B 1 308 ? -18.453 -6.098 -18.141 1 87.5 308 ARG B CA 1
ATOM 5781 C C . ARG B 1 308 ? -19.938 -6.254 -17.797 1 87.5 308 ARG B C 1
ATOM 5783 O O . ARG B 1 308 ? -20.578 -7.203 -18.25 1 87.5 308 ARG B O 1
ATOM 5790 N N . PRO B 1 309 ? -20.453 -5.184 -17.078 1 88.06 309 PRO B N 1
ATOM 5791 C CA . PRO B 1 309 ? -21.844 -5.297 -16.609 1 88.06 309 PRO B CA 1
ATOM 5792 C C . PRO B 1 309 ? -22.859 -5.242 -17.734 1 88.06 309 PRO B C 1
ATOM 5794 O O . PRO B 1 309 ? -22.688 -4.477 -18.688 1 88.06 309 PRO B O 1
ATOM 5797 N N . ALA B 1 310 ? -23.734 -6.125 -17.75 1 89.81 310 ALA B N 1
ATOM 5798 C CA . ALA B 1 310 ? -24.859 -6.215 -18.672 1 89.81 310 ALA B CA 1
ATOM 5799 C C . ALA B 1 310 ? -26.109 -6.738 -17.969 1 89.81 310 ALA B C 1
ATOM 5801 O O . ALA B 1 310 ? -26.016 -7.316 -16.891 1 89.81 310 ALA B O 1
ATOM 5802 N N . PRO B 1 311 ? -27.25 -6.371 -18.531 1 88.94 311 PRO B N 1
ATOM 5803 C CA . PRO B 1 311 ? -28.453 -6.949 -17.953 1 88.94 311 PRO B CA 1
ATOM 5804 C C . PRO B 1 311 ? -28.516 -8.469 -18.109 1 88.94 311 PRO B C 1
ATOM 5806 O O . PRO B 1 311 ? -28.328 -8.992 -19.203 1 88.94 311 PRO B O 1
ATOM 5809 N N . VAL B 1 312 ? -28.625 -9.109 -17.016 1 88.69 312 VAL B N 1
ATOM 5810 C CA . VAL B 1 312 ? -28.688 -10.562 -17.016 1 88.69 312 VAL B CA 1
ATOM 5811 C C . VAL B 1 312 ? -30.031 -11.023 -16.422 1 88.69 312 VAL B C 1
ATOM 5813 O O . VAL B 1 312 ? -30.406 -10.602 -15.336 1 88.69 312 VAL B O 1
ATOM 5816 N N . GLY B 1 313 ? -30.734 -11.828 -17.203 1 87.88 313 GLY B N 1
ATOM 5817 C CA . GLY B 1 313 ? -31.969 -12.422 -16.703 1 87.88 313 GLY B CA 1
ATOM 5818 C C . GLY B 1 313 ? -31.719 -13.656 -15.844 1 87.88 313 GLY B C 1
ATOM 5819 O O . GLY B 1 313 ? -30.953 -14.539 -16.219 1 87.88 313 GLY B O 1
ATOM 5820 N N . ALA B 1 314 ? -32.438 -13.695 -14.734 1 88.94 314 ALA B N 1
ATOM 5821 C CA . ALA B 1 314 ? -32.219 -14.781 -13.789 1 88.94 314 ALA B CA 1
ATOM 5822 C C . ALA B 1 314 ? -32.625 -16.125 -14.391 1 88.94 314 ALA B C 1
ATOM 5824 O O . ALA B 1 314 ? -31.938 -17.125 -14.227 1 88.94 314 ALA B O 1
ATOM 5825 N N . ALA B 1 315 ? -33.688 -16.125 -15.094 1 88 315 ALA B N 1
ATOM 5826 C CA . ALA B 1 315 ? -34.188 -17.359 -15.68 1 88 315 ALA B CA 1
ATOM 5827 C C . ALA B 1 315 ? -33.25 -17.906 -16.734 1 88 315 ALA B C 1
ATOM 5829 O O . ALA B 1 315 ? -33 -19.109 -16.797 1 88 315 ALA B O 1
ATOM 5830 N N . GLU B 1 316 ? -32.781 -17.047 -17.531 1 88.94 316 GLU B N 1
ATOM 5831 C CA . GLU B 1 316 ? -31.828 -17.453 -18.578 1 88.94 316 GLU B CA 1
ATOM 5832 C C . GLU B 1 316 ? -30.531 -17.984 -17.969 1 88.94 316 GLU B C 1
ATOM 5834 O O . GLU B 1 316 ? -29.953 -18.953 -18.469 1 88.94 316 GLU B O 1
ATOM 5839 N N . LEU B 1 317 ? -30.172 -17.359 -16.938 1 92.25 317 LEU B N 1
ATOM 5840 C CA . LEU B 1 317 ? -28.953 -17.766 -16.25 1 92.25 317 LEU B CA 1
ATOM 5841 C C . LEU B 1 317 ? -29.094 -19.172 -15.656 1 92.25 317 LEU B C 1
ATOM 5843 O O . LEU B 1 317 ? -28.203 -20 -15.773 1 92.25 317 LEU B O 1
ATOM 5847 N N . LEU B 1 318 ? -30.203 -19.453 -15.117 1 92.88 318 LEU B N 1
ATOM 5848 C CA . LEU B 1 318 ? -30.469 -20.75 -14.516 1 92.88 318 LEU B CA 1
ATOM 5849 C C . LEU B 1 318 ? -30.516 -21.844 -15.578 1 92.88 318 LEU B C 1
ATOM 5851 O O . LEU B 1 318 ? -29.969 -22.938 -15.398 1 92.88 318 LEU B O 1
ATOM 5855 N N . LYS B 1 319 ? -31.125 -21.516 -16.641 1 91.88 319 LYS B N 1
ATOM 5856 C CA . LYS B 1 319 ? -31.234 -22.469 -17.734 1 91.88 319 LYS B CA 1
ATOM 5857 C C . LYS B 1 319 ? -29.875 -22.828 -18.312 1 91.88 319 LYS B C 1
ATOM 5859 O O . LYS B 1 319 ? -29.578 -23.984 -18.547 1 91.88 319 LYS B O 1
ATOM 5864 N N . GLU B 1 320 ? -29.156 -21.812 -18.484 1 94.5 320 GLU B N 1
ATOM 5865 C CA . GLU B 1 320 ? -27.812 -22.016 -19.016 1 94.5 320 GLU B CA 1
ATOM 5866 C C . GLU B 1 320 ? -26.953 -22.844 -18.062 1 94.5 320 GLU B C 1
ATOM 5868 O O . GLU B 1 320 ? -26.188 -23.719 -18.484 1 94.5 320 GLU B O 1
ATOM 5873 N N . THR B 1 321 ? -27.094 -22.562 -16.797 1 95.75 321 THR B N 1
ATOM 5874 C CA . THR B 1 321 ? -26.359 -23.328 -15.789 1 95.75 321 THR B CA 1
ATOM 5875 C C . THR B 1 321 ? -26.766 -24.797 -15.812 1 95.75 321 THR B C 1
ATOM 5877 O O . THR B 1 321 ? -25.906 -25.688 -15.789 1 95.75 321 THR B O 1
ATOM 5880 N N . ALA B 1 322 ? -27.984 -25.016 -15.938 1 95.12 322 ALA B N 1
ATOM 5881 C CA . ALA B 1 322 ? -28.5 -26.375 -15.977 1 95.12 322 ALA B CA 1
ATOM 5882 C C . ALA B 1 322 ? -27.984 -27.125 -17.188 1 95.12 322 ALA B C 1
ATOM 5884 O O . ALA B 1 322 ? -27.594 -28.297 -17.078 1 95.12 322 ALA B O 1
ATOM 5885 N N . GLU B 1 323 ? -27.938 -26.453 -18.266 1 95.81 323 GLU B N 1
ATOM 5886 C CA . GLU B 1 323 ? -27.453 -27.078 -19.5 1 95.81 323 GLU B CA 1
ATOM 5887 C C . GLU B 1 323 ? -25.984 -27.438 -19.391 1 95.81 323 GLU B C 1
ATOM 5889 O O . GLU B 1 323 ? -25.578 -28.531 -19.797 1 95.81 323 GLU B O 1
ATOM 5894 N N . ARG B 1 324 ? -25.266 -26.578 -18.781 1 95.69 324 ARG B N 1
ATOM 5895 C CA . ARG B 1 324 ? -23.828 -26.766 -18.734 1 95.69 324 ARG B CA 1
ATOM 5896 C C . ARG B 1 324 ? -23.438 -27.828 -17.703 1 95.69 324 ARG B C 1
ATOM 5898 O O . ARG B 1 324 ? -22.453 -28.531 -17.875 1 95.69 324 ARG B O 1
ATOM 5905 N N . ILE B 1 325 ? -24.234 -27.984 -16.672 1 95.88 325 ILE B N 1
ATOM 5906 C CA . ILE B 1 325 ? -23.859 -28.906 -15.602 1 95.88 325 ILE B CA 1
ATOM 5907 C C . ILE B 1 325 ? -24.484 -30.266 -15.852 1 95.88 325 ILE B C 1
ATOM 5909 O O . ILE B 1 325 ? -24.141 -31.25 -15.195 1 95.88 325 ILE B O 1
ATOM 5913 N N . ASN B 1 326 ? -25.281 -30.406 -16.844 1 95.25 326 ASN B N 1
ATOM 5914 C CA . ASN B 1 326 ? -26.094 -31.594 -17.094 1 95.25 326 ASN B CA 1
ATOM 5915 C C . ASN B 1 326 ? -25.234 -32.844 -17.281 1 95.25 326 ASN B C 1
ATOM 5917 O O . ASN B 1 326 ? -25.516 -33.906 -16.719 1 95.25 326 ASN B O 1
ATOM 5921 N N . PRO B 1 327 ? -24.203 -32.719 -18.031 1 94.69 327 PRO B N 1
ATOM 5922 C CA . PRO B 1 327 ? -23.375 -33.938 -18.203 1 94.69 327 PRO B CA 1
ATOM 5923 C C . PRO B 1 327 ? -22.859 -34.469 -16.891 1 94.69 327 PRO B C 1
ATOM 5925 O O . PRO B 1 327 ? -22.797 -35.688 -16.703 1 94.69 327 PRO B O 1
ATOM 5928 N N . LEU B 1 328 ? -22.531 -33.656 -16.078 1 93.5 328 LEU B N 1
ATOM 5929 C CA . LEU B 1 328 ? -22.062 -34.062 -14.773 1 93.5 328 LEU B CA 1
ATOM 5930 C C . LEU B 1 328 ? -23.188 -34.688 -13.953 1 93.5 328 LEU B C 1
ATOM 5932 O O . LEU B 1 328 ? -22.984 -35.688 -13.242 1 93.5 328 LEU B O 1
ATOM 5936 N N . LEU B 1 329 ? -24.359 -34.219 -14.055 1 95.19 329 LEU B N 1
ATOM 5937 C CA . LEU B 1 329 ? -25.516 -34.719 -13.328 1 95.19 329 LEU B CA 1
ATOM 5938 C C . LEU B 1 329 ? -25.875 -36.125 -13.781 1 95.19 329 LEU B C 1
ATOM 5940 O O . LEU B 1 329 ? -26.156 -37 -12.953 1 95.19 329 LEU B O 1
ATOM 5944 N N . VAL B 1 330 ? -25.797 -36.281 -15.031 1 95.25 330 VAL B N 1
ATOM 5945 C CA . VAL B 1 330 ? -26.141 -37.562 -15.617 1 95.25 330 VAL B CA 1
ATOM 5946 C C . VAL B 1 330 ? -25.109 -38.625 -15.18 1 95.25 330 VAL B C 1
ATOM 5948 O O . VAL B 1 330 ? -25.484 -39.719 -14.758 1 95.25 330 VAL B O 1
ATOM 5951 N N . ARG B 1 331 ? -23.922 -38.188 -15.211 1 93.75 331 ARG B N 1
ATOM 5952 C CA . ARG B 1 331 ? -22.844 -39.094 -14.836 1 93.75 331 ARG B CA 1
ATOM 5953 C C . ARG B 1 331 ? -22.969 -39.531 -13.375 1 93.75 331 ARG B C 1
ATOM 5955 O O . ARG B 1 331 ? -22.625 -40.656 -13.023 1 93.75 331 ARG B O 1
ATOM 5962 N N . ARG B 1 332 ? -23.453 -38.719 -12.586 1 94.56 332 ARG B N 1
ATOM 5963 C CA . ARG B 1 332 ? -23.5 -39 -11.148 1 94.56 332 ARG B CA 1
ATOM 5964 C C . ARG B 1 332 ? -24.875 -39.469 -10.719 1 94.56 332 ARG B C 1
ATOM 5966 O O . ARG B 1 332 ? -25.109 -39.75 -9.539 1 94.56 332 ARG B O 1
ATOM 5973 N N . GLY B 1 333 ? -25.781 -39.469 -11.664 1 96.38 333 GLY B N 1
ATOM 5974 C CA . GLY B 1 333 ? -27.125 -39.938 -11.359 1 96.38 333 GLY B CA 1
ATOM 5975 C C . GLY B 1 333 ? -27.891 -38.969 -10.484 1 96.38 333 GLY B C 1
ATOM 5976 O O . GLY B 1 333 ? -28.609 -39.406 -9.57 1 96.38 333 GLY B O 1
ATOM 5977 N N . LEU B 1 334 ? -27.766 -37.688 -10.75 1 97.38 334 LEU B N 1
ATOM 5978 C CA . LEU B 1 334 ? -28.406 -36.656 -9.93 1 97.38 334 LEU B CA 1
ATOM 5979 C C . LEU B 1 334 ? -29.562 -36.031 -10.68 1 97.38 334 LEU B C 1
ATOM 5981 O O . LEU B 1 334 ? -29.562 -35.969 -11.906 1 97.38 334 LEU B O 1
ATOM 5985 N N . THR B 1 335 ? -30.547 -35.531 -9.945 1 97.12 335 THR B N 1
ATOM 5986 C CA . THR B 1 335 ? -31.688 -34.812 -10.5 1 97.12 335 THR B CA 1
ATOM 5987 C C . THR B 1 335 ? -31.625 -33.344 -10.133 1 97.12 335 THR B C 1
ATOM 5989 O O . THR B 1 335 ? -31.453 -33 -8.969 1 97.12 335 THR B O 1
ATOM 5992 N N . LEU B 1 336 ? -31.75 -32.531 -11.133 1 96.81 336 LEU B N 1
ATOM 5993 C CA . LEU B 1 336 ? -31.719 -31.094 -10.922 1 96.81 336 LEU B CA 1
ATOM 5994 C C . LEU B 1 336 ? -33.125 -30.5 -10.969 1 96.81 336 LEU B C 1
ATOM 5996 O O . LEU B 1 336 ? -33.906 -30.766 -11.891 1 96.81 336 LEU B O 1
ATOM 6000 N N . HIS B 1 337 ? -33.469 -29.766 -9.922 1 95.19 337 HIS B N 1
ATOM 6001 C CA . HIS B 1 337 ? -34.719 -29.047 -9.852 1 95.19 337 HIS B CA 1
ATOM 6002 C C . HIS B 1 337 ? -34.531 -27.547 -10.055 1 95.19 337 HIS B C 1
ATOM 6004 O O . HIS B 1 337 ? -33.812 -26.906 -9.289 1 95.19 337 HIS B O 1
ATOM 6010 N N . LEU B 1 338 ? -35.156 -27.078 -11.086 1 92.69 338 LEU B N 1
ATOM 6011 C CA . LEU B 1 338 ? -35.094 -25.641 -11.375 1 92.69 338 LEU B CA 1
ATOM 6012 C C . LEU B 1 338 ? -36.344 -24.938 -10.922 1 92.69 338 LEU B C 1
ATOM 6014 O O . LEU B 1 338 ? -37.469 -25.359 -11.25 1 92.69 338 LEU B O 1
ATOM 6018 N N . GLN B 1 339 ? -36.188 -24.078 -10.062 1 84.88 339 GLN B N 1
ATOM 6019 C CA . GLN B 1 339 ? -37.312 -23.25 -9.656 1 84.88 339 GLN B CA 1
ATOM 6020 C C . GLN B 1 339 ? -37.031 -21.766 -9.922 1 84.88 339 GLN B C 1
ATOM 6022 O O . GLN B 1 339 ? -36.062 -21.203 -9.398 1 84.88 339 GLN B O 1
ATOM 6027 N N . GLY B 1 340 ? -37.531 -21.234 -10.852 1 74.38 340 GLY B N 1
ATOM 6028 C CA . GLY B 1 340 ? -37.375 -19.828 -11.172 1 74.38 340 GLY B CA 1
ATOM 6029 C C . GLY B 1 340 ? -38.688 -19.062 -11.258 1 74.38 340 GLY B C 1
ATOM 6030 O O . GLY B 1 340 ? -39.719 -19.656 -11.555 1 74.38 340 GLY B O 1
ATOM 6031 N N . GLU B 1 341 ? -38.938 -18.094 -10.391 1 61.19 341 GLU B N 1
ATOM 6032 C CA . GLU B 1 341 ? -40.156 -17.312 -10.555 1 61.19 341 GLU B CA 1
ATOM 6033 C C . GLU B 1 341 ? -40.344 -16.891 -12.008 1 61.19 341 GLU B C 1
ATOM 6035 O O . GLU B 1 341 ? -39.375 -16.906 -12.797 1 61.19 341 GLU B O 1
ATOM 6040 N N . ASP B 1 342 ? -41.531 -16.438 -12.539 1 55.41 342 ASP B N 1
ATOM 6041 C CA . ASP B 1 342 ? -41.906 -15.945 -13.859 1 55.41 342 ASP B CA 1
ATOM 6042 C C . ASP B 1 342 ? -40.75 -15.18 -14.508 1 55.41 342 ASP B C 1
ATOM 6044 O O . ASP B 1 342 ? -40 -14.508 -13.812 1 55.41 342 ASP B O 1
ATOM 6048 N N . GLU B 1 343 ? -40.188 -15.75 -15.711 1 52.72 343 GLU B N 1
ATOM 6049 C CA . GLU B 1 343 ? -39.125 -15.352 -16.609 1 52.72 343 GLU B CA 1
ATOM 6050 C C . GLU B 1 343 ? -38.781 -13.875 -16.453 1 52.72 343 GLU B C 1
ATOM 6052 O O . GLU B 1 343 ? -37.625 -13.477 -16.609 1 52.72 343 GLU B O 1
ATOM 6057 N N . THR B 1 344 ? -39.844 -13.031 -16.578 1 52.53 344 THR B N 1
ATOM 6058 C CA . THR B 1 344 ? -39.812 -11.664 -17.094 1 52.53 344 THR B CA 1
ATOM 6059 C C . THR B 1 344 ? -39.094 -10.742 -16.109 1 52.53 344 THR B C 1
ATOM 6061 O O . THR B 1 344 ? -38.562 -9.703 -16.484 1 52.53 344 THR B O 1
ATOM 6064 N N . ALA B 1 345 ? -39.062 -10.844 -14.617 1 57.34 345 ALA B N 1
ATOM 6065 C CA . ALA B 1 345 ? -39.094 -9.586 -13.867 1 57.34 345 ALA B CA 1
ATOM 6066 C C . ALA B 1 345 ? -37.781 -9.367 -13.109 1 57.34 345 ALA B C 1
ATOM 6068 O O . ALA B 1 345 ? -37.594 -8.312 -12.492 1 57.34 345 ALA B O 1
ATOM 6069 N N . THR B 1 346 ? -36.719 -10.438 -13.141 1 76.5 346 THR B N 1
ATOM 6070 C CA . THR B 1 346 ? -35.656 -9.945 -12.258 1 76.5 346 THR B CA 1
ATOM 6071 C C . THR B 1 346 ? -34.344 -9.828 -13.016 1 76.5 346 THR B C 1
ATOM 6073 O O . THR B 1 346 ? -33.812 -10.828 -13.508 1 76.5 346 THR B O 1
ATOM 6076 N N . ILE B 1 347 ? -34.062 -8.711 -13.383 1 83.06 347 ILE B N 1
ATOM 6077 C CA . ILE B 1 347 ? -32.812 -8.367 -14.086 1 83.06 347 ILE B CA 1
ATOM 6078 C C . ILE B 1 347 ? -31.812 -7.777 -13.109 1 83.06 347 ILE B C 1
ATOM 6080 O O . ILE B 1 347 ? -32.188 -6.98 -12.242 1 83.06 347 ILE B O 1
ATOM 6084 N N . VAL B 1 348 ? -30.703 -8.398 -13.266 1 85.75 348 VAL B N 1
ATOM 6085 C CA . VAL B 1 348 ? -29.609 -7.816 -12.484 1 85.75 348 VAL B CA 1
ATOM 6086 C C . VAL B 1 348 ? -28.516 -7.297 -13.414 1 85.75 348 VAL B C 1
ATOM 6088 O O . VAL B 1 348 ? -28.328 -7.828 -14.508 1 85.75 348 VAL B O 1
ATOM 6091 N N . LYS B 1 349 ? -27.938 -6.273 -13 1 87.81 349 LYS B N 1
ATOM 6092 C CA . LYS B 1 349 ? -26.781 -5.77 -13.734 1 87.81 349 LYS B CA 1
ATOM 6093 C C . LYS B 1 349 ? -25.5 -6.457 -13.289 1 87.81 349 LYS B C 1
ATOM 6095 O O . LYS B 1 349 ? -25.031 -6.242 -12.164 1 87.81 349 LYS B O 1
ATOM 6100 N N . ALA B 1 350 ? -25.016 -7.391 -14.117 1 88.81 350 ALA B N 1
ATOM 6101 C CA . ALA B 1 350 ? -23.812 -8.141 -13.797 1 88.81 350 ALA B CA 1
ATOM 6102 C C . ALA B 1 350 ? -23.125 -8.648 -15.07 1 88.81 350 ALA B C 1
ATOM 6104 O O . ALA B 1 350 ? -23.625 -8.422 -16.172 1 88.81 350 ALA B O 1
ATOM 6105 N N . ASP B 1 351 ? -21.938 -9.188 -14.961 1 92.56 351 ASP B N 1
ATOM 6106 C CA . ASP B 1 351 ? -21.266 -9.875 -16.062 1 92.56 351 ASP B CA 1
ATOM 6107 C C . ASP B 1 351 ? -21.828 -11.289 -16.25 1 92.56 351 ASP B C 1
ATOM 6109 O O . ASP B 1 351 ? -21.656 -12.148 -15.383 1 92.56 351 ASP B O 1
ATOM 6113 N N . PRO B 1 352 ? -22.422 -11.516 -17.359 1 92.56 352 PRO B N 1
ATOM 6114 C CA . PRO B 1 352 ? -23.109 -12.797 -17.531 1 92.56 352 PRO B CA 1
ATOM 6115 C C . PRO B 1 352 ? -22.172 -13.992 -17.5 1 92.56 352 PRO B C 1
ATOM 6117 O O . PRO B 1 352 ? -22.484 -15.016 -16.891 1 92.56 352 PRO B O 1
ATOM 6120 N N . GLU B 1 353 ? -21.031 -13.891 -18.094 1 93.88 353 GLU B N 1
ATOM 6121 C CA . GLU B 1 353 ? -20.094 -15 -18.156 1 93.88 353 GLU B CA 1
ATOM 6122 C C . GLU B 1 353 ? -19.516 -15.305 -16.766 1 93.88 353 GLU B C 1
ATOM 6124 O O . GLU B 1 353 ? -19.359 -16.469 -16.391 1 93.88 353 GLU B O 1
ATOM 6129 N N . LYS B 1 354 ? -19.234 -14.242 -16.078 1 94.31 354 LYS B N 1
ATOM 6130 C CA . LYS B 1 354 ? -18.656 -14.422 -14.75 1 94.31 354 LYS B CA 1
ATOM 6131 C C . LYS B 1 354 ? -19.703 -14.984 -13.781 1 94.31 354 LYS B C 1
ATOM 6133 O O . LYS B 1 354 ? -19.391 -15.859 -12.969 1 94.31 354 LYS B O 1
ATOM 6138 N N . LEU B 1 355 ? -20.828 -14.445 -13.898 1 94.31 355 LEU B N 1
ATOM 6139 C CA . LEU B 1 355 ? -21.891 -14.922 -13.008 1 94.31 355 LEU B CA 1
ATOM 6140 C C . LEU B 1 355 ? -22.219 -16.375 -13.289 1 94.31 355 LEU B C 1
ATOM 6142 O O . LEU B 1 355 ? -22.469 -17.156 -12.367 1 94.31 355 LEU B O 1
ATOM 6146 N N . LEU B 1 356 ? -22.266 -16.703 -14.562 1 95.56 356 LEU B N 1
ATOM 6147 C CA . LEU B 1 356 ? -22.453 -18.109 -14.945 1 95.56 356 LEU B CA 1
ATOM 6148 C C . LEU B 1 356 ? -21.359 -18.984 -14.336 1 95.56 356 LEU B C 1
ATOM 6150 O O . LEU B 1 356 ? -21.656 -20.062 -13.805 1 95.56 356 LEU B O 1
ATOM 6154 N N . GLN B 1 357 ? -20.188 -18.531 -14.352 1 94.81 357 GLN B N 1
ATOM 6155 C CA . GLN B 1 357 ? -19.062 -19.266 -13.781 1 94.81 357 GLN B CA 1
ATOM 6156 C C . GLN B 1 357 ? -19.234 -19.453 -12.273 1 94.81 357 GLN B C 1
ATOM 6158 O O . GLN B 1 357 ? -18.953 -20.531 -11.742 1 94.81 357 GLN B O 1
ATOM 6163 N N . ALA B 1 358 ? -19.672 -18.391 -11.656 1 96.25 358 ALA B N 1
ATOM 6164 C CA . ALA B 1 358 ? -19.922 -18.484 -10.219 1 96.25 358 ALA B CA 1
ATOM 6165 C C . ALA B 1 358 ? -20.969 -19.547 -9.906 1 96.25 358 ALA B C 1
ATOM 6167 O O . ALA B 1 358 ? -20.766 -20.391 -9.031 1 96.25 358 ALA B O 1
ATOM 6168 N N . LEU B 1 359 ? -21.953 -19.531 -10.656 1 96.38 359 LEU B N 1
ATOM 6169 C CA . LEU B 1 359 ? -23.047 -20.469 -10.438 1 96.38 359 LEU B CA 1
ATOM 6170 C C . LEU B 1 359 ? -22.609 -21.891 -10.742 1 96.38 359 LEU B C 1
ATOM 6172 O O . LEU B 1 359 ? -22.984 -22.828 -10.016 1 96.38 359 LEU B O 1
ATOM 6176 N N . LEU B 1 360 ? -21.859 -22.062 -11.758 1 96.69 360 LEU B N 1
ATOM 6177 C CA . LEU B 1 360 ? -21.359 -23.375 -12.117 1 96.69 360 LEU B CA 1
ATOM 6178 C C . LEU B 1 360 ? -20.453 -23.938 -11.031 1 96.69 360 LEU B C 1
ATOM 6180 O O . LEU B 1 360 ? -20.5 -25.125 -10.734 1 96.69 360 LEU B O 1
ATOM 6184 N N . ASN B 1 361 ? -19.672 -23.109 -10.422 1 95.81 361 ASN B N 1
ATOM 6185 C CA . ASN B 1 361 ? -18.797 -23.547 -9.344 1 95.81 361 ASN B CA 1
ATOM 6186 C C . ASN B 1 361 ? -19.594 -24.031 -8.133 1 95.81 361 ASN B C 1
ATOM 6188 O O . ASN B 1 361 ? -19.266 -25.062 -7.543 1 95.81 361 ASN B O 1
ATOM 6192 N N . VAL B 1 362 ? -20.641 -23.297 -7.887 1 97.25 362 VAL B N 1
ATOM 6193 C CA . VAL B 1 362 ? -21.469 -23.641 -6.742 1 97.25 362 VAL B CA 1
ATOM 6194 C C . VAL B 1 362 ? -22.281 -24.906 -7.059 1 97.25 362 VAL B C 1
ATOM 6196 O O . VAL B 1 362 ? -22.375 -25.812 -6.227 1 97.25 362 VAL B O 1
ATOM 6199 N N . ALA B 1 363 ? -22.781 -24.953 -8.25 1 97.06 363 ALA B N 1
ATOM 6200 C CA . ALA B 1 363 ? -23.547 -26.125 -8.672 1 97.06 363 ALA B CA 1
ATOM 6201 C C . ALA B 1 363 ? -22.656 -27.375 -8.703 1 97.06 363 ALA B C 1
ATOM 6203 O O . ALA B 1 363 ? -23.109 -28.453 -8.344 1 97.06 363 ALA B O 1
ATOM 6204 N N . ALA B 1 364 ? -21.453 -27.188 -9.156 1 94.69 364 ALA B N 1
ATOM 6205 C CA . ALA B 1 364 ? -20.531 -28.312 -9.195 1 94.69 364 ALA B CA 1
ATOM 6206 C C . ALA B 1 364 ? -20.234 -28.828 -7.793 1 94.69 364 ALA B C 1
ATOM 6208 O O . ALA B 1 364 ? -20.078 -30.031 -7.582 1 94.69 364 ALA B O 1
ATOM 6209 N N . ASN B 1 365 ? -20.156 -27.922 -6.898 1 94.56 365 ASN B N 1
ATOM 6210 C CA . ASN B 1 365 ? -19.969 -28.297 -5.504 1 94.56 365 ASN B CA 1
ATOM 6211 C C . ASN B 1 365 ? -21.156 -29.109 -4.98 1 94.56 365 ASN B C 1
ATOM 6213 O O . ASN B 1 365 ? -20.984 -30.125 -4.324 1 94.56 365 ASN B O 1
ATOM 6217 N N . ALA B 1 366 ? -22.297 -28.641 -5.312 1 96 366 ALA B N 1
ATOM 6218 C CA . ALA B 1 366 ? -23.5 -29.359 -4.922 1 96 366 ALA B CA 1
ATOM 6219 C C . ALA B 1 366 ? -23.547 -30.75 -5.543 1 96 366 ALA B C 1
ATOM 6221 O O . ALA B 1 366 ? -23.906 -31.719 -4.871 1 96 366 ALA B O 1
ATOM 6222 N N . ALA B 1 367 ? -23.172 -30.844 -6.777 1 95.44 367 ALA B N 1
ATOM 6223 C CA . ALA B 1 367 ? -23.203 -32.125 -7.488 1 95.44 367 ALA B CA 1
ATOM 6224 C C . ALA B 1 367 ? -22.219 -33.125 -6.871 1 95.44 367 ALA B C 1
ATOM 6226 O O . ALA B 1 367 ? -22.438 -34.312 -6.895 1 95.44 367 ALA B O 1
ATOM 6227 N N . ARG B 1 368 ? -21.172 -32.562 -6.328 1 92.88 368 ARG B N 1
ATOM 6228 C CA . ARG B 1 368 ? -20.125 -33.406 -5.75 1 92.88 368 ARG B CA 1
ATOM 6229 C C . ARG B 1 368 ? -20.594 -34.062 -4.465 1 92.88 368 ARG B C 1
ATOM 6231 O O . ARG B 1 368 ? -20.234 -35.219 -4.184 1 92.88 368 ARG B O 1
ATOM 6238 N N . TYR B 1 369 ? -21.438 -33.438 -3.764 1 93.88 369 TYR B N 1
ATOM 6239 C CA . TYR B 1 369 ? -21.734 -33.938 -2.426 1 93.88 369 TYR B CA 1
ATOM 6240 C C . TYR B 1 369 ? -23.203 -34.375 -2.311 1 93.88 369 TYR B C 1
ATOM 6242 O O . TYR B 1 369 ? -23.578 -35.062 -1.356 1 93.88 369 TYR B O 1
ATOM 6250 N N . ALA B 1 370 ? -23.969 -34.094 -3.291 1 95.62 370 ALA B N 1
ATOM 6251 C CA . ALA B 1 370 ? -25.391 -34.406 -3.268 1 95.62 370 ALA B CA 1
ATOM 6252 C C . ALA B 1 370 ? -25.625 -35.906 -3.232 1 95.62 370 ALA B C 1
ATOM 6254 O O . ALA B 1 370 ? -24.812 -36.688 -3.775 1 95.62 370 ALA B O 1
ATOM 6255 N N . ARG B 1 371 ? -26.672 -36.375 -2.645 1 95.06 371 ARG B N 1
ATOM 6256 C CA . ARG B 1 371 ? -27.078 -37.781 -2.652 1 95.06 371 ARG B CA 1
ATOM 6257 C C . ARG B 1 371 ? -27.922 -38.094 -3.889 1 95.06 371 ARG B C 1
ATOM 6259 O O . ARG B 1 371 ? -27.734 -39.156 -4.508 1 95.06 371 ARG B O 1
ATOM 6266 N N . GLY B 1 372 ? -28.719 -37.156 -4.219 1 96.12 372 GLY B N 1
ATOM 6267 C CA . GLY B 1 372 ? -29.562 -37.469 -5.367 1 96.12 372 GLY B CA 1
ATOM 6268 C C . GLY B 1 372 ? -30.188 -36.219 -5.98 1 96.12 372 GLY B C 1
ATOM 6269 O O . GLY B 1 372 ? -30.594 -36.25 -7.145 1 96.12 372 GLY B O 1
ATOM 6270 N N . HIS B 1 373 ? -30.297 -35.188 -5.23 1 96.81 373 HIS B N 1
ATOM 6271 C CA . HIS B 1 373 ? -31.078 -34.031 -5.699 1 96.81 373 HIS B CA 1
ATOM 6272 C C . HIS B 1 373 ? -30.312 -32.719 -5.504 1 96.81 373 HIS B C 1
ATOM 6274 O O . HIS B 1 373 ? -29.609 -32.562 -4.5 1 96.81 373 HIS B O 1
ATOM 6280 N N . ILE B 1 374 ? -30.469 -31.828 -6.406 1 97.5 374 ILE B N 1
ATOM 6281 C CA . ILE B 1 374 ? -29.953 -30.469 -6.355 1 97.5 374 ILE B CA 1
ATOM 6282 C C . ILE B 1 374 ? -31.062 -29.484 -6.742 1 97.5 374 ILE B C 1
ATOM 6284 O O . ILE B 1 374 ? -31.828 -29.734 -7.676 1 97.5 374 ILE B O 1
ATOM 6288 N N . TRP B 1 375 ? -31.172 -28.391 -6.02 1 96.19 375 TRP B N 1
ATOM 6289 C CA . TRP B 1 375 ? -32.156 -27.359 -6.309 1 96.19 375 TRP B CA 1
ATOM 6290 C C . TRP B 1 375 ? -31.484 -26.047 -6.672 1 96.19 375 TRP B C 1
ATOM 6292 O O . TRP B 1 375 ? -30.656 -25.531 -5.922 1 96.19 375 TRP B O 1
ATOM 6302 N N . LEU B 1 376 ? -31.812 -25.531 -7.809 1 95.62 376 LEU B N 1
ATOM 6303 C CA . LEU B 1 376 ? -31.438 -24.203 -8.258 1 95.62 376 LEU B CA 1
ATOM 6304 C C . LEU B 1 376 ? -32.625 -23.266 -8.281 1 95.62 376 LEU B C 1
ATOM 6306 O O . LEU B 1 376 ? -33.625 -23.516 -8.984 1 95.62 376 LEU B O 1
ATOM 6310 N N . THR B 1 377 ? -32.5 -22.188 -7.492 1 93.25 377 THR B N 1
ATOM 6311 C CA . THR B 1 377 ? -33.656 -21.312 -7.387 1 93.25 377 THR B CA 1
ATOM 6312 C C . THR B 1 377 ? -33.25 -19.859 -7.582 1 93.25 377 THR B C 1
ATOM 6314 O O . THR B 1 377 ? -32.156 -19.453 -7.199 1 93.25 377 THR B O 1
ATOM 6317 N N . ALA B 1 378 ? -34.094 -19.094 -8.242 1 92.12 378 ALA B N 1
ATOM 6318 C CA . ALA B 1 378 ? -34 -17.641 -8.336 1 92.12 378 ALA B CA 1
ATOM 6319 C C . ALA B 1 378 ? -35.281 -16.984 -7.824 1 92.12 378 ALA B C 1
ATOM 6321 O O . ALA B 1 378 ? -36.375 -17.281 -8.297 1 92.12 378 ALA B O 1
ATOM 6322 N N . ARG B 1 379 ? -35.062 -16.125 -6.867 1 88.12 379 ARG B N 1
ATOM 6323 C CA . ARG B 1 379 ? -36.219 -15.453 -6.312 1 88.12 379 ARG B CA 1
ATOM 6324 C C . ARG B 1 379 ? -35.938 -13.984 -6.035 1 88.12 379 ARG B C 1
ATOM 6326 O O . ARG B 1 379 ? -34.781 -13.617 -5.797 1 88.12 379 ARG B O 1
ATOM 6333 N N . ARG B 1 380 ? -36.969 -13.211 -6.109 1 87.69 380 ARG B N 1
ATOM 6334 C CA . ARG B 1 380 ? -36.844 -11.812 -5.695 1 87.69 380 ARG B CA 1
ATOM 6335 C C . ARG B 1 380 ? -37.312 -11.633 -4.258 1 87.69 380 ARG B C 1
ATOM 6337 O O . ARG B 1 380 ? -38.406 -12.078 -3.896 1 87.69 380 ARG B O 1
ATOM 6344 N N . GLU B 1 381 ? -36.375 -11.211 -3.527 1 84.69 381 GLU B N 1
ATOM 6345 C CA . GLU B 1 381 ? -36.719 -10.953 -2.127 1 84.69 381 GLU B CA 1
ATOM 6346 C C . GLU B 1 381 ? -36.281 -9.547 -1.713 1 84.69 381 GLU B C 1
ATOM 6348 O O . GLU B 1 381 ? -35.125 -9.203 -1.78 1 84.69 381 GLU B O 1
ATOM 6353 N N . ASN B 1 382 ? -37.25 -8.766 -1.315 1 84.75 382 ASN B N 1
ATOM 6354 C CA . ASN B 1 382 ? -37 -7.434 -0.776 1 84.75 382 ASN B CA 1
ATOM 6355 C C . ASN B 1 382 ? -36.156 -6.598 -1.736 1 84.75 382 ASN B C 1
ATOM 6357 O O . ASN B 1 382 ? -35.156 -6.004 -1.334 1 84.75 382 ASN B O 1
ATOM 6361 N N . GLY B 1 383 ? -36.469 -6.664 -3.049 1 83.06 383 GLY B N 1
ATOM 6362 C CA . GLY B 1 383 ? -35.781 -5.836 -4.027 1 83.06 383 GLY B CA 1
ATOM 6363 C C . GLY B 1 383 ? -34.438 -6.406 -4.465 1 83.06 383 GLY B C 1
ATOM 6364 O O . GLY B 1 383 ? -33.719 -5.785 -5.25 1 83.06 383 GLY B O 1
ATOM 6365 N N . GLU B 1 384 ? -34.188 -7.598 -3.961 1 89.75 384 GLU B N 1
ATOM 6366 C CA . GLU B 1 384 ? -32.938 -8.258 -4.328 1 89.75 384 GLU B CA 1
ATOM 6367 C C . GLU B 1 384 ? -33.188 -9.562 -5.074 1 89.75 384 GLU B C 1
ATOM 6369 O O . GLU B 1 384 ? -34.219 -10.203 -4.863 1 89.75 384 GLU B O 1
ATOM 6374 N N . LEU B 1 385 ? -32.344 -9.789 -5.941 1 90.56 385 LEU B N 1
ATOM 6375 C CA . LEU B 1 385 ? -32.312 -11.117 -6.555 1 90.56 385 LEU B CA 1
ATOM 6376 C C . LEU B 1 385 ? -31.516 -12.102 -5.715 1 90.56 385 LEU B C 1
ATOM 6378 O O . LEU B 1 385 ? -30.359 -11.828 -5.379 1 90.56 385 LEU B O 1
ATOM 6382 N N . VAL B 1 386 ? -32.156 -13.203 -5.32 1 93.44 386 VAL B N 1
ATOM 6383 C CA . VAL B 1 386 ? -31.5 -14.234 -4.539 1 93.44 386 VAL B CA 1
ATOM 6384 C C . VAL B 1 386 ? -31.375 -15.516 -5.359 1 93.44 386 VAL B C 1
ATOM 6386 O O . VAL B 1 386 ? -32.406 -16.094 -5.754 1 93.44 386 VAL B O 1
ATOM 6389 N N . LEU B 1 387 ? -30.156 -15.883 -5.68 1 94.19 387 LEU B N 1
ATOM 6390 C CA . LEU B 1 387 ? -29.859 -17.156 -6.324 1 94.19 387 LEU B CA 1
ATOM 6391 C C . LEU B 1 387 ? -29.391 -18.188 -5.305 1 94.19 387 LEU B C 1
ATOM 6393 O O . LEU B 1 387 ? -28.453 -17.922 -4.539 1 94.19 387 LEU B O 1
ATOM 6397 N N . THR B 1 388 ? -30.031 -19.344 -5.305 1 95.62 388 THR B N 1
ATOM 6398 C CA . THR B 1 388 ? -29.641 -20.344 -4.312 1 95.62 388 THR B CA 1
ATOM 6399 C C . THR B 1 388 ? -29.359 -21.688 -4.977 1 95.62 388 THR B C 1
ATOM 6401 O O . THR B 1 388 ? -30 -22.047 -5.969 1 95.62 388 THR B O 1
ATOM 6404 N N . VAL B 1 389 ? -28.375 -22.375 -4.504 1 97.69 389 VAL B N 1
ATOM 6405 C CA . VAL B 1 389 ? -28.062 -23.766 -4.855 1 97.69 389 VAL B CA 1
ATOM 6406 C C . VAL B 1 389 ? -28.109 -24.625 -3.602 1 97.69 389 VAL B C 1
ATOM 6408 O O . VAL B 1 389 ? -27.375 -24.375 -2.637 1 97.69 389 VAL B O 1
ATOM 6411 N N . ALA B 1 390 ? -28.969 -25.609 -3.629 1 97.38 390 ALA B N 1
ATOM 6412 C CA . ALA B 1 390 ? -29.109 -26.516 -2.484 1 97.38 390 ALA B CA 1
ATOM 6413 C C . ALA B 1 390 ? -28.922 -27.969 -2.904 1 97.38 390 ALA B C 1
ATOM 6415 O O . ALA B 1 390 ? -29.25 -28.344 -4.035 1 97.38 390 ALA B O 1
ATOM 6416 N N . ASP B 1 391 ? -28.328 -28.734 -2.047 1 97.44 391 ASP B N 1
ATOM 6417 C CA . ASP B 1 391 ? -28.188 -30.172 -2.289 1 97.44 391 ASP B CA 1
ATOM 6418 C C . ASP B 1 391 ? -28.703 -30.969 -1.104 1 97.44 391 ASP B C 1
ATOM 6420 O O . ASP B 1 391 ? -29.094 -30.406 -0.081 1 97.44 391 ASP B O 1
ATOM 6424 N N . ASP B 1 392 ? -28.828 -32.281 -1.26 1 96.31 392 ASP B N 1
ATOM 6425 C CA . ASP B 1 392 ? -29.312 -33.156 -0.197 1 96.31 392 ASP B CA 1
ATOM 6426 C C . ASP B 1 392 ? -28.188 -34 0.406 1 96.31 392 ASP B C 1
ATOM 6428 O O . ASP B 1 392 ? -28.406 -35.094 0.877 1 96.31 392 ASP B O 1
ATOM 6432 N N . GLY B 1 393 ? -27.031 -33.469 0.315 1 95.12 393 GLY B N 1
ATOM 6433 C CA . GLY B 1 393 ? -25.875 -34.156 0.841 1 95.12 393 GLY B CA 1
ATOM 6434 C C . GLY B 1 393 ? -25.719 -34 2.342 1 95.12 393 GLY B C 1
ATOM 6435 O O . GLY B 1 393 ? -26.688 -33.781 3.057 1 95.12 393 GLY B O 1
ATOM 6436 N N . PRO B 1 394 ? -24.5 -34.281 2.857 1 93.31 394 PRO B N 1
ATOM 6437 C CA . PRO B 1 394 ? -24.219 -34.219 4.297 1 93.31 394 PRO B CA 1
ATOM 6438 C C . PRO B 1 394 ? -24.172 -32.781 4.832 1 93.31 394 PRO B C 1
ATOM 6440 O O . PRO B 1 394 ? -24.219 -32.594 6.047 1 93.31 394 PRO B O 1
ATOM 6443 N N . GLY B 1 395 ? -24.094 -31.844 3.93 1 94.25 395 GLY B N 1
ATOM 6444 C CA . GLY B 1 395 ? -23.906 -30.469 4.355 1 94.25 395 GLY B CA 1
ATOM 6445 C C . GLY B 1 395 ? -22.453 -30.125 4.621 1 94.25 395 GLY B C 1
ATOM 6446 O O . GLY B 1 395 ? -21.562 -30.906 4.312 1 94.25 395 GLY B O 1
ATOM 6447 N N . PHE B 1 396 ? -22.266 -28.844 5.102 1 94.25 396 PHE B N 1
ATOM 6448 C CA . PHE B 1 396 ? -20.922 -28.375 5.426 1 94.25 396 PHE B CA 1
ATOM 6449 C C . PHE B 1 396 ? -20.578 -28.688 6.879 1 94.25 396 PHE B C 1
ATOM 6451 O O . PHE B 1 396 ? -21.406 -28.5 7.773 1 94.25 396 PHE B O 1
ATOM 6458 N N . PRO B 1 397 ? -19.344 -29.234 7.102 1 91.94 397 PRO B N 1
ATOM 6459 C CA . PRO B 1 397 ? -18.906 -29.281 8.5 1 91.94 397 PRO B CA 1
ATOM 6460 C C . PRO B 1 397 ? -18.891 -27.906 9.164 1 91.94 397 PRO B C 1
ATOM 6462 O O . PRO B 1 397 ? -18.484 -26.922 8.547 1 91.94 397 PRO B O 1
ATOM 6465 N N . GLU B 1 398 ? -19.234 -27.844 10.352 1 90.62 398 GLU B N 1
ATOM 6466 C CA . GLU B 1 398 ? -19.359 -26.578 11.07 1 90.62 398 GLU B CA 1
ATOM 6467 C C . GLU B 1 398 ? -18.031 -25.844 11.141 1 90.62 398 GLU B C 1
ATOM 6469 O O . GLU B 1 398 ? -17.984 -24.609 11.047 1 90.62 398 GLU B O 1
ATOM 6474 N N . GLU B 1 399 ? -17 -26.562 11.219 1 91.12 399 GLU B N 1
ATOM 6475 C CA . GLU B 1 399 ? -15.664 -25.984 11.367 1 91.12 399 GLU B CA 1
ATOM 6476 C C . GLU B 1 399 ? -15.211 -25.297 10.078 1 91.12 399 GLU B C 1
ATOM 6478 O O . GLU B 1 399 ? -14.375 -24.391 10.117 1 91.12 399 GLU B O 1
ATOM 6483 N N . LEU B 1 400 ? -15.828 -25.641 8.977 1 91.62 400 LEU B N 1
ATOM 6484 C CA . LEU B 1 400 ? -15.375 -25.125 7.688 1 91.62 400 LEU B CA 1
ATOM 6485 C C . LEU B 1 400 ? -16.219 -23.938 7.258 1 91.62 400 LEU B C 1
ATOM 6487 O O . LEU B 1 400 ? -15.812 -23.156 6.391 1 91.62 400 LEU B O 1
ATOM 6491 N N . LEU B 1 401 ? -17.312 -23.719 7.82 1 92.88 401 LEU B N 1
ATOM 6492 C CA . LEU B 1 401 ? -18.297 -22.75 7.363 1 92.88 401 LEU B CA 1
ATOM 6493 C C . LEU B 1 401 ? -17.719 -21.344 7.359 1 92.88 401 LEU B C 1
ATOM 6495 O O . LEU B 1 401 ? -17.859 -20.609 6.375 1 92.88 401 LEU B O 1
ATOM 6499 N N . PRO B 1 402 ? -16.953 -21.062 8.406 1 90.75 402 PRO B N 1
ATOM 6500 C CA . PRO B 1 402 ? -16.422 -19.688 8.422 1 90.75 402 PRO B CA 1
ATOM 6501 C C . PRO B 1 402 ? -15.406 -19.438 7.316 1 90.75 402 PRO B C 1
ATOM 6503 O O . PRO B 1 402 ? -15.234 -18.297 6.875 1 90.75 402 PRO B O 1
ATOM 6506 N N . SER B 1 403 ? -14.734 -20.469 6.859 1 91.75 403 SER B N 1
ATOM 6507 C CA . SER B 1 403 ? -13.664 -20.312 5.879 1 91.75 403 SER B CA 1
ATOM 6508 C C . SER B 1 403 ? -14.016 -20.969 4.555 1 91.75 403 SER B C 1
ATOM 6510 O O . SER B 1 403 ? -13.156 -21.156 3.697 1 91.75 403 SER B O 1
ATOM 6512 N N . LEU B 1 404 ? -15.227 -21.203 4.367 1 93.19 404 LEU B N 1
ATOM 6513 C CA . LEU B 1 404 ? -15.688 -22.031 3.252 1 93.19 404 LEU B CA 1
ATOM 6514 C C . LEU B 1 404 ? -15.305 -21.391 1.919 1 93.19 404 LEU B C 1
ATOM 6516 O O . LEU B 1 404 ? -14.977 -22.109 0.961 1 93.19 404 LEU B O 1
ATOM 6520 N N . PHE B 1 405 ? -15.273 -20.062 1.936 1 94.25 405 PHE B N 1
ATOM 6521 C CA . PHE B 1 405 ? -15.07 -19.359 0.674 1 94.25 405 PHE B CA 1
ATOM 6522 C C . PHE B 1 405 ? -13.633 -18.875 0.551 1 94.25 405 PHE B C 1
ATOM 6524 O O . PHE B 1 405 ? -13.305 -18.125 -0.37 1 94.25 405 PHE B O 1
ATOM 6531 N N . HIS B 1 406 ? -12.797 -19.328 1.467 1 89.94 406 HIS B N 1
ATOM 6532 C CA . HIS B 1 406 ? -11.383 -18.984 1.372 1 89.94 406 HIS B CA 1
ATOM 6533 C C . HIS B 1 406 ? -10.672 -19.875 0.35 1 89.94 406 HIS B C 1
ATOM 6535 O O . HIS B 1 406 ? -11.117 -20.984 0.06 1 89.94 406 HIS B O 1
ATOM 6541 N N . ARG B 1 407 ? -9.578 -19.312 -0.143 1 88.94 407 ARG B N 1
ATOM 6542 C CA . ARG B 1 407 ? -8.805 -20.047 -1.146 1 88.94 407 ARG B CA 1
ATOM 6543 C C . ARG B 1 407 ? -8.172 -21.297 -0.55 1 88.94 407 ARG B C 1
ATOM 6545 O O . ARG B 1 407 ? -7.672 -21.266 0.575 1 88.94 407 ARG B O 1
ATOM 6552 N N . PHE B 1 408 ? -8.266 -22.406 -1.25 1 88.56 408 PHE B N 1
ATOM 6553 C CA . PHE B 1 408 ? -7.621 -23.688 -0.979 1 88.56 408 PHE B CA 1
ATOM 6554 C C . PHE B 1 408 ? -8.211 -24.328 0.271 1 88.56 408 PHE B C 1
ATOM 6556 O O . PHE B 1 408 ? -7.547 -25.141 0.926 1 88.56 408 PHE B O 1
ATOM 6563 N N . VAL B 1 409 ? -9.414 -23.828 0.642 1 87.81 409 VAL B N 1
ATOM 6564 C CA . VAL B 1 409 ? -10.164 -24.531 1.68 1 87.81 409 VAL B CA 1
ATOM 6565 C C . VAL B 1 409 ? -11.008 -25.625 1.05 1 87.81 409 VAL B C 1
ATOM 6567 O O . VAL B 1 409 ? -11.789 -25.375 0.129 1 87.81 409 VAL B O 1
ATOM 6570 N N . LYS B 1 410 ? -10.766 -26.797 1.521 1 86 410 LYS B N 1
ATOM 6571 C CA . LYS B 1 410 ? -11.508 -27.891 0.921 1 86 410 LYS B CA 1
ATOM 6572 C C . LYS B 1 410 ? -11.867 -28.953 1.965 1 86 410 LYS B C 1
ATOM 6574 O O . LYS B 1 410 ? -11.18 -29.078 2.98 1 86 410 LYS B O 1
ATOM 6579 N N . GLY B 1 411 ? -13.078 -29.5 1.763 1 81.81 411 GLY B N 1
ATOM 6580 C CA . GLY B 1 411 ? -13.5 -30.609 2.602 1 81.81 411 GLY B CA 1
ATOM 6581 C C . GLY B 1 411 ? -12.891 -31.938 2.182 1 81.81 411 GLY B C 1
ATOM 6582 O O . GLY B 1 411 ? -12.016 -31.984 1.318 1 81.81 411 GLY B O 1
ATOM 6583 N N . LYS B 1 412 ? -13.523 -33 2.779 1 79 412 LYS B N 1
ATOM 6584 C CA . LYS B 1 412 ? -13.117 -34.344 2.406 1 79 412 LYS B CA 1
ATOM 6585 C C . LYS B 1 412 ? -13.414 -34.625 0.933 1 79 412 LYS B C 1
ATOM 6587 O O . LYS B 1 412 ? -14.5 -34.312 0.443 1 79 412 LYS B O 1
ATOM 6592 N N . ASP B 1 413 ? -12.477 -34.875 0.098 1 78.69 413 ASP B N 1
ATOM 6593 C CA . ASP B 1 413 ? -12.602 -35.219 -1.314 1 78.69 413 ASP B CA 1
ATOM 6594 C C . ASP B 1 413 ? -12.672 -33.969 -2.184 1 78.69 413 ASP B C 1
ATOM 6596 O O . ASP B 1 413 ? -13.141 -34 -3.322 1 78.69 413 ASP B O 1
ATOM 6600 N N . GLY B 1 414 ? -12.469 -32.906 -1.534 1 81.88 414 GLY B N 1
ATOM 6601 C CA . GLY B 1 414 ? -12.453 -31.672 -2.303 1 81.88 414 GLY B CA 1
ATOM 6602 C C . GLY B 1 414 ? -11.414 -31.672 -3.408 1 81.88 414 GLY B C 1
ATOM 6603 O O . GLY B 1 414 ? -10.453 -32.438 -3.361 1 81.88 414 GLY B O 1
ATOM 6604 N N . GLU B 1 415 ? -11.656 -30.891 -4.395 1 81.25 415 GLU B N 1
ATOM 6605 C CA . GLU B 1 415 ? -10.75 -30.812 -5.531 1 81.25 415 GLU B CA 1
ATOM 6606 C C . GLU B 1 415 ? -9.641 -29.797 -5.285 1 81.25 415 GLU B C 1
ATOM 6608 O O . GLU B 1 415 ? -8.695 -30.062 -4.539 1 81.25 415 GLU B O 1
ATOM 6613 N N . SER B 1 416 ? -9.773 -28.562 -5.758 1 82.31 416 SER B N 1
ATOM 6614 C CA . SER B 1 416 ? -8.703 -27.578 -5.648 1 82.31 416 SER B CA 1
ATOM 6615 C C . SER B 1 416 ? -8.961 -26.609 -4.492 1 82.31 416 SER B C 1
ATOM 6617 O O . SER B 1 416 ? -8.031 -25.953 -4.012 1 82.31 416 SER B O 1
ATOM 6619 N N . GLY B 1 417 ? -10.211 -26.531 -4.047 1 89.69 417 GLY B N 1
ATOM 6620 C CA . GLY B 1 417 ? -10.562 -25.547 -3.033 1 89.69 417 GLY B CA 1
ATOM 6621 C C . GLY B 1 417 ? -10.578 -24.125 -3.561 1 89.69 417 GLY B C 1
ATOM 6622 O O . GLY B 1 417 ? -10.531 -23.172 -2.785 1 89.69 417 GLY B O 1
ATOM 6623 N N . LEU B 1 418 ? -10.648 -24.016 -4.898 1 93.44 418 LEU B N 1
ATOM 6624 C CA . LEU B 1 418 ? -10.625 -22.688 -5.5 1 93.44 418 LEU B CA 1
ATOM 6625 C C . LEU B 1 418 ? -11.992 -22.312 -6.051 1 93.44 418 LEU B C 1
ATOM 6627 O O . LEU B 1 418 ? -12.281 -21.141 -6.277 1 93.44 418 LEU B O 1
ATOM 6631 N N . GLY B 1 419 ? -12.875 -23.281 -6.23 1 94.06 419 GLY B N 1
ATOM 6632 C CA . GLY B 1 419 ? -14.156 -23.062 -6.867 1 94.06 419 GLY B CA 1
ATOM 6633 C C . GLY B 1 419 ? -15.031 -22.078 -6.121 1 94.06 419 GLY B C 1
ATOM 6634 O O . GLY B 1 419 ? -15.508 -21.094 -6.699 1 94.06 419 GLY B O 1
ATOM 6635 N N . LEU B 1 420 ? -15.219 -22.328 -4.812 1 95.5 420 LEU B N 1
ATOM 6636 C CA . LEU B 1 420 ? -16.094 -21.469 -4.023 1 95.5 420 LEU B CA 1
ATOM 6637 C C . LEU B 1 420 ? -15.445 -20.094 -3.811 1 95.5 420 LEU B C 1
ATOM 6639 O O . LEU B 1 420 ? -16.156 -19.094 -3.701 1 95.5 420 LEU B O 1
ATOM 6643 N N . ALA B 1 421 ? -14.156 -20.094 -3.754 1 94.62 421 ALA B N 1
ATOM 6644 C CA . ALA B 1 421 ? -13.453 -18.812 -3.645 1 94.62 421 ALA B CA 1
ATOM 6645 C C . ALA B 1 421 ? -13.672 -17.953 -4.887 1 94.62 421 ALA B C 1
ATOM 6647 O O . ALA B 1 421 ? -13.859 -16.75 -4.785 1 94.62 421 ALA B O 1
ATOM 6648 N N . ILE B 1 422 ? -13.625 -18.594 -6.023 1 95.25 422 ILE B N 1
ATOM 6649 C CA . ILE B 1 422 ? -13.875 -17.906 -7.285 1 95.25 422 ILE B CA 1
ATOM 6650 C C . ILE B 1 422 ? -15.312 -17.375 -7.309 1 95.25 422 ILE B C 1
ATOM 6652 O O . ILE B 1 422 ? -15.547 -16.219 -7.695 1 95.25 422 ILE B O 1
ATOM 6656 N N . ALA B 1 423 ? -16.219 -18.188 -6.832 1 97 423 ALA B N 1
ATOM 6657 C CA . ALA B 1 423 ? -17.609 -17.766 -6.777 1 97 423 ALA B CA 1
ATOM 6658 C C . ALA B 1 423 ? -17.766 -16.516 -5.906 1 97 423 ALA B C 1
ATOM 6660 O O . ALA B 1 423 ? -18.422 -15.555 -6.301 1 97 423 ALA B O 1
ATOM 6661 N N . ARG B 1 424 ? -17.172 -16.578 -4.801 1 96.19 424 ARG B N 1
ATOM 6662 C CA . ARG B 1 424 ? -17.234 -15.43 -3.902 1 96.19 424 ARG B CA 1
ATOM 6663 C C . ARG B 1 424 ? -16.641 -14.188 -4.555 1 96.19 424 ARG B C 1
ATOM 6665 O O . ARG B 1 424 ? -17.234 -13.109 -4.516 1 96.19 424 ARG B O 1
ATOM 6672 N N . ALA B 1 425 ? -15.492 -14.32 -5.152 1 92.88 425 ALA B N 1
ATOM 6673 C CA . ALA B 1 425 ? -14.812 -13.188 -5.789 1 92.88 425 ALA B CA 1
ATOM 6674 C C . ALA B 1 425 ? -15.688 -12.57 -6.871 1 92.88 425 ALA B C 1
ATOM 6676 O O . ALA B 1 425 ? -15.805 -11.344 -6.957 1 92.88 425 ALA B O 1
ATOM 6677 N N . ILE B 1 426 ? -16.297 -13.391 -7.633 1 94.31 426 ILE B N 1
ATOM 6678 C CA . ILE B 1 426 ? -17.141 -12.93 -8.734 1 94.31 426 ILE B CA 1
ATOM 6679 C C . ILE B 1 426 ? -18.359 -12.195 -8.172 1 94.31 426 ILE B C 1
ATOM 6681 O O . ILE B 1 426 ? -18.688 -11.086 -8.617 1 94.31 426 ILE B O 1
ATOM 6685 N N . VAL B 1 427 ? -18.984 -12.734 -7.176 1 95 427 VAL B N 1
ATOM 6686 C CA . VAL B 1 427 ? -20.219 -12.188 -6.617 1 95 427 VAL B CA 1
ATOM 6687 C C . VAL B 1 427 ? -19.922 -10.852 -5.938 1 95 427 VAL B C 1
ATOM 6689 O O . VAL B 1 427 ? -20.625 -9.859 -6.176 1 95 427 VAL B O 1
ATOM 6692 N N . GLU B 1 428 ? -18.938 -10.836 -5.203 1 91.94 428 GLU B N 1
ATOM 6693 C CA . GLU B 1 428 ? -18.609 -9.617 -4.477 1 91.94 428 GLU B CA 1
ATOM 6694 C C . GLU B 1 428 ? -18.172 -8.508 -5.426 1 91.94 428 GLU B C 1
ATOM 6696 O O . GLU B 1 428 ? -18.531 -7.344 -5.238 1 91.94 428 GLU B O 1
ATOM 6701 N N . ARG B 1 429 ? -17.422 -8.836 -6.379 1 87.5 429 ARG B N 1
ATOM 6702 C CA . ARG B 1 429 ? -17 -7.855 -7.371 1 87.5 429 ARG B CA 1
ATOM 6703 C C . ARG B 1 429 ? -18.188 -7.328 -8.156 1 87.5 429 ARG B C 1
ATOM 6705 O O . ARG B 1 429 ? -18.188 -6.188 -8.625 1 87.5 429 ARG B O 1
ATOM 6712 N N . GLY B 1 430 ? -19.109 -8.125 -8.281 1 87.19 430 GLY B N 1
ATOM 6713 C CA . GLY B 1 430 ? -20.328 -7.727 -8.977 1 87.19 430 GLY B CA 1
ATOM 6714 C C . GLY B 1 430 ? -21.281 -6.953 -8.094 1 87.19 430 GLY B C 1
ATOM 6715 O O . GLY B 1 430 ? -22.391 -6.617 -8.523 1 87.19 430 GLY B O 1
ATOM 6716 N N . GLY B 1 431 ? -20.906 -6.734 -6.895 1 87.69 431 GLY B N 1
ATOM 6717 C CA . GLY B 1 431 ? -21.703 -5.941 -5.98 1 87.69 431 GLY B CA 1
ATOM 6718 C C . GLY B 1 431 ? -22.672 -6.777 -5.168 1 87.69 431 GLY B C 1
ATOM 6719 O O . GLY B 1 431 ? -23.594 -6.238 -4.539 1 87.69 431 GLY B O 1
ATOM 6720 N N . GLY B 1 432 ? -22.484 -8.039 -5.207 1 93.56 432 GLY B N 1
ATOM 6721 C CA . GLY B 1 432 ? -23.359 -8.93 -4.461 1 93.56 432 GLY B CA 1
ATOM 6722 C C . GLY B 1 432 ? -22.703 -9.492 -3.211 1 93.56 432 GLY B C 1
ATOM 6723 O O . GLY B 1 432 ? -21.625 -9.047 -2.811 1 93.56 432 GLY B O 1
ATOM 6724 N N . THR B 1 433 ? -23.562 -10.398 -2.551 1 96.06 433 THR B N 1
ATOM 6725 C CA . THR B 1 433 ? -23.062 -11.117 -1.387 1 96.06 433 THR B CA 1
ATOM 6726 C C . THR B 1 433 ? -23.312 -12.617 -1.527 1 96.06 433 THR B C 1
ATOM 6728 O O . THR B 1 433 ? -24.25 -13.031 -2.217 1 96.06 433 THR B O 1
ATOM 6731 N N . ILE B 1 434 ? -22.422 -13.344 -0.923 1 97.19 434 ILE B N 1
ATOM 6732 C CA . ILE B 1 434 ? -22.547 -14.797 -0.984 1 97.19 434 ILE B CA 1
ATOM 6733 C C . ILE B 1 434 ? -22.484 -15.383 0.425 1 97.19 434 ILE B C 1
ATOM 6735 O O . ILE B 1 434 ? -21.703 -14.906 1.259 1 97.19 434 ILE B O 1
ATOM 6739 N N . GLY B 1 435 ? -23.297 -16.344 0.703 1 96.88 435 GLY B N 1
ATOM 6740 C CA . GLY B 1 435 ? -23.328 -17.016 1.992 1 96.88 435 GLY B CA 1
ATOM 6741 C C . GLY B 1 435 ? -23.625 -18.5 1.884 1 96.88 435 GLY B C 1
ATOM 6742 O O . GLY B 1 435 ? -24.109 -18.969 0.854 1 96.88 435 GLY B O 1
ATOM 6743 N N . ALA B 1 436 ? -23.25 -19.234 2.947 1 97.12 436 ALA B N 1
ATOM 6744 C CA . ALA B 1 436 ? -23.469 -20.688 2.996 1 97.12 436 ALA B CA 1
ATOM 6745 C C . ALA B 1 436 ? -24.094 -21.094 4.324 1 97.12 436 ALA B C 1
ATOM 6747 O O . ALA B 1 436 ? -23.828 -20.484 5.359 1 97.12 436 ALA B O 1
ATOM 6748 N N . ALA B 1 437 ? -24.969 -22.062 4.215 1 96.06 437 ALA B N 1
ATOM 6749 C CA . ALA B 1 437 ? -25.609 -22.641 5.395 1 96.06 437 ALA B CA 1
ATOM 6750 C C . ALA B 1 437 ? -26 -24.094 5.152 1 96.06 437 ALA B C 1
ATOM 6752 O O . ALA B 1 437 ? -25.953 -24.578 4.02 1 96.06 437 ALA B O 1
ATOM 6753 N N . ASN B 1 438 ? -26.266 -24.75 6.262 1 96.56 438 ASN B N 1
ATOM 6754 C CA . ASN B 1 438 ? -26.828 -26.094 6.168 1 96.56 438 ASN B CA 1
ATOM 6755 C C . ASN B 1 438 ? -28.359 -26.062 6.32 1 96.56 438 ASN B C 1
ATOM 6757 O O . ASN B 1 438 ? -28.891 -25.312 7.145 1 96.56 438 ASN B O 1
ATOM 6761 N N . ARG B 1 439 ? -28.891 -26.812 5.5 1 93 439 ARG B N 1
ATOM 6762 C CA . ARG B 1 439 ? -30.344 -26.891 5.566 1 93 439 ARG B CA 1
ATOM 6763 C C . ARG B 1 439 ? -30.797 -27.766 6.738 1 93 439 ARG B C 1
ATOM 6765 O O . ARG B 1 439 ? -30.062 -28.641 7.18 1 93 439 ARG B O 1
ATOM 6772 N N . ARG B 1 440 ? -32.094 -27.516 7.188 1 88.5 440 ARG B N 1
ATOM 6773 C CA . ARG B 1 440 ? -32.625 -28.25 8.312 1 88.5 440 ARG B CA 1
ATOM 6774 C C . ARG B 1 440 ? -32.812 -29.734 7.965 1 88.5 440 ARG B C 1
ATOM 6776 O O . ARG B 1 440 ? -32.594 -30.609 8.797 1 88.5 440 ARG B O 1
ATOM 6783 N N . GLU B 1 441 ? -33.281 -29.969 6.781 1 87.5 441 GLU B N 1
ATOM 6784 C CA . GLU B 1 441 ? -33.531 -31.344 6.328 1 87.5 441 GLU B CA 1
ATOM 6785 C C . GLU B 1 441 ? -32.25 -32.062 5.938 1 87.5 441 GLU B C 1
ATOM 6787 O O . GLU B 1 441 ? -32.281 -33.219 5.562 1 87.5 441 GLU B O 1
ATOM 6792 N N . GLY B 1 442 ? -31.141 -31.422 6.082 1 88.44 442 GLY B N 1
ATOM 6793 C CA . GLY B 1 442 ? -29.875 -32 5.633 1 88.44 442 GLY B CA 1
ATOM 6794 C C . GLY B 1 442 ? -29.438 -31.469 4.277 1 88.44 442 GLY B C 1
ATOM 6795 O O . GLY B 1 442 ? -30.266 -31.219 3.404 1 88.44 442 GLY B O 1
ATOM 6796 N N . GLY B 1 443 ? -28.188 -31.234 4.133 1 95.5 443 GLY B N 1
ATOM 6797 C CA . GLY B 1 443 ? -27.656 -30.734 2.869 1 95.5 443 GLY B CA 1
ATOM 6798 C C . GLY B 1 443 ? -27.078 -29.344 2.971 1 95.5 443 GLY B C 1
ATOM 6799 O O . GLY B 1 443 ? -27.172 -28.703 4.016 1 95.5 443 GLY B O 1
ATOM 6800 N N . ALA B 1 444 ? -26.469 -28.922 1.945 1 96.69 444 ALA B N 1
ATOM 6801 C CA . ALA B 1 444 ? -25.812 -27.609 1.892 1 96.69 444 ALA B CA 1
ATOM 6802 C C . ALA B 1 444 ? -26.656 -26.609 1.113 1 96.69 444 ALA B C 1
ATOM 6804 O O . ALA B 1 444 ? -27.406 -26.984 0.209 1 96.69 444 ALA B O 1
ATOM 6805 N N . LEU B 1 445 ? -26.547 -25.391 1.522 1 97.81 445 LEU B N 1
ATOM 6806 C CA . LEU B 1 445 ? -27.203 -24.281 0.851 1 97.81 445 LEU B CA 1
ATOM 6807 C C . LEU B 1 445 ? -26.25 -23.109 0.651 1 97.81 445 LEU B C 1
ATOM 6809 O O . LEU B 1 445 ? -25.625 -22.656 1.608 1 97.81 445 LEU B O 1
ATOM 6813 N N . ILE B 1 446 ? -26.141 -22.719 -0.583 1 98.12 446 ILE B N 1
ATOM 6814 C CA . ILE B 1 446 ? -25.359 -21.516 -0.892 1 98.12 446 ILE B CA 1
ATOM 6815 C C . ILE B 1 446 ? -26.266 -20.484 -1.572 1 98.12 446 ILE B C 1
ATOM 6817 O O . ILE B 1 446 ? -26.969 -20.797 -2.523 1 98.12 446 ILE B O 1
ATOM 6821 N N . ALA B 1 447 ? -26.188 -19.266 -1.058 1 97.44 447 ALA B N 1
ATOM 6822 C CA . ALA B 1 447 ? -27.047 -18.203 -1.567 1 97.44 447 ALA B CA 1
ATOM 6823 C C . ALA B 1 447 ? -26.219 -17.016 -2.047 1 97.44 447 ALA B C 1
ATOM 6825 O O . ALA B 1 447 ? -25.25 -16.609 -1.382 1 97.44 447 ALA B O 1
ATOM 6826 N N . MET B 1 448 ? -26.547 -16.5 -3.213 1 96.5 448 MET B N 1
ATOM 6827 C CA . MET B 1 448 ? -25.984 -15.281 -3.773 1 96.5 448 MET B CA 1
ATOM 6828 C C . MET B 1 448 ? -27.047 -14.203 -3.93 1 96.5 448 MET B C 1
ATOM 6830 O O . MET B 1 448 ? -28.125 -14.461 -4.492 1 96.5 448 MET B O 1
ATOM 6834 N N . ARG B 1 449 ? -26.734 -13.039 -3.436 1 95.06 449 ARG B N 1
ATOM 6835 C CA . ARG B 1 449 ? -27.703 -11.945 -3.449 1 95.06 449 ARG B CA 1
ATOM 6836 C C . ARG B 1 449 ? -27.172 -10.766 -4.25 1 95.06 449 ARG B C 1
ATOM 6838 O O . ARG B 1 449 ? -26 -10.406 -4.152 1 95.06 449 ARG B O 1
ATOM 6845 N N . PHE B 1 450 ? -28.078 -10.242 -5.109 1 92.81 450 PHE B N 1
ATOM 6846 C CA . PHE B 1 450 ? -27.766 -9.055 -5.902 1 92.81 450 PHE B CA 1
ATOM 6847 C C . PHE B 1 450 ? -28.906 -8.047 -5.836 1 92.81 450 PHE B C 1
ATOM 6849 O O . PHE B 1 450 ? -30.062 -8.422 -5.711 1 92.81 450 PHE B O 1
ATOM 6856 N N . GLN B 1 451 ? -28.422 -6.77 -5.988 1 88.56 451 GLN B N 1
ATOM 6857 C CA . GLN B 1 451 ? -29.469 -5.75 -6.098 1 88.56 451 GLN B CA 1
ATOM 6858 C C . GLN B 1 451 ? -30.188 -5.84 -7.438 1 88.56 451 GLN B C 1
ATOM 6860 O O . GLN B 1 451 ? -29.547 -5.902 -8.492 1 88.56 451 GLN B O 1
ATOM 6865 N N . ALA B 1 452 ? -31.469 -5.926 -7.297 1 82.75 452 ALA B N 1
ATOM 6866 C CA . ALA B 1 452 ? -32.25 -6.043 -8.516 1 82.75 452 ALA B CA 1
ATOM 6867 C C . ALA B 1 452 ? -32.344 -4.707 -9.25 1 82.75 452 ALA B C 1
ATOM 6869 O O . ALA B 1 452 ? -32.375 -3.65 -8.617 1 82.75 452 ALA B O 1
ATOM 6870 N N . ALA B 1 453 ? -31.906 -4.742 -10.516 1 73.44 453 ALA B N 1
ATOM 6871 C CA . ALA B 1 453 ? -32.031 -3.51 -11.289 1 73.44 453 ALA B CA 1
ATOM 6872 C C . ALA B 1 453 ? -33.5 -3.109 -11.438 1 73.44 453 ALA B C 1
ATOM 6874 O O . ALA B 1 453 ? -34.375 -3.969 -11.523 1 73.44 453 ALA B O 1
ATOM 6875 N N . GLU B 1 454 ? -33.938 -2 -10.891 1 57 454 GLU B N 1
ATOM 6876 C CA . GLU B 1 454 ? -35.281 -1.493 -11.133 1 57 454 GLU B CA 1
ATOM 6877 C C . GLU B 1 454 ? -35.594 -1.476 -12.625 1 57 454 GLU B C 1
ATOM 6879 O O . GLU B 1 454 ? -34.719 -1.244 -13.453 1 57 454 GLU B O 1
ATOM 6884 N N . GLU B 1 455 ? -36.688 -2.074 -13.164 1 46.66 455 GLU B N 1
ATOM 6885 C CA . GLU B 1 455 ? -37.25 -1.796 -14.484 1 46.66 455 GLU B CA 1
ATOM 6886 C C . GLU B 1 455 ? -37.219 -0.299 -14.789 1 46.66 455 GLU B C 1
ATOM 6888 O O . GLU B 1 455 ? -37.438 0.519 -13.891 1 46.66 455 GLU B O 1
#

Organism: NCBI:txid582686

pLDDT: mean 77.16, std 17.21, range [39.97, 98.12]

Solvent-accessible surface area (backbone atoms only — not comparable to full-atom values): 46586 Å² total; per-residue (Å²): 109,52,46,66,57,51,52,48,46,52,41,47,50,45,43,50,51,49,48,52,53,50,50,52,46,51,50,48,52,48,52,55,50,52,52,45,49,51,45,51,42,49,50,43,22,47,52,30,40,38,55,52,47,66,69,64,58,87,47,47,62,60,40,21,52,47,47,30,48,28,39,54,26,26,22,42,81,64,45,37,43,36,27,22,33,79,88,33,48,78,65,28,50,60,49,65,69,85,73,39,65,56,44,67,51,46,45,58,56,44,63,43,62,71,77,74,54,60,62,81,64,62,41,80,40,82,43,99,81,42,47,25,41,34,39,51,37,76,36,92,45,20,35,38,34,38,32,32,56,38,59,63,53,48,52,51,45,53,52,47,48,54,47,50,52,50,50,50,52,49,48,47,50,44,41,49,52,50,50,52,48,44,42,60,67,47,50,47,43,48,54,51,47,39,54,37,48,50,33,48,52,69,68,37,29,84,74,50,64,75,54,79,44,64,32,60,57,19,51,40,29,48,49,51,40,51,29,29,50,49,53,40,51,51,52,51,51,50,50,51,48,44,54,51,50,40,55,63,53,46,54,45,40,50,49,36,35,51,39,34,50,32,38,67,71,58,73,29,52,74,69,52,26,48,50,35,34,50,48,35,37,51,35,35,52,50,49,50,50,48,44,51,50,52,42,50,48,53,43,68,72,68,42,82,76,71,67,62,71,36,84,32,46,51,44,59,50,50,51,51,44,50,61,71,47,38,66,60,28,61,74,69,62,42,45,80,44,80,46,58,60,78,68,86,75,54,35,30,63,29,30,60,70,52,51,48,49,26,49,44,32,52,48,50,52,34,64,70,50,29,71,41,42,36,39,41,36,40,44,78,51,94,68,21,36,37,40,34,43,31,20,52,17,89,39,70,59,76,87,43,58,88,46,48,53,35,75,62,36,59,63,93,86,46,83,72,19,43,48,48,21,46,22,42,51,47,36,44,74,53,67,27,44,70,50,76,48,63,44,91,91,43,4,30,33,38,40,36,38,35,65,38,48,77,131,110,51,46,66,56,50,50,48,46,52,39,47,49,44,42,51,51,49,46,51,52,51,50,52,47,50,50,49,52,47,52,56,50,50,50,44,48,53,47,52,44,49,52,43,21,48,52,29,40,38,56,54,50,64,70,64,59,88,47,49,61,62,41,21,53,47,47,31,48,28,40,53,26,26,19,43,78,64,46,36,43,38,28,22,33,81,86,31,49,77,66,27,52,57,49,63,70,86,73,39,66,55,45,69,52,44,46,57,56,44,62,42,62,71,78,74,54,59,63,81,62,63,41,80,41,82,42,99,81,41,47,24,40,34,38,50,40,76,34,91,49,22,35,38,33,38,31,32,56,37,59,64,53,48,52,51,47,54,52,46,49,54,45,51,53,50,51,48,51,49,48,47,50,44,40,49,51,49,50,53,47,44,42,60,65,47,50,47,42,49,55,52,46,40,54,38,50,50,32,47,51,69,68,36,29,85,75,52,63,77,54,79,46,62,29,59,58,18,50,40,28,48,50,51,39,51,30,30,52,52,53,36,52,51,50,52,51,49,50,51,49,45,52,50,50,39,56,62,53,46,53,45,39,51,51,34,35,50,39,34,50,31,38,68,71,58,74,29,52,73,71,51,28,49,52,36,33,51,48,36,39,51,36,36,52,50,50,51,49,49,43,51,50,52,41,50,47,53,42,66,74,67,42,81,77,73,67,62,71,36,84,33,48,53,44,59,50,50,51,51,45,50,62,70,46,38,65,61,29,62,74,68,63,43,46,80,43,80,45,58,59,79,66,84,77,53,34,29,64,29,30,60,70,53,50,49,49,26,48,46,33,52,47,51,53,35,64,71,50,31,71,42,41,35,39,40,36,42,44,79,51,96,68,20,36,38,38,35,43,33,22,50,18,88,39,71,59,76,86,44,60,87,46,49,53,35,75,62,38,60,64,92,85,46,82,72,18,45,49,48,22,45,23,43,52,47,35,44,73,55,65,26,45,69,49,78,47,64,44,92,91,41,3,32,33,38,40,37,38,34,64,37,48,79,132

Nearest PDB structures (foldseek):
  4q20-assembly1_A  TM=7.421E-01  e=1.063E-17  Caulobacter vibrioides CB15
  4jas-assembly1_A-2  TM=7.189E-01  e=2.323E-17  Thermotoga maritima MSB8
  4biz-assembly2_C  TM=5.843E-01  e=2.797E-14  Escherichia coli K-12
  4biz-assembly1_E  TM=6.109E-01  e=3.861E-13  Escherichia coli K-12
  4biy-assembly2_C  TM=6.025E-01  e=3.606E-12  Escherichia coli K-12